Protein AF-A0A0F9YDS4-F1 (afdb_monomer_lite)

Foldseek 3Di:
DVVVVVVVVVVVVVCLPQLQDLVLLLVLLVVLLVLLVVVLVVLVVLVVVDPDDDPLSVLVNLLSVLSNLLSVLSNVVSCCVPVVPPDQVLVSLLSVLLSQLSVLSNLLSLLCNLVVLLDLDPDDDPVSVVSCVVSVVLSVVSNVCSVPPSPDRDPVPDDPVVVVSVLVRLCCSLPPRQVVSVVVSVVSLPDPLAFPLSSVLSVLCCPQARVLLSVLSCLQSDVPVPPPPSCNPGSSSVSVSSVSNSCSVVVSCLPSVQSCPPVSDLWRADNDPVLLVVLVVVVVVLVVQLVVDQDPVSVLQSQLVCCCVSPVFHSVQKGKWFDADDDDPDDPPPPPPDDPLVVLVVCVDVVQALPDPLNLVCLVVQKDAQSSLSVCCSHDPDPNSVVVNVSCVVNQFRMKGFQWQDDDDPPDDDPPDDPSVNSRPTDGRIMMTGHHPRQDDPVDPDGDDQHPSNVVSVSVVSPVVSVSSCVSNVDDPLVVLLVVVVVVLVVQLVVLLVVLVVLLVCLQVVVVVVVVVPVDQLKWKWKCDPNAIDTPDPSVCQFDVDRLRPCVPDPQNVVVSVQLQCCLVVVDKGWDWDAGLVRATKIWIWHADPPDSMIMIIIGHDDLVRQLVVQVVLEPDPVLSSLSSSLRRPPLSVLLCLLFVFRHSVSVVLSSLLSSLLSGLAAAEEAADQVSLVSSVVSSCVSVVADEEAEDEDDAQDPDCVVLCQAQNAPPVPDPDDPDHDHPQVVPAPHYEYEYEACLSYDAVSLVQVLSCSSNQWGAHVVGPDTDHGRYHYYYYHHDDVVVCVVVVSYDPSSVVRNVVRYRYDDWPVPDDLVRLLSRLVSLLVVLCSPDDLVDDDDDDPVRSVVLVVVRDGDSVVSSVVSNVVSVVRVDDDDDDDDDDDDDDDDDDDDDDDDDDDDDDDDDDDDDDDDPPDPLLVVCQVCQVVLLVDLVSLLVVCVVPVDLVVSCVSSVHDSVSSVVSCVVSVSPD

Sequence (973 aa):
MKNLYEIIPMIYYFLEKIIGSKEFILLVSIISILIKSFIFFILISRVLKSNKIIKPLILLFLVIIGSIISDFTWIVTILQKLFLINIEYKYLRFLTRFSWSFYVIYYQALALFIETLSNKINSIELRQKIFVTISSFFAIFFIGLGLYQFNCYDPSMRPQIEISMLTFSPIYMTLILMPISLFYTIKKIRKKNIPRILQRQLKVFTQFIVTPILFADLIQTYPFTFIASNLTNTYAAVGISSILITYGIFHCMRKIMDIRFLNFERHVQAQNKMQKLYFVDDFKTVLDKFSQTTTTSELENITQDFFKDAFSIPKNRTRLHIKLLNTSKENTENVYSRNSYELLIDNFINNYNSETNVGIFLRKNKIIITDELEFSNFYDETDEYHRFLQLMNKISADIFIPIFENESFNKNIDPEDIDLKKLSSMNISGYIIVDRYARINNKNKNAPFYSDIERDQMLVYSNYLGNLIKLLQTRSLNQIINNEKKLKEDLSSKQEELNQYRESLEYFLRNNENNKNNANKKIGIIFYKNKKFEFENQAAQEFIPVELNIHNGHPITKKLKKIATKAIEYKSQQTCFINDRTGENIIATAIPNSEKNNAIIITYYPGASDILNKKTGLLKDRTKNNFLLYLETTKSGKLVNNFIPLENENVLNFKIDFLITALNKKNILIDSCPQDAIQIAEIITKTNSCKSIYTISLKKPCKNLDVPIKLFGINHILETNPENTKPLLEILDKTGILFIKNVHFLDIETQEYLYEFIRYGFFKEFRSMKKTFSDVKIIFSSNINLQEAVNKNEFSKELFSELKKACIKVPSIKTFNNNELENLITGYTEQAIKTEELQYILELTELEKRKIINSSPESFYELKNNIQKILIKKSKPKNTIQETIIQKNHAQIPNKNFETKTELKLATNFSTTYDLKDKELIEAIKLGKNALKDIKIMSMLWTKFKNQNKIASLLGVNRSSINRRCKEYNLFE

Radius of gyration: 49.35 Å; chains: 1; bounding box: 112×80×138 Å

Secondary structure (DSSP, 8-state):
-HHHHHHHHHHHHHHHHHHTSHHHHHHHHHHHHHHHHHHHHHHHHHHHT-S---HHHHHHHHHHHHHHHHHHHHHHHHHHHHH-----HHHHHHHHHHHHHHHHHHHHHHHHHHHHHH-SSSSPPHHHHHHHHHHHHHHHHHHHHHHHTTT---STT--HHHHHHHHHHHHIIIIIIHHHHHHHHHHHHTSTTS-HHHHHHHHHHIIIIIHHHHHHHHHHH---TTS-HHHHTSHHHHHHHHHHHHHHHHHHHHHHHTTTGGGSSSSPPPS-TTHHHHHHHHHHHHHHHHHH--SHHHHHHHHHHHHHHHH---GGGEEEEEPPS---S--TTGGGGS-HHHHHHHHHHHHS-TTSHHHHHHHHHSSEEHHHHHHHHHHS--HHHHHHHHHHHHHTEEEEEEEE----------TT---TTGGGS--EEEEEEEETTTT--TT-SSPPPPPHHHHHHHHHHHHHHHHHHHHHHHS-HHHHHHHHHHHHHHHHHHHHHHHHHHHHHHHHHHHHHHTTSSSS---EEEEEETTEEEE-SHHHHHH--S-TTT-TTSHHHHHHHHHHHHHHHHTS-EEEEEE-TTS-EEEEEEEE-SSSS-EEEEEEPPPHHHHHHHHGGG-S-GGGHHHHHHHHHSHHHHHHHHHS----HHHHHHHHHHHHHHHS-S-EEEES-HHHHHHHHHHHHHHTT-SEEEEEE--S---STHHHHHHH-B-GGG-S-TTS---HHHHTTTTEEEEEE-GGGS-HHHHHHHHHHHHHSEEE-BT---EEE---EEEEEESS-HHHHHHTTSS-HHHHHHHGGGEEEPPPGGGS-HHHHHHHHHHHHHHHHHHSS-TTS----HHHHHHHHHT--SSHHHHHHHHHHHHHHHTS----------------------------------S----TT-HHHHHHHHHGGGGGT-HHHHHHHHHHH--HHHHHHHHT--HHHHHHHHHHTTTT-

Structure (mmCIF, N/CA/C/O backbone):
data_AF-A0A0F9YDS4-F1
#
_entry.id   AF-A0A0F9YDS4-F1
#
loop_
_atom_site.group_PDB
_atom_site.id
_atom_site.type_symbol
_atom_site.label_atom_id
_atom_site.label_alt_id
_atom_site.label_comp_id
_atom_site.label_asym_id
_atom_site.label_entity_id
_atom_site.label_seq_id
_atom_site.pdbx_PDB_ins_code
_atom_site.Cartn_x
_atom_site.Cartn_y
_atom_site.Cartn_z
_atom_site.occupancy
_atom_site.B_iso_or_equiv
_atom_site.auth_seq_id
_atom_site.auth_comp_id
_atom_site.auth_asym_id
_atom_site.auth_atom_id
_atom_site.pdbx_PDB_model_num
ATOM 1 N N . MET A 1 1 ? -13.275 29.644 -57.652 1.00 47.94 1 MET A N 1
ATOM 2 C CA . MET A 1 1 ? -12.521 28.730 -58.543 1.00 47.94 1 MET A CA 1
ATOM 3 C C . MET A 1 1 ? -11.512 29.480 -59.423 1.00 47.94 1 MET A C 1
ATOM 5 O O . MET A 1 1 ? -10.342 29.161 -59.300 1.00 47.94 1 MET A O 1
ATOM 9 N N . LYS A 1 2 ? -11.890 30.507 -60.215 1.00 47.56 2 LYS A N 1
ATOM 10 C CA . LYS A 1 2 ? -10.939 31.303 -61.038 1.00 47.56 2 LYS A CA 1
ATOM 11 C C . LYS A 1 2 ? -9.818 32.003 -60.238 1.00 47.56 2 LYS A C 1
ATOM 13 O O . LYS A 1 2 ? -8.661 31.847 -60.594 1.00 47.56 2 LYS A O 1
ATOM 18 N N . ASN A 1 3 ? -10.123 32.622 -59.092 1.00 54.38 3 ASN A N 1
ATOM 19 C CA . ASN A 1 3 ? -9.091 33.280 -58.266 1.00 54.38 3 ASN A CA 1
ATOM 20 C C . ASN A 1 3 ? -8.097 32.300 -57.609 1.00 54.38 3 ASN A C 1
ATOM 22 O O . ASN A 1 3 ? -6.959 32.672 -57.359 1.00 54.38 3 ASN A O 1
ATOM 26 N N . LEU A 1 4 ? -8.479 31.038 -57.353 1.00 51.91 4 LEU A N 1
ATOM 27 C CA . LEU A 1 4 ? -7.531 30.038 -56.832 1.00 51.91 4 LEU A CA 1
ATOM 28 C C . LEU A 1 4 ? -6.490 29.643 -57.893 1.00 51.91 4 LEU A C 1
ATOM 30 O O . LEU A 1 4 ? -5.345 29.370 -57.547 1.00 51.91 4 LEU A O 1
ATOM 34 N N . TYR A 1 5 ? -6.877 29.650 -59.171 1.00 59.34 5 TYR A N 1
ATOM 35 C CA . TYR A 1 5 ? -6.001 29.309 -60.294 1.00 59.34 5 TYR A CA 1
ATOM 36 C C . TYR A 1 5 ? -4.944 30.382 -60.589 1.00 59.34 5 TYR A C 1
ATOM 38 O O . TYR A 1 5 ? -3.910 30.049 -61.151 1.00 59.34 5 TYR A O 1
ATOM 46 N N . GLU A 1 6 ? -5.167 31.637 -60.187 1.00 61.31 6 GLU A N 1
ATOM 47 C CA . GLU A 1 6 ? -4.186 32.733 -60.303 1.00 61.31 6 GLU A CA 1
ATOM 48 C C . GLU A 1 6 ? -3.301 32.865 -59.053 1.00 61.31 6 GLU A C 1
ATOM 50 O O . GLU A 1 6 ? -2.118 33.192 -59.149 1.00 61.31 6 GLU A O 1
ATOM 55 N N . ILE A 1 7 ? -3.839 32.530 -57.875 1.00 66.81 7 ILE A N 1
ATOM 56 C CA . ILE A 1 7 ? -3.097 32.566 -56.608 1.00 66.81 7 ILE A CA 1
ATOM 57 C C . ILE A 1 7 ? -2.069 31.428 -56.525 1.00 66.81 7 ILE A C 1
ATOM 59 O O . ILE A 1 7 ? -0.963 31.645 -56.037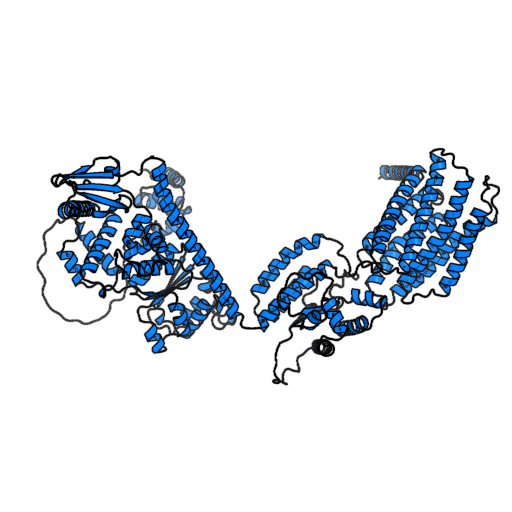 1.00 66.81 7 ILE A O 1
ATOM 63 N N . ILE A 1 8 ? -2.389 30.224 -57.015 1.00 68.25 8 ILE A N 1
ATOM 64 C CA . ILE A 1 8 ? -1.472 29.070 -56.959 1.00 68.25 8 ILE A CA 1
ATOM 65 C C . ILE A 1 8 ? -0.155 29.330 -57.726 1.00 68.25 8 ILE A C 1
ATOM 67 O O . ILE A 1 8 ? 0.901 29.122 -57.129 1.00 68.25 8 ILE A O 1
ATOM 71 N N . PRO A 1 9 ? -0.158 29.832 -58.978 1.00 72.62 9 PRO A N 1
ATOM 72 C CA . PRO A 1 9 ? 1.062 30.210 -59.694 1.00 72.62 9 PRO A CA 1
ATOM 73 C C . PRO A 1 9 ? 1.834 31.341 -59.013 1.00 72.62 9 PRO A C 1
ATOM 75 O O . PRO A 1 9 ? 3.060 31.323 -59.009 1.00 72.62 9 PRO A O 1
ATOM 78 N N . MET A 1 10 ? 1.137 32.308 -58.408 1.00 69.75 10 MET A N 1
ATOM 79 C CA . MET A 1 10 ? 1.772 33.430 -57.713 1.00 69.75 10 MET A CA 1
ATOM 80 C C . MET A 1 10 ? 2.472 32.978 -56.425 1.00 69.75 10 MET A C 1
ATOM 82 O O . MET A 1 10 ? 3.613 33.363 -56.172 1.00 69.75 10 MET A O 1
ATOM 86 N N . ILE A 1 11 ? 1.827 32.105 -55.643 1.00 69.19 11 ILE A N 1
ATOM 87 C CA . ILE A 1 11 ? 2.427 31.450 -54.473 1.00 69.19 11 ILE A CA 1
ATOM 88 C C . ILE A 1 11 ? 3.585 30.549 -54.908 1.00 69.19 11 ILE A C 1
ATOM 90 O O . ILE A 1 11 ? 4.632 30.567 -54.268 1.00 69.19 11 ILE A O 1
ATOM 94 N N . TYR A 1 12 ? 3.430 29.795 -55.998 1.00 71.69 12 TYR A N 1
ATOM 95 C CA . TYR A 1 12 ? 4.486 28.948 -56.551 1.00 71.69 12 TYR A CA 1
ATOM 96 C C . TYR A 1 12 ? 5.712 29.773 -56.960 1.00 71.69 12 TYR A C 1
ATOM 98 O O . TYR A 1 12 ? 6.814 29.464 -56.526 1.00 71.69 12 TYR A O 1
ATOM 106 N N . TYR A 1 13 ? 5.523 30.868 -57.698 1.00 72.31 13 TYR A N 1
ATOM 107 C CA . TYR A 1 13 ? 6.602 31.768 -58.108 1.00 72.31 13 TYR A CA 1
ATOM 108 C C . TYR A 1 13 ? 7.276 32.451 -56.909 1.00 72.31 13 TYR A C 1
ATOM 110 O O . TYR A 1 13 ? 8.499 32.579 -56.854 1.00 72.31 13 TYR A O 1
ATOM 118 N N . PHE A 1 14 ? 6.490 32.861 -55.911 1.00 69.44 14 PHE A N 1
ATOM 119 C CA . PHE A 1 14 ? 7.011 33.432 -54.671 1.00 69.44 14 PHE A CA 1
ATOM 120 C C . PHE A 1 14 ? 7.840 32.413 -53.873 1.00 69.44 14 PHE A C 1
ATOM 122 O O . PHE A 1 14 ? 8.942 32.732 -53.424 1.00 69.44 14 PHE A O 1
ATOM 129 N N . LEU A 1 15 ? 7.356 31.173 -53.749 1.00 64.88 15 LEU A N 1
ATOM 130 C CA . LEU A 1 15 ? 8.085 30.069 -53.122 1.00 64.88 15 LEU A CA 1
ATOM 131 C C . LEU A 1 15 ? 9.344 29.698 -53.913 1.00 64.88 15 LEU A C 1
ATOM 133 O O . LEU A 1 15 ? 10.395 29.529 -53.308 1.00 64.88 15 LEU A O 1
ATOM 137 N N . GLU A 1 16 ? 9.281 29.630 -55.243 1.00 68.94 16 GLU A N 1
ATOM 138 C CA . GLU A 1 16 ? 10.433 29.360 -56.113 1.00 68.94 16 GLU A CA 1
ATOM 139 C C . GLU A 1 16 ? 11.519 30.429 -55.933 1.00 68.94 16 GLU A C 1
ATOM 141 O O . GLU A 1 16 ? 12.695 30.101 -55.781 1.00 68.94 16 GLU A O 1
ATOM 146 N N . LYS A 1 17 ? 11.132 31.708 -55.844 1.00 71.19 17 LYS A N 1
ATOM 147 C CA . LYS A 1 17 ? 12.063 32.823 -55.631 1.00 71.19 17 LYS A CA 1
ATOM 148 C C . LYS A 1 17 ? 12.712 32.802 -54.245 1.00 71.19 17 LYS A C 1
ATOM 150 O O . LYS A 1 17 ? 13.899 33.097 -54.129 1.00 71.19 17 LYS A O 1
ATOM 155 N N . ILE A 1 18 ? 11.961 32.447 -53.200 1.00 71.31 18 ILE A N 1
ATOM 156 C CA . ILE A 1 18 ? 12.495 32.336 -51.833 1.00 71.31 18 ILE A CA 1
ATOM 157 C C . ILE A 1 18 ? 13.404 31.114 -51.704 1.00 71.31 18 ILE A C 1
ATOM 159 O O . ILE A 1 18 ? 14.534 31.238 -51.237 1.00 71.31 18 ILE A O 1
ATOM 163 N N . ILE A 1 19 ? 12.941 29.942 -52.137 1.00 69.62 19 ILE A N 1
ATOM 164 C CA . ILE A 1 19 ? 13.667 28.672 -52.002 1.00 69.62 19 ILE A CA 1
ATOM 165 C C . ILE A 1 19 ? 14.895 28.652 -52.933 1.00 69.62 19 ILE A C 1
ATOM 167 O O . ILE A 1 19 ? 15.926 28.077 -52.595 1.00 69.62 19 ILE A O 1
ATOM 171 N N . GLY A 1 20 ? 14.829 29.322 -54.086 1.00 68.94 20 GLY A N 1
ATOM 172 C CA . GLY A 1 20 ? 15.949 29.486 -55.017 1.00 68.94 20 GLY A CA 1
ATOM 173 C C . GLY A 1 20 ? 16.974 30.557 -54.623 1.00 68.94 20 GLY A C 1
ATOM 174 O O . GLY A 1 20 ? 17.981 30.706 -55.319 1.00 68.94 20 GLY A O 1
ATOM 175 N N . SER A 1 21 ? 16.743 31.302 -53.537 1.00 80.25 21 SER A N 1
ATOM 176 C CA . SER A 1 21 ? 17.644 32.364 -53.076 1.00 80.25 21 SER A CA 1
ATOM 177 C C . SER A 1 21 ? 18.927 31.805 -52.439 1.00 80.25 21 SER A C 1
ATOM 179 O O . SER A 1 21 ? 18.957 30.700 -51.889 1.00 80.25 21 SER A O 1
ATOM 181 N N . LYS A 1 22 ? 20.025 32.567 -52.507 1.00 80.25 22 LYS A N 1
ATOM 182 C CA . LYS A 1 22 ? 21.313 32.167 -51.903 1.00 80.25 22 LYS A CA 1
ATOM 183 C C . LYS A 1 22 ? 21.243 32.253 -50.375 1.00 80.25 22 LYS A C 1
ATOM 185 O O . LYS A 1 22 ? 21.842 31.443 -49.671 1.00 80.25 22 LYS A O 1
ATOM 190 N N . GLU A 1 23 ? 20.483 33.225 -49.886 1.00 82.56 23 GLU A N 1
ATOM 191 C CA . GLU A 1 23 ? 20.188 33.494 -48.485 1.00 82.56 23 GLU A CA 1
ATOM 192 C C . GLU A 1 23 ? 19.474 32.299 -47.839 1.00 82.56 23 GLU A C 1
ATOM 194 O O . GLU A 1 23 ? 19.804 31.916 -46.716 1.00 82.56 23 GLU A O 1
ATOM 199 N N . PHE A 1 24 ? 18.558 31.653 -48.572 1.00 82.81 24 PHE A N 1
ATOM 200 C CA . PHE A 1 24 ? 17.851 30.462 -48.106 1.00 82.81 24 PHE A CA 1
ATOM 201 C C . PHE A 1 24 ? 18.790 29.279 -47.845 1.00 82.81 24 PHE A C 1
ATOM 203 O O . PHE A 1 24 ? 18.746 28.720 -46.749 1.00 82.81 24 PHE A O 1
ATOM 210 N N . ILE A 1 25 ? 19.679 28.912 -48.783 1.00 81.31 25 ILE A N 1
ATOM 211 C CA . ILE A 1 25 ? 20.644 27.833 -48.496 1.00 81.31 25 ILE A CA 1
ATOM 212 C C . ILE A 1 25 ? 21.542 28.215 -47.335 1.00 81.31 25 ILE A C 1
ATOM 214 O O . ILE A 1 25 ? 21.827 27.361 -46.499 1.00 81.31 25 ILE A O 1
ATOM 218 N N . LEU A 1 26 ? 22.027 29.456 -47.280 1.00 83.69 26 LEU A N 1
ATOM 219 C CA . LEU A 1 26 ? 22.917 29.868 -46.200 1.00 83.69 26 LEU A CA 1
ATOM 220 C C . LEU A 1 26 ? 22.249 29.643 -44.837 1.00 83.69 26 LEU A C 1
ATOM 222 O O . LEU A 1 26 ? 22.839 29.022 -43.957 1.00 83.69 26 LEU A O 1
ATOM 226 N N . LEU A 1 27 ? 20.987 30.047 -44.694 1.00 84.88 27 LEU A N 1
ATOM 227 C CA . LEU A 1 27 ? 20.214 29.816 -43.477 1.00 84.88 27 LEU A CA 1
ATOM 228 C C . LEU A 1 27 ? 20.024 28.317 -43.192 1.00 84.88 27 LEU A C 1
ATOM 230 O O . LEU A 1 27 ? 20.277 27.861 -42.076 1.00 84.88 27 LEU A O 1
ATOM 234 N N . VAL A 1 28 ? 19.627 27.535 -44.197 1.00 86.00 28 VAL A N 1
ATOM 235 C CA . VAL A 1 28 ? 19.392 26.091 -44.053 1.00 86.00 28 VAL A CA 1
ATOM 236 C C . VAL A 1 28 ? 20.670 25.335 -43.682 1.00 86.00 28 VAL A C 1
ATOM 238 O O . VAL A 1 28 ? 20.647 24.491 -42.789 1.00 86.00 28 VAL A O 1
ATOM 241 N N . SER A 1 29 ? 21.790 25.639 -44.334 1.00 83.88 29 SER A N 1
ATOM 242 C CA . SER A 1 29 ? 23.085 24.992 -44.097 1.00 83.88 29 SER A CA 1
ATOM 243 C C . SER A 1 29 ? 23.654 25.334 -42.718 1.00 83.88 29 SER A C 1
ATOM 245 O O . SER A 1 29 ? 24.154 24.438 -42.040 1.00 83.88 29 SER A O 1
ATOM 247 N N . ILE A 1 30 ? 23.492 26.574 -42.234 1.00 88.12 30 ILE A N 1
ATOM 248 C CA . ILE A 1 30 ? 23.845 26.950 -40.853 1.00 88.12 30 ILE A CA 1
ATOM 249 C C . ILE A 1 30 ? 23.013 26.150 -39.844 1.00 88.12 30 ILE A C 1
ATOM 251 O O . ILE A 1 30 ? 23.570 25.543 -38.928 1.00 88.12 30 ILE A O 1
ATOM 255 N N . ILE A 1 31 ? 21.687 26.100 -40.023 1.00 88.69 31 ILE A N 1
ATOM 256 C CA . ILE A 1 31 ? 20.794 25.327 -39.143 1.00 88.69 31 ILE A CA 1
ATOM 257 C C . ILE A 1 31 ? 21.160 23.835 -39.175 1.00 88.69 31 ILE A C 1
ATOM 259 O O . ILE A 1 31 ? 21.231 23.188 -38.128 1.00 88.69 31 ILE A O 1
ATOM 263 N N . SER A 1 32 ? 21.440 23.301 -40.364 1.00 87.75 32 SER A N 1
ATOM 264 C CA . SER A 1 32 ? 21.866 21.919 -40.582 1.00 87.75 32 SER A CA 1
ATOM 265 C C . SER A 1 32 ? 23.147 21.588 -39.810 1.00 87.75 32 SER A C 1
ATOM 267 O O . SER A 1 32 ? 23.161 20.617 -39.048 1.00 87.75 32 SER A O 1
ATOM 269 N N . ILE A 1 33 ? 24.195 22.417 -39.907 1.00 89.38 33 ILE A N 1
ATOM 270 C CA . ILE A 1 33 ? 25.443 22.208 -39.152 1.00 89.38 33 ILE A CA 1
ATOM 271 C C . ILE A 1 33 ? 25.210 22.286 -37.649 1.00 89.38 33 ILE A C 1
ATOM 273 O O . ILE A 1 33 ? 25.752 21.450 -36.924 1.00 89.38 33 ILE A O 1
ATOM 277 N N . LEU A 1 34 ? 24.419 23.250 -37.165 1.00 90.25 34 LEU A N 1
ATOM 278 C CA . LEU A 1 34 ? 24.139 23.392 -35.733 1.00 90.25 34 LEU A CA 1
ATOM 279 C C . LEU A 1 34 ? 23.461 22.135 -35.175 1.00 90.25 34 LEU A C 1
ATOM 281 O O . LEU A 1 34 ? 23.905 21.590 -34.163 1.00 90.25 34 LEU A O 1
ATOM 285 N N . ILE A 1 35 ? 22.437 21.626 -35.868 1.00 88.50 35 ILE A N 1
ATOM 286 C CA . ILE A 1 35 ? 21.731 20.404 -35.468 1.00 88.50 35 ILE A CA 1
ATOM 287 C C . ILE A 1 35 ? 22.664 19.188 -35.555 1.00 88.50 35 ILE A C 1
ATOM 289 O O . ILE A 1 35 ? 22.753 18.421 -34.596 1.00 88.50 35 ILE A O 1
ATOM 293 N N . LYS A 1 36 ? 23.397 19.004 -36.661 1.00 88.06 36 LYS A N 1
ATOM 294 C CA . LYS A 1 36 ? 24.316 17.862 -36.838 1.00 88.06 36 LYS A CA 1
ATOM 295 C C . LYS A 1 36 ? 25.447 17.868 -35.806 1.00 88.06 36 LYS A C 1
ATOM 297 O O . LYS A 1 36 ? 25.752 16.818 -35.245 1.00 88.06 36 LYS A O 1
ATOM 302 N N . SER A 1 37 ? 26.013 19.035 -35.497 1.00 88.44 37 SER A N 1
ATOM 303 C CA . SER A 1 37 ? 27.063 19.196 -34.479 1.00 88.44 37 SER A CA 1
ATOM 304 C C . SER A 1 37 ? 26.536 18.922 -33.070 1.00 88.44 37 SER A C 1
ATOM 306 O O . SER A 1 37 ? 27.205 18.256 -32.282 1.00 88.44 37 SER A O 1
ATOM 308 N N . PHE A 1 38 ? 25.308 19.351 -32.761 1.00 89.06 38 PHE A N 1
ATOM 309 C CA . PHE A 1 38 ? 24.648 19.022 -31.497 1.00 89.06 38 PHE A CA 1
ATOM 310 C C . PHE A 1 38 ? 24.436 17.508 -31.337 1.00 89.06 38 PHE A C 1
ATOM 312 O O . PHE A 1 38 ? 24.751 16.935 -30.292 1.00 89.06 38 PHE A O 1
ATOM 319 N N . ILE A 1 39 ? 23.970 16.833 -32.392 1.00 83.69 39 ILE A N 1
ATOM 320 C CA . ILE A 1 39 ? 23.794 15.372 -32.410 1.00 83.69 39 ILE A CA 1
ATOM 321 C C . ILE A 1 39 ? 25.142 14.653 -32.257 1.00 83.69 39 ILE A C 1
ATOM 323 O O . ILE A 1 39 ? 25.253 13.707 -31.474 1.00 83.69 39 ILE A O 1
ATOM 327 N N . PHE A 1 40 ? 26.175 15.120 -32.961 1.00 85.38 40 PHE A N 1
ATOM 328 C CA . PHE A 1 40 ? 27.536 14.594 -32.856 1.00 85.38 40 PHE A CA 1
ATOM 329 C C . PHE A 1 40 ? 28.067 14.686 -31.418 1.00 85.38 40 PHE A C 1
ATOM 331 O O . PHE A 1 40 ? 28.570 13.697 -30.882 1.00 85.38 40 PHE A O 1
ATOM 338 N N . PHE A 1 41 ? 27.869 15.830 -30.755 1.00 86.44 41 PHE A N 1
ATOM 339 C CA . PHE A 1 41 ? 28.265 16.038 -29.362 1.00 86.44 41 PHE A CA 1
ATOM 340 C C . PHE A 1 41 ? 27.514 15.115 -28.387 1.00 86.44 41 PHE A C 1
ATOM 342 O O . PHE A 1 41 ? 28.135 14.513 -27.509 1.00 86.44 41 PHE A O 1
ATOM 349 N N . ILE A 1 42 ? 26.196 14.932 -28.562 1.00 83.06 42 ILE A N 1
ATOM 350 C CA . ILE A 1 42 ? 25.406 13.989 -27.746 1.00 83.06 42 ILE A CA 1
ATOM 351 C C . ILE A 1 42 ? 25.945 12.563 -27.881 1.00 83.06 42 ILE A C 1
ATOM 353 O O . ILE A 1 42 ? 26.093 11.864 -26.875 1.00 83.06 42 ILE A O 1
ATOM 357 N N . LEU A 1 43 ? 26.233 12.121 -29.107 1.00 79.00 43 LEU A N 1
ATOM 358 C CA . LEU A 1 43 ? 26.754 10.779 -29.358 1.00 79.00 43 LEU A CA 1
ATOM 359 C C . LEU A 1 43 ? 28.134 10.590 -28.720 1.00 79.00 43 LEU A C 1
ATOM 361 O O . LEU A 1 43 ? 28.339 9.592 -28.036 1.00 79.00 43 LEU A O 1
ATOM 365 N N . ILE A 1 44 ? 29.041 11.561 -28.853 1.00 81.25 44 ILE A N 1
ATOM 366 C CA . ILE A 1 44 ? 30.360 11.522 -28.199 1.00 81.25 44 ILE A CA 1
ATOM 367 C C . ILE A 1 44 ? 30.223 11.447 -26.676 1.00 81.25 44 ILE A C 1
ATOM 369 O O . ILE A 1 44 ? 30.853 10.600 -26.044 1.00 81.25 44 ILE A O 1
ATOM 373 N N . SER A 1 45 ? 29.366 12.281 -26.081 1.00 79.31 45 SER A N 1
ATOM 374 C CA . SER A 1 45 ? 29.138 12.280 -24.632 1.00 79.31 45 SER A CA 1
ATOM 375 C C . SER A 1 45 ? 28.628 10.924 -24.125 1.00 79.31 45 SER A C 1
ATOM 377 O O . SER A 1 45 ? 29.015 10.480 -23.044 1.00 79.31 45 SER A O 1
ATOM 379 N N . ARG A 1 46 ? 27.791 10.227 -24.907 1.00 74.31 46 ARG A N 1
ATOM 380 C CA . ARG A 1 46 ? 27.310 8.875 -24.574 1.00 74.31 46 ARG A CA 1
ATOM 381 C C . ARG A 1 46 ? 28.386 7.805 -24.755 1.00 74.31 46 ARG A C 1
ATOM 383 O O . ARG A 1 46 ? 28.459 6.895 -23.937 1.00 74.31 46 ARG A O 1
ATOM 390 N N . VAL A 1 47 ? 29.240 7.934 -25.768 1.00 73.06 47 VAL A N 1
ATOM 391 C CA . VAL A 1 47 ? 30.361 7.010 -26.009 1.00 73.06 47 VAL A CA 1
ATOM 392 C C . VAL A 1 47 ? 31.388 7.078 -24.889 1.00 73.06 47 VAL A C 1
ATOM 394 O O . VAL A 1 47 ? 31.821 6.034 -24.417 1.00 73.06 47 VAL A O 1
ATOM 397 N N . LEU A 1 48 ? 31.713 8.278 -24.400 1.00 71.19 48 LEU A N 1
ATOM 398 C CA . LEU A 1 48 ? 32.612 8.461 -23.253 1.00 71.19 48 LEU A CA 1
ATOM 399 C C . LEU A 1 48 ? 32.094 7.780 -21.974 1.00 71.19 48 LEU A C 1
ATOM 401 O O . LEU A 1 48 ? 32.884 7.449 -21.097 1.00 71.19 48 LEU A O 1
ATOM 405 N N . LYS A 1 49 ? 30.779 7.545 -21.869 1.00 67.75 49 LYS A N 1
ATOM 406 C CA . LYS A 1 49 ? 30.158 6.811 -20.754 1.00 67.75 49 LYS A CA 1
ATOM 407 C C . LYS A 1 49 ? 30.124 5.294 -20.964 1.00 67.75 49 LYS A C 1
ATOM 409 O O . LYS A 1 49 ? 29.830 4.565 -20.021 1.00 67.75 49 LYS A O 1
ATOM 414 N N . SER A 1 50 ? 30.377 4.804 -22.177 1.00 62.88 50 SER A N 1
ATOM 415 C CA . SER A 1 50 ? 30.324 3.380 -22.519 1.00 62.88 50 SER A CA 1
ATOM 416 C C . SER A 1 50 ? 31.727 2.807 -22.736 1.00 62.88 50 SER A C 1
ATOM 418 O O . SER A 1 50 ? 32.442 3.243 -23.630 1.00 62.88 50 SER A O 1
ATOM 420 N N . ASN A 1 51 ? 32.105 1.761 -21.998 1.00 55.88 51 ASN A N 1
ATOM 421 C CA . ASN A 1 51 ? 33.451 1.166 -22.080 1.00 55.88 51 ASN A CA 1
ATOM 422 C C . ASN A 1 51 ? 33.715 0.307 -23.341 1.00 55.88 51 ASN A C 1
ATOM 424 O O . ASN A 1 51 ? 34.785 -0.286 -23.456 1.00 55.88 51 ASN A O 1
ATOM 428 N N . LYS A 1 52 ? 32.771 0.199 -24.291 1.00 60.94 52 LYS A N 1
ATOM 429 C CA . LYS A 1 52 ? 32.932 -0.591 -25.529 1.00 60.94 52 LYS A CA 1
ATOM 430 C C . LYS A 1 52 ? 32.790 0.301 -26.770 1.00 60.94 52 LYS A C 1
ATOM 432 O O . LYS A 1 52 ? 31.704 0.799 -27.053 1.00 60.94 52 LYS A O 1
ATOM 437 N N . ILE A 1 53 ? 33.860 0.436 -27.558 1.00 58.66 53 ILE A N 1
ATOM 438 C CA . ILE A 1 53 ? 33.812 1.050 -28.897 1.00 58.66 53 ILE A CA 1
ATOM 439 C C . ILE A 1 53 ? 33.381 -0.021 -29.906 1.00 58.66 53 ILE A C 1
ATOM 441 O O . ILE A 1 53 ? 34.114 -0.971 -30.171 1.00 58.66 53 ILE A O 1
ATOM 445 N N . ILE A 1 54 ? 32.185 0.123 -30.479 1.00 70.06 54 ILE A N 1
ATOM 446 C CA . ILE A 1 54 ? 31.624 -0.836 -31.444 1.00 70.06 54 ILE A CA 1
ATOM 447 C C . ILE A 1 54 ? 31.851 -0.309 -32.871 1.00 70.06 54 ILE A C 1
ATOM 449 O O . ILE A 1 54 ? 31.598 0.860 -33.141 1.00 70.06 54 ILE A O 1
ATOM 453 N N . LYS A 1 55 ? 32.288 -1.150 -33.823 1.00 73.69 55 LYS A N 1
ATOM 454 C CA . LYS A 1 55 ? 32.574 -0.750 -35.225 1.00 73.69 55 LYS A CA 1
ATOM 455 C C . LYS A 1 55 ? 31.488 0.112 -35.912 1.00 73.69 55 LYS A C 1
ATOM 457 O O . LYS A 1 55 ? 31.862 1.073 -36.584 1.00 73.69 55 LYS A O 1
ATOM 462 N N . PRO A 1 56 ? 30.171 -0.147 -35.753 1.00 77.81 56 PRO A N 1
ATOM 463 C CA . PRO A 1 56 ? 29.126 0.685 -36.353 1.00 77.81 56 PRO A CA 1
ATOM 464 C C . PRO A 1 56 ? 29.127 2.132 -35.842 1.00 77.81 56 PRO A C 1
ATOM 466 O O . PRO A 1 56 ? 28.712 3.031 -36.563 1.00 77.81 56 PRO A O 1
ATOM 469 N N . LEU A 1 57 ? 29.632 2.378 -34.630 1.00 78.12 57 LEU A N 1
ATOM 470 C CA . LEU A 1 57 ? 29.784 3.722 -34.074 1.00 78.12 57 LEU A CA 1
ATOM 471 C C . LEU A 1 57 ? 30.787 4.557 -34.881 1.00 78.12 57 LEU A C 1
ATOM 473 O O . LEU A 1 57 ? 30.520 5.710 -35.206 1.00 78.12 57 LEU A O 1
ATOM 477 N N . ILE A 1 58 ? 31.930 3.960 -35.230 1.00 81.69 58 ILE A N 1
ATOM 478 C CA . ILE A 1 58 ? 32.981 4.622 -36.015 1.00 81.69 58 ILE A CA 1
ATOM 479 C C . ILE A 1 58 ? 32.439 4.983 -37.402 1.00 81.69 58 ILE A C 1
ATOM 481 O O . ILE A 1 58 ? 32.648 6.094 -37.885 1.00 81.69 58 ILE A O 1
ATOM 485 N N . LEU A 1 59 ? 31.686 4.067 -38.018 1.00 84.56 59 LEU A N 1
ATOM 486 C CA . LEU A 1 59 ? 31.029 4.312 -39.303 1.00 84.56 59 LEU A CA 1
ATOM 487 C C . LEU A 1 59 ? 29.995 5.442 -39.203 1.00 84.56 59 LEU A C 1
ATOM 489 O O . LEU A 1 59 ? 29.967 6.314 -40.066 1.00 84.56 59 LEU A O 1
ATOM 493 N N . LEU A 1 60 ? 29.201 5.485 -38.128 1.00 83.94 60 LEU A N 1
ATOM 494 C CA . LEU A 1 60 ? 28.248 6.569 -37.884 1.00 83.94 60 LEU A CA 1
ATOM 495 C C . LEU A 1 60 ? 28.951 7.930 -37.724 1.00 83.94 60 LEU A C 1
ATOM 497 O O . LEU A 1 60 ? 28.472 8.929 -38.258 1.00 83.94 60 LEU A O 1
ATOM 501 N N . PHE A 1 61 ? 30.097 7.984 -37.038 1.00 85.94 61 PHE A N 1
ATOM 502 C CA . PHE A 1 61 ? 30.876 9.219 -36.926 1.00 85.94 61 PHE A CA 1
ATOM 503 C C . PHE A 1 61 ? 31.407 9.696 -38.276 1.00 85.94 61 PHE A C 1
ATOM 505 O O . PHE A 1 61 ? 31.287 10.882 -38.573 1.00 85.94 61 PHE A O 1
ATOM 512 N N . LEU A 1 62 ? 31.912 8.791 -39.122 1.00 87.44 62 LEU A N 1
ATOM 513 C CA . LEU A 1 62 ? 32.334 9.134 -40.485 1.00 87.44 62 LEU A CA 1
ATOM 514 C C . LEU A 1 62 ? 31.178 9.707 -41.319 1.00 87.44 62 LEU A C 1
ATOM 516 O O . LEU A 1 62 ? 31.374 10.681 -42.046 1.00 87.44 62 LEU A O 1
ATOM 520 N N . VAL A 1 63 ? 29.966 9.163 -41.166 1.00 86.50 63 VAL A N 1
ATOM 521 C CA . VAL A 1 63 ? 28.754 9.679 -41.824 1.00 86.50 63 VAL A CA 1
ATOM 522 C C . VAL A 1 63 ? 28.427 11.104 -41.353 1.00 86.50 63 VAL A C 1
ATOM 524 O O . VAL A 1 63 ? 28.167 11.984 -42.173 1.00 86.50 63 VAL A O 1
ATOM 527 N N . ILE A 1 64 ? 28.462 11.374 -40.045 1.00 85.06 64 ILE A N 1
ATOM 528 C CA . ILE A 1 64 ? 28.134 12.709 -39.517 1.00 85.06 64 ILE A CA 1
ATOM 529 C C . ILE A 1 64 ? 29.212 13.737 -39.900 1.00 85.06 64 ILE A C 1
ATOM 531 O O . ILE A 1 64 ? 28.871 14.826 -40.361 1.00 85.06 64 ILE A O 1
ATOM 535 N N . ILE A 1 65 ? 30.497 13.382 -39.787 1.00 88.56 65 ILE A N 1
ATOM 536 C CA . ILE A 1 65 ? 31.630 14.254 -40.144 1.00 88.56 65 ILE A CA 1
ATOM 537 C C . ILE A 1 65 ? 31.595 14.616 -41.632 1.00 88.56 65 ILE A C 1
ATOM 539 O O . ILE A 1 65 ? 31.699 15.794 -41.975 1.00 88.56 65 ILE A O 1
ATOM 543 N N . GLY A 1 66 ? 31.392 13.631 -42.516 1.00 86.25 66 GLY A N 1
ATOM 544 C CA . GLY A 1 66 ? 31.301 13.883 -43.957 1.00 86.25 66 GLY A CA 1
ATOM 545 C C . GLY A 1 66 ? 30.157 14.836 -44.315 1.00 86.25 66 GLY A C 1
ATOM 546 O O . GLY A 1 66 ? 30.328 15.733 -45.139 1.00 86.25 66 GLY A O 1
ATOM 547 N N . SER A 1 67 ? 29.018 14.715 -43.626 1.00 84.69 67 SER A N 1
ATOM 548 C CA . SER A 1 67 ? 27.878 15.614 -43.821 1.00 84.69 67 SER A CA 1
ATOM 549 C C . SER A 1 67 ? 28.147 17.045 -43.327 1.00 84.69 67 SER A C 1
ATOM 551 O O . SER A 1 67 ? 27.759 17.997 -43.999 1.00 84.69 67 SER A O 1
ATOM 553 N N . ILE A 1 68 ? 28.847 17.215 -42.197 1.00 87.88 68 ILE A N 1
ATOM 554 C CA . ILE A 1 68 ? 29.224 18.539 -41.664 1.00 87.88 68 ILE A CA 1
ATOM 555 C C . ILE A 1 68 ? 30.216 19.249 -42.596 1.00 87.88 68 ILE A C 1
ATOM 557 O O . ILE A 1 68 ? 30.066 20.441 -42.855 1.00 87.88 68 ILE A O 1
ATOM 561 N N . ILE A 1 69 ? 31.206 18.528 -43.135 1.00 88.44 69 ILE A N 1
ATOM 562 C CA . ILE A 1 69 ? 32.195 19.094 -44.071 1.00 88.44 69 ILE A CA 1
ATOM 563 C C . ILE A 1 69 ? 31.520 19.558 -45.369 1.00 88.44 69 ILE A C 1
ATOM 565 O O . ILE A 1 69 ? 31.869 20.615 -45.907 1.00 88.44 69 ILE A O 1
ATOM 569 N N . SER A 1 70 ? 30.523 18.809 -45.849 1.00 82.81 70 SER A N 1
ATOM 570 C CA . SER A 1 70 ? 29.726 19.197 -47.016 1.00 82.81 70 SER A CA 1
ATOM 571 C C . SER A 1 70 ? 28.978 20.512 -46.785 1.00 82.81 70 SER A C 1
ATOM 573 O O . SER A 1 70 ? 29.148 21.459 -47.557 1.00 82.81 70 SER A O 1
ATOM 575 N N . ASP A 1 71 ? 28.239 20.619 -45.678 1.00 83.81 71 ASP A N 1
ATOM 576 C CA . ASP A 1 71 ? 27.505 21.842 -45.339 1.00 83.81 71 ASP A CA 1
ATOM 577 C C . ASP A 1 71 ? 28.454 23.030 -45.101 1.00 83.81 71 ASP A C 1
ATOM 579 O O . ASP A 1 71 ? 28.176 24.146 -45.538 1.00 83.81 71 ASP A O 1
ATOM 583 N N . PHE A 1 72 ? 29.605 22.802 -44.453 1.00 87.75 72 PHE A N 1
ATOM 584 C CA . PHE A 1 72 ? 30.603 23.846 -44.192 1.00 87.75 72 PHE A CA 1
ATOM 585 C C . PHE A 1 72 ? 31.147 24.434 -45.496 1.00 87.75 72 PHE A C 1
ATOM 587 O O . PHE A 1 72 ? 31.273 25.648 -45.643 1.00 87.75 72 PHE A O 1
ATOM 594 N N . THR A 1 73 ? 31.397 23.572 -46.480 1.00 86.19 73 THR A N 1
ATOM 595 C CA . THR A 1 73 ? 31.827 23.990 -47.817 1.00 86.19 73 THR A CA 1
ATOM 596 C C . THR A 1 73 ? 30.767 24.874 -48.480 1.00 86.19 73 THR A C 1
ATOM 598 O O . THR A 1 73 ? 31.097 25.928 -49.028 1.00 86.19 73 THR A O 1
ATOM 601 N N . TRP A 1 74 ? 29.486 24.500 -48.389 1.00 83.56 74 TRP A N 1
ATOM 602 C CA . TRP A 1 74 ? 28.384 25.317 -48.902 1.00 83.56 74 TRP A CA 1
ATOM 603 C C . TRP A 1 74 ? 28.308 26.689 -48.227 1.00 83.56 74 TRP A C 1
ATOM 605 O O . TRP A 1 74 ? 28.218 27.696 -48.929 1.00 83.56 74 TRP A O 1
ATOM 615 N N . ILE A 1 75 ? 28.446 26.761 -46.901 1.00 85.25 75 ILE A N 1
ATOM 616 C CA . ILE A 1 75 ? 28.449 28.033 -46.164 1.00 85.25 75 ILE A CA 1
ATOM 617 C C . ILE A 1 75 ? 29.577 28.946 -46.649 1.00 85.25 75 ILE A C 1
ATOM 619 O O . ILE A 1 75 ? 29.315 30.091 -47.011 1.00 85.25 75 ILE A O 1
ATOM 623 N N . VAL A 1 76 ? 30.815 28.445 -46.721 1.00 83.44 76 VAL A N 1
ATOM 624 C CA . VAL A 1 76 ? 31.971 29.256 -47.144 1.00 83.44 76 VAL A CA 1
ATOM 625 C C . VAL A 1 76 ? 31.808 29.735 -48.594 1.00 83.44 76 VAL A C 1
ATOM 627 O O . VAL A 1 76 ? 32.032 30.911 -48.882 1.00 83.44 76 VAL A O 1
ATOM 630 N N . THR A 1 77 ? 31.339 28.869 -49.504 1.00 79.31 77 THR A N 1
ATOM 631 C CA . THR A 1 77 ? 31.113 29.242 -50.918 1.00 79.31 77 THR A CA 1
ATOM 632 C C . THR A 1 77 ? 30.005 30.278 -51.109 1.00 79.31 77 THR A C 1
ATOM 634 O O . THR A 1 77 ? 30.085 31.092 -52.032 1.00 79.31 77 THR A O 1
ATOM 637 N N . ILE A 1 78 ? 28.968 30.269 -50.268 1.00 79.25 78 ILE A N 1
ATOM 638 C CA . ILE A 1 78 ? 27.854 31.218 -50.357 1.00 79.25 78 ILE A CA 1
ATOM 639 C C . ILE A 1 78 ? 28.197 32.535 -49.652 1.00 79.25 78 ILE A C 1
ATOM 641 O O . ILE A 1 78 ? 27.889 33.597 -50.191 1.00 79.25 78 ILE A O 1
ATOM 645 N N . LEU A 1 79 ? 28.896 32.490 -48.513 1.00 81.56 79 LEU A N 1
ATOM 646 C CA . LEU A 1 79 ? 29.369 33.677 -47.794 1.00 81.56 79 LEU A CA 1
ATOM 647 C C . LEU A 1 79 ? 30.268 34.557 -48.668 1.00 81.56 79 LEU A C 1
ATOM 649 O O . LEU A 1 79 ? 30.071 35.771 -48.709 1.00 81.56 79 LEU A O 1
ATOM 653 N N . GLN A 1 80 ? 31.185 33.954 -49.431 1.00 77.62 80 GLN A N 1
ATOM 654 C CA . GLN A 1 80 ? 32.011 34.689 -50.393 1.00 77.62 80 GLN A CA 1
ATOM 655 C C . GLN A 1 80 ? 31.163 35.386 -51.472 1.00 77.62 80 GLN A C 1
ATOM 657 O O . GLN A 1 80 ? 31.468 36.504 -51.878 1.00 77.62 80 GLN A O 1
ATOM 662 N N . LYS A 1 81 ? 30.071 34.749 -51.919 1.00 75.56 81 LYS A N 1
ATOM 663 C CA . LYS A 1 81 ? 29.168 35.291 -52.949 1.00 75.56 81 LYS A CA 1
ATOM 664 C C . LYS A 1 81 ? 28.206 36.370 -52.437 1.00 75.56 81 LYS A C 1
ATOM 666 O O . LYS A 1 81 ? 27.716 37.133 -53.264 1.00 75.56 81 LYS A O 1
ATOM 671 N N . LEU A 1 82 ? 27.873 36.383 -51.142 1.00 77.69 82 LEU A N 1
ATOM 672 C CA . LEU A 1 82 ? 26.882 37.293 -50.543 1.00 77.69 82 LEU A CA 1
ATOM 673 C C . LEU A 1 82 ? 27.510 38.490 -49.819 1.00 77.69 82 LEU A C 1
ATOM 675 O O . LEU A 1 82 ? 27.015 39.601 -49.963 1.00 77.69 82 LEU A O 1
ATOM 679 N N . PHE A 1 83 ? 28.588 38.278 -49.058 1.00 68.62 83 PHE A N 1
ATOM 680 C CA . PHE A 1 83 ? 29.167 39.291 -48.162 1.00 68.62 83 PHE A CA 1
ATOM 681 C C . PHE A 1 83 ? 30.521 39.847 -48.632 1.00 68.62 83 PHE A C 1
ATOM 683 O O . PHE A 1 83 ? 31.172 40.551 -47.866 1.00 68.62 83 PHE A O 1
ATOM 690 N N . LEU A 1 84 ? 30.965 39.539 -49.862 1.00 57.84 84 LEU A N 1
ATOM 691 C CA . LEU A 1 84 ? 32.237 40.029 -50.435 1.00 57.84 84 LEU A CA 1
ATOM 692 C C . LEU A 1 84 ? 33.470 39.764 -49.540 1.00 57.84 84 LEU A C 1
ATOM 694 O O . LEU A 1 84 ? 34.468 40.480 -49.607 1.00 57.84 84 LEU A O 1
ATOM 698 N N . ILE A 1 85 ? 33.427 38.720 -48.703 1.00 62.81 85 ILE A N 1
ATOM 699 C CA . ILE A 1 85 ? 34.568 38.323 -47.870 1.00 62.81 85 ILE A CA 1
ATOM 700 C C . ILE A 1 85 ? 35.692 37.874 -48.810 1.00 62.81 85 ILE A C 1
ATOM 702 O O . ILE A 1 85 ? 35.513 36.947 -49.604 1.00 62.81 85 ILE A O 1
ATOM 706 N N . ASN A 1 86 ? 36.846 38.537 -48.720 1.00 63.81 86 ASN A N 1
ATOM 707 C CA . ASN A 1 86 ? 37.958 38.408 -49.663 1.00 63.81 86 ASN A CA 1
ATOM 708 C C . ASN A 1 86 ? 38.799 37.139 -49.396 1.00 63.81 86 ASN A C 1
ATOM 710 O O . ASN A 1 86 ? 39.984 37.204 -49.082 1.00 63.81 86 ASN A O 1
ATOM 714 N N . ILE A 1 87 ? 38.170 35.962 -49.461 1.00 71.25 87 ILE A N 1
ATOM 715 C CA . ILE A 1 87 ? 38.872 34.672 -49.404 1.00 71.25 87 ILE A CA 1
ATOM 716 C C . ILE A 1 87 ? 39.472 34.408 -50.786 1.00 71.25 87 ILE A C 1
ATOM 718 O O . ILE A 1 87 ? 38.747 34.393 -51.783 1.00 71.25 87 ILE A O 1
ATOM 722 N N . GLU A 1 88 ? 40.781 34.158 -50.863 1.00 76.44 88 GLU A N 1
ATOM 723 C CA . GLU A 1 88 ? 41.400 33.776 -52.133 1.00 76.44 88 GLU A CA 1
ATOM 724 C C . GLU A 1 88 ? 40.744 32.500 -52.687 1.00 76.44 88 GLU A C 1
ATOM 726 O O . GLU A 1 88 ? 40.580 31.500 -51.979 1.00 76.44 88 GLU A O 1
ATOM 731 N N . TYR A 1 89 ? 40.416 32.503 -53.983 1.00 76.12 89 TYR A N 1
ATOM 732 C CA . TYR A 1 89 ? 39.744 31.387 -54.669 1.00 76.12 89 TYR A CA 1
ATOM 733 C C . TYR A 1 89 ? 40.451 30.034 -54.503 1.00 76.12 89 TYR A C 1
ATOM 735 O O . TYR A 1 89 ? 39.809 28.983 -54.511 1.00 76.12 89 TYR A O 1
ATOM 743 N N . LYS A 1 90 ? 41.765 30.063 -54.288 1.00 77.31 90 LYS A N 1
ATOM 744 C CA . LYS A 1 90 ? 42.617 28.920 -53.966 1.00 77.31 90 LYS A CA 1
ATOM 745 C C . LYS A 1 90 ? 42.133 28.127 -52.743 1.00 77.31 90 LYS A C 1
ATOM 747 O O . LYS A 1 90 ? 41.975 26.908 -52.829 1.00 77.31 90 LYS A O 1
ATOM 752 N N . TYR A 1 91 ? 41.822 28.800 -51.634 1.00 81.94 91 TYR A N 1
ATOM 753 C CA . TYR A 1 91 ? 41.349 28.135 -50.414 1.00 81.94 91 TYR A CA 1
ATOM 754 C C . TYR A 1 91 ? 39.940 27.565 -50.586 1.00 81.94 91 TYR A C 1
ATOM 756 O O . TYR A 1 91 ? 39.666 26.446 -50.149 1.00 81.94 91 TYR A O 1
ATOM 764 N N . LEU A 1 92 ? 39.061 28.285 -51.291 1.00 78.62 92 LEU A N 1
ATOM 765 C CA . LEU A 1 92 ? 37.712 27.806 -51.596 1.00 78.62 92 LEU A CA 1
ATOM 766 C C . LEU A 1 92 ? 37.743 26.534 -52.453 1.00 78.62 92 LEU A C 1
ATOM 768 O O . LEU A 1 92 ? 36.985 25.583 -52.243 1.00 78.62 92 LEU A O 1
ATOM 772 N N . ARG A 1 93 ? 38.640 26.507 -53.436 1.00 78.31 93 ARG A N 1
ATOM 773 C CA . ARG A 1 93 ? 38.764 25.385 -54.360 1.00 78.31 93 ARG A CA 1
ATOM 774 C C . ARG A 1 93 ? 39.370 24.153 -53.707 1.00 78.31 93 ARG A C 1
ATOM 776 O O . ARG A 1 93 ? 38.921 23.037 -53.952 1.00 78.31 93 ARG A O 1
ATOM 783 N N . PHE A 1 94 ? 40.344 24.360 -52.831 1.00 83.88 94 PHE A N 1
ATOM 784 C CA . PHE A 1 94 ? 40.850 23.300 -51.974 1.00 83.88 94 PHE A CA 1
ATOM 785 C C . PHE A 1 94 ? 39.737 22.714 -51.095 1.00 83.88 94 PHE A C 1
ATOM 787 O O . PHE A 1 94 ? 39.536 21.501 -51.095 1.00 83.88 94 PHE A O 1
ATOM 794 N N . LEU A 1 95 ? 38.955 23.569 -50.425 1.00 83.38 95 LEU A N 1
ATOM 795 C CA . LEU A 1 95 ? 37.859 23.143 -49.552 1.00 83.38 95 LEU A CA 1
ATOM 796 C C . LEU A 1 95 ? 36.778 22.356 -50.312 1.00 83.38 95 LEU A C 1
ATOM 798 O O . LEU A 1 95 ? 36.313 21.325 -49.833 1.00 83.38 95 LEU A O 1
ATOM 802 N N . THR A 1 96 ? 36.416 22.792 -51.521 1.00 81.25 96 THR A N 1
ATOM 803 C CA . THR A 1 96 ? 35.435 22.089 -52.371 1.00 81.25 96 THR A CA 1
ATOM 804 C C . THR A 1 96 ? 35.930 20.723 -52.852 1.00 81.25 96 THR A C 1
ATOM 806 O O . THR A 1 96 ? 35.185 19.750 -52.753 1.00 81.25 96 THR A O 1
ATOM 809 N N . ARG A 1 97 ? 37.194 20.600 -53.281 1.00 84.25 97 ARG A N 1
ATOM 810 C CA . ARG A 1 97 ? 37.795 19.300 -53.647 1.00 84.25 97 ARG A CA 1
ATOM 811 C C . ARG A 1 97 ? 37.905 18.357 -52.448 1.00 84.25 97 ARG A C 1
ATOM 813 O O . ARG A 1 97 ? 37.621 17.166 -52.565 1.00 84.25 97 ARG A O 1
ATOM 820 N N . PHE A 1 98 ? 38.254 18.894 -51.281 1.00 86.31 98 PHE A N 1
ATOM 821 C CA . PHE A 1 98 ? 38.281 18.144 -50.028 1.00 86.31 98 PHE A CA 1
ATOM 822 C C . PHE A 1 98 ? 36.882 17.629 -49.654 1.00 86.31 98 PHE A C 1
ATOM 824 O O . PHE A 1 98 ? 36.717 16.459 -49.316 1.00 86.31 98 PHE A O 1
ATOM 831 N N . SER A 1 99 ? 35.855 18.464 -49.821 1.00 86.81 99 SER A N 1
ATOM 832 C CA . SER A 1 99 ? 34.449 18.103 -49.616 1.00 86.81 99 SER A CA 1
ATOM 833 C C . SER A 1 99 ? 33.990 16.936 -50.495 1.00 86.81 99 SER A C 1
ATOM 835 O O . SER A 1 99 ? 33.335 16.018 -50.004 1.00 86.81 99 SER A O 1
ATOM 837 N N . TRP A 1 100 ? 34.390 16.899 -51.772 1.00 87.62 100 TRP A N 1
ATOM 838 C CA . TRP A 1 100 ? 34.065 15.780 -52.670 1.00 87.62 100 TRP A CA 1
ATOM 839 C C . TRP A 1 100 ? 34.681 14.453 -52.216 1.00 87.62 100 TRP A C 1
ATOM 841 O O . TRP A 1 100 ? 34.043 13.408 -52.337 1.00 87.62 100 TRP A O 1
ATOM 851 N N . SER A 1 101 ? 35.879 14.482 -51.627 1.00 89.12 101 SER A N 1
ATOM 852 C CA . SER A 1 101 ? 36.466 13.288 -51.007 1.00 89.12 101 SER A CA 1
ATOM 853 C C . SER A 1 101 ? 35.642 12.813 -49.802 1.00 89.12 101 SER A C 1
ATOM 855 O O . SER A 1 101 ? 35.310 11.632 -49.691 1.00 89.12 101 SER A O 1
ATOM 857 N N . PHE A 1 102 ? 35.207 13.736 -48.940 1.00 89.06 102 PHE A N 1
ATOM 858 C CA . PHE A 1 102 ? 34.350 13.402 -47.798 1.00 89.06 102 PHE A CA 1
ATOM 859 C C . PHE A 1 102 ? 32.946 12.940 -48.195 1.00 89.06 102 PHE A C 1
ATOM 861 O O . PHE A 1 102 ? 32.375 12.112 -47.490 1.00 89.06 102 PHE A O 1
ATOM 868 N N . TYR A 1 103 ? 32.417 13.391 -49.333 1.00 87.31 103 TYR A N 1
ATOM 869 C CA . TYR A 1 103 ? 31.173 12.875 -49.910 1.00 87.31 103 TYR A CA 1
ATOM 870 C C . TYR A 1 103 ? 31.295 11.388 -50.291 1.00 87.31 103 TYR A C 1
ATOM 872 O O . TYR A 1 103 ? 30.412 10.585 -49.987 1.00 87.31 103 TYR A O 1
ATOM 880 N N . VAL A 1 104 ? 32.430 10.990 -50.874 1.00 89.94 104 VAL A N 1
ATOM 881 C CA . VAL A 1 104 ? 32.733 9.580 -51.176 1.00 89.94 104 VAL A CA 1
ATOM 882 C C . VAL A 1 104 ? 32.854 8.751 -49.892 1.00 89.94 104 VAL A C 1
ATOM 884 O O . VAL A 1 104 ? 32.253 7.679 -49.779 1.00 89.94 104 VAL A O 1
ATOM 887 N N . ILE A 1 105 ? 33.589 9.262 -48.898 1.00 90.31 105 ILE A N 1
ATOM 888 C CA . ILE A 1 105 ? 33.749 8.607 -47.590 1.00 90.31 105 ILE A CA 1
ATOM 889 C C . ILE A 1 105 ? 32.392 8.452 -46.892 1.00 90.31 105 ILE A C 1
ATOM 891 O O . ILE A 1 105 ? 32.105 7.392 -46.338 1.00 90.31 105 ILE A O 1
ATOM 895 N N . TYR A 1 106 ? 31.543 9.478 -46.957 1.00 88.31 106 TYR A N 1
ATOM 896 C CA . TYR A 1 106 ? 30.196 9.496 -46.395 1.00 88.31 106 TYR A CA 1
ATOM 897 C C . TYR A 1 106 ? 29.326 8.355 -46.940 1.00 88.31 106 TYR A C 1
ATOM 899 O O . TYR A 1 106 ? 28.780 7.574 -46.158 1.00 88.31 106 TYR A O 1
ATOM 907 N N . TYR A 1 107 ? 29.246 8.205 -48.265 1.00 88.50 107 TYR A N 1
ATOM 908 C CA . TYR A 1 107 ? 28.433 7.167 -48.904 1.00 88.50 107 TYR A CA 1
ATOM 909 C C . TYR A 1 107 ? 28.955 5.752 -48.633 1.00 88.50 107 TYR A C 1
ATOM 911 O O . TYR A 1 107 ? 28.178 4.843 -48.327 1.00 88.50 107 TYR A O 1
ATOM 919 N N . GLN A 1 108 ? 30.277 5.565 -48.659 1.00 90.81 108 GLN A N 1
ATOM 920 C CA . GLN A 1 108 ? 30.893 4.281 -48.322 1.00 90.81 108 GLN A CA 1
ATOM 921 C C . GLN A 1 108 ? 30.689 3.905 -46.848 1.00 90.81 108 GLN A C 1
ATOM 923 O O . GLN A 1 108 ? 30.384 2.748 -46.542 1.00 90.81 108 GLN A O 1
ATOM 928 N N . ALA A 1 109 ? 30.825 4.866 -45.932 1.00 89.56 109 ALA A N 1
ATOM 929 C CA . ALA A 1 109 ? 30.585 4.652 -44.509 1.00 89.56 109 ALA A CA 1
ATOM 930 C C . ALA A 1 109 ? 29.112 4.321 -44.230 1.00 89.56 109 ALA A C 1
ATOM 932 O O . ALA A 1 109 ? 28.833 3.418 -43.442 1.00 89.56 109 ALA A O 1
ATOM 933 N N . LEU A 1 110 ? 28.174 4.983 -44.918 1.00 87.25 110 LEU A N 1
ATOM 934 C CA . LEU A 1 110 ? 26.740 4.721 -44.801 1.00 87.25 110 LEU A CA 1
ATOM 935 C C . LEU A 1 110 ? 26.370 3.308 -45.289 1.00 87.25 110 LEU A C 1
ATOM 937 O O . LEU A 1 110 ? 25.650 2.592 -44.591 1.00 87.25 110 LEU A O 1
ATOM 941 N N . ALA A 1 111 ? 26.903 2.871 -46.436 1.00 88.38 111 ALA A N 1
ATOM 942 C CA . ALA A 1 111 ? 26.681 1.522 -46.963 1.00 88.38 111 ALA A CA 1
ATOM 943 C C . ALA A 1 111 ? 27.196 0.435 -46.000 1.00 88.38 111 ALA A C 1
ATOM 945 O O . ALA A 1 111 ? 26.484 -0.525 -45.684 1.00 88.38 111 ALA A O 1
ATOM 946 N N . LEU A 1 112 ? 28.413 0.613 -45.471 1.00 87.19 112 LEU A N 1
ATOM 947 C CA . LEU A 1 112 ? 28.996 -0.296 -44.481 1.00 87.19 112 LEU A CA 1
ATOM 948 C C . LEU A 1 112 ? 28.219 -0.278 -43.161 1.00 87.19 112 LEU A C 1
ATOM 950 O O . LEU A 1 112 ? 28.055 -1.324 -42.537 1.00 87.19 112 LEU A O 1
ATOM 954 N N . PHE A 1 113 ? 27.718 0.877 -42.726 1.00 85.75 113 PHE A N 1
ATOM 955 C CA . PHE A 1 113 ? 26.965 1.000 -41.479 1.00 85.75 113 PHE A CA 1
ATOM 956 C C . PHE A 1 113 ? 25.691 0.143 -41.496 1.00 85.75 113 PHE A C 1
ATOM 958 O O . PHE A 1 113 ? 25.457 -0.647 -40.582 1.00 85.75 113 PHE A O 1
ATOM 965 N N . ILE A 1 114 ? 24.892 0.229 -42.562 1.00 82.62 114 ILE A N 1
ATOM 966 C CA . ILE A 1 114 ? 23.627 -0.519 -42.655 1.00 82.62 114 ILE A CA 1
ATOM 967 C C . ILE A 1 114 ? 23.900 -2.030 -42.763 1.00 82.62 114 ILE A C 1
ATOM 969 O O . ILE A 1 114 ? 23.202 -2.838 -42.146 1.00 82.62 114 ILE A O 1
ATOM 973 N N . GLU A 1 115 ? 24.936 -2.434 -43.505 1.00 83.12 115 GLU A N 1
ATOM 974 C CA . GLU A 1 115 ? 25.296 -3.849 -43.631 1.00 83.12 115 GLU A CA 1
ATOM 975 C C . GLU A 1 115 ? 25.882 -4.433 -42.340 1.00 83.12 115 GLU A C 1
ATOM 977 O O . GLU A 1 115 ? 25.505 -5.544 -41.959 1.00 83.12 115 GLU A O 1
ATOM 982 N N . THR A 1 116 ? 26.746 -3.694 -41.639 1.00 80.56 116 THR A N 1
ATOM 983 C CA . THR A 1 116 ? 27.349 -4.135 -40.368 1.00 80.56 116 THR A CA 1
ATOM 984 C C . THR A 1 116 ? 26.322 -4.266 -39.252 1.00 80.56 116 THR A C 1
ATOM 986 O O . THR A 1 116 ? 26.425 -5.198 -38.464 1.00 80.56 116 THR A O 1
ATOM 989 N N . LEU A 1 117 ? 25.283 -3.425 -39.225 1.00 77.62 117 LEU A N 1
ATOM 990 C CA . LEU A 1 117 ? 24.153 -3.626 -38.315 1.00 77.62 117 LEU A CA 1
ATOM 991 C C . LEU A 1 117 ? 23.440 -4.959 -38.573 1.00 77.62 117 LEU A C 1
ATOM 993 O O . LEU A 1 117 ? 22.999 -5.597 -37.629 1.00 77.62 117 LEU A O 1
ATOM 997 N N . SER A 1 118 ? 23.332 -5.399 -39.830 1.00 74.94 118 SER A N 1
ATOM 998 C CA . SER A 1 118 ? 22.642 -6.647 -40.193 1.00 74.94 118 SER A CA 1
ATOM 999 C C . SER A 1 118 ? 23.489 -7.920 -40.055 1.00 74.94 118 SER A C 1
ATOM 1001 O O . SER A 1 118 ? 22.947 -9.024 -40.155 1.00 74.94 118 SER A O 1
ATOM 1003 N N . ASN A 1 119 ? 24.807 -7.787 -39.871 1.00 73.50 119 ASN A N 1
ATOM 1004 C CA . ASN A 1 119 ? 25.754 -8.895 -39.924 1.00 73.50 119 ASN A CA 1
ATOM 1005 C C . ASN A 1 119 ? 26.237 -9.315 -38.537 1.00 73.50 119 ASN A C 1
ATOM 1007 O O . ASN A 1 119 ? 26.700 -8.505 -37.745 1.00 73.50 119 ASN A O 1
ATOM 1011 N N . LYS A 1 120 ? 26.193 -10.629 -38.302 1.00 62.84 120 LYS A N 1
ATOM 1012 C CA . LYS A 1 120 ? 26.662 -11.283 -37.074 1.00 62.84 120 LYS A CA 1
ATOM 1013 C C . LYS A 1 120 ? 28.194 -11.301 -36.952 1.00 62.84 120 LYS A C 1
ATOM 1015 O O . LYS A 1 120 ? 28.734 -11.389 -35.859 1.00 62.84 120 LYS A O 1
ATOM 1020 N N . ILE A 1 121 ? 28.901 -11.246 -38.084 1.00 57.09 121 ILE A N 1
ATOM 1021 C CA . ILE A 1 121 ? 30.356 -11.419 -38.156 1.00 57.09 121 ILE A CA 1
ATOM 1022 C C . ILE A 1 121 ? 31.007 -10.076 -38.482 1.00 57.09 121 ILE A C 1
ATOM 1024 O O . ILE A 1 121 ? 30.632 -9.397 -39.434 1.00 57.09 121 ILE A O 1
ATOM 1028 N N . ASN A 1 122 ? 32.039 -9.734 -37.714 1.00 60.69 122 ASN A N 1
ATOM 1029 C CA . ASN A 1 122 ? 32.833 -8.508 -37.817 1.00 60.69 122 ASN A CA 1
ATOM 1030 C C . ASN A 1 122 ? 33.673 -8.370 -39.110 1.00 60.69 122 ASN A C 1
ATOM 1032 O O . ASN A 1 122 ? 34.504 -7.454 -39.184 1.00 60.69 122 ASN A O 1
ATOM 1036 N N . SER A 1 123 ? 33.515 -9.269 -40.089 1.00 65.00 123 SER A N 1
ATOM 1037 C CA . SER A 1 123 ? 34.286 -9.309 -41.332 1.00 65.00 123 SER A CA 1
ATOM 1038 C C . SER A 1 123 ? 33.534 -8.649 -42.491 1.00 65.00 123 SER A C 1
ATOM 1040 O O . SER A 1 123 ? 32.324 -8.784 -42.657 1.00 65.00 123 SER A O 1
ATOM 1042 N N . ILE A 1 124 ? 34.279 -7.901 -43.304 1.00 73.50 124 ILE A N 1
ATOM 1043 C CA . ILE A 1 124 ? 33.761 -7.217 -44.490 1.00 73.50 124 ILE A CA 1
ATOM 1044 C C . ILE A 1 124 ? 33.659 -8.240 -45.632 1.00 73.50 124 ILE A C 1
ATOM 1046 O O . ILE A 1 124 ? 34.656 -8.883 -45.975 1.00 73.50 124 ILE A O 1
ATOM 1050 N N . GLU A 1 125 ? 32.466 -8.388 -46.218 1.00 80.56 125 GLU A N 1
ATOM 1051 C CA . GLU A 1 125 ? 32.215 -9.268 -47.373 1.00 80.56 125 GLU A CA 1
ATOM 1052 C C . GLU A 1 125 ? 33.082 -8.847 -48.586 1.00 80.56 125 GLU A C 1
ATOM 1054 O O . GLU A 1 125 ? 33.353 -7.661 -48.778 1.00 80.56 125 GLU A O 1
ATOM 1059 N N . LEU A 1 126 ? 33.489 -9.795 -49.447 1.00 83.31 126 LEU A N 1
ATOM 1060 C CA . LEU A 1 126 ? 34.336 -9.530 -50.632 1.00 83.31 126 LEU A CA 1
ATOM 1061 C C . LEU A 1 126 ? 33.785 -8.389 -51.512 1.00 83.31 126 LEU A C 1
ATOM 1063 O O . LEU A 1 126 ? 34.536 -7.515 -51.933 1.00 83.31 126 LEU A O 1
ATOM 1067 N N . ARG A 1 127 ? 32.461 -8.352 -51.717 1.00 87.44 127 ARG A N 1
ATOM 1068 C CA . ARG A 1 127 ? 31.751 -7.277 -52.435 1.00 87.44 127 ARG A CA 1
ATOM 1069 C C . ARG A 1 127 ? 32.066 -5.897 -51.858 1.00 87.44 127 ARG A C 1
ATOM 1071 O O . ARG A 1 127 ? 32.389 -4.975 -52.596 1.00 87.44 127 ARG A O 1
ATOM 1078 N N . GLN A 1 128 ? 31.988 -5.765 -50.537 1.00 85.56 128 GLN A N 1
ATOM 1079 C CA . GLN A 1 128 ? 32.261 -4.502 -49.862 1.00 85.56 128 GLN A CA 1
ATOM 1080 C C . GLN A 1 128 ? 33.744 -4.135 -49.920 1.00 85.56 128 GLN A C 1
ATOM 1082 O O . GLN A 1 128 ? 34.060 -2.956 -50.008 1.00 85.56 128 GLN A O 1
ATOM 1087 N N . LYS A 1 129 ? 34.663 -5.111 -49.958 1.00 87.56 129 LYS A N 1
ATOM 1088 C CA . LYS A 1 129 ? 36.085 -4.824 -50.217 1.00 87.56 129 LYS A CA 1
ATOM 1089 C C . LYS A 1 129 ? 36.282 -4.193 -51.598 1.00 87.56 129 LYS A C 1
ATOM 1091 O O . LYS A 1 129 ? 36.966 -3.182 -51.691 1.00 87.56 129 LYS A O 1
ATOM 1096 N N . ILE A 1 130 ? 35.631 -4.732 -52.633 1.00 90.25 130 ILE A N 1
ATOM 1097 C CA . ILE A 1 130 ? 35.666 -4.165 -53.993 1.00 90.25 130 ILE A CA 1
ATOM 1098 C C . ILE A 1 130 ? 35.111 -2.734 -53.985 1.00 90.25 130 ILE A C 1
ATOM 1100 O O . ILE A 1 130 ? 35.760 -1.812 -54.478 1.00 90.25 130 ILE A O 1
ATOM 1104 N N . PHE A 1 131 ? 33.959 -2.512 -53.351 1.00 91.12 131 PHE A N 1
ATOM 1105 C CA . PHE A 1 131 ? 33.386 -1.171 -53.252 1.00 91.12 131 PHE A CA 1
ATOM 1106 C C . PHE A 1 131 ? 34.287 -0.180 -52.514 1.00 91.12 131 PHE A C 1
ATOM 1108 O O . PHE A 1 131 ? 34.500 0.920 -53.015 1.00 91.12 131 PHE A O 1
ATOM 1115 N N . VAL A 1 132 ? 34.888 -0.579 -51.389 1.00 90.25 132 VAL A N 1
ATOM 1116 C CA . VAL A 1 132 ? 35.857 0.252 -50.660 1.00 90.25 132 VAL A CA 1
ATOM 1117 C C . VAL A 1 132 ? 37.067 0.583 -51.533 1.00 90.25 132 VAL A C 1
ATOM 1119 O O . VAL A 1 132 ? 37.520 1.721 -51.495 1.00 90.25 132 VAL A O 1
ATOM 1122 N N . THR A 1 133 ? 37.579 -0.353 -52.343 1.00 91.62 133 THR A N 1
ATOM 1123 C CA . THR A 1 133 ? 38.718 -0.064 -53.237 1.00 91.62 133 THR A CA 1
ATOM 1124 C C . THR A 1 133 ? 38.379 0.980 -54.300 1.00 91.62 133 THR A C 1
ATOM 1126 O O . THR A 1 133 ? 39.152 1.916 -54.493 1.00 91.62 133 THR A O 1
ATOM 1129 N N . ILE A 1 134 ? 37.200 0.883 -54.923 1.00 91.94 134 ILE A N 1
ATOM 1130 C CA . ILE A 1 134 ? 36.736 1.847 -55.932 1.00 91.94 134 ILE A CA 1
ATOM 1131 C C . ILE A 1 134 ? 36.477 3.216 -55.286 1.00 91.94 134 ILE A C 1
ATOM 1133 O O . ILE A 1 134 ? 36.936 4.242 -55.782 1.00 91.94 134 ILE A O 1
ATOM 1137 N N . SER A 1 135 ? 35.797 3.243 -54.138 1.00 91.38 135 SER A N 1
ATOM 1138 C CA . SER A 1 135 ? 35.536 4.472 -53.381 1.00 91.38 135 SER A CA 1
ATOM 1139 C C . SER A 1 135 ? 36.838 5.134 -52.906 1.00 91.38 135 SER A C 1
ATOM 1141 O O . SER A 1 135 ? 36.992 6.348 -53.008 1.00 91.38 135 SER A O 1
ATOM 1143 N N . SER A 1 136 ? 37.812 4.348 -52.441 1.00 92.00 136 SER A N 1
ATOM 1144 C CA . SER A 1 136 ? 39.128 4.849 -52.026 1.00 92.00 136 SER A CA 1
ATOM 1145 C C . SER A 1 136 ? 39.879 5.495 -53.191 1.00 92.00 136 SER A C 1
ATOM 1147 O O . SER A 1 136 ? 40.448 6.571 -53.025 1.00 92.00 136 SER A O 1
ATOM 1149 N N . PHE A 1 137 ? 39.812 4.906 -54.390 1.00 93.00 137 PHE A N 1
ATOM 1150 C CA . PHE A 1 137 ? 40.400 5.496 -55.592 1.00 93.00 137 PHE A CA 1
ATOM 1151 C C . PHE A 1 137 ? 39.836 6.897 -55.881 1.00 93.00 137 PHE A C 1
ATOM 1153 O O . PHE A 1 137 ? 40.609 7.839 -56.050 1.00 93.00 137 PHE A O 1
ATOM 1160 N N . PHE A 1 138 ? 38.508 7.072 -55.844 1.00 90.56 138 PHE A N 1
ATOM 1161 C CA . PHE A 1 138 ? 37.889 8.394 -56.001 1.00 90.56 138 PHE A CA 1
ATOM 1162 C C . PHE A 1 138 ? 38.304 9.374 -54.891 1.00 90.56 138 PHE A C 1
ATOM 1164 O O . PHE A 1 138 ? 38.650 10.520 -55.176 1.00 90.56 138 PHE A O 1
ATOM 1171 N N . ALA A 1 139 ? 38.306 8.938 -53.627 1.00 88.50 139 ALA A N 1
ATOM 1172 C CA . ALA A 1 139 ? 38.669 9.789 -52.493 1.00 88.50 139 ALA A CA 1
ATOM 1173 C C . ALA A 1 139 ? 40.132 10.264 -52.556 1.00 88.50 139 ALA A C 1
ATOM 1175 O O . ALA A 1 139 ? 40.401 11.451 -52.348 1.00 88.50 139 ALA A O 1
ATOM 1176 N N . ILE A 1 140 ? 41.063 9.356 -52.877 1.00 91.31 140 ILE A N 1
ATOM 1177 C CA . ILE A 1 140 ? 42.492 9.650 -53.055 1.00 91.31 140 ILE A CA 1
ATOM 1178 C C . ILE A 1 140 ? 42.693 10.571 -54.258 1.00 91.31 140 ILE A C 1
ATOM 1180 O O . ILE A 1 140 ? 43.469 11.518 -54.163 1.00 91.31 140 ILE A O 1
ATOM 1184 N N . PHE A 1 141 ? 41.968 10.352 -55.357 1.00 89.75 141 PHE A N 1
ATOM 1185 C CA . PHE A 1 141 ? 42.028 11.215 -56.534 1.00 89.75 141 PHE A CA 1
ATOM 1186 C C . PHE A 1 141 ? 41.642 12.668 -56.202 1.00 89.75 141 PHE A C 1
ATOM 1188 O O . PHE A 1 141 ? 42.387 13.591 -56.534 1.00 89.75 141 PHE A O 1
ATOM 1195 N N . PHE A 1 142 ? 40.532 12.893 -55.487 1.00 86.81 142 PHE A N 1
ATOM 1196 C CA . PHE A 1 142 ? 40.110 14.246 -55.099 1.00 86.81 142 PHE A CA 1
ATOM 1197 C C . PHE A 1 142 ? 41.062 14.914 -54.094 1.00 86.81 142 PHE A C 1
ATOM 1199 O O . PHE A 1 142 ? 41.339 16.108 -54.223 1.00 86.81 142 PHE A O 1
ATOM 1206 N N . ILE A 1 143 ? 41.610 14.158 -53.132 1.00 86.88 143 ILE A N 1
ATOM 1207 C CA . ILE A 1 143 ? 42.633 14.665 -52.197 1.00 86.88 143 ILE A CA 1
ATOM 1208 C C . ILE A 1 143 ? 43.919 15.024 -52.954 1.00 86.88 143 ILE A C 1
ATOM 1210 O O . ILE A 1 143 ? 44.467 16.109 -52.761 1.00 86.88 143 ILE A O 1
ATOM 1214 N N . GLY A 1 144 ? 44.369 14.147 -53.854 1.00 85.06 144 GLY A N 1
ATOM 1215 C CA . GLY A 1 144 ? 45.549 14.353 -54.691 1.00 85.06 144 GLY A CA 1
ATOM 1216 C C . GLY A 1 144 ? 45.422 15.590 -55.579 1.00 85.06 144 GLY A C 1
ATOM 1217 O O . GLY A 1 144 ? 46.343 16.401 -55.626 1.00 85.06 144 GLY A O 1
ATOM 1218 N N . LEU A 1 145 ? 44.258 15.807 -56.204 1.00 81.88 145 LEU A N 1
ATOM 1219 C CA . LEU A 1 145 ? 43.969 17.038 -56.950 1.00 81.88 145 LEU A CA 1
ATOM 1220 C C . LEU A 1 145 ? 43.959 18.288 -56.060 1.00 81.88 145 LEU A C 1
ATOM 1222 O O . LEU A 1 145 ? 44.395 19.355 -56.496 1.00 81.88 145 LEU A O 1
ATOM 1226 N N . GLY A 1 146 ? 43.457 18.176 -54.828 1.00 79.56 146 GLY A N 1
ATOM 1227 C CA . GLY A 1 146 ? 43.481 19.263 -53.849 1.00 79.56 146 GLY A CA 1
ATOM 1228 C C . GLY A 1 146 ? 44.904 19.720 -53.516 1.00 79.56 146 GLY A C 1
ATOM 1229 O O . GLY A 1 146 ? 45.159 20.921 -53.476 1.00 79.56 146 GLY A O 1
ATOM 1230 N N . LEU A 1 147 ? 45.831 18.773 -53.336 1.00 81.62 147 LEU A N 1
ATOM 1231 C CA . LEU A 1 147 ? 47.230 19.046 -52.986 1.00 81.62 147 LEU A CA 1
ATOM 1232 C C . LEU A 1 147 ? 48.087 19.454 -54.196 1.00 81.62 147 LEU A C 1
ATOM 1234 O O . LEU A 1 147 ? 48.844 20.417 -54.111 1.00 81.62 147 LEU A O 1
ATOM 1238 N N . TYR A 1 148 ? 47.958 18.755 -55.328 1.00 79.62 148 TYR A N 1
ATOM 1239 C CA . TYR A 1 148 ? 48.792 18.976 -56.517 1.00 79.62 148 TYR A CA 1
ATOM 1240 C C . TYR A 1 148 ? 48.458 20.288 -57.245 1.00 79.62 148 TYR A C 1
ATOM 1242 O O . TYR A 1 148 ? 49.350 20.997 -57.700 1.00 79.62 148 TYR A O 1
ATOM 1250 N N . GLN A 1 149 ? 47.175 20.655 -57.321 1.00 75.25 149 GLN A N 1
ATOM 1251 C CA . GLN A 1 149 ? 46.710 21.878 -57.986 1.00 75.25 149 GLN A CA 1
ATOM 1252 C C . GLN A 1 149 ? 46.157 22.898 -56.987 1.00 75.25 149 GLN A C 1
ATOM 1254 O O . GLN A 1 149 ? 45.092 23.482 -57.204 1.00 75.25 149 GLN A O 1
ATOM 1259 N N . PHE A 1 150 ? 46.878 23.118 -55.885 1.00 72.31 150 PHE A N 1
ATOM 1260 C CA . PHE A 1 150 ? 46.480 24.092 -54.869 1.00 72.31 150 PHE A CA 1
ATOM 1261 C C . PHE A 1 150 ? 46.480 25.531 -55.428 1.00 72.31 150 PHE A C 1
ATOM 1263 O O . PHE A 1 150 ? 45.566 26.295 -55.154 1.00 72.31 150 PHE A O 1
ATOM 1270 N N . ASN A 1 151 ? 47.427 25.895 -56.300 1.00 67.44 151 ASN A N 1
ATOM 1271 C CA . ASN A 1 151 ? 47.570 27.253 -56.863 1.00 67.44 151 ASN A CA 1
ATOM 1272 C C . ASN A 1 151 ? 46.692 27.538 -58.106 1.00 67.44 151 ASN A C 1
ATOM 1274 O O . ASN A 1 151 ? 47.069 28.335 -58.960 1.00 67.44 151 ASN A O 1
ATOM 1278 N N . CYS A 1 152 ? 45.541 26.878 -58.263 1.00 66.00 152 CYS A N 1
ATOM 1279 C CA . CYS A 1 152 ? 44.692 27.047 -59.449 1.00 66.00 152 CYS A CA 1
ATOM 1280 C C . CYS A 1 152 ? 43.673 28.191 -59.274 1.00 66.00 152 CYS A C 1
ATOM 1282 O O . CYS A 1 152 ? 42.595 27.988 -58.705 1.00 66.00 152 CYS A O 1
ATOM 1284 N N . TYR A 1 153 ? 44.010 29.377 -59.792 1.00 62.59 153 TYR A N 1
ATOM 1285 C CA . TYR A 1 153 ? 43.187 30.591 -59.695 1.00 62.59 153 TYR A CA 1
ATOM 1286 C C . TYR A 1 153 ? 42.014 30.622 -60.695 1.00 62.59 153 TYR A C 1
ATOM 1288 O O . TYR A 1 153 ? 40.942 31.105 -60.337 1.00 62.59 153 TYR A O 1
ATOM 1296 N N . ASP A 1 154 ? 42.169 30.037 -61.895 1.00 62.03 154 ASP A N 1
ATOM 1297 C CA . ASP A 1 154 ? 41.186 30.158 -62.985 1.00 62.03 154 ASP A CA 1
ATOM 1298 C C . ASP A 1 154 ? 40.279 28.921 -63.198 1.00 62.03 154 ASP A C 1
ATOM 1300 O O . ASP A 1 154 ? 40.731 27.771 -63.093 1.00 62.03 154 ASP A O 1
ATOM 1304 N N . PRO A 1 155 ? 38.982 29.094 -63.535 1.00 60.84 155 PRO A N 1
ATOM 1305 C CA . PRO A 1 155 ? 38.066 27.991 -63.846 1.00 60.84 155 PRO A CA 1
ATOM 1306 C C . PRO A 1 155 ? 38.406 27.230 -65.135 1.00 60.84 155 PRO A C 1
ATOM 1308 O O . PRO A 1 155 ? 38.049 26.057 -65.229 1.00 60.84 155 PRO A O 1
ATOM 1311 N N . SER A 1 156 ? 39.072 27.876 -66.095 1.00 61.44 156 SER A N 1
ATOM 1312 C CA . SER A 1 156 ? 39.421 27.337 -67.421 1.00 61.44 156 SER A CA 1
ATOM 1313 C C . SER A 1 156 ? 40.611 26.374 -67.400 1.00 61.44 156 SER A C 1
ATOM 1315 O O . SER A 1 156 ? 40.698 25.499 -68.254 1.00 61.44 156 SER A O 1
ATOM 1317 N N . MET A 1 157 ? 41.484 26.456 -66.390 1.00 64.06 157 MET A N 1
ATOM 1318 C CA . MET A 1 157 ? 42.642 25.562 -66.223 1.00 64.06 157 MET A CA 1
ATOM 1319 C C . MET A 1 157 ? 42.297 24.221 -65.546 1.00 64.06 157 MET A C 1
ATOM 1321 O O . MET A 1 157 ? 43.160 23.567 -64.958 1.00 64.06 157 MET A O 1
ATOM 1325 N N . ARG A 1 158 ? 41.024 23.800 -65.584 1.00 67.88 158 ARG A N 1
ATOM 1326 C CA . ARG A 1 158 ? 40.603 22.509 -65.018 1.00 67.88 158 ARG A CA 1
ATOM 1327 C C . ARG A 1 158 ? 41.126 21.361 -65.880 1.00 67.88 158 ARG A C 1
ATOM 1329 O O . ARG A 1 158 ? 40.855 21.351 -67.081 1.00 67.88 158 ARG A O 1
ATOM 1336 N N . PRO A 1 159 ? 41.782 20.346 -65.297 1.00 74.94 159 PRO A N 1
ATOM 1337 C CA . PRO A 1 159 ? 42.054 19.123 -66.031 1.00 74.94 159 PRO A CA 1
ATOM 1338 C C . PRO A 1 159 ? 40.724 18.466 -66.429 1.00 74.94 159 PRO A C 1
ATOM 1340 O O . PRO A 1 159 ? 39.833 18.294 -65.599 1.00 74.94 159 PRO A O 1
ATOM 1343 N N . GLN A 1 160 ? 40.587 18.053 -67.691 1.00 76.12 160 GLN A N 1
ATOM 1344 C CA . GLN A 1 160 ? 39.369 17.394 -68.200 1.00 76.12 160 GLN A CA 1
ATOM 1345 C C . GLN A 1 160 ? 39.008 16.120 -67.406 1.00 76.12 160 GLN A C 1
ATOM 1347 O O . GLN A 1 160 ? 37.836 15.760 -67.265 1.00 76.12 160 GLN A O 1
ATOM 1352 N N . ILE A 1 161 ? 40.017 15.476 -66.814 1.00 79.50 161 ILE A N 1
ATOM 1353 C CA . ILE A 1 161 ? 39.869 14.306 -65.943 1.00 79.50 161 ILE A CA 1
ATOM 1354 C C . ILE A 1 161 ? 39.099 14.660 -64.656 1.00 79.50 161 ILE A C 1
ATOM 1356 O O . ILE A 1 161 ? 38.309 13.846 -64.190 1.00 79.50 161 ILE A O 1
ATOM 1360 N N . GLU A 1 162 ? 39.244 15.874 -64.106 1.00 80.56 162 GLU A N 1
ATOM 1361 C CA . GLU A 1 162 ? 38.489 16.319 -62.918 1.00 80.56 162 GLU A CA 1
ATOM 1362 C C . GLU A 1 162 ? 36.985 16.379 -63.207 1.00 80.56 162 GLU A C 1
ATOM 1364 O O . GLU A 1 162 ? 36.190 15.899 -62.402 1.00 80.56 162 GLU A O 1
ATOM 1369 N N . ILE A 1 163 ? 36.590 16.901 -64.373 1.00 77.38 163 ILE A N 1
ATOM 1370 C CA . ILE A 1 163 ? 35.178 16.986 -64.788 1.00 77.38 163 ILE A CA 1
ATOM 1371 C C . ILE A 1 163 ? 34.599 15.581 -64.990 1.00 77.38 163 ILE A C 1
ATOM 1373 O O . ILE A 1 163 ? 33.497 15.281 -64.529 1.00 77.38 163 ILE A O 1
ATOM 1377 N N . SER A 1 164 ? 35.370 14.694 -65.620 1.00 79.12 164 SER A N 1
ATOM 1378 C CA . SER A 1 164 ? 34.972 13.297 -65.815 1.00 79.12 164 SER A CA 1
ATOM 1379 C C . SER A 1 164 ? 34.783 12.582 -64.470 1.00 79.12 164 SER A C 1
ATOM 1381 O O . SER A 1 164 ? 33.738 11.992 -64.220 1.00 79.12 164 SER A O 1
ATOM 1383 N N . MET A 1 165 ? 35.732 12.705 -63.540 1.00 82.06 165 MET A N 1
ATOM 1384 C CA . MET A 1 165 ? 35.624 12.081 -62.214 1.00 82.06 165 MET A CA 1
ATOM 1385 C C . MET A 1 165 ? 34.489 12.671 -61.365 1.00 82.06 165 MET A C 1
ATOM 1387 O O . MET A 1 165 ? 33.846 11.941 -60.610 1.00 82.06 165 MET A O 1
ATOM 1391 N N . LEU A 1 166 ? 34.197 13.966 -61.515 1.00 79.00 166 LEU A N 1
ATOM 1392 C CA . LEU A 1 166 ? 33.081 14.637 -60.845 1.00 79.00 166 LEU A CA 1
ATOM 1393 C C . LEU A 1 166 ? 31.711 14.156 -61.343 1.00 79.00 166 LEU A C 1
ATOM 1395 O O . LEU A 1 166 ? 30.768 14.121 -60.559 1.00 79.00 166 LEU A O 1
ATOM 1399 N N . THR A 1 167 ? 31.595 13.754 -62.610 1.00 78.56 167 THR A N 1
ATOM 1400 C CA . THR A 1 167 ? 30.350 13.172 -63.140 1.00 78.56 167 THR A CA 1
ATOM 1401 C C . THR A 1 167 ? 30.204 11.699 -62.761 1.00 78.56 167 THR A C 1
ATOM 1403 O O . THR A 1 167 ? 29.138 11.293 -62.309 1.00 78.56 167 THR A O 1
ATOM 1406 N N . PHE A 1 168 ? 31.269 10.896 -62.853 1.00 85.00 168 PHE A N 1
ATOM 1407 C CA . PHE A 1 168 ? 31.191 9.460 -62.557 1.00 85.00 168 PHE A CA 1
ATOM 1408 C C . PHE A 1 168 ? 31.058 9.126 -61.065 1.00 85.00 168 PHE A C 1
ATOM 1410 O O . PHE A 1 168 ? 30.382 8.154 -60.723 1.00 85.00 168 PHE A O 1
ATOM 1417 N N . SER A 1 169 ? 31.670 9.907 -60.169 1.00 84.94 169 SER A N 1
ATOM 1418 C CA . SER A 1 169 ? 31.677 9.606 -58.729 1.00 84.94 169 SER A CA 1
ATOM 1419 C C . SER A 1 169 ? 30.263 9.582 -58.105 1.00 84.94 169 SER A C 1
ATOM 1421 O O . SER A 1 169 ? 29.890 8.549 -57.540 1.00 84.94 169 SER A O 1
ATOM 1423 N N . PRO A 1 170 ? 29.411 10.622 -58.251 1.00 82.00 170 PRO A N 1
ATOM 1424 C CA . PRO A 1 170 ? 28.045 10.600 -57.717 1.00 82.00 170 PRO A CA 1
ATOM 1425 C C . PRO A 1 170 ? 27.165 9.511 -58.343 1.00 82.00 170 PRO A C 1
ATOM 1427 O O . PRO A 1 170 ? 26.357 8.898 -57.644 1.00 82.00 170 PRO A O 1
ATOM 1430 N N . ILE A 1 171 ? 27.353 9.218 -59.636 1.00 84.06 171 ILE A N 1
ATOM 1431 C CA . ILE A 1 171 ? 26.631 8.152 -60.352 1.00 84.06 171 ILE A CA 1
ATOM 1432 C C . ILE A 1 171 ? 26.945 6.788 -59.731 1.00 84.06 171 ILE A C 1
ATOM 1434 O O . ILE A 1 171 ? 26.040 6.014 -59.418 1.00 84.06 171 ILE A O 1
ATOM 1438 N N . TYR A 1 172 ? 28.226 6.505 -59.496 1.00 89.94 172 TYR A N 1
ATOM 1439 C CA . TYR A 1 172 ? 28.649 5.270 -58.844 1.00 89.94 172 TYR A CA 1
ATOM 1440 C C . TYR A 1 172 ? 28.067 5.142 -57.423 1.00 89.94 172 TYR A C 1
ATOM 1442 O O . TYR A 1 172 ? 27.545 4.082 -57.063 1.00 89.94 172 TYR A O 1
ATOM 1450 N N . MET A 1 173 ? 28.085 6.217 -56.626 1.00 88.00 173 MET A N 1
ATOM 1451 C CA . MET A 1 173 ? 27.564 6.182 -55.251 1.00 88.00 173 MET A CA 1
ATOM 1452 C C . MET A 1 173 ? 26.048 5.958 -55.191 1.00 88.00 173 MET A C 1
ATOM 1454 O O . MET A 1 173 ? 25.571 5.132 -54.405 1.00 88.00 173 MET A O 1
ATOM 1458 N N . THR A 1 174 ? 25.292 6.666 -56.033 1.00 84.25 174 THR A N 1
ATOM 1459 C CA . THR A 1 174 ? 23.821 6.675 -55.997 1.00 84.25 174 THR A CA 1
ATOM 1460 C C . THR A 1 174 ? 23.183 5.490 -56.720 1.00 84.25 174 THR A C 1
ATOM 1462 O O . THR A 1 174 ? 22.191 4.965 -56.218 1.00 84.25 174 THR A O 1
ATOM 1465 N N . LEU A 1 175 ? 23.736 5.025 -57.851 1.00 85.69 175 LEU A N 1
ATOM 1466 C CA . LEU A 1 175 ? 23.139 3.943 -58.653 1.00 85.69 175 LEU A CA 1
ATOM 1467 C C . LEU A 1 175 ? 23.746 2.557 -58.408 1.00 85.69 175 LEU A C 1
ATOM 1469 O O . LEU A 1 175 ? 23.055 1.558 -58.607 1.00 85.69 175 LEU A O 1
ATOM 1473 N N . ILE A 1 176 ? 25.005 2.468 -57.968 1.00 88.62 176 ILE A N 1
ATOM 1474 C CA . ILE A 1 176 ? 25.690 1.178 -57.790 1.00 88.62 176 ILE A CA 1
ATOM 1475 C C . ILE A 1 176 ? 25.831 0.852 -56.303 1.00 88.62 176 ILE A C 1
ATOM 1477 O O . ILE A 1 176 ? 25.226 -0.106 -55.818 1.00 88.62 176 ILE A O 1
ATOM 1481 N N . LEU A 1 177 ? 26.593 1.652 -55.554 1.00 89.38 177 LEU A N 1
ATOM 1482 C CA . LEU A 1 177 ? 26.975 1.326 -54.176 1.00 89.38 177 LEU A CA 1
ATOM 1483 C C . LEU A 1 177 ? 25.767 1.192 -53.231 1.00 89.38 177 LEU A C 1
ATOM 1485 O O . LEU A 1 177 ? 25.597 0.183 -52.533 1.00 89.38 177 LEU A O 1
ATOM 1489 N N . MET A 1 178 ? 24.921 2.221 -53.189 1.00 88.69 178 MET A N 1
ATOM 1490 C CA . MET A 1 178 ? 23.825 2.291 -52.224 1.00 88.69 178 MET A CA 1
ATOM 1491 C C . MET A 1 178 ? 22.638 1.373 -52.546 1.00 88.69 178 MET A C 1
ATOM 1493 O O . MET A 1 178 ? 22.170 0.691 -51.632 1.00 88.69 178 MET A O 1
ATOM 1497 N N . PRO A 1 179 ? 22.150 1.261 -53.796 1.00 88.25 179 PRO A N 1
ATOM 1498 C CA . PRO A 1 179 ? 21.047 0.355 -54.112 1.00 88.25 179 PRO A CA 1
ATOM 1499 C C . PRO A 1 179 ? 21.399 -1.115 -53.866 1.00 88.25 179 PRO A C 1
ATOM 1501 O O . PRO A 1 179 ? 20.573 -1.866 -53.344 1.00 88.25 179 PRO A O 1
ATOM 1504 N N . ILE A 1 180 ? 22.638 -1.525 -54.166 1.00 89.19 180 ILE A N 1
ATOM 1505 C CA . ILE A 1 180 ? 23.093 -2.901 -53.930 1.00 89.19 180 ILE A CA 1
ATOM 1506 C C . ILE A 1 180 ? 23.138 -3.202 -52.425 1.00 89.19 180 ILE A C 1
ATOM 1508 O O . ILE A 1 180 ? 22.597 -4.221 -51.988 1.00 89.19 180 ILE A O 1
ATOM 1512 N N . SER A 1 181 ? 23.718 -2.316 -51.608 1.00 86.50 181 SER A N 1
ATOM 1513 C CA . SER A 1 181 ? 23.758 -2.501 -50.146 1.00 86.50 181 SER A CA 1
ATOM 1514 C C . SER A 1 181 ? 22.359 -2.463 -49.505 1.00 86.50 181 SER A C 1
ATOM 1516 O O . SER A 1 181 ? 22.035 -3.290 -48.642 1.00 86.50 181 SER A O 1
ATOM 1518 N N . LEU A 1 182 ? 21.463 -1.595 -49.985 1.00 86.25 182 LEU A N 1
ATOM 1519 C CA . LEU A 1 182 ? 20.052 -1.580 -49.585 1.00 86.25 182 LEU A CA 1
ATOM 1520 C C . LEU A 1 182 ? 19.322 -2.881 -49.932 1.00 86.25 182 LEU A C 1
ATOM 1522 O O . LEU A 1 182 ? 18.585 -3.421 -49.106 1.00 86.25 182 LEU A O 1
ATOM 1526 N N . PHE A 1 183 ? 19.535 -3.426 -51.128 1.00 87.62 183 PHE A N 1
ATOM 1527 C CA . PHE A 1 183 ? 18.896 -4.673 -51.539 1.00 87.62 183 PHE A CA 1
ATOM 1528 C C . PHE A 1 183 ? 19.264 -5.836 -50.605 1.00 87.62 183 PHE A C 1
ATOM 1530 O O . PHE A 1 183 ? 18.389 -6.578 -50.143 1.00 87.62 183 PHE A O 1
ATOM 1537 N N . TYR A 1 184 ? 20.548 -5.972 -50.260 1.00 84.25 184 TYR A N 1
ATOM 1538 C CA . TYR A 1 184 ? 21.006 -7.020 -49.346 1.00 84.25 184 TYR A CA 1
ATOM 1539 C C . TYR A 1 184 ? 20.473 -6.843 -47.924 1.00 84.25 184 TYR A C 1
ATOM 1541 O O . TYR A 1 184 ? 20.073 -7.828 -47.294 1.00 84.25 184 TYR A O 1
ATOM 1549 N N . THR A 1 185 ? 20.423 -5.612 -47.421 1.00 82.62 185 THR A N 1
ATOM 1550 C CA . THR A 1 185 ? 19.908 -5.325 -46.075 1.00 82.62 185 THR A CA 1
ATOM 1551 C C . THR A 1 185 ? 18.403 -5.587 -45.994 1.00 82.62 185 THR A C 1
ATOM 1553 O O . THR A 1 185 ? 17.965 -6.295 -45.088 1.00 82.62 185 THR A O 1
ATOM 1556 N N . ILE A 1 186 ? 17.613 -5.179 -46.994 1.00 83.31 186 ILE A N 1
ATOM 1557 C CA . ILE A 1 186 ? 16.175 -5.499 -47.087 1.00 83.31 186 ILE A CA 1
ATOM 1558 C C . ILE A 1 186 ? 15.946 -7.016 -47.180 1.00 83.31 186 ILE A C 1
ATOM 1560 O O . ILE A 1 186 ? 15.066 -7.555 -46.500 1.00 83.31 186 ILE A O 1
ATOM 1564 N N . LYS A 1 187 ? 16.754 -7.736 -47.971 1.00 84.31 187 LYS A N 1
ATOM 1565 C CA . LYS A 1 187 ? 16.692 -9.206 -48.065 1.00 84.31 187 LYS A CA 1
ATOM 1566 C C . LYS A 1 187 ? 16.985 -9.875 -46.718 1.00 84.31 187 LYS A C 1
ATOM 1568 O O . LYS A 1 187 ? 16.346 -10.875 -46.392 1.00 84.31 187 LYS A O 1
ATOM 1573 N N . LYS A 1 188 ? 17.919 -9.332 -45.932 1.00 79.44 188 LYS A N 1
ATOM 1574 C CA . LYS A 1 188 ? 18.258 -9.823 -44.587 1.00 79.44 188 LYS A CA 1
ATOM 1575 C C . LYS A 1 188 ? 17.164 -9.507 -43.561 1.00 79.44 188 LYS A C 1
ATOM 1577 O O . LYS A 1 188 ? 16.788 -10.413 -42.830 1.00 79.44 188 LYS A O 1
ATOM 1582 N N . ILE A 1 189 ? 16.573 -8.307 -43.575 1.00 78.62 189 ILE A N 1
ATOM 1583 C CA . ILE A 1 189 ? 15.442 -7.927 -42.696 1.00 78.62 189 ILE A CA 1
ATOM 1584 C C . ILE A 1 189 ? 14.243 -8.871 -42.873 1.00 78.62 189 ILE A C 1
ATOM 1586 O O . ILE A 1 189 ? 13.529 -9.153 -41.916 1.00 78.62 189 ILE A O 1
ATOM 1590 N N . ARG A 1 190 ? 14.019 -9.388 -44.089 1.00 76.19 190 ARG A N 1
ATOM 1591 C CA . ARG A 1 190 ? 12.942 -10.354 -44.367 1.00 76.19 190 ARG A CA 1
ATOM 1592 C C . ARG A 1 190 ? 13.226 -11.772 -43.848 1.00 76.19 190 ARG A C 1
ATOM 1594 O O . ARG A 1 190 ? 12.294 -12.571 -43.774 1.00 76.19 190 ARG A O 1
ATOM 1601 N N . LYS A 1 191 ? 14.470 -12.113 -43.488 1.00 75.38 191 LYS A N 1
ATOM 1602 C CA . LYS A 1 191 ? 14.802 -13.410 -42.874 1.00 75.38 191 LYS A CA 1
ATOM 1603 C C . LYS A 1 191 ? 14.508 -13.370 -41.368 1.00 75.38 191 LYS A C 1
ATOM 1605 O O . LYS A 1 191 ? 14.838 -12.401 -40.696 1.00 75.38 191 LYS A O 1
ATOM 1610 N N . LYS A 1 192 ? 13.964 -14.462 -40.813 1.00 61.91 192 LYS A N 1
ATOM 1611 C CA . LYS A 1 192 ? 13.595 -14.583 -39.383 1.00 61.91 192 LYS A CA 1
ATOM 1612 C C . LYS A 1 192 ? 14.773 -14.566 -38.391 1.00 61.91 192 LYS A C 1
ATOM 1614 O O . LYS A 1 192 ? 14.537 -14.571 -37.193 1.00 61.91 192 LYS A O 1
ATOM 1619 N N . ASN A 1 193 ? 16.019 -14.537 -38.859 1.00 70.12 193 ASN A N 1
ATOM 1620 C CA . ASN A 1 193 ? 17.200 -14.716 -38.003 1.00 70.12 193 ASN A CA 1
ATOM 1621 C C . ASN A 1 193 ? 17.658 -13.429 -37.292 1.00 70.12 193 ASN A C 1
ATOM 1623 O O . ASN A 1 193 ? 18.667 -13.458 -36.594 1.00 70.12 193 ASN A O 1
ATOM 1627 N N . ILE A 1 194 ? 16.971 -12.301 -37.502 1.00 77.81 194 ILE A N 1
ATOM 1628 C CA . ILE A 1 194 ? 17.347 -11.001 -36.936 1.00 77.81 194 ILE A CA 1
ATOM 1629 C C . ILE A 1 194 ? 16.391 -10.636 -35.790 1.00 77.81 194 ILE A C 1
ATOM 1631 O O . ILE A 1 194 ? 15.179 -10.683 -36.021 1.00 77.81 194 ILE A O 1
ATOM 1635 N N . PRO A 1 195 ? 16.891 -10.200 -34.616 1.00 83.25 195 PRO A N 1
ATOM 1636 C CA . PRO A 1 195 ? 16.053 -9.738 -33.506 1.00 83.25 195 PRO A CA 1
ATOM 1637 C C . PRO A 1 195 ? 15.101 -8.604 -33.908 1.00 83.25 195 PRO A C 1
ATOM 1639 O O . PRO A 1 195 ? 15.459 -7.718 -34.692 1.00 83.25 195 PRO A O 1
ATOM 1642 N N . ARG A 1 196 ? 13.894 -8.570 -33.332 1.00 81.38 196 ARG A N 1
ATOM 1643 C CA . ARG A 1 196 ? 12.856 -7.574 -33.683 1.00 81.38 196 ARG A CA 1
ATOM 1644 C C . ARG A 1 196 ? 13.295 -6.130 -33.438 1.00 81.38 196 ARG A C 1
ATOM 1646 O O . ARG A 1 196 ? 12.963 -5.252 -34.238 1.00 81.38 196 ARG A O 1
ATOM 1653 N N . ILE A 1 197 ? 14.060 -5.889 -32.371 1.00 82.56 197 ILE A N 1
ATOM 1654 C CA . ILE A 1 197 ? 14.648 -4.577 -32.049 1.00 82.56 197 ILE A CA 1
ATOM 1655 C C . ILE A 1 197 ? 15.483 -4.080 -33.236 1.00 82.56 197 ILE A C 1
ATOM 1657 O O . ILE A 1 197 ? 15.229 -2.998 -33.768 1.00 82.56 197 ILE A O 1
ATOM 1661 N N . LEU A 1 198 ? 16.397 -4.917 -33.732 1.00 81.25 198 LEU A N 1
ATOM 1662 C CA . LEU A 1 198 ? 17.278 -4.588 -34.851 1.00 81.25 198 LEU A CA 1
ATOM 1663 C C . LEU A 1 198 ? 16.510 -4.421 -36.170 1.00 81.25 198 LEU A C 1
ATOM 1665 O O . LEU A 1 198 ? 16.783 -3.494 -36.931 1.00 81.25 198 LEU A O 1
ATOM 1669 N N . GLN A 1 199 ? 15.502 -5.264 -36.429 1.00 83.00 199 GLN A N 1
ATOM 1670 C CA . GLN A 1 199 ? 14.634 -5.112 -37.604 1.00 83.00 199 GLN A CA 1
ATOM 1671 C C . GLN A 1 199 ? 13.955 -3.736 -37.626 1.00 83.00 199 GLN A C 1
ATOM 1673 O O . GLN A 1 199 ? 13.882 -3.095 -38.677 1.00 83.00 199 GLN A O 1
ATOM 1678 N N . ARG A 1 200 ? 13.472 -3.257 -36.470 1.00 81.31 200 ARG A N 1
ATOM 1679 C CA . ARG A 1 200 ? 12.838 -1.938 -36.362 1.00 81.31 200 ARG A CA 1
ATOM 1680 C C . ARG A 1 200 ? 13.851 -0.810 -36.534 1.00 81.31 200 ARG A C 1
ATOM 1682 O O . ARG A 1 200 ? 13.544 0.131 -37.261 1.00 81.31 200 ARG A O 1
ATOM 1689 N N . GLN A 1 201 ? 15.041 -0.918 -35.940 1.00 82.44 201 GLN A N 1
ATOM 1690 C CA . GLN A 1 201 ? 16.124 0.055 -36.139 1.00 82.44 201 GLN A CA 1
ATOM 1691 C C . GLN A 1 201 ? 16.480 0.180 -37.629 1.00 82.44 201 GLN A C 1
ATOM 1693 O O . GLN A 1 201 ? 16.425 1.275 -38.186 1.00 82.44 201 GLN A O 1
ATOM 1698 N N . LEU A 1 202 ? 16.742 -0.944 -38.305 1.00 81.12 202 LEU A N 1
ATOM 1699 C CA . LEU A 1 202 ? 17.078 -0.977 -39.732 1.00 81.12 202 LEU A CA 1
ATOM 1700 C C . LEU A 1 202 ? 15.947 -0.438 -40.617 1.00 81.12 202 LEU A C 1
ATOM 1702 O O . LEU A 1 202 ? 16.204 0.304 -41.565 1.00 81.12 202 LEU A O 1
ATOM 1706 N N . LYS A 1 203 ? 14.685 -0.757 -40.306 1.00 82.62 203 LYS A N 1
ATOM 1707 C CA . LYS A 1 203 ? 13.529 -0.224 -41.041 1.00 82.62 203 LYS A CA 1
ATOM 1708 C C . LYS A 1 203 ? 13.412 1.297 -40.907 1.00 82.62 203 LYS A C 1
ATOM 1710 O O . LYS A 1 203 ? 13.126 1.968 -41.892 1.00 82.62 203 LYS A O 1
ATOM 1715 N N . VAL A 1 204 ? 13.644 1.848 -39.713 1.00 81.94 204 VAL A N 1
ATOM 1716 C CA . VAL A 1 204 ? 13.613 3.304 -39.495 1.00 81.94 204 VAL A CA 1
ATOM 1717 C C . VAL A 1 204 ? 14.780 3.983 -40.219 1.00 81.94 204 VAL A C 1
ATOM 1719 O O . VAL A 1 204 ? 14.544 4.956 -40.932 1.00 81.94 204 VAL A O 1
ATOM 1722 N N . PHE A 1 205 ? 16.003 3.442 -40.125 1.00 79.12 205 PHE A N 1
ATOM 1723 C CA . PHE A 1 205 ? 17.167 3.966 -40.854 1.00 79.12 205 PHE A CA 1
ATOM 1724 C C . PHE A 1 205 ? 16.943 3.982 -42.369 1.00 79.12 205 PHE A C 1
ATOM 1726 O O . PHE A 1 205 ? 17.136 5.011 -43.014 1.00 79.12 205 PHE A O 1
ATOM 1733 N N . THR A 1 206 ? 16.505 2.858 -42.939 1.00 80.69 206 THR A N 1
ATOM 1734 C CA . THR A 1 206 ? 16.275 2.745 -44.386 1.00 80.69 206 THR A CA 1
ATOM 1735 C C . THR A 1 206 ? 15.175 3.694 -44.863 1.00 80.69 206 THR A C 1
ATOM 1737 O O . THR A 1 206 ? 15.400 4.434 -45.815 1.00 80.69 206 THR A O 1
ATOM 1740 N N . GLN A 1 207 ? 14.035 3.750 -44.165 1.00 82.81 207 GLN A N 1
ATOM 1741 C CA . GLN A 1 207 ? 12.883 4.561 -44.571 1.00 82.81 207 GLN A CA 1
ATOM 1742 C C . GLN A 1 207 ? 13.098 6.077 -44.421 1.00 82.81 207 GLN A C 1
ATOM 1744 O O . GLN A 1 207 ? 12.624 6.829 -45.267 1.00 82.81 207 GLN A O 1
ATOM 1749 N N . PHE A 1 208 ? 13.757 6.539 -43.351 1.00 79.88 208 PHE A N 1
ATOM 1750 C CA . PHE A 1 208 ? 13.810 7.972 -43.009 1.00 79.88 208 PHE A CA 1
ATOM 1751 C C . PHE A 1 208 ? 15.156 8.652 -43.271 1.00 79.88 208 PHE A C 1
ATOM 1753 O O . PHE A 1 208 ? 15.190 9.875 -43.353 1.00 79.88 208 PHE A O 1
ATOM 1760 N N . ILE A 1 209 ? 16.251 7.899 -43.391 1.00 77.12 209 ILE A N 1
ATOM 1761 C CA . ILE A 1 209 ? 17.569 8.454 -43.730 1.00 77.12 209 ILE A CA 1
ATOM 1762 C C . ILE A 1 209 ? 17.911 8.068 -45.164 1.00 77.12 209 ILE A C 1
ATOM 1764 O O . ILE A 1 209 ? 18.017 8.932 -46.027 1.00 77.12 209 ILE A O 1
ATOM 1768 N N . VAL A 1 210 ? 18.020 6.770 -45.446 1.00 81.06 210 VAL A N 1
ATOM 1769 C CA . VAL A 1 210 ? 18.662 6.313 -46.684 1.00 81.06 210 VAL A CA 1
ATOM 1770 C C . VAL A 1 210 ? 17.821 6.610 -47.925 1.00 81.06 210 VAL A C 1
ATOM 1772 O O . VAL A 1 210 ? 18.348 7.135 -48.901 1.00 81.06 210 VAL A O 1
ATOM 1775 N N . THR A 1 211 ? 16.519 6.309 -47.903 1.00 81.12 211 THR A N 1
ATOM 1776 C CA . THR A 1 211 ? 15.646 6.562 -49.061 1.00 81.12 211 THR A CA 1
ATOM 1777 C C . THR A 1 211 ? 15.516 8.057 -49.391 1.00 81.12 211 THR A C 1
ATOM 1779 O O . THR A 1 211 ? 15.689 8.391 -50.563 1.00 81.12 211 THR A O 1
ATOM 1782 N N . PRO A 1 212 ? 15.285 8.972 -48.424 1.00 81.31 212 PRO A N 1
ATOM 1783 C CA . PRO A 1 212 ? 15.263 10.407 -48.709 1.00 81.31 212 PRO A CA 1
ATOM 1784 C C . PRO A 1 212 ? 16.595 10.955 -49.229 1.00 81.31 212 PRO A C 1
ATOM 1786 O O . PRO A 1 212 ? 16.570 11.742 -50.168 1.00 81.31 212 PRO A O 1
ATOM 1789 N N . ILE A 1 213 ? 17.736 10.514 -48.675 1.00 77.06 213 ILE A N 1
ATOM 1790 C CA . ILE A 1 213 ? 19.073 10.910 -49.157 1.00 77.06 213 ILE A CA 1
ATOM 1791 C C . ILE A 1 213 ? 19.248 10.522 -50.624 1.00 77.06 213 ILE A C 1
ATOM 1793 O O . ILE A 1 213 ? 19.573 11.367 -51.451 1.00 77.06 213 ILE A O 1
ATOM 1797 N N . LEU A 1 214 ? 18.988 9.255 -50.959 1.00 79.19 214 LEU A N 1
ATOM 1798 C CA . LEU A 1 214 ? 19.155 8.775 -52.329 1.00 79.19 214 LEU A CA 1
ATOM 1799 C C . LEU A 1 214 ? 18.236 9.501 -53.299 1.00 79.19 214 LEU A C 1
ATOM 1801 O O . LEU A 1 214 ? 18.657 9.844 -54.395 1.00 79.19 214 LEU A O 1
ATOM 1805 N N . PHE A 1 215 ? 16.991 9.748 -52.900 1.00 77.94 215 PHE A N 1
ATOM 1806 C CA . PHE A 1 215 ? 16.042 10.464 -53.738 1.00 77.94 215 PHE A CA 1
ATOM 1807 C C . PHE A 1 215 ? 16.468 11.919 -53.974 1.00 77.94 215 PHE A C 1
ATOM 1809 O O . PHE A 1 215 ? 16.418 12.390 -55.107 1.00 77.94 215 PHE A O 1
ATOM 1816 N N . ALA A 1 216 ? 16.929 12.612 -52.931 1.00 74.31 216 ALA A N 1
ATOM 1817 C CA . ALA A 1 216 ? 17.373 13.996 -53.034 1.00 74.31 216 ALA A CA 1
ATOM 1818 C C . ALA A 1 216 ? 18.635 14.135 -53.903 1.00 74.31 216 ALA A C 1
ATOM 1820 O O . ALA A 1 216 ? 18.673 14.980 -54.798 1.00 74.31 216 ALA A O 1
ATOM 1821 N N . ASP A 1 217 ? 19.622 13.258 -53.711 1.00 76.00 217 ASP A N 1
ATOM 1822 C CA . ASP A 1 217 ? 20.860 13.280 -54.494 1.00 76.00 217 ASP A CA 1
ATOM 1823 C C . ASP A 1 217 ? 20.637 12.806 -55.940 1.00 76.00 217 ASP A C 1
ATOM 1825 O O . ASP A 1 217 ? 21.275 13.321 -56.857 1.00 76.00 217 ASP A O 1
ATOM 1829 N N . LEU A 1 218 ? 19.690 11.891 -56.192 1.00 75.44 218 LEU A N 1
ATOM 1830 C CA . LEU A 1 218 ? 19.286 11.518 -57.555 1.00 75.44 218 LEU A CA 1
ATOM 1831 C C . LEU A 1 218 ? 18.629 12.687 -58.297 1.00 75.44 218 LEU A C 1
ATOM 1833 O O . LEU A 1 218 ? 18.936 12.896 -59.465 1.00 75.44 218 LEU A O 1
ATOM 1837 N N . ILE A 1 219 ? 17.773 13.470 -57.633 1.00 70.75 219 ILE A N 1
ATOM 1838 C CA . ILE A 1 219 ? 17.163 14.675 -58.227 1.00 70.75 219 ILE A CA 1
ATOM 1839 C C . ILE A 1 219 ? 18.221 15.737 -58.552 1.00 70.75 219 ILE A C 1
ATOM 1841 O O . ILE A 1 219 ? 18.094 16.446 -59.547 1.00 70.75 219 ILE A O 1
ATOM 1845 N N . GLN A 1 220 ? 19.259 15.855 -57.720 1.00 69.19 220 GLN A N 1
ATOM 1846 C CA . GLN A 1 220 ? 20.341 16.816 -57.928 1.00 69.19 220 GLN A CA 1
ATOM 1847 C C . GLN A 1 220 ? 21.311 16.387 -59.040 1.00 69.19 220 GLN A C 1
ATOM 1849 O O . GLN A 1 220 ? 21.842 17.226 -59.762 1.00 69.19 220 GLN A O 1
ATOM 1854 N N . THR A 1 221 ? 21.588 15.088 -59.155 1.00 67.25 221 THR A N 1
ATOM 1855 C CA . THR A 1 221 ? 22.568 14.550 -60.116 1.00 67.25 221 THR A CA 1
ATOM 1856 C C . THR A 1 221 ? 21.966 14.290 -61.493 1.00 67.25 221 THR A C 1
ATOM 1858 O O . THR A 1 221 ? 22.672 14.419 -62.494 1.00 67.25 221 THR A O 1
ATOM 1861 N N . TYR A 1 222 ? 20.668 13.980 -61.561 1.00 66.81 222 TYR A N 1
ATOM 1862 C CA . TYR A 1 222 ? 19.942 13.760 -62.805 1.00 66.81 222 TYR A CA 1
ATOM 1863 C C . TYR A 1 222 ? 18.854 14.818 -62.990 1.00 66.81 222 TYR A C 1
ATOM 1865 O O . TYR A 1 222 ? 17.836 14.785 -62.294 1.00 66.81 222 TYR A O 1
ATOM 1873 N N . PRO A 1 223 ? 18.987 15.718 -63.979 1.00 54.12 223 PRO A N 1
ATOM 1874 C CA . PRO A 1 223 ? 17.864 16.527 -64.409 1.00 54.12 223 PRO A CA 1
ATOM 1875 C C . PRO A 1 223 ? 16.896 15.609 -65.160 1.00 54.12 223 PRO A C 1
ATOM 1877 O O . PRO A 1 223 ? 16.999 15.424 -66.372 1.00 54.12 223 PRO A O 1
ATOM 1880 N N . PHE A 1 224 ? 15.976 14.966 -64.439 1.00 55.22 224 PHE A N 1
ATOM 1881 C CA . PHE A 1 224 ? 14.860 14.276 -65.074 1.00 55.22 224 PHE A CA 1
ATOM 1882 C C . PHE A 1 224 ? 14.118 15.310 -65.922 1.00 55.22 224 PHE A C 1
ATOM 1884 O O . PHE A 1 224 ? 13.589 16.277 -65.384 1.00 55.22 224 PHE A O 1
ATOM 1891 N N . THR A 1 225 ? 14.066 15.111 -67.238 1.00 46.41 225 THR A N 1
ATOM 1892 C CA . THR A 1 225 ? 13.471 16.052 -68.209 1.00 46.41 225 THR A CA 1
ATOM 1893 C C . THR A 1 225 ? 11.990 16.366 -67.950 1.00 46.41 225 THR A C 1
ATOM 1895 O O . THR A 1 225 ? 11.448 17.301 -68.529 1.00 46.41 225 THR A O 1
ATOM 1898 N N . PHE A 1 226 ? 11.342 15.603 -67.064 1.00 50.22 226 PHE A N 1
ATOM 1899 C CA . PHE A 1 226 ? 9.960 15.767 -66.609 1.00 50.22 226 PHE A CA 1
ATOM 1900 C C . PHE A 1 226 ? 9.788 16.723 -65.411 1.00 50.22 226 PHE A C 1
ATOM 1902 O O . PHE A 1 226 ? 8.668 17.127 -65.108 1.00 50.22 226 PHE A O 1
ATOM 1909 N N . ILE A 1 227 ? 10.872 17.068 -64.708 1.00 47.78 227 ILE A N 1
ATOM 1910 C CA . ILE A 1 227 ? 10.888 18.037 -63.605 1.00 47.78 227 ILE A CA 1
ATOM 1911 C C . ILE A 1 227 ? 11.442 19.343 -64.176 1.00 47.78 227 ILE A C 1
ATOM 1913 O O . ILE A 1 227 ? 12.445 19.320 -64.885 1.00 47.78 227 ILE A O 1
ATOM 1917 N N . ALA A 1 228 ? 10.783 20.475 -63.897 1.00 46.75 228 ALA A N 1
ATOM 1918 C CA . ALA A 1 228 ? 11.194 21.782 -64.410 1.00 46.75 228 ALA A CA 1
ATOM 1919 C C . ALA A 1 228 ? 12.711 21.985 -64.235 1.00 46.75 228 ALA A C 1
ATOM 1921 O O . ALA A 1 228 ? 13.233 21.878 -63.124 1.00 46.75 228 ALA A O 1
ATOM 1922 N N . SER A 1 229 ? 13.415 22.301 -65.326 1.00 47.88 229 SER A N 1
ATOM 1923 C CA . SER A 1 229 ? 14.875 22.498 -65.360 1.00 47.88 229 SER A CA 1
ATOM 1924 C C . SER A 1 229 ? 15.377 23.559 -64.368 1.00 47.88 229 SER A C 1
ATOM 1926 O O . SER A 1 229 ? 16.550 23.562 -63.998 1.00 47.88 229 SER A O 1
ATOM 1928 N N . ASN A 1 230 ? 14.474 24.431 -63.906 1.00 49.41 230 ASN A N 1
ATOM 1929 C CA . ASN A 1 230 ? 14.692 25.454 -62.882 1.00 49.41 230 ASN A CA 1
ATOM 1930 C C . ASN A 1 230 ? 14.681 24.925 -61.440 1.00 49.41 230 ASN A C 1
ATOM 1932 O O . ASN A 1 230 ? 14.917 25.706 -60.522 1.00 49.41 230 ASN A O 1
ATOM 1936 N N . LEU A 1 231 ? 14.405 23.641 -61.203 1.00 47.44 231 LEU A N 1
ATOM 1937 C CA . LEU A 1 231 ? 14.463 23.012 -59.876 1.00 47.44 231 LEU A CA 1
ATOM 1938 C C . LEU A 1 231 ? 15.690 22.108 -59.714 1.00 47.44 231 LEU A C 1
ATOM 1940 O O . LEU A 1 231 ? 16.220 22.002 -58.613 1.00 47.44 231 LEU A O 1
ATOM 1944 N N . THR A 1 232 ? 16.162 21.476 -60.788 1.00 47.97 232 THR A N 1
ATOM 1945 C CA . THR A 1 232 ? 17.159 20.393 -60.725 1.00 47.97 232 THR A CA 1
ATOM 1946 C C . THR A 1 232 ? 18.605 20.880 -60.600 1.00 47.97 232 THR A C 1
ATOM 1948 O O . THR A 1 232 ? 19.444 20.148 -60.092 1.00 47.97 232 THR A O 1
ATOM 1951 N N . ASN A 1 233 ? 18.908 22.121 -61.002 1.00 52.75 233 ASN A N 1
ATOM 1952 C CA . ASN A 1 233 ? 20.261 22.709 -60.944 1.00 52.75 233 ASN A CA 1
ATOM 1953 C C . ASN A 1 233 ? 20.378 23.889 -59.966 1.00 52.75 233 ASN A C 1
ATOM 1955 O O . ASN A 1 233 ? 21.310 24.695 -60.025 1.00 52.75 233 ASN A O 1
ATOM 1959 N N . THR A 1 234 ? 19.408 24.013 -59.072 1.00 61.94 234 THR A N 1
ATOM 1960 C CA . THR A 1 234 ? 19.131 25.268 -58.380 1.00 61.94 234 THR A CA 1
ATOM 1961 C C . THR A 1 234 ? 19.442 25.124 -56.911 1.00 61.94 234 THR A C 1
ATOM 1963 O O . THR A 1 234 ? 19.287 24.059 -56.312 1.00 61.94 234 THR A O 1
ATOM 1966 N N . TYR A 1 235 ? 19.829 26.243 -56.310 1.00 70.75 235 TYR A N 1
ATOM 1967 C CA . TYR A 1 235 ? 20.057 26.354 -54.881 1.00 70.75 235 TYR A CA 1
ATOM 1968 C C . TYR A 1 235 ? 18.892 25.761 -54.038 1.00 70.75 235 TYR A C 1
ATOM 1970 O O . TYR A 1 235 ? 19.095 25.157 -52.983 1.00 70.75 235 TYR A O 1
ATOM 1978 N N . ALA A 1 236 ? 17.678 25.801 -54.586 1.00 70.38 236 ALA A N 1
ATOM 1979 C CA . ALA A 1 236 ? 16.491 25.161 -54.041 1.00 70.38 236 ALA A CA 1
ATOM 1980 C C . ALA A 1 236 ? 16.631 23.654 -53.750 1.00 70.38 236 ALA A C 1
ATOM 1982 O O . ALA A 1 236 ? 16.305 23.220 -52.645 1.00 70.38 236 ALA A O 1
ATOM 1983 N N . ALA A 1 237 ? 17.124 22.850 -54.698 1.00 69.94 237 ALA A N 1
ATOM 1984 C CA . ALA A 1 237 ? 17.228 21.398 -54.521 1.00 69.94 237 ALA A CA 1
ATOM 1985 C C . ALA A 1 237 ? 18.229 21.024 -53.419 1.00 69.94 237 ALA A C 1
ATOM 1987 O O . ALA A 1 237 ? 17.956 20.145 -52.603 1.00 69.94 237 ALA A O 1
ATOM 1988 N N . VAL A 1 238 ? 19.347 21.750 -53.338 1.00 72.56 238 VAL A N 1
ATOM 1989 C CA . VAL A 1 238 ? 20.365 21.572 -52.290 1.00 72.56 238 VAL A CA 1
ATOM 1990 C C . VAL A 1 238 ? 19.810 21.955 -50.913 1.00 72.56 238 VAL A C 1
ATOM 1992 O O . VAL A 1 238 ? 20.018 21.242 -49.927 1.00 72.56 238 VAL A O 1
ATOM 1995 N N . GLY A 1 239 ? 19.049 23.051 -50.836 1.00 73.44 239 GLY A N 1
ATOM 1996 C CA . GLY A 1 239 ? 18.362 23.467 -49.611 1.00 73.44 239 GLY A CA 1
ATOM 1997 C C . GLY A 1 239 ? 17.316 22.447 -49.146 1.00 73.44 239 GLY A C 1
ATOM 1998 O O . GLY A 1 239 ? 17.297 22.054 -47.984 1.00 73.44 239 GLY A O 1
ATOM 1999 N N . ILE A 1 240 ? 16.480 21.939 -50.052 1.00 73.62 240 ILE A N 1
ATOM 2000 C CA . ILE A 1 240 ? 15.469 20.923 -49.716 1.00 73.62 240 ILE A CA 1
ATOM 2001 C C . ILE A 1 240 ? 16.132 19.600 -49.301 1.00 73.62 240 ILE A C 1
ATOM 2003 O O . ILE A 1 240 ? 15.716 18.998 -48.309 1.00 73.62 240 ILE A O 1
ATOM 2007 N N . SER A 1 241 ? 17.187 19.173 -50.006 1.00 75.81 241 SER A N 1
ATOM 2008 C CA . SER A 1 241 ? 17.973 17.980 -49.658 1.00 75.81 241 SER A CA 1
ATOM 2009 C C . SER A 1 241 ? 18.535 18.085 -48.237 1.00 75.81 241 SER A C 1
ATOM 2011 O O . SER A 1 241 ? 18.272 17.230 -47.391 1.00 75.81 241 SER A O 1
ATOM 2013 N N . SER A 1 242 ? 19.217 19.187 -47.914 1.00 77.56 242 SER A N 1
ATOM 2014 C CA . SER A 1 242 ? 19.798 19.401 -46.582 1.00 77.56 242 SER A CA 1
ATOM 2015 C C . SER A 1 242 ? 18.749 19.461 -45.461 1.00 77.56 242 SER A C 1
ATOM 2017 O O . SER A 1 242 ? 18.993 18.908 -44.383 1.00 77.56 242 SER A O 1
ATOM 2019 N N . ILE A 1 243 ? 17.555 20.021 -45.704 1.00 80.62 243 ILE A N 1
ATOM 2020 C CA . ILE A 1 243 ? 16.428 19.974 -44.751 1.00 80.62 243 ILE A CA 1
ATOM 2021 C C . ILE A 1 243 ? 15.967 18.533 -44.518 1.00 80.62 243 ILE A C 1
ATOM 2023 O O . ILE A 1 243 ? 15.845 18.110 -43.366 1.00 80.62 243 ILE A O 1
ATOM 2027 N N . LEU A 1 244 ? 15.725 17.768 -45.588 1.00 76.00 244 LEU A N 1
ATOM 2028 C CA . LEU A 1 244 ? 15.259 16.382 -45.494 1.00 76.00 244 LEU A CA 1
ATOM 2029 C C . LEU A 1 244 ? 16.272 15.494 -44.769 1.00 76.00 244 LEU A C 1
ATOM 2031 O O . LEU A 1 244 ? 15.886 14.696 -43.915 1.00 76.00 244 LEU A O 1
ATOM 2035 N N . ILE A 1 245 ? 17.564 15.673 -45.052 1.00 74.19 245 ILE A N 1
ATOM 2036 C CA . ILE A 1 245 ? 18.657 14.948 -44.397 1.00 74.19 245 ILE A CA 1
ATOM 2037 C C . ILE A 1 245 ? 18.719 15.301 -42.912 1.00 74.19 245 ILE A C 1
ATOM 2039 O O . ILE A 1 245 ? 18.770 14.410 -42.065 1.00 74.19 245 ILE A O 1
ATOM 2043 N N . THR A 1 246 ? 18.677 16.589 -42.575 1.00 80.94 246 THR A N 1
ATOM 2044 C CA . THR A 1 246 ? 18.743 17.052 -41.181 1.00 80.94 246 THR A CA 1
ATOM 2045 C C . THR A 1 246 ? 17.541 16.566 -40.378 1.00 80.94 246 THR A C 1
ATOM 2047 O O . THR A 1 246 ? 17.700 16.049 -39.271 1.00 80.94 246 THR A O 1
ATOM 2050 N N . TYR A 1 247 ? 16.342 16.648 -40.959 1.00 82.38 247 TYR A N 1
ATOM 2051 C CA . TYR A 1 247 ? 15.127 16.102 -40.364 1.00 82.38 247 TYR A CA 1
ATOM 2052 C C . TYR A 1 247 ? 15.207 14.580 -40.199 1.00 82.38 247 TYR A C 1
ATOM 2054 O O . TYR A 1 247 ? 14.888 14.065 -39.128 1.00 82.38 247 TYR A O 1
ATOM 2062 N N . GLY A 1 248 ? 15.673 13.860 -41.224 1.00 76.50 248 GLY A N 1
ATOM 2063 C CA . GLY A 1 248 ? 15.850 12.410 -41.196 1.00 76.50 248 GLY A CA 1
ATOM 2064 C C . GLY A 1 248 ? 16.805 11.965 -40.088 1.00 76.50 248 GLY A C 1
ATOM 2065 O O . GLY A 1 248 ? 16.465 11.078 -39.304 1.00 76.50 248 GLY A O 1
ATOM 2066 N N . ILE A 1 249 ? 17.959 12.629 -39.956 1.00 76.31 249 ILE A N 1
ATOM 2067 C CA . ILE A 1 249 ? 18.943 12.369 -38.894 1.00 76.31 249 ILE A CA 1
ATOM 2068 C C . ILE A 1 249 ? 18.343 12.668 -37.513 1.00 76.31 249 ILE A C 1
ATOM 2070 O O . ILE A 1 249 ? 18.427 11.825 -36.618 1.00 76.31 249 ILE A O 1
ATOM 2074 N N . PHE A 1 250 ? 17.688 13.820 -37.334 1.00 80.94 250 PHE A N 1
ATOM 2075 C CA . PHE A 1 250 ? 17.067 14.198 -36.061 1.00 80.94 250 PHE A CA 1
ATOM 2076 C C . PHE A 1 250 ? 15.944 13.234 -35.644 1.00 80.94 250 PHE A C 1
ATOM 2078 O O . PHE A 1 250 ? 15.895 12.776 -34.499 1.00 80.94 250 PHE A O 1
ATOM 2085 N N . HIS A 1 251 ? 15.053 12.881 -36.572 1.00 78.00 251 HIS A N 1
ATOM 2086 C CA . HIS A 1 251 ? 13.938 11.970 -36.323 1.00 78.00 251 HIS A CA 1
ATOM 2087 C C . HIS A 1 251 ? 14.421 10.546 -36.018 1.00 78.00 251 HIS A C 1
ATOM 2089 O O . HIS A 1 251 ? 13.904 9.907 -35.098 1.00 78.00 251 HIS A O 1
ATOM 2095 N N . CYS A 1 252 ? 15.433 10.057 -36.741 1.00 73.00 252 CYS A N 1
ATOM 2096 C CA . CYS A 1 252 ? 16.057 8.772 -36.446 1.00 73.00 252 CYS A CA 1
ATOM 2097 C C . CYS A 1 252 ? 16.748 8.784 -35.090 1.00 73.00 252 CYS A C 1
ATOM 2099 O O . CYS A 1 252 ? 16.503 7.868 -34.315 1.00 73.00 252 CYS A O 1
ATOM 2101 N N . MET A 1 253 ? 17.519 9.822 -34.749 1.00 74.12 253 MET A N 1
ATOM 2102 C CA . MET A 1 253 ? 18.098 9.940 -33.411 1.00 74.12 253 MET A CA 1
ATOM 2103 C C . MET A 1 253 ? 16.995 9.854 -32.349 1.00 74.12 253 MET A C 1
ATOM 2105 O O . MET A 1 253 ? 17.055 9.003 -31.472 1.00 74.12 253 MET A O 1
ATOM 2109 N N . ARG A 1 254 ? 15.928 10.648 -32.457 1.00 76.44 254 ARG A N 1
ATOM 2110 C CA . ARG A 1 254 ? 14.859 10.625 -31.452 1.00 76.44 254 ARG A CA 1
ATOM 2111 C C . ARG A 1 254 ? 14.174 9.256 -31.332 1.00 76.44 254 ARG A C 1
ATOM 2113 O O . ARG A 1 254 ? 13.965 8.798 -30.223 1.00 76.44 254 ARG A O 1
ATOM 2120 N N . LYS A 1 255 ? 13.831 8.587 -32.441 1.00 73.06 255 LYS A N 1
ATOM 2121 C CA . LYS A 1 255 ? 13.104 7.300 -32.390 1.00 73.06 255 LYS A CA 1
ATOM 2122 C C . LYS A 1 255 ? 13.971 6.080 -32.104 1.00 73.06 255 LYS A C 1
ATOM 2124 O O . LYS A 1 255 ? 13.450 5.085 -31.613 1.00 73.06 255 LYS A O 1
ATOM 2129 N N . ILE A 1 256 ? 15.236 6.099 -32.511 1.00 71.19 256 ILE A N 1
ATOM 2130 C CA . ILE A 1 256 ? 16.124 4.936 -32.431 1.00 71.19 256 ILE A CA 1
ATOM 2131 C C . ILE A 1 256 ? 16.848 4.905 -31.092 1.00 71.19 256 ILE A C 1
ATOM 2133 O O . ILE A 1 256 ? 17.058 3.814 -30.565 1.00 71.19 256 ILE A O 1
ATOM 2137 N N . MET A 1 257 ? 17.164 6.071 -30.516 1.00 66.19 257 MET A N 1
ATOM 2138 C CA . MET A 1 257 ? 17.747 6.133 -29.175 1.00 66.19 257 MET A CA 1
ATOM 2139 C C . MET A 1 257 ? 16.827 5.476 -28.141 1.00 66.19 257 MET A C 1
ATOM 2141 O O . MET A 1 257 ? 17.324 4.699 -27.336 1.00 66.19 257 MET A O 1
ATOM 2145 N N . ASP A 1 258 ? 15.505 5.644 -28.271 1.00 66.38 258 ASP A N 1
ATOM 2146 C CA . ASP A 1 258 ? 14.522 4.969 -27.411 1.00 66.38 258 ASP A CA 1
ATOM 2147 C C . ASP A 1 258 ? 14.563 3.425 -27.527 1.00 66.38 258 ASP A C 1
ATOM 2149 O O . ASP A 1 258 ? 14.120 2.712 -26.633 1.00 66.38 258 ASP A O 1
ATOM 2153 N N . ILE A 1 259 ? 15.079 2.868 -28.631 1.00 70.75 259 ILE A N 1
ATOM 2154 C CA . ILE A 1 259 ? 14.993 1.436 -28.982 1.00 70.75 259 ILE A CA 1
ATOM 2155 C C . ILE A 1 259 ? 16.355 0.743 -28.790 1.00 70.75 259 ILE A C 1
ATOM 2157 O O . ILE A 1 259 ? 16.760 -0.075 -29.611 1.00 70.75 259 ILE A O 1
ATOM 2161 N N . ARG A 1 260 ? 17.087 1.054 -27.710 1.00 74.25 260 ARG A N 1
ATOM 2162 C CA . ARG A 1 260 ? 18.374 0.411 -27.362 1.00 74.25 260 ARG A CA 1
ATOM 2163 C C . ARG A 1 260 ? 19.397 0.463 -28.515 1.00 74.25 260 ARG A C 1
ATOM 2165 O O . ARG A 1 260 ? 19.892 -0.557 -29.004 1.00 74.25 260 ARG A O 1
ATOM 2172 N N . PHE A 1 261 ? 19.701 1.668 -28.997 1.00 73.00 261 PHE A N 1
ATOM 2173 C CA . PHE A 1 261 ? 20.658 1.869 -30.091 1.00 73.00 261 PHE A CA 1
ATOM 2174 C C . PHE A 1 261 ? 22.090 1.507 -29.671 1.00 73.00 261 PHE A C 1
ATOM 2176 O O . PHE A 1 261 ? 22.574 2.006 -28.658 1.00 73.00 261 PHE A O 1
ATOM 2183 N N . LEU A 1 262 ? 22.766 0.648 -30.447 1.00 65.31 262 LEU A N 1
ATOM 2184 C CA . LEU A 1 262 ? 24.177 0.262 -30.254 1.00 65.31 262 LEU A CA 1
ATOM 2185 C C . LEU A 1 262 ? 24.554 -0.145 -28.811 1.00 65.31 262 LEU A C 1
ATOM 2187 O O . LEU A 1 262 ? 25.696 0.040 -28.406 1.00 65.31 262 LEU A O 1
ATOM 2191 N N . ASN A 1 263 ? 23.618 -0.699 -28.026 1.00 68.62 263 ASN A N 1
ATOM 2192 C CA . ASN A 1 263 ? 23.833 -1.044 -26.610 1.00 68.62 263 ASN A CA 1
ATOM 2193 C C . ASN A 1 263 ? 24.268 0.133 -25.703 1.00 68.62 263 ASN A C 1
ATOM 2195 O O . ASN A 1 263 ? 24.823 -0.104 -24.632 1.00 68.62 263 ASN A O 1
ATOM 2199 N N . PHE A 1 264 ? 23.989 1.391 -26.074 1.00 66.75 264 PHE A N 1
ATOM 2200 C CA . PHE A 1 264 ? 24.229 2.539 -25.180 1.00 66.75 264 PHE A CA 1
ATOM 2201 C C . PHE A 1 264 ? 23.431 2.457 -23.880 1.00 66.75 264 PHE A C 1
ATOM 2203 O O . PHE A 1 264 ? 23.856 2.951 -22.839 1.00 66.75 264 PHE A O 1
ATOM 2210 N N . GLU A 1 265 ? 22.261 1.840 -23.960 1.00 67.56 265 GLU A N 1
ATOM 2211 C CA . GLU A 1 265 ? 21.364 1.607 -22.843 1.00 67.56 265 GLU A CA 1
ATOM 2212 C C . GLU A 1 265 ? 21.150 0.101 -22.702 1.00 67.56 265 GLU A C 1
ATOM 2214 O O . GLU A 1 265 ? 21.273 -0.657 -23.667 1.00 67.56 265 GLU A O 1
ATOM 2219 N N . ARG A 1 266 ? 20.878 -0.356 -21.477 1.00 69.19 266 ARG A N 1
ATOM 2220 C CA . ARG A 1 266 ? 20.695 -1.791 -21.201 1.00 69.19 266 ARG A CA 1
ATOM 2221 C C . ARG A 1 266 ? 19.312 -2.295 -21.628 1.00 69.19 266 ARG A C 1
ATOM 2223 O O . ARG A 1 266 ? 19.183 -3.471 -21.952 1.00 69.19 266 ARG A O 1
ATOM 2230 N N . HIS A 1 267 ? 18.319 -1.406 -21.673 1.00 78.12 267 HIS A N 1
ATOM 2231 C CA . HIS A 1 267 ? 16.909 -1.718 -21.922 1.00 78.12 267 HIS A CA 1
ATOM 2232 C C . HIS A 1 267 ? 16.290 -0.724 -22.906 1.00 78.12 267 HIS A C 1
ATOM 2234 O O . HIS A 1 267 ? 16.877 0.321 -23.188 1.00 78.12 267 HIS A O 1
ATOM 2240 N N . VAL A 1 268 ? 15.118 -1.063 -23.439 1.00 78.25 268 VAL A N 1
ATOM 2241 C CA . VAL A 1 268 ? 14.323 -0.154 -24.281 1.00 78.25 268 VAL A CA 1
ATOM 2242 C C . VAL A 1 268 ? 13.735 0.971 -23.419 1.00 78.25 268 VAL A C 1
ATOM 2244 O O . VAL A 1 268 ? 13.136 0.703 -22.383 1.00 78.25 268 VAL A O 1
ATOM 2247 N N . GLN A 1 269 ? 13.870 2.228 -23.840 1.00 76.06 269 GLN A N 1
ATOM 2248 C CA . GLN A 1 269 ? 13.360 3.383 -23.097 1.00 76.06 269 GLN A CA 1
ATOM 2249 C C . GLN A 1 269 ? 11.902 3.705 -23.423 1.00 76.06 269 GLN A C 1
ATOM 2251 O O . GLN A 1 269 ? 11.436 3.587 -24.561 1.00 76.06 269 GLN A O 1
ATOM 2256 N N . ALA A 1 270 ? 11.177 4.172 -22.408 1.00 66.06 270 ALA A N 1
ATOM 2257 C CA . ALA A 1 270 ? 9.830 4.692 -22.584 1.00 66.06 270 ALA A CA 1
ATOM 2258 C C . ALA A 1 270 ? 9.820 6.017 -23.368 1.00 66.06 270 ALA A C 1
ATOM 2260 O O . ALA A 1 270 ? 10.473 6.993 -22.999 1.00 66.06 270 ALA A O 1
ATOM 2261 N N . GLN A 1 271 ? 8.975 6.089 -24.401 1.00 61.16 271 GLN A N 1
ATOM 2262 C CA . GLN A 1 271 ? 8.829 7.288 -25.238 1.00 61.16 271 GLN A CA 1
ATOM 2263 C C . GLN A 1 271 ? 8.176 8.467 -24.489 1.00 61.16 271 GLN A C 1
ATOM 2265 O O . GLN A 1 271 ? 8.376 9.620 -24.866 1.00 61.16 271 GLN A O 1
ATOM 2270 N N . ASN A 1 272 ? 7.411 8.190 -23.421 1.00 59.78 272 ASN A N 1
ATOM 2271 C CA . ASN A 1 272 ? 6.673 9.183 -22.637 1.00 59.78 272 ASN A CA 1
ATOM 2272 C C . ASN A 1 272 ? 6.902 8.996 -21.127 1.00 59.78 272 ASN A C 1
ATOM 2274 O O . ASN A 1 272 ? 6.349 8.088 -20.511 1.00 59.78 272 ASN A O 1
ATOM 2278 N N . LYS A 1 273 ? 7.623 9.929 -20.489 1.00 53.94 273 LYS A N 1
ATOM 2279 C CA . LYS A 1 273 ? 7.861 9.926 -19.029 1.00 53.94 273 LYS A CA 1
ATOM 2280 C C . LYS A 1 273 ? 6.596 10.145 -18.175 1.00 53.94 273 LYS A C 1
ATOM 2282 O O . LYS A 1 273 ? 6.617 9.843 -16.985 1.00 53.94 273 LYS A O 1
ATOM 2287 N N . MET A 1 274 ? 5.487 10.628 -18.756 1.00 50.50 274 MET A N 1
ATOM 2288 C CA . MET A 1 274 ? 4.218 10.854 -18.034 1.00 50.50 274 MET A CA 1
ATOM 2289 C C . MET A 1 274 ? 3.529 9.569 -17.542 1.00 50.50 274 MET A C 1
ATOM 2291 O O . MET A 1 274 ? 2.690 9.650 -16.651 1.00 50.50 274 MET A O 1
ATOM 2295 N N . GLN A 1 275 ? 3.888 8.386 -18.051 1.00 56.38 275 GLN A N 1
ATOM 2296 C CA . GLN A 1 275 ? 3.300 7.111 -17.606 1.00 56.38 275 GLN A CA 1
ATOM 2297 C C . GLN A 1 275 ? 3.603 6.774 -16.134 1.00 56.38 275 GLN A C 1
ATOM 2299 O O . GLN A 1 275 ? 2.870 6.010 -15.514 1.00 56.38 275 GLN A O 1
ATOM 2304 N N . LYS A 1 276 ? 4.640 7.379 -15.535 1.00 54.16 276 LYS A N 1
ATOM 2305 C CA . LYS A 1 276 ? 5.012 7.138 -14.132 1.00 54.16 276 LYS A CA 1
ATOM 2306 C C . LYS A 1 276 ? 4.002 7.707 -13.123 1.00 54.16 276 LYS A C 1
ATOM 2308 O O . LYS A 1 276 ? 3.907 7.181 -12.021 1.00 54.16 276 LYS A O 1
ATOM 2313 N N . LEU A 1 277 ? 3.263 8.759 -13.493 1.00 52.25 277 LEU A N 1
ATOM 2314 C CA . LEU A 1 277 ? 2.304 9.432 -12.604 1.00 52.25 277 LEU A CA 1
ATOM 2315 C C . LEU A 1 277 ? 1.029 8.604 -12.384 1.00 52.25 277 LEU A C 1
ATOM 2317 O O . LEU A 1 277 ? 0.574 8.509 -11.253 1.00 52.25 277 LEU A O 1
ATOM 2321 N N . TYR A 1 278 ? 0.512 7.944 -13.425 1.00 61.59 278 TYR A N 1
ATOM 2322 C CA . TYR A 1 278 ? -0.718 7.140 -13.337 1.00 61.59 278 TYR A CA 1
ATOM 2323 C C . TYR A 1 278 ? -0.528 5.813 -12.589 1.00 61.59 278 TYR A C 1
ATOM 2325 O O . TYR A 1 278 ? -1.442 5.326 -11.932 1.00 61.59 278 TYR A O 1
ATOM 2333 N N . PHE A 1 279 ? 0.689 5.264 -12.609 1.00 72.56 279 PHE A N 1
ATOM 2334 C CA . PHE A 1 279 ? 0.978 3.978 -11.978 1.00 72.56 279 PHE A CA 1
ATOM 2335 C C . PHE A 1 279 ? 0.702 3.950 -10.471 1.00 72.56 279 PHE A C 1
ATOM 2337 O O . PHE A 1 279 ? 0.264 2.927 -9.961 1.00 72.56 279 PHE A O 1
ATOM 2344 N N . VAL A 1 280 ? 0.975 5.035 -9.740 1.00 71.69 280 VAL A N 1
ATOM 2345 C CA . VAL A 1 280 ? 0.840 5.040 -8.271 1.00 71.69 280 VAL A CA 1
ATOM 2346 C C . VAL A 1 280 ? -0.623 4.904 -7.851 1.00 71.69 280 VAL A C 1
ATOM 2348 O O . VAL A 1 280 ? -0.925 4.137 -6.935 1.00 71.69 280 VAL A O 1
ATOM 2351 N N . ASP A 1 281 ? -1.518 5.611 -8.538 1.00 71.38 281 ASP A N 1
ATOM 2352 C CA . ASP A 1 281 ? -2.952 5.575 -8.254 1.00 71.38 281 ASP A CA 1
ATOM 2353 C C . ASP A 1 281 ? -3.547 4.215 -8.634 1.00 71.38 281 ASP A C 1
ATOM 2355 O O . ASP A 1 281 ? -4.226 3.589 -7.815 1.00 71.38 281 ASP A O 1
ATOM 2359 N N . ASP A 1 282 ? -3.200 3.699 -9.817 1.00 72.25 282 ASP A N 1
ATOM 2360 C CA . ASP A 1 282 ? -3.632 2.374 -10.269 1.00 72.25 282 ASP A CA 1
ATOM 2361 C C . ASP A 1 282 ? -3.114 1.274 -9.327 1.00 72.25 282 ASP A C 1
ATOM 2363 O O . ASP A 1 282 ? -3.863 0.388 -8.908 1.00 72.25 282 ASP A O 1
ATOM 2367 N N . PHE A 1 283 ? -1.849 1.357 -8.903 1.00 80.31 283 PHE A N 1
ATOM 2368 C CA . PHE A 1 283 ? -1.239 0.381 -8.002 1.00 80.31 283 PHE A CA 1
ATOM 2369 C C . PHE A 1 283 ? -1.851 0.411 -6.597 1.00 80.31 283 PHE A C 1
ATOM 2371 O O . PHE A 1 283 ? -1.967 -0.635 -5.960 1.00 80.31 283 PHE A O 1
ATOM 2378 N N . LYS A 1 284 ? -2.311 1.571 -6.114 1.00 80.56 284 LYS A N 1
ATOM 2379 C CA . LYS A 1 284 ? -3.026 1.665 -4.834 1.00 80.56 284 LYS A CA 1
ATOM 2380 C C . LYS A 1 284 ? -4.299 0.816 -4.839 1.00 80.56 284 LYS A C 1
ATOM 2382 O O . LYS A 1 284 ? -4.544 0.088 -3.881 1.00 80.56 284 LYS A O 1
ATOM 2387 N N . THR A 1 285 ? -5.050 0.825 -5.942 1.00 81.69 285 THR A N 1
ATOM 2388 C CA . THR A 1 285 ? -6.247 -0.025 -6.074 1.00 81.69 285 THR A CA 1
ATOM 2389 C C . THR A 1 285 ? -5.905 -1.517 -6.060 1.00 81.69 285 THR A C 1
ATOM 2391 O O . THR A 1 285 ? -6.647 -2.329 -5.508 1.00 81.69 285 THR A O 1
ATOM 2394 N N . VAL A 1 286 ? -4.754 -1.892 -6.625 1.00 81.75 286 VAL A N 1
ATOM 2395 C CA . VAL A 1 286 ? -4.247 -3.270 -6.610 1.00 81.75 286 VAL A CA 1
ATOM 2396 C C . VAL A 1 286 ? -3.822 -3.685 -5.201 1.00 81.75 286 VAL A C 1
ATOM 2398 O O . VAL A 1 286 ? -4.132 -4.797 -4.782 1.00 81.75 286 VAL A O 1
ATOM 2401 N N . LEU A 1 287 ? -3.170 -2.796 -4.445 1.00 79.25 287 LEU A N 1
ATOM 2402 C CA . LEU A 1 287 ? -2.804 -3.039 -3.045 1.00 79.25 287 LEU A CA 1
ATOM 2403 C C . LEU A 1 287 ? -4.037 -3.260 -2.160 1.00 79.25 287 LEU A C 1
ATOM 2405 O O . LEU A 1 287 ? -4.041 -4.179 -1.339 1.00 79.25 287 LEU A O 1
ATOM 2409 N N . ASP A 1 288 ? -5.095 -2.475 -2.366 1.00 76.50 288 ASP A N 1
ATOM 2410 C CA . ASP A 1 288 ? -6.362 -2.662 -1.656 1.00 76.50 288 ASP A CA 1
ATOM 2411 C C . ASP A 1 288 ? -6.963 -4.043 -1.969 1.00 76.50 288 ASP A C 1
ATOM 2413 O O . ASP A 1 288 ? -7.351 -4.767 -1.049 1.00 76.50 288 ASP A O 1
ATOM 2417 N N . LYS A 1 289 ? -6.958 -4.472 -3.241 1.00 80.00 289 LYS A N 1
ATOM 2418 C CA . LYS A 1 289 ? -7.400 -5.824 -3.633 1.00 80.00 289 LYS A CA 1
ATOM 2419 C C . LYS A 1 289 ? -6.536 -6.919 -3.000 1.00 80.00 289 LYS A C 1
ATOM 2421 O O . LYS A 1 289 ? -7.073 -7.901 -2.498 1.00 80.00 289 LYS A O 1
ATOM 2426 N N . PHE A 1 290 ? -5.216 -6.745 -2.963 1.00 76.12 290 PHE A N 1
ATOM 2427 C CA . PHE A 1 290 ? -4.304 -7.693 -2.321 1.00 76.12 290 PHE A CA 1
ATOM 2428 C C . PHE A 1 290 ? -4.563 -7.864 -0.824 1.00 76.12 290 PHE A C 1
ATOM 2430 O O . PHE A 1 290 ? -4.499 -8.989 -0.332 1.00 76.12 290 PHE A O 1
ATOM 2437 N N . SER A 1 291 ? -4.919 -6.793 -0.109 1.00 68.56 291 SER A N 1
ATOM 2438 C CA . SER A 1 291 ? -5.256 -6.882 1.320 1.00 68.56 291 SER A CA 1
ATOM 2439 C C . SER A 1 291 ? -6.467 -7.782 1.605 1.00 68.56 291 SER A C 1
ATOM 2441 O O . SER A 1 291 ? -6.574 -8.357 2.684 1.00 68.56 291 SER A O 1
ATOM 2443 N N . GLN A 1 292 ? -7.361 -7.931 0.626 1.00 71.06 292 GLN A N 1
ATOM 2444 C CA . GLN A 1 292 ? -8.595 -8.706 0.747 1.00 71.06 292 GLN A CA 1
ATOM 2445 C C . GLN A 1 292 ? -8.439 -10.148 0.246 1.00 71.06 292 GLN A C 1
ATOM 2447 O O . GLN A 1 292 ? -9.295 -10.986 0.525 1.00 71.06 292 GLN A O 1
ATOM 2452 N N . THR A 1 293 ? -7.364 -10.446 -0.491 1.00 70.19 293 THR A N 1
ATOM 2453 C CA . THR A 1 293 ? -7.180 -11.760 -1.117 1.00 70.19 293 THR A CA 1
ATOM 2454 C C . THR A 1 293 ? -6.851 -12.841 -0.110 1.00 70.19 293 THR A C 1
ATOM 2456 O O . THR A 1 293 ? -5.978 -12.687 0.744 1.00 70.19 293 THR A O 1
ATOM 2459 N N . THR A 1 294 ? -7.540 -13.972 -0.242 1.00 62.31 294 THR A N 1
ATOM 2460 C CA . THR A 1 294 ? -7.326 -15.126 0.640 1.00 62.31 294 THR A CA 1
ATOM 2461 C C . THR A 1 294 ? -6.951 -16.392 -0.119 1.00 62.31 294 THR A C 1
ATOM 2463 O O . THR A 1 294 ? -6.460 -17.339 0.495 1.00 62.31 294 THR A O 1
ATOM 2466 N N . THR A 1 295 ? -7.128 -16.406 -1.444 1.00 72.62 295 THR A N 1
ATOM 2467 C CA . THR A 1 295 ? -6.877 -17.578 -2.292 1.00 72.62 295 THR A CA 1
ATOM 2468 C C . THR A 1 295 ? -5.830 -17.310 -3.375 1.00 72.62 295 THR A C 1
ATOM 2470 O O . THR A 1 295 ? -5.649 -16.188 -3.848 1.00 72.62 295 THR A O 1
ATOM 2473 N N . THR A 1 296 ? -5.142 -18.369 -3.807 1.00 72.88 296 THR A N 1
ATOM 2474 C CA . THR A 1 296 ? -4.156 -18.312 -4.899 1.00 72.88 296 THR A CA 1
ATOM 2475 C C . THR A 1 296 ? -4.801 -18.022 -6.257 1.00 72.88 296 THR A C 1
ATOM 2477 O O . THR A 1 296 ? -4.197 -17.339 -7.078 1.00 72.88 296 THR A O 1
ATOM 2480 N N . SER A 1 297 ? -6.037 -18.477 -6.485 1.00 76.62 297 SER A N 1
ATOM 2481 C CA . SER A 1 297 ? -6.788 -18.203 -7.720 1.00 76.62 297 SER A CA 1
ATOM 2482 C C . SER A 1 297 ? -7.222 -16.735 -7.829 1.00 76.62 297 SER A C 1
ATOM 2484 O O . SER A 1 297 ? -7.207 -16.163 -8.917 1.00 76.62 297 SER A O 1
ATOM 2486 N N . GLU A 1 298 ? -7.569 -16.084 -6.712 1.00 81.50 298 GLU A N 1
ATOM 2487 C CA . GLU A 1 298 ? -7.824 -14.635 -6.693 1.00 81.50 298 GLU A CA 1
ATOM 2488 C C . GLU A 1 298 ? -6.560 -13.837 -7.015 1.00 81.50 298 GLU A C 1
ATOM 2490 O O . GLU A 1 298 ? -6.631 -12.860 -7.762 1.00 81.50 298 GLU A O 1
ATOM 2495 N N . LEU A 1 299 ? -5.400 -14.266 -6.502 1.00 83.50 299 LEU A N 1
ATOM 2496 C CA . LEU A 1 299 ? -4.123 -13.648 -6.854 1.00 83.50 299 LEU A CA 1
ATOM 2497 C C . LEU A 1 299 ? -3.845 -13.752 -8.352 1.00 83.50 299 LEU A C 1
ATOM 2499 O O . LEU A 1 299 ? -3.463 -12.752 -8.954 1.00 83.50 299 LEU A O 1
ATOM 2503 N N . GLU A 1 300 ? -4.079 -14.913 -8.967 1.00 84.88 300 GLU A N 1
ATOM 2504 C CA . GLU A 1 300 ? -3.935 -15.068 -10.416 1.00 84.88 300 GLU A CA 1
ATOM 2505 C C . GLU A 1 300 ? -4.848 -14.091 -11.174 1.00 84.88 300 GLU A C 1
ATOM 2507 O O . GLU A 1 300 ? -4.367 -13.338 -12.021 1.00 84.88 300 GLU A O 1
ATOM 2512 N N . ASN A 1 301 ? -6.127 -13.987 -10.809 1.00 86.69 301 ASN A N 1
ATOM 2513 C CA . ASN A 1 301 ? -7.044 -13.031 -11.439 1.00 86.69 301 ASN A CA 1
ATOM 2514 C C . ASN A 1 301 ? -6.575 -11.573 -11.289 1.00 86.69 301 ASN A C 1
ATOM 2516 O O . ASN A 1 301 ? -6.640 -10.802 -12.247 1.00 86.69 301 ASN A O 1
ATOM 2520 N N . ILE A 1 302 ? -6.047 -11.193 -10.121 1.00 86.12 302 ILE A N 1
ATOM 2521 C CA . ILE A 1 302 ? -5.507 -9.844 -9.898 1.00 86.12 302 ILE A CA 1
ATOM 2522 C C . ILE A 1 302 ? -4.234 -9.614 -10.714 1.00 86.12 302 ILE A C 1
ATOM 2524 O O . ILE A 1 302 ? -4.053 -8.517 -11.244 1.00 86.12 302 ILE A O 1
ATOM 2528 N N . THR A 1 303 ? -3.367 -10.624 -10.865 1.00 87.00 303 THR A N 1
ATOM 2529 C CA . THR A 1 303 ? -2.222 -10.522 -11.785 1.00 87.00 303 THR A CA 1
ATOM 2530 C C . THR A 1 303 ? -2.687 -10.312 -13.219 1.00 87.00 303 THR A C 1
ATOM 2532 O O . THR A 1 303 ? -2.167 -9.436 -13.908 1.00 87.00 303 THR A O 1
ATOM 2535 N N . GLN A 1 304 ? -3.707 -11.039 -13.669 1.00 88.94 304 GLN A N 1
ATOM 2536 C CA . GLN A 1 304 ? -4.236 -10.900 -15.021 1.00 88.94 304 GLN A CA 1
ATOM 2537 C C . GLN A 1 304 ? -4.872 -9.526 -15.256 1.00 88.94 304 GLN A C 1
ATOM 2539 O O . GLN A 1 304 ? -4.634 -8.918 -16.300 1.00 88.94 304 GLN A O 1
ATOM 2544 N N . ASP A 1 305 ? -5.631 -9.013 -14.283 1.00 87.38 305 ASP A N 1
ATOM 2545 C CA . ASP A 1 305 ? -6.214 -7.667 -14.315 1.00 87.38 305 ASP A CA 1
ATOM 2546 C C . ASP A 1 305 ? -5.136 -6.586 -14.375 1.00 87.38 305 ASP A C 1
ATOM 2548 O O . ASP A 1 305 ? -5.167 -5.730 -15.256 1.00 87.38 305 ASP A O 1
ATOM 2552 N N . PHE A 1 306 ? -4.135 -6.664 -13.497 1.00 88.00 306 PHE A N 1
ATOM 2553 C CA . PHE A 1 306 ? -3.049 -5.692 -13.466 1.00 88.00 306 PHE A CA 1
ATOM 2554 C C . PHE A 1 306 ? -2.280 -5.655 -14.792 1.00 88.00 306 PHE A C 1
ATOM 2556 O O . PHE A 1 306 ? -2.048 -4.580 -15.339 1.00 88.00 306 PHE A O 1
ATOM 2563 N N . PHE A 1 307 ? -1.932 -6.814 -15.364 1.00 86.75 307 PHE A N 1
ATOM 2564 C CA . PHE A 1 307 ? -1.224 -6.851 -16.648 1.00 86.75 307 PHE A CA 1
ATOM 2565 C C . PHE A 1 307 ? -2.095 -6.385 -17.826 1.00 86.75 307 PHE A C 1
ATOM 2567 O O . PHE A 1 307 ? -1.574 -5.850 -18.812 1.00 86.75 307 PHE A O 1
ATOM 2574 N N . LYS A 1 308 ? -3.418 -6.538 -17.729 1.00 86.12 308 LYS A N 1
ATOM 2575 C CA . LYS A 1 308 ? -4.355 -5.988 -18.707 1.00 86.12 308 LYS A CA 1
ATOM 2576 C C . LYS A 1 308 ? -4.410 -4.470 -18.641 1.00 86.12 308 LYS A C 1
ATOM 2578 O O . LYS A 1 308 ? -4.249 -3.829 -19.679 1.00 86.12 308 LYS A O 1
ATOM 2583 N N . ASP A 1 309 ? -4.601 -3.918 -17.452 1.00 82.88 309 ASP A N 1
ATOM 2584 C CA . ASP A 1 309 ? -4.830 -2.488 -17.271 1.00 82.88 309 ASP A CA 1
ATOM 2585 C C . ASP A 1 309 ? -3.521 -1.696 -17.429 1.00 82.88 309 ASP A C 1
ATOM 2587 O O . ASP A 1 309 ? -3.477 -0.729 -18.189 1.00 82.88 309 ASP A O 1
ATOM 2591 N N . ALA A 1 310 ? -2.420 -2.162 -16.827 1.00 81.06 310 ALA A N 1
ATOM 2592 C CA . ALA A 1 310 ? -1.129 -1.473 -16.882 1.00 81.06 310 ALA A CA 1
ATOM 2593 C C . ALA A 1 310 ? -0.389 -1.664 -18.218 1.00 81.06 310 ALA A C 1
ATOM 2595 O O . ALA A 1 310 ? 0.268 -0.744 -18.702 1.00 81.06 310 ALA A O 1
ATOM 2596 N N . PHE A 1 311 ? -0.481 -2.850 -18.838 1.00 81.25 311 PHE A N 1
ATOM 2597 C CA . PHE A 1 311 ? 0.374 -3.219 -19.980 1.00 81.25 311 PHE A CA 1
ATOM 2598 C C . PHE A 1 311 ? -0.384 -3.567 -21.264 1.00 81.25 311 PHE A C 1
ATOM 2600 O O . PHE A 1 311 ? 0.263 -3.939 -22.252 1.00 81.25 311 PHE A O 1
ATOM 2607 N N . SER A 1 312 ? -1.718 -3.439 -21.274 1.00 81.19 312 SER A N 1
ATOM 2608 C CA . SER A 1 312 ? -2.589 -3.794 -22.406 1.00 81.19 312 SER A CA 1
ATOM 2609 C C . SER A 1 312 ? -2.434 -5.252 -22.866 1.00 81.19 312 SER A C 1
ATOM 2611 O O . SER A 1 312 ? -2.538 -5.550 -24.058 1.00 81.19 312 SER A O 1
ATOM 2613 N N . ILE A 1 313 ? -2.157 -6.170 -21.932 1.00 84.06 313 ILE A N 1
ATOM 2614 C CA . ILE A 1 313 ? -2.027 -7.605 -22.213 1.00 84.06 313 ILE A CA 1
ATOM 2615 C C . ILE A 1 313 ? -3.375 -8.307 -21.967 1.00 84.06 313 ILE A C 1
ATOM 2617 O O . ILE A 1 313 ? -3.972 -8.134 -20.910 1.00 84.06 313 ILE A O 1
ATOM 2621 N N . PRO A 1 314 ? -3.897 -9.120 -22.902 1.00 84.31 314 PRO A N 1
ATOM 2622 C CA . PRO A 1 314 ? -5.125 -9.876 -22.656 1.00 84.31 314 PRO A CA 1
ATOM 2623 C C . PRO A 1 314 ? -4.996 -10.814 -21.443 1.00 84.31 314 PRO A C 1
ATOM 2625 O O . PRO A 1 314 ? -3.991 -11.510 -21.330 1.00 84.31 314 PRO A O 1
ATOM 2628 N N . LYS A 1 315 ? -6.038 -10.901 -20.599 1.00 84.06 315 LYS A N 1
ATOM 2629 C CA . LYS A 1 315 ? -6.046 -11.728 -19.370 1.00 84.06 315 LYS A CA 1
ATOM 2630 C C . LYS A 1 315 ? -5.591 -13.173 -19.600 1.00 84.06 315 LYS A C 1
ATOM 2632 O O . LYS A 1 315 ? -4.800 -13.706 -18.843 1.00 84.06 315 LYS A O 1
ATOM 2637 N N . ASN A 1 316 ? -6.027 -13.782 -20.702 1.00 83.88 316 ASN A N 1
ATOM 2638 C CA . ASN A 1 316 ? -5.738 -15.187 -21.012 1.00 83.88 316 ASN A CA 1
ATOM 2639 C C . ASN A 1 316 ? -4.270 -15.444 -21.406 1.00 83.88 316 ASN A C 1
ATOM 2641 O O . ASN A 1 316 ? -3.899 -16.591 -21.642 1.00 83.88 316 ASN A O 1
ATOM 2645 N N . ARG A 1 317 ? -3.463 -14.386 -21.548 1.00 84.31 317 ARG A N 1
ATOM 2646 C CA . ARG A 1 317 ? -2.054 -14.443 -21.961 1.00 84.31 317 ARG A CA 1
ATOM 2647 C C . ARG A 1 317 ? -1.079 -14.155 -20.822 1.00 84.31 317 ARG A C 1
ATOM 2649 O O . ARG A 1 317 ? 0.118 -14.028 -21.071 1.00 84.31 317 ARG A O 1
ATOM 2656 N N . THR A 1 318 ? -1.578 -14.024 -19.597 1.00 86.25 318 THR A N 1
ATOM 2657 C CA . THR A 1 318 ? -0.783 -13.868 -18.378 1.00 86.25 318 THR A CA 1
ATOM 2658 C C . THR A 1 318 ? -1.124 -14.991 -17.410 1.00 86.25 318 THR A C 1
ATOM 2660 O O . THR A 1 318 ? -2.291 -15.284 -17.159 1.00 86.25 318 THR A O 1
ATOM 2663 N N . ARG A 1 319 ? -0.094 -15.660 -16.889 1.00 84.69 319 ARG A N 1
ATOM 2664 C CA . ARG A 1 319 ? -0.250 -16.806 -15.986 1.00 84.69 319 ARG A CA 1
ATOM 2665 C C . ARG A 1 319 ? 0.646 -16.636 -14.773 1.00 84.69 319 ARG A C 1
ATOM 2667 O O . ARG A 1 319 ? 1.825 -16.312 -14.930 1.00 84.69 319 ARG A O 1
ATOM 2674 N N . LEU A 1 320 ? 0.090 -16.869 -13.588 1.00 84.81 320 LEU A N 1
ATOM 2675 C CA . LEU A 1 320 ? 0.815 -16.887 -12.321 1.00 84.81 320 LEU A CA 1
ATOM 2676 C C . LEU A 1 320 ? 0.926 -18.332 -11.834 1.00 84.81 320 LEU A C 1
ATOM 2678 O O . LEU A 1 320 ? -0.087 -18.992 -11.640 1.00 84.81 320 LEU A O 1
ATOM 2682 N N . HIS A 1 321 ? 2.144 -18.791 -11.561 1.00 82.44 321 HIS A N 1
ATOM 2683 C CA . HIS A 1 321 ? 2.382 -20.079 -10.918 1.00 82.44 321 HIS A CA 1
ATOM 2684 C C . HIS A 1 321 ? 3.066 -19.880 -9.563 1.00 82.44 321 HIS A C 1
ATOM 2686 O O . HIS A 1 321 ? 4.062 -19.161 -9.457 1.00 82.44 321 HIS A O 1
ATOM 2692 N N . ILE A 1 322 ? 2.544 -20.525 -8.520 1.00 77.44 322 ILE A N 1
ATOM 2693 C CA . ILE A 1 322 ? 3.053 -20.442 -7.145 1.00 77.44 322 ILE A CA 1
ATOM 2694 C C . ILE A 1 322 ? 3.585 -21.820 -6.740 1.00 77.44 322 ILE A C 1
ATOM 2696 O O . ILE A 1 322 ? 2.856 -22.809 -6.787 1.00 77.44 322 ILE A O 1
ATOM 2700 N N . LYS A 1 323 ? 4.846 -21.894 -6.303 1.00 71.44 323 LYS A N 1
ATOM 2701 C CA . LYS A 1 323 ? 5.474 -23.138 -5.840 1.00 71.44 323 LYS A CA 1
ATOM 2702 C C . LYS A 1 323 ? 4.993 -23.445 -4.420 1.00 71.44 323 LYS A C 1
ATOM 2704 O O . LYS A 1 323 ? 5.275 -22.672 -3.510 1.00 71.44 323 LYS A O 1
ATOM 2709 N N . LEU A 1 324 ? 4.286 -24.557 -4.200 1.00 61.66 324 LEU A N 1
ATOM 2710 C CA . LEU A 1 324 ? 3.938 -24.992 -2.839 1.00 61.66 324 LEU A CA 1
ATOM 2711 C C . LEU A 1 324 ? 5.197 -25.478 -2.098 1.00 61.66 324 LEU A C 1
ATOM 2713 O O . LEU A 1 324 ? 5.867 -26.405 -2.558 1.00 61.66 324 LEU A O 1
ATOM 2717 N N . LEU A 1 325 ? 5.505 -24.881 -0.940 1.00 51.22 325 LEU A N 1
ATOM 2718 C CA . LEU A 1 325 ? 6.500 -25.421 -0.010 1.00 51.22 325 LEU A CA 1
ATOM 2719 C C . LEU A 1 325 ? 5.894 -26.616 0.746 1.00 51.22 325 LEU A C 1
ATOM 2721 O O . LEU A 1 325 ? 4.892 -26.469 1.436 1.00 51.22 325 LEU A O 1
ATOM 2725 N N . ASN A 1 326 ? 6.554 -27.772 0.635 1.00 35.22 326 ASN A N 1
ATOM 2726 C CA . ASN A 1 326 ? 6.269 -29.051 1.299 1.00 35.22 326 ASN A CA 1
ATOM 2727 C C . ASN A 1 326 ? 5.034 -29.821 0.798 1.00 35.22 326 ASN A C 1
ATOM 2729 O O . ASN A 1 326 ? 3.951 -29.749 1.366 1.00 35.22 326 ASN A O 1
ATOM 2733 N N . THR A 1 327 ? 5.251 -30.710 -0.171 1.00 29.62 327 THR A N 1
ATOM 2734 C CA . THR A 1 327 ? 4.682 -32.062 -0.072 1.00 29.62 327 THR A CA 1
ATOM 2735 C C . THR A 1 327 ? 5.831 -32.992 0.290 1.00 29.62 327 THR A C 1
ATOM 2737 O O . THR A 1 327 ? 6.672 -33.345 -0.535 1.00 29.62 327 THR A O 1
ATOM 2740 N N . SER A 1 328 ? 5.917 -33.331 1.576 1.00 31.17 328 SER A N 1
ATOM 2741 C CA . SER A 1 328 ? 6.501 -34.602 1.989 1.00 31.17 328 SER A CA 1
ATOM 2742 C C . SER A 1 328 ? 5.901 -35.697 1.113 1.00 31.17 328 SER A C 1
ATOM 2744 O O . SER A 1 328 ? 4.705 -35.656 0.845 1.00 31.17 328 SER A O 1
ATOM 2746 N N . LYS A 1 329 ? 6.755 -36.613 0.650 1.00 38.00 329 LYS A N 1
ATOM 2747 C CA . LYS A 1 329 ? 6.427 -37.850 -0.067 1.00 38.00 329 LYS A CA 1
ATOM 2748 C C . LYS A 1 329 ? 5.062 -38.413 0.355 1.00 38.00 329 LYS A C 1
ATOM 2750 O O . LYS A 1 329 ? 5.016 -39.159 1.315 1.00 38.00 329 LYS A O 1
ATOM 2755 N N . GLU A 1 330 ? 3.990 -38.042 -0.333 1.00 32.88 330 GLU A N 1
ATOM 2756 C CA . GLU A 1 330 ? 2.674 -38.678 -0.275 1.00 32.88 330 GLU A CA 1
ATOM 2757 C C . GLU A 1 330 ? 1.756 -37.987 -1.294 1.00 32.88 330 GLU A C 1
ATOM 2759 O O . GLU A 1 330 ? 1.770 -36.765 -1.446 1.00 32.88 330 GLU A O 1
ATOM 2764 N N . ASN A 1 331 ? 0.989 -38.814 -2.007 1.00 28.88 331 ASN A N 1
ATOM 2765 C CA . ASN A 1 331 ? 0.088 -38.531 -3.131 1.00 28.88 331 ASN A CA 1
ATOM 2766 C C . ASN A 1 331 ? 0.752 -38.495 -4.518 1.00 28.88 331 ASN A C 1
ATOM 2768 O O . ASN A 1 331 ? 0.762 -37.492 -5.231 1.00 28.88 331 ASN A O 1
ATOM 2772 N N . THR A 1 332 ? 1.208 -39.674 -4.944 1.00 33.12 332 THR A N 1
ATOM 2773 C CA . THR A 1 332 ? 1.513 -40.043 -6.338 1.00 33.12 332 THR A CA 1
ATOM 2774 C C . THR A 1 332 ? 0.300 -40.012 -7.283 1.00 33.12 332 THR A C 1
ATOM 2776 O O . THR A 1 332 ? 0.463 -40.262 -8.472 1.00 33.12 332 THR A O 1
ATOM 2779 N N . GLU A 1 333 ? -0.903 -39.666 -6.818 1.00 33.06 333 GLU A N 1
ATOM 2780 C CA . GLU A 1 333 ? -2.124 -39.722 -7.639 1.00 33.06 333 GLU A CA 1
ATOM 2781 C C . GLU A 1 333 ? -2.494 -38.398 -8.340 1.00 33.06 333 GLU A C 1
ATOM 2783 O O . GLU A 1 333 ? -3.198 -38.424 -9.344 1.00 33.06 333 GLU A O 1
ATOM 2788 N N . ASN A 1 334 ? -1.925 -37.248 -7.947 1.00 31.05 334 ASN A N 1
ATOM 2789 C CA . ASN A 1 334 ? -2.180 -35.950 -8.612 1.00 31.05 334 ASN A CA 1
ATOM 2790 C C . ASN A 1 334 ? -1.109 -35.547 -9.648 1.00 31.05 334 ASN A C 1
ATOM 2792 O O . ASN A 1 334 ? -0.956 -34.373 -9.987 1.00 31.05 334 ASN A O 1
ATOM 2796 N N . VAL A 1 335 ? -0.345 -36.512 -10.168 1.00 35.12 335 VAL A N 1
ATOM 2797 C CA . VAL A 1 335 ? 0.699 -36.270 -11.185 1.00 35.12 335 VAL A CA 1
ATOM 2798 C C . VAL A 1 335 ? 0.101 -36.050 -12.587 1.00 35.12 335 VAL A C 1
ATOM 2800 O O . VAL A 1 335 ? 0.744 -35.448 -13.444 1.00 35.12 335 VAL A O 1
ATOM 2803 N N . TYR A 1 336 ? -1.153 -36.445 -12.819 1.00 37.38 336 TYR A N 1
ATOM 2804 C CA . TYR A 1 336 ? -1.770 -36.431 -14.151 1.00 37.38 336 TYR A CA 1
ATOM 2805 C C . TYR A 1 336 ? -2.311 -35.070 -14.629 1.00 37.38 336 TYR A C 1
ATOM 2807 O O . TYR A 1 336 ? -2.769 -34.980 -15.766 1.00 37.38 336 TYR A O 1
ATOM 2815 N N . SER A 1 337 ? -2.229 -33.998 -13.829 1.00 39.31 337 SER A N 1
ATOM 2816 C CA . SER A 1 337 ? -2.762 -32.674 -14.203 1.00 39.31 337 SER A CA 1
ATOM 2817 C C . SER A 1 337 ? -1.773 -31.509 -14.053 1.00 39.31 337 SER A C 1
ATOM 2819 O O . SER A 1 337 ? -2.202 -30.376 -13.838 1.00 39.31 337 SER A O 1
ATOM 2821 N N . ARG A 1 338 ? -0.456 -31.743 -14.137 1.00 45.50 338 ARG A N 1
ATOM 2822 C CA . ARG A 1 338 ? 0.513 -30.642 -14.311 1.00 45.50 338 ARG A CA 1
ATOM 2823 C C . ARG A 1 338 ? 0.717 -30.369 -15.794 1.00 45.50 338 ARG A C 1
ATOM 2825 O O . ARG A 1 338 ? 1.010 -31.289 -16.557 1.00 45.50 338 ARG A O 1
ATOM 2832 N N . ASN A 1 339 ? 0.578 -29.110 -16.207 1.00 58.97 339 ASN A N 1
ATOM 2833 C CA . ASN A 1 339 ? 0.830 -28.726 -17.593 1.00 58.97 339 ASN A CA 1
ATOM 2834 C C . ASN A 1 339 ? 2.298 -29.018 -17.948 1.00 58.97 339 ASN A C 1
ATOM 2836 O O . ASN A 1 339 ? 3.208 -28.767 -17.157 1.00 58.97 339 ASN A O 1
ATOM 2840 N N . SER A 1 340 ? 2.551 -29.497 -19.168 1.00 58.94 340 SER A N 1
ATOM 2841 C CA . SER A 1 340 ? 3.891 -29.862 -19.660 1.00 58.94 340 SER A CA 1
ATOM 2842 C C . SER A 1 340 ? 4.939 -28.745 -19.511 1.00 58.94 340 SER A C 1
ATOM 2844 O O . SER A 1 340 ? 6.121 -29.023 -19.321 1.00 58.94 340 SER A O 1
ATOM 2846 N N . TYR A 1 341 ? 4.511 -27.482 -19.544 1.00 64.75 341 TYR A N 1
ATOM 2847 C CA . TYR A 1 341 ? 5.367 -26.304 -19.386 1.00 64.75 341 TYR A CA 1
ATOM 2848 C C . TYR A 1 341 ? 5.844 -26.071 -17.945 1.00 64.75 341 TYR A C 1
ATOM 2850 O O . TYR A 1 341 ? 6.992 -25.679 -17.750 1.00 64.75 341 TYR A O 1
ATOM 2858 N N . GLU A 1 342 ? 5.006 -26.348 -16.942 1.00 67.75 342 GLU A N 1
ATOM 2859 C CA . GLU A 1 342 ? 5.340 -26.155 -15.520 1.00 67.75 342 GLU A CA 1
ATOM 2860 C C . GLU A 1 342 ? 6.448 -27.123 -15.097 1.00 67.75 342 GLU A C 1
ATOM 2862 O O . GLU A 1 342 ? 7.423 -26.721 -14.467 1.00 67.75 342 GLU A O 1
ATOM 2867 N N . LEU A 1 343 ? 6.370 -28.376 -15.564 1.00 65.25 343 LEU A N 1
ATOM 2868 C CA . LEU A 1 343 ? 7.413 -29.385 -15.361 1.00 65.25 343 LEU A CA 1
ATOM 2869 C C . LEU A 1 343 ? 8.736 -28.999 -16.036 1.00 65.25 343 LEU A C 1
ATOM 2871 O O . LEU A 1 343 ? 9.802 -29.235 -15.475 1.00 65.25 343 LEU A O 1
ATOM 2875 N N . LEU A 1 344 ? 8.696 -28.391 -17.227 1.00 68.06 344 LEU A N 1
ATOM 2876 C CA . LEU A 1 344 ? 9.903 -27.924 -17.920 1.00 68.06 344 LEU A CA 1
ATOM 2877 C C . LEU A 1 344 ? 10.585 -26.771 -17.176 1.00 68.06 344 LEU A C 1
ATOM 2879 O O . LEU A 1 344 ? 11.815 -26.733 -17.120 1.00 68.06 344 LEU A O 1
ATOM 2883 N N . ILE A 1 345 ? 9.803 -25.853 -16.608 1.00 70.75 345 ILE A N 1
ATOM 2884 C CA . ILE A 1 345 ? 10.311 -24.710 -15.843 1.00 70.75 345 ILE A CA 1
ATOM 2885 C C . ILE A 1 345 ? 10.850 -25.167 -14.497 1.00 70.75 345 ILE A C 1
ATOM 2887 O O . ILE A 1 345 ? 11.972 -24.813 -14.149 1.00 70.75 345 ILE A O 1
ATOM 2891 N N . ASP A 1 346 ? 10.098 -25.989 -13.769 1.00 70.06 346 ASP A N 1
ATOM 2892 C CA . ASP A 1 346 ? 10.523 -26.500 -12.470 1.00 70.06 346 ASP A CA 1
ATOM 2893 C C . ASP A 1 346 ? 11.772 -27.378 -12.613 1.00 70.06 346 ASP A C 1
ATOM 2895 O O . ASP A 1 346 ? 12.703 -27.238 -11.823 1.00 70.06 346 ASP A O 1
ATOM 2899 N N . ASN A 1 347 ? 11.867 -28.200 -13.665 1.00 69.38 347 ASN A N 1
ATOM 2900 C CA . ASN A 1 347 ? 13.089 -28.945 -13.974 1.00 69.38 347 ASN A CA 1
ATOM 2901 C C . ASN A 1 347 ? 14.247 -28.019 -14.352 1.00 69.38 347 ASN A C 1
ATOM 2903 O O . ASN A 1 347 ? 15.368 -28.259 -13.924 1.00 69.38 347 ASN A O 1
ATOM 2907 N N . PHE A 1 348 ? 14.015 -26.951 -15.121 1.00 71.75 348 PHE A N 1
ATOM 2908 C CA . PHE A 1 348 ? 15.068 -25.984 -15.438 1.00 71.75 348 PHE A CA 1
ATOM 2909 C C . PHE A 1 348 ? 15.564 -25.267 -14.172 1.00 71.75 348 PHE A C 1
ATOM 2911 O O . PHE A 1 348 ? 16.765 -25.208 -13.931 1.00 71.75 348 PHE A O 1
ATOM 2918 N N . ILE A 1 349 ? 14.656 -24.780 -13.326 1.00 70.19 349 ILE A N 1
ATOM 2919 C CA . ILE A 1 349 ? 14.988 -24.079 -12.079 1.00 70.19 349 ILE A CA 1
ATOM 2920 C C . ILE A 1 349 ? 15.690 -25.016 -11.084 1.00 70.19 349 ILE A C 1
ATOM 2922 O O . ILE A 1 349 ? 16.661 -24.603 -10.459 1.00 70.19 349 ILE A O 1
ATOM 2926 N N . ASN A 1 350 ? 15.240 -26.268 -10.953 1.00 68.31 350 ASN A N 1
ATOM 2927 C CA . ASN A 1 350 ? 15.850 -27.245 -10.045 1.00 68.31 350 ASN A CA 1
ATOM 2928 C C . ASN A 1 350 ? 17.192 -27.791 -10.580 1.00 68.31 350 ASN A C 1
ATOM 2930 O O . ASN A 1 350 ? 18.091 -28.070 -9.794 1.00 68.31 350 ASN A O 1
ATOM 2934 N N . ASN A 1 351 ? 17.360 -27.935 -11.902 1.00 64.88 351 ASN A N 1
ATOM 2935 C CA . ASN A 1 351 ? 18.624 -28.391 -12.501 1.00 64.88 351 ASN A CA 1
ATOM 2936 C C . ASN A 1 351 ? 19.717 -27.319 -12.428 1.00 64.88 351 ASN A C 1
ATOM 2938 O O . ASN A 1 351 ? 20.901 -27.640 -12.329 1.00 64.88 351 ASN A O 1
ATOM 2942 N N . TYR A 1 352 ? 19.332 -26.044 -12.477 1.00 59.31 352 TYR A N 1
ATOM 2943 C CA . TYR A 1 352 ? 20.239 -24.909 -12.355 1.00 59.31 352 TYR A CA 1
ATOM 2944 C C . TYR A 1 352 ? 20.105 -24.290 -10.958 1.00 59.31 352 TYR A C 1
ATOM 2946 O O . TYR A 1 352 ? 19.633 -23.164 -10.798 1.00 59.31 352 TYR A O 1
ATOM 2954 N N . ASN A 1 353 ? 20.540 -25.056 -9.948 1.00 55.34 353 ASN A N 1
ATOM 2955 C CA . ASN A 1 353 ? 20.669 -24.610 -8.558 1.00 55.34 353 ASN A CA 1
ATOM 2956 C C . ASN A 1 353 ? 21.467 -23.292 -8.440 1.00 55.34 353 ASN A C 1
ATOM 2958 O O . ASN A 1 353 ? 22.210 -22.892 -9.346 1.00 55.34 353 ASN A O 1
ATOM 2962 N N . SER A 1 354 ? 21.321 -22.650 -7.277 1.00 54.28 354 SER A N 1
ATOM 2963 C CA . SER A 1 354 ? 21.803 -21.315 -6.872 1.00 54.28 354 SER A CA 1
ATOM 2964 C C . SER A 1 354 ? 23.264 -20.956 -7.189 1.00 54.28 354 SER A C 1
ATOM 2966 O O . SER A 1 354 ? 23.593 -19.774 -7.151 1.00 54.28 354 SER A O 1
ATOM 2968 N N . GLU A 1 355 ? 24.123 -21.921 -7.516 1.00 51.19 355 GLU A N 1
ATOM 2969 C CA . GLU A 1 355 ? 25.569 -21.736 -7.724 1.00 51.19 355 GLU A CA 1
ATOM 2970 C C . GLU A 1 355 ? 26.005 -21.731 -9.200 1.00 51.19 355 GLU A C 1
ATOM 2972 O O . GLU A 1 355 ? 27.154 -21.431 -9.509 1.00 51.19 355 GLU A O 1
ATOM 2977 N N . THR A 1 356 ? 25.109 -22.042 -10.142 1.00 61.41 356 THR A N 1
ATOM 2978 C CA . THR A 1 356 ? 25.457 -22.020 -11.574 1.00 61.41 356 THR A CA 1
ATOM 2979 C C . THR A 1 356 ? 25.438 -20.593 -12.140 1.00 61.41 356 THR A C 1
ATOM 2981 O O . THR A 1 356 ? 24.578 -19.789 -11.776 1.00 61.41 356 THR A O 1
ATOM 2984 N N . ASN A 1 357 ? 26.316 -20.284 -13.106 1.00 63.62 357 ASN A N 1
ATOM 2985 C CA . ASN A 1 357 ? 26.344 -18.983 -13.807 1.00 63.62 357 ASN A CA 1
ATOM 2986 C C . ASN A 1 357 ? 24.960 -18.569 -14.362 1.00 63.62 357 ASN A C 1
ATOM 2988 O O . ASN A 1 357 ? 24.586 -17.399 -14.327 1.00 63.62 357 ASN A O 1
ATOM 2992 N N . VAL A 1 358 ? 24.143 -19.547 -14.777 1.00 67.38 358 VAL A N 1
ATOM 2993 C CA . VAL A 1 358 ? 22.755 -19.362 -15.245 1.00 67.38 358 VAL A CA 1
ATOM 2994 C C . VAL A 1 358 ? 21.818 -18.908 -14.113 1.00 67.38 358 VAL A C 1
ATOM 2996 O O . VAL A 1 358 ? 20.991 -18.015 -14.313 1.00 67.38 358 VAL A O 1
ATOM 2999 N N . GLY A 1 359 ? 21.957 -19.476 -12.912 1.00 64.62 359 GLY A N 1
ATOM 3000 C CA . GLY A 1 359 ? 21.207 -19.060 -11.723 1.00 64.62 359 GLY A CA 1
ATOM 3001 C C . GLY A 1 359 ? 21.591 -17.653 -11.251 1.00 64.62 359 GLY A C 1
ATOM 3002 O O . GLY A 1 359 ? 20.714 -16.845 -10.936 1.00 64.62 359 GLY A O 1
ATOM 3003 N N . ILE A 1 360 ? 22.887 -17.320 -11.287 1.00 65.19 360 ILE A N 1
ATOM 3004 C CA . ILE A 1 360 ? 23.398 -15.971 -10.988 1.00 65.19 360 ILE A CA 1
ATOM 3005 C C . ILE A 1 360 ? 22.850 -14.957 -12.003 1.00 65.19 360 ILE A C 1
ATOM 3007 O O . ILE A 1 360 ? 22.373 -13.886 -11.617 1.00 65.19 360 ILE A O 1
ATOM 3011 N N . PHE A 1 361 ? 22.836 -15.307 -13.292 1.00 72.06 361 PHE A N 1
ATOM 3012 C CA . PHE A 1 361 ? 22.263 -14.475 -14.350 1.00 72.06 361 PHE A CA 1
ATOM 3013 C C . PHE A 1 361 ? 20.770 -14.179 -14.123 1.00 72.06 361 PHE A C 1
ATOM 3015 O O . PHE A 1 361 ? 20.344 -13.029 -14.265 1.00 72.06 361 PHE A O 1
ATOM 3022 N N . LEU A 1 362 ? 19.975 -15.178 -13.717 1.00 75.12 362 LEU A N 1
ATOM 3023 C CA . LEU A 1 362 ? 18.548 -15.000 -13.419 1.00 75.12 362 LEU A CA 1
ATOM 3024 C C . LEU A 1 362 ? 18.323 -14.002 -12.275 1.00 75.12 362 LEU A C 1
ATOM 3026 O O . LEU A 1 362 ? 17.490 -13.100 -12.382 1.00 75.12 362 LEU A O 1
ATOM 3030 N N . ARG A 1 363 ? 19.091 -14.141 -11.190 1.00 70.69 363 ARG A N 1
ATOM 3031 C CA . ARG A 1 363 ? 18.985 -13.279 -10.001 1.00 70.69 363 ARG A CA 1
ATOM 3032 C C . ARG A 1 363 ? 19.473 -11.858 -10.276 1.00 70.69 363 ARG A C 1
ATOM 3034 O O . ARG A 1 363 ? 18.891 -10.905 -9.762 1.00 70.69 363 ARG A O 1
ATOM 3041 N N . LYS A 1 364 ? 20.482 -11.703 -11.140 1.00 73.19 364 LYS A N 1
ATOM 3042 C CA . LYS A 1 364 ? 20.973 -10.396 -11.595 1.00 73.19 364 LYS A CA 1
ATOM 3043 C C . LYS A 1 364 ? 19.946 -9.661 -12.457 1.00 73.19 364 LYS A C 1
ATOM 3045 O O . LYS A 1 364 ? 19.740 -8.465 -12.264 1.00 73.19 364 LYS A O 1
ATOM 3050 N N . ASN A 1 365 ? 19.299 -10.355 -13.394 1.00 72.06 365 ASN A N 1
ATOM 3051 C CA . ASN A 1 365 ? 18.422 -9.700 -14.364 1.00 72.06 365 ASN A CA 1
ATOM 3052 C C . ASN A 1 365 ? 16.969 -9.533 -13.892 1.00 72.06 365 ASN A C 1
ATOM 3054 O O . ASN A 1 365 ? 16.311 -8.633 -14.413 1.00 72.06 365 ASN A O 1
ATOM 3058 N N . LYS A 1 366 ? 16.514 -10.287 -12.870 1.00 77.50 366 LYS A N 1
ATOM 3059 C CA . LYS A 1 366 ? 15.196 -10.255 -12.175 1.00 77.50 366 LYS A CA 1
ATOM 3060 C C . LYS A 1 366 ? 13.937 -10.392 -13.045 1.00 77.50 366 LYS A C 1
ATOM 3062 O O . LYS A 1 366 ? 12.939 -10.906 -12.565 1.00 77.50 366 LYS A O 1
ATOM 3067 N N . ILE A 1 367 ? 13.972 -9.951 -14.297 1.00 84.94 367 ILE A N 1
ATOM 3068 C CA . ILE A 1 367 ? 12.943 -10.047 -15.327 1.00 84.94 367 ILE A CA 1
ATOM 3069 C C . ILE A 1 367 ? 13.666 -10.389 -16.628 1.00 84.94 367 ILE A C 1
ATOM 3071 O O . ILE A 1 367 ? 14.677 -9.769 -16.965 1.00 84.94 367 ILE A O 1
ATOM 3075 N N . ILE A 1 368 ? 13.141 -11.364 -17.365 1.00 85.94 368 ILE A N 1
ATOM 3076 C CA . ILE A 1 368 ? 13.680 -11.784 -18.656 1.00 85.94 368 ILE A CA 1
ATOM 3077 C C . ILE A 1 368 ? 12.677 -11.424 -19.749 1.00 85.94 368 ILE A C 1
ATOM 3079 O O . ILE A 1 368 ? 11.551 -11.917 -19.746 1.00 85.94 368 ILE A O 1
ATOM 3083 N N . ILE A 1 369 ? 13.104 -10.585 -20.695 1.00 86.69 369 ILE A N 1
ATOM 3084 C CA . ILE A 1 369 ? 12.325 -10.182 -21.873 1.00 86.69 369 ILE A CA 1
ATOM 3085 C C . ILE A 1 369 ? 12.985 -10.791 -23.109 1.00 86.69 369 ILE A C 1
ATOM 3087 O O . ILE A 1 369 ? 14.169 -10.565 -23.359 1.00 86.69 369 ILE A O 1
ATOM 3091 N N . THR A 1 370 ? 12.224 -11.545 -23.899 1.00 85.38 370 THR A N 1
ATOM 3092 C CA . THR A 1 370 ? 12.748 -12.250 -25.083 1.00 85.38 370 THR A CA 1
ATOM 3093 C C . THR A 1 370 ? 13.369 -11.332 -26.121 1.00 85.38 370 THR A C 1
ATOM 3095 O O . THR A 1 370 ? 14.495 -11.587 -26.530 1.00 85.38 370 THR A O 1
ATOM 3098 N N . ASP A 1 371 ? 12.687 -10.253 -26.512 1.00 82.62 371 ASP A N 1
ATOM 3099 C CA . ASP A 1 371 ? 13.181 -9.318 -27.532 1.00 82.62 371 ASP A CA 1
ATOM 3100 C C . ASP A 1 371 ? 14.533 -8.686 -27.131 1.00 82.62 371 ASP A C 1
ATOM 3102 O O . ASP A 1 371 ? 15.417 -8.508 -27.973 1.00 82.62 371 ASP A O 1
ATOM 3106 N N . GLU A 1 372 ? 14.729 -8.382 -25.841 1.00 82.50 372 GLU A N 1
ATOM 3107 C CA . GLU A 1 372 ? 15.997 -7.852 -25.321 1.00 82.50 372 GLU A CA 1
ATOM 3108 C C . GLU A 1 372 ? 17.089 -8.920 -25.254 1.00 82.50 372 GLU A C 1
ATOM 3110 O O . GLU A 1 372 ? 18.264 -8.626 -25.485 1.00 82.50 372 GLU A O 1
ATOM 3115 N N . LEU A 1 373 ? 16.702 -10.156 -24.940 1.00 84.31 373 LEU A N 1
ATOM 3116 C CA . LEU A 1 373 ? 17.611 -11.283 -24.820 1.00 84.31 373 LEU A CA 1
ATOM 3117 C C . LEU A 1 373 ? 18.085 -11.759 -26.203 1.00 84.31 373 LEU A C 1
ATOM 3119 O O . LEU A 1 373 ? 19.278 -11.984 -26.388 1.00 84.31 373 LEU A O 1
ATOM 3123 N N . GLU A 1 374 ? 17.194 -11.802 -27.201 1.00 82.81 374 GLU A N 1
ATOM 3124 C CA . GLU A 1 374 ? 17.530 -12.032 -28.613 1.00 82.81 374 GLU A CA 1
ATOM 3125 C C . GLU A 1 374 ? 18.505 -10.964 -29.130 1.00 82.81 374 GLU A C 1
ATOM 3127 O O . GLU A 1 374 ? 19.462 -11.286 -29.835 1.00 82.81 374 GLU A O 1
ATOM 3132 N N . PHE A 1 375 ? 18.295 -9.695 -28.759 1.00 82.06 375 PHE A N 1
ATOM 3133 C CA . PHE A 1 375 ? 19.181 -8.596 -29.141 1.00 82.06 375 PHE A CA 1
ATOM 3134 C C . PHE A 1 375 ? 20.560 -8.691 -28.478 1.00 82.06 375 PHE A C 1
ATOM 3136 O O . PHE A 1 375 ? 21.568 -8.552 -29.166 1.00 82.06 375 PHE A O 1
ATOM 3143 N N . SER A 1 376 ? 20.627 -8.965 -27.171 1.00 81.19 376 SER A N 1
ATOM 3144 C CA . SER A 1 376 ? 21.904 -9.161 -26.470 1.00 81.19 376 SER A CA 1
ATOM 3145 C C . SER A 1 376 ? 22.679 -10.354 -27.033 1.00 81.19 376 SER A C 1
ATOM 3147 O O . SER A 1 376 ? 23.853 -10.205 -27.357 1.00 81.19 376 SER A O 1
ATOM 3149 N N . ASN A 1 377 ? 22.009 -11.495 -27.237 1.00 81.06 377 ASN A N 1
ATOM 3150 C CA . ASN A 1 377 ? 22.620 -12.710 -27.781 1.00 81.06 377 ASN A CA 1
ATOM 3151 C C . ASN A 1 377 ? 23.146 -12.532 -29.213 1.00 81.06 377 ASN A C 1
ATOM 3153 O O . ASN A 1 377 ? 24.024 -13.267 -29.649 1.00 81.06 377 ASN A O 1
ATOM 3157 N N . PHE A 1 378 ? 22.590 -11.588 -29.978 1.00 77.19 378 PHE A N 1
ATOM 3158 C CA . PHE A 1 378 ? 23.060 -11.305 -31.333 1.00 77.19 378 PHE A CA 1
ATOM 3159 C C . PHE A 1 378 ? 24.450 -10.648 -31.354 1.00 77.19 378 PHE A C 1
ATOM 3161 O O . PHE A 1 378 ? 25.193 -10.860 -32.311 1.00 77.19 378 PHE A O 1
ATOM 3168 N N . TYR A 1 379 ? 24.797 -9.869 -30.322 1.00 72.44 379 TYR A N 1
ATOM 3169 C CA . TYR A 1 379 ? 26.071 -9.144 -30.233 1.00 72.44 379 TYR A CA 1
ATOM 3170 C C . TYR A 1 379 ? 27.084 -9.792 -29.284 1.00 72.44 379 TYR A C 1
ATOM 3172 O O . TYR A 1 379 ? 28.267 -9.833 -29.609 1.00 72.44 379 TYR A O 1
ATOM 3180 N N . ASP A 1 380 ? 26.628 -10.277 -28.129 1.00 73.12 380 ASP A N 1
ATOM 3181 C CA . ASP A 1 380 ? 27.440 -10.935 -27.108 1.00 73.12 380 ASP A CA 1
ATOM 3182 C C . ASP A 1 380 ? 26.927 -12.387 -26.973 1.00 73.12 380 ASP A C 1
ATOM 3184 O O . ASP A 1 380 ? 25.960 -12.651 -26.257 1.00 73.12 380 ASP A O 1
ATOM 3188 N N . GLU A 1 381 ? 27.530 -13.334 -27.701 1.00 69.88 381 GLU A N 1
ATOM 3189 C CA . GLU A 1 381 ? 27.184 -14.760 -27.589 1.00 69.88 381 GLU A CA 1
ATOM 3190 C C . GLU A 1 381 ? 27.714 -15.318 -26.265 1.00 69.88 381 GLU A C 1
ATOM 3192 O O . GLU A 1 381 ? 28.914 -15.547 -26.111 1.00 69.88 381 GLU A O 1
ATOM 3197 N N . THR A 1 382 ? 26.824 -15.534 -25.296 1.00 77.75 382 THR A N 1
ATOM 3198 C CA . THR A 1 382 ? 27.153 -16.230 -24.046 1.00 77.75 382 THR A CA 1
ATOM 3199 C C . THR A 1 382 ? 26.280 -17.469 -23.886 1.00 77.75 382 THR A C 1
ATOM 3201 O O . THR A 1 382 ? 25.113 -17.492 -24.293 1.00 77.75 382 THR A O 1
ATOM 3204 N N . ASP A 1 383 ? 26.826 -18.507 -23.250 1.00 78.25 383 ASP A N 1
ATOM 3205 C CA . ASP A 1 383 ? 26.095 -19.751 -22.974 1.00 78.25 383 ASP A CA 1
ATOM 3206 C C . ASP A 1 383 ? 24.811 -19.510 -22.160 1.00 78.25 383 ASP A C 1
ATOM 3208 O O . ASP A 1 383 ? 23.815 -20.220 -22.316 1.00 78.25 383 ASP A O 1
ATOM 3212 N N . GLU A 1 384 ? 24.812 -18.480 -21.310 1.00 78.19 384 GLU A N 1
ATOM 3213 C CA . GLU A 1 384 ? 23.668 -18.054 -20.500 1.00 78.19 384 GLU A CA 1
ATOM 3214 C C . GLU A 1 384 ? 22.507 -17.582 -21.379 1.00 78.19 384 GLU A C 1
ATOM 3216 O O . GLU A 1 384 ? 21.385 -18.084 -21.249 1.00 78.19 384 GLU A O 1
ATOM 3221 N N . TYR A 1 385 ? 22.775 -16.663 -22.314 1.00 80.62 385 TYR A N 1
ATOM 3222 C CA . TYR A 1 385 ? 21.756 -16.152 -23.225 1.00 80.62 385 TYR A CA 1
ATOM 3223 C C . TYR A 1 385 ? 21.179 -17.272 -24.095 1.00 80.62 385 TYR A C 1
ATOM 3225 O O . TYR A 1 385 ? 19.960 -17.373 -24.238 1.00 80.62 385 TYR A O 1
ATOM 3233 N N . HIS A 1 386 ? 22.020 -18.175 -24.603 1.00 82.62 386 HIS A N 1
ATOM 3234 C CA . HIS A 1 386 ? 21.558 -19.309 -25.400 1.00 82.62 386 HIS A CA 1
ATOM 3235 C C . HIS A 1 386 ? 20.614 -20.240 -24.630 1.00 82.62 386 HIS A C 1
ATOM 3237 O O . HIS A 1 386 ? 19.562 -20.618 -25.156 1.00 82.62 386 HIS A O 1
ATOM 3243 N N . ARG A 1 387 ? 20.941 -20.585 -23.380 1.00 81.25 387 ARG A N 1
ATOM 3244 C CA . ARG A 1 387 ? 20.098 -21.462 -22.548 1.00 81.25 387 ARG A CA 1
ATOM 3245 C C . ARG A 1 387 ? 18.763 -20.809 -22.196 1.00 81.25 387 ARG A C 1
ATOM 3247 O O . ARG A 1 387 ? 17.724 -21.461 -22.311 1.00 81.25 387 ARG A O 1
ATOM 3254 N N . PHE A 1 388 ? 18.759 -19.521 -21.845 1.00 81.69 388 PHE A N 1
ATOM 3255 C CA . PHE A 1 388 ? 17.512 -18.798 -21.588 1.00 81.69 388 PHE A CA 1
ATOM 3256 C C . PHE A 1 388 ? 16.675 -18.603 -22.856 1.00 81.69 388 PHE A C 1
ATOM 3258 O O . PHE A 1 388 ? 15.463 -18.784 -22.792 1.00 81.69 388 PHE A O 1
ATOM 3265 N N . LEU A 1 389 ? 17.273 -18.338 -24.026 1.00 84.12 389 LEU A N 1
ATOM 3266 C CA . LEU A 1 389 ? 16.523 -18.317 -25.293 1.00 84.12 389 LEU A CA 1
ATOM 3267 C C . LEU A 1 389 ? 15.869 -19.662 -25.587 1.00 84.12 389 LEU A C 1
ATOM 3269 O O . LEU A 1 389 ? 14.717 -19.698 -26.017 1.00 84.12 389 LEU A O 1
ATOM 3273 N N . GLN A 1 390 ? 16.580 -20.772 -25.380 1.00 84.38 390 GLN A N 1
ATOM 3274 C CA . GLN A 1 390 ? 16.011 -22.105 -25.579 1.00 84.38 390 GLN A CA 1
ATOM 3275 C C . GLN A 1 390 ? 14.824 -22.350 -24.645 1.00 84.38 390 GLN A C 1
ATOM 3277 O O . GLN A 1 390 ? 13.797 -22.857 -25.096 1.00 84.38 390 GLN A O 1
ATOM 3282 N N . LEU A 1 391 ? 14.936 -21.951 -23.376 1.00 83.56 391 LEU A N 1
ATOM 3283 C CA . LEU A 1 391 ? 13.846 -22.039 -22.407 1.00 83.56 391 LEU A CA 1
ATOM 3284 C C . LEU A 1 391 ? 12.639 -21.188 -22.834 1.00 83.56 391 LEU A C 1
ATOM 3286 O O . LEU A 1 391 ? 11.533 -21.709 -22.961 1.00 83.56 391 LEU A O 1
ATOM 3290 N N . MET A 1 392 ? 12.856 -19.902 -23.121 1.00 83.19 392 MET A N 1
ATOM 3291 C CA . MET A 1 392 ? 11.792 -18.970 -23.512 1.00 83.19 392 MET A CA 1
ATOM 3292 C C . MET A 1 392 ? 11.088 -19.407 -24.802 1.00 83.19 392 MET A C 1
ATOM 3294 O O . MET A 1 392 ? 9.867 -19.300 -24.912 1.00 83.19 392 MET A O 1
ATOM 3298 N N . ASN A 1 393 ? 11.834 -19.965 -25.762 1.00 84.00 393 ASN A N 1
ATOM 3299 C CA . ASN A 1 393 ? 11.265 -20.527 -26.985 1.00 84.00 393 ASN A CA 1
ATOM 3300 C C . ASN A 1 393 ? 10.436 -21.792 -26.719 1.00 84.00 393 ASN A C 1
ATOM 3302 O O . ASN A 1 393 ? 9.383 -21.944 -27.333 1.00 84.00 393 ASN A O 1
ATOM 3306 N N . LYS A 1 394 ? 10.872 -22.674 -25.807 1.00 83.75 394 LYS A N 1
ATOM 3307 C CA . LYS A 1 394 ? 10.120 -23.884 -25.422 1.00 83.75 394 LYS A CA 1
ATOM 3308 C C . LYS A 1 394 ? 8.815 -23.556 -24.693 1.00 83.75 394 LYS A C 1
ATOM 3310 O O . LYS A 1 394 ? 7.815 -24.221 -24.931 1.00 83.75 394 LYS A O 1
ATOM 3315 N N . ILE A 1 395 ? 8.825 -22.538 -23.834 1.00 81.69 395 ILE A N 1
ATOM 3316 C CA . ILE A 1 395 ? 7.640 -22.085 -23.083 1.00 81.69 395 ILE A CA 1
ATOM 3317 C C . ILE A 1 395 ? 6.747 -21.179 -23.939 1.00 81.69 395 ILE A C 1
ATOM 3319 O O . ILE A 1 395 ? 5.596 -20.937 -23.595 1.00 81.69 395 ILE A O 1
ATOM 3323 N N . SER A 1 396 ? 7.249 -20.691 -25.078 1.00 82.25 396 SER A N 1
ATOM 3324 C CA . SER A 1 396 ? 6.587 -19.670 -25.891 1.00 82.25 396 SER A CA 1
ATOM 3325 C C . SER A 1 396 ? 6.186 -18.446 -25.060 1.00 82.25 396 SER A C 1
ATOM 3327 O O . SER A 1 396 ? 5.042 -18.010 -25.102 1.00 82.25 396 SER A O 1
ATOM 3329 N N . ALA A 1 397 ? 7.141 -17.886 -24.317 1.00 84.62 397 ALA A N 1
ATOM 3330 C CA . ALA A 1 397 ? 6.937 -16.705 -23.479 1.00 84.62 397 ALA A CA 1
ATOM 3331 C C . ALA A 1 397 ? 7.563 -15.450 -24.108 1.00 84.62 397 ALA A C 1
ATOM 3333 O O . ALA A 1 397 ? 8.644 -15.537 -24.681 1.00 84.62 397 ALA A O 1
ATOM 3334 N N . ASP A 1 398 ? 6.922 -14.286 -23.967 1.00 83.75 398 ASP A N 1
ATOM 3335 C CA . ASP A 1 398 ? 7.523 -12.969 -24.229 1.00 83.75 398 ASP A CA 1
ATOM 3336 C C . ASP A 1 398 ? 8.302 -12.470 -23.005 1.00 83.75 398 ASP A C 1
ATOM 3338 O O . ASP A 1 398 ? 9.406 -11.935 -23.155 1.00 83.75 398 ASP A O 1
ATOM 3342 N N . ILE A 1 399 ? 7.732 -12.663 -21.807 1.00 87.12 399 ILE A N 1
ATOM 3343 C CA . ILE A 1 399 ? 8.300 -12.238 -20.523 1.00 87.12 399 ILE A CA 1
ATOM 3344 C C . ILE A 1 399 ? 8.251 -13.394 -19.528 1.00 87.12 399 ILE A C 1
ATOM 3346 O O . ILE A 1 399 ? 7.233 -14.075 -19.398 1.00 87.12 399 ILE A O 1
ATOM 3350 N N . PHE A 1 400 ? 9.347 -13.560 -18.793 1.00 87.50 400 PHE A N 1
ATOM 3351 C CA . PHE A 1 400 ? 9.434 -14.421 -17.623 1.00 87.50 400 PHE A CA 1
ATOM 3352 C C . PHE A 1 400 ? 9.851 -13.603 -16.395 1.00 87.50 400 PHE A C 1
ATOM 3354 O O . PHE A 1 400 ? 10.892 -12.938 -16.408 1.00 87.50 400 PHE A O 1
ATOM 3361 N N . ILE A 1 401 ? 9.035 -13.647 -15.338 1.00 88.44 401 ILE A N 1
ATOM 3362 C CA . ILE A 1 401 ? 9.261 -12.915 -14.084 1.00 88.44 401 ILE A CA 1
ATOM 3363 C C . ILE A 1 401 ? 9.364 -13.927 -12.936 1.00 88.44 401 ILE A C 1
ATOM 3365 O O . ILE A 1 401 ? 8.331 -14.409 -12.464 1.00 88.44 401 ILE A O 1
ATOM 3369 N N . PRO A 1 402 ? 10.575 -14.269 -12.468 1.00 83.75 402 PRO A N 1
ATOM 3370 C CA . PRO A 1 402 ? 10.741 -15.027 -11.235 1.00 83.75 402 PRO A CA 1
ATOM 3371 C C . PRO A 1 402 ? 10.315 -14.189 -10.020 1.00 83.75 402 PRO A C 1
ATOM 3373 O O . PRO A 1 402 ? 10.699 -13.028 -9.877 1.00 83.75 402 PRO A O 1
ATOM 3376 N N . ILE A 1 403 ? 9.545 -14.793 -9.119 1.00 82.56 403 ILE A N 1
ATOM 3377 C CA . ILE A 1 403 ? 9.170 -14.206 -7.834 1.00 82.56 403 ILE A CA 1
ATOM 3378 C C . ILE A 1 403 ? 10.099 -14.791 -6.776 1.00 82.56 403 ILE A C 1
ATOM 3380 O O . ILE A 1 403 ? 10.063 -15.989 -6.487 1.00 82.56 403 ILE A O 1
ATOM 3384 N N . PHE A 1 404 ? 10.953 -13.940 -6.217 1.00 75.06 404 PHE A N 1
ATOM 3385 C CA . PHE A 1 404 ? 11.887 -14.331 -5.170 1.00 75.06 404 PHE A CA 1
ATOM 3386 C C . PHE A 1 404 ? 11.246 -14.190 -3.793 1.00 75.06 404 PHE A C 1
ATOM 3388 O O . PHE A 1 404 ? 10.484 -13.257 -3.527 1.00 75.06 404 PHE A O 1
ATOM 3395 N N . GLU A 1 405 ? 11.591 -15.108 -2.899 1.00 65.19 405 GLU A N 1
ATOM 3396 C CA . GLU A 1 405 ? 11.306 -14.963 -1.485 1.00 65.19 405 GLU A CA 1
ATOM 3397 C C . GLU A 1 405 ? 12.264 -13.920 -0.900 1.00 65.19 405 GLU A C 1
ATOM 3399 O O . GLU A 1 405 ? 13.476 -14.130 -0.834 1.00 65.19 405 GLU A O 1
ATOM 3404 N N . ASN A 1 406 ? 11.732 -12.765 -0.500 1.00 59.94 406 ASN A N 1
ATOM 3405 C CA . ASN A 1 406 ? 12.536 -11.772 0.196 1.00 59.94 406 ASN A CA 1
ATOM 3406 C C . ASN A 1 406 ? 12.759 -12.236 1.644 1.00 59.94 406 ASN A C 1
ATOM 3408 O O . ASN A 1 406 ? 11.813 -12.381 2.428 1.00 59.94 406 ASN A O 1
ATOM 3412 N N . GLU A 1 407 ? 14.021 -12.431 2.022 1.00 44.19 407 GLU A N 1
ATOM 3413 C CA . GLU A 1 407 ? 14.430 -12.220 3.407 1.00 44.19 407 GLU A CA 1
ATOM 3414 C C . GLU A 1 407 ? 14.367 -10.713 3.679 1.00 44.19 407 GLU A C 1
ATOM 3416 O O . GLU A 1 407 ? 14.711 -9.888 2.832 1.00 44.19 407 GLU A O 1
ATOM 3421 N N . SER A 1 408 ? 13.808 -10.356 4.828 1.00 36.84 408 SER A N 1
ATOM 3422 C CA . SER A 1 408 ? 13.494 -8.996 5.258 1.00 36.84 408 SER A CA 1
ATOM 3423 C C . SER A 1 408 ? 14.535 -7.938 4.872 1.00 36.84 408 SER A C 1
ATOM 3425 O O . SER A 1 408 ? 15.730 -8.109 5.098 1.00 36.84 408 SER A O 1
ATOM 3427 N N . PHE A 1 409 ? 14.016 -6.806 4.385 1.00 33.16 409 PHE A N 1
ATOM 3428 C CA . PHE A 1 409 ? 14.623 -5.474 4.372 1.00 33.16 409 PHE A CA 1
ATOM 3429 C C . PHE A 1 409 ? 15.747 -5.290 5.413 1.00 33.16 409 PHE A C 1
ATOM 3431 O O . PHE A 1 409 ? 15.479 -4.971 6.567 1.00 33.16 409 PHE A O 1
ATOM 3438 N N . ASN A 1 410 ? 17.001 -5.360 4.971 1.00 26.75 410 ASN A N 1
ATOM 3439 C CA . ASN A 1 410 ? 18.044 -4.481 5.488 1.00 26.75 410 ASN A CA 1
ATOM 3440 C C . ASN A 1 410 ? 18.306 -3.439 4.400 1.00 26.75 410 ASN A C 1
ATOM 3442 O O . ASN A 1 410 ? 18.938 -3.711 3.381 1.00 26.75 410 ASN A O 1
ATOM 3446 N N . LYS A 1 411 ? 17.716 -2.255 4.590 1.00 36.66 411 LYS A N 1
ATOM 3447 C CA . LYS A 1 411 ? 18.065 -1.046 3.840 1.00 36.66 411 LYS A CA 1
ATOM 3448 C C . LYS A 1 411 ? 19.516 -0.680 4.167 1.00 36.66 411 LYS A C 1
ATOM 3450 O O . LYS A 1 411 ? 19.919 -0.812 5.318 1.00 36.66 411 LYS A O 1
ATOM 3455 N N . ASN A 1 412 ? 20.206 -0.158 3.154 1.00 31.16 412 ASN A N 1
ATOM 3456 C CA . ASN A 1 412 ? 21.597 0.318 3.115 1.00 31.16 412 ASN A CA 1
ATOM 3457 C C . ASN A 1 412 ? 22.595 -0.717 2.601 1.00 31.16 412 ASN A C 1
ATOM 3459 O O . ASN A 1 412 ? 23.400 -1.219 3.375 1.00 31.16 412 ASN A O 1
ATOM 3463 N N . ILE A 1 413 ? 22.570 -0.989 1.293 1.00 31.95 413 ILE A N 1
ATOM 3464 C CA . ILE A 1 413 ? 23.781 -1.397 0.571 1.00 31.95 413 ILE A CA 1
ATOM 3465 C C . ILE A 1 413 ? 23.732 -0.756 -0.816 1.00 31.95 413 ILE A C 1
ATOM 3467 O O . ILE A 1 413 ? 22.709 -0.838 -1.505 1.00 31.95 413 ILE A O 1
ATOM 3471 N N . ASP A 1 414 ? 24.820 -0.085 -1.174 1.00 29.30 414 ASP A N 1
ATOM 3472 C CA . ASP A 1 414 ? 25.031 0.541 -2.471 1.00 29.30 414 ASP A CA 1
ATOM 3473 C C . ASP A 1 414 ? 25.044 -0.495 -3.616 1.00 29.30 414 ASP A C 1
ATOM 3475 O O . ASP A 1 414 ? 25.310 -1.677 -3.389 1.00 29.30 414 ASP A O 1
ATOM 3479 N N . PRO A 1 415 ? 24.754 -0.094 -4.868 1.00 36.31 415 PRO A N 1
ATOM 3480 C CA . PRO A 1 415 ? 24.486 -1.025 -5.969 1.00 36.31 415 PRO A CA 1
ATOM 3481 C C . PRO A 1 415 ? 25.694 -1.827 -6.482 1.00 36.31 415 PRO A C 1
ATOM 3483 O O . PRO A 1 415 ? 25.513 -2.644 -7.387 1.00 36.31 415 PRO A O 1
ATOM 3486 N N . GLU A 1 416 ? 26.904 -1.587 -5.968 1.00 39.53 416 GLU A N 1
ATOM 3487 C CA . GLU A 1 416 ? 28.149 -2.125 -6.537 1.00 39.53 416 GLU A CA 1
ATOM 3488 C C . GLU A 1 416 ? 28.781 -3.281 -5.742 1.00 39.53 416 GLU A C 1
ATOM 3490 O O . GLU A 1 416 ? 29.499 -4.070 -6.349 1.00 39.53 416 GLU A O 1
ATOM 3495 N N . ASP A 1 417 ? 28.404 -3.504 -4.477 1.00 35.44 417 ASP A N 1
ATOM 3496 C CA . ASP A 1 417 ? 28.894 -4.628 -3.655 1.00 35.44 417 ASP A CA 1
ATOM 3497 C C . ASP A 1 417 ? 27.764 -5.603 -3.301 1.00 35.44 417 ASP A C 1
ATOM 3499 O O . ASP A 1 417 ? 27.314 -5.731 -2.158 1.00 35.44 417 ASP A O 1
ATOM 3503 N N . ILE A 1 418 ? 27.261 -6.314 -4.311 1.00 45.50 418 ILE A N 1
ATOM 3504 C CA . ILE A 1 418 ? 26.338 -7.421 -4.065 1.00 45.50 418 ILE A CA 1
ATOM 3505 C C . ILE A 1 418 ? 27.151 -8.700 -3.858 1.00 45.50 418 ILE A C 1
ATOM 3507 O O . ILE A 1 418 ? 27.511 -9.384 -4.817 1.00 45.50 418 ILE A O 1
ATOM 3511 N N . ASP A 1 419 ? 27.411 -9.025 -2.590 1.00 43.47 419 ASP A N 1
ATOM 3512 C CA . ASP A 1 419 ? 28.027 -10.282 -2.159 1.00 43.47 419 ASP A CA 1
ATOM 3513 C C . ASP A 1 419 ? 27.391 -11.491 -2.867 1.00 43.47 419 ASP A C 1
ATOM 3515 O O . ASP A 1 419 ? 26.201 -11.787 -2.695 1.00 43.47 419 ASP A O 1
ATOM 3519 N N . LEU A 1 420 ? 28.210 -12.258 -3.594 1.00 45.94 420 LEU A N 1
ATOM 3520 C CA . LEU A 1 420 ? 27.842 -13.528 -4.242 1.00 45.94 420 LEU A CA 1
ATOM 3521 C C . LEU A 1 420 ? 27.146 -14.509 -3.272 1.00 45.94 420 LEU A C 1
ATOM 3523 O O . LEU A 1 420 ? 26.284 -15.282 -3.685 1.00 45.94 420 LEU A O 1
ATOM 3527 N N . LYS A 1 421 ? 27.444 -14.421 -1.966 1.00 42.38 421 LYS A N 1
ATOM 3528 C CA . LYS A 1 421 ? 26.772 -15.187 -0.901 1.00 42.38 421 LYS A CA 1
ATOM 3529 C C . LYS A 1 421 ? 25.324 -14.746 -0.647 1.00 42.38 421 LYS A C 1
ATOM 3531 O O . LYS A 1 421 ? 24.466 -15.614 -0.513 1.00 42.38 421 LYS A O 1
ATOM 3536 N N . LYS A 1 422 ? 25.003 -13.444 -0.650 1.00 44.25 422 LYS A N 1
ATOM 3537 C CA . LYS A 1 422 ? 23.610 -12.952 -0.526 1.00 44.25 422 LYS A CA 1
ATOM 3538 C C . LYS A 1 422 ? 22.784 -13.277 -1.762 1.00 44.25 422 LYS A C 1
ATOM 3540 O O . LYS A 1 422 ? 21.601 -13.581 -1.653 1.00 44.25 422 LYS A O 1
ATOM 3545 N N . LEU A 1 423 ? 23.417 -13.272 -2.937 1.00 46.53 423 LEU A N 1
ATOM 3546 C CA . LEU A 1 423 ? 22.749 -13.697 -4.159 1.00 46.53 423 LEU A CA 1
ATOM 3547 C C . LEU A 1 423 ? 22.443 -15.192 -4.174 1.00 46.53 423 LEU A C 1
ATOM 3549 O O . LEU A 1 423 ? 21.648 -15.575 -5.014 1.00 46.53 423 LEU A O 1
ATOM 3553 N N . SER A 1 424 ? 23.026 -16.020 -3.298 1.00 41.78 424 SER A N 1
ATOM 3554 C CA . SER A 1 424 ? 22.858 -17.483 -3.283 1.00 41.78 424 SER A CA 1
ATOM 3555 C C . SER A 1 424 ? 21.665 -17.984 -2.442 1.00 41.78 424 SER A C 1
ATOM 3557 O O . SER A 1 424 ? 21.136 -19.052 -2.751 1.00 41.78 424 SER A O 1
ATOM 3559 N N . SER A 1 425 ? 21.111 -17.182 -1.519 1.00 41.53 425 SER A N 1
ATOM 3560 C CA . SER A 1 425 ? 20.011 -17.590 -0.613 1.00 41.53 425 SER A CA 1
ATOM 3561 C C . SER A 1 425 ? 18.577 -17.315 -1.104 1.00 41.53 425 SER A C 1
ATOM 3563 O O . SER A 1 425 ? 17.621 -17.781 -0.490 1.00 41.53 425 SER A O 1
ATOM 3565 N N . MET A 1 426 ? 18.381 -16.593 -2.215 1.00 54.06 426 MET A N 1
ATOM 3566 C CA . MET A 1 426 ? 17.038 -16.267 -2.727 1.00 54.06 426 MET A CA 1
ATOM 3567 C C . MET A 1 426 ? 16.349 -17.462 -3.403 1.00 54.06 426 MET A C 1
ATOM 3569 O O . MET A 1 426 ? 16.605 -17.770 -4.569 1.00 54.06 426 MET A O 1
ATOM 3573 N N . ASN A 1 427 ? 15.425 -18.107 -2.695 1.00 62.62 427 ASN A N 1
ATOM 3574 C CA . ASN A 1 427 ? 14.566 -19.144 -3.261 1.00 62.62 427 ASN A CA 1
ATOM 3575 C C . ASN A 1 427 ? 13.428 -18.536 -4.097 1.00 62.62 427 ASN A C 1
ATOM 3577 O O . ASN A 1 427 ? 12.908 -17.466 -3.788 1.00 62.62 427 ASN A O 1
ATOM 3581 N N . ILE A 1 428 ? 13.049 -19.215 -5.182 1.00 71.44 428 ILE A N 1
ATOM 3582 C CA . ILE A 1 428 ? 11.941 -18.799 -6.053 1.00 71.44 428 ILE A CA 1
ATOM 3583 C C . ILE A 1 428 ? 10.639 -19.367 -5.478 1.00 71.44 428 ILE A C 1
ATOM 3585 O O . ILE A 1 428 ? 10.470 -20.588 -5.428 1.00 71.44 428 ILE A O 1
ATOM 3589 N N . SER A 1 429 ? 9.731 -18.488 -5.051 1.00 70.44 429 SER A N 1
ATOM 3590 C CA . SER A 1 429 ? 8.419 -18.843 -4.489 1.00 70.44 429 SER A CA 1
ATOM 3591 C C . SER A 1 429 ? 7.332 -18.989 -5.560 1.00 70.44 429 SER A C 1
ATOM 3593 O O . SER A 1 429 ? 6.316 -19.645 -5.335 1.00 70.44 429 SER A O 1
ATOM 3595 N N . GLY A 1 430 ? 7.550 -18.429 -6.751 1.00 79.75 430 GLY A N 1
ATOM 3596 C CA . GLY A 1 430 ? 6.650 -18.530 -7.899 1.00 79.75 430 GLY A CA 1
ATOM 3597 C C . GLY A 1 430 ? 7.218 -17.845 -9.140 1.00 79.75 430 GLY A C 1
ATOM 3598 O O . GLY A 1 430 ? 8.330 -17.319 -9.115 1.00 79.75 430 GLY A O 1
ATOM 3599 N N . TYR A 1 431 ? 6.468 -17.838 -10.236 1.00 85.38 431 TYR A N 1
ATOM 3600 C CA . TYR A 1 431 ? 6.836 -17.120 -11.455 1.00 85.38 431 TYR A CA 1
ATOM 3601 C C . TYR A 1 431 ? 5.603 -16.653 -12.236 1.00 85.38 431 TYR A C 1
ATOM 3603 O O . TYR A 1 431 ? 4.542 -17.275 -12.180 1.00 85.38 431 TYR A O 1
ATOM 3611 N N . ILE A 1 432 ? 5.753 -15.555 -12.980 1.00 87.25 432 ILE A N 1
ATOM 3612 C CA . ILE A 1 432 ? 4.751 -15.050 -13.927 1.00 87.25 432 ILE A CA 1
ATOM 3613 C C . ILE A 1 432 ? 5.268 -15.259 -15.349 1.00 87.25 432 ILE A C 1
ATOM 3615 O O . ILE A 1 432 ? 6.423 -14.942 -15.653 1.00 87.25 432 ILE A O 1
ATOM 3619 N N . ILE A 1 433 ? 4.394 -15.759 -16.221 1.00 88.06 433 ILE A N 1
ATOM 3620 C CA . ILE A 1 433 ? 4.654 -15.934 -17.650 1.00 88.06 433 ILE A CA 1
ATOM 3621 C C . ILE A 1 433 ? 3.692 -15.056 -18.437 1.00 88.06 433 ILE A C 1
ATOM 3623 O O . ILE A 1 433 ? 2.484 -15.056 -18.190 1.00 88.06 433 ILE A O 1
ATOM 3627 N N . VAL A 1 434 ? 4.239 -14.338 -19.413 1.00 87.44 434 VAL A N 1
ATOM 3628 C CA . VAL A 1 434 ? 3.465 -13.660 -20.454 1.00 87.44 434 VAL A CA 1
ATOM 3629 C C . VAL A 1 434 ? 3.689 -14.399 -21.765 1.00 87.44 434 VAL A C 1
ATOM 3631 O O . VAL A 1 434 ? 4.840 -14.569 -22.168 1.00 87.44 434 VAL A O 1
ATOM 3634 N N . ASP A 1 435 ? 2.616 -14.822 -22.430 1.00 85.19 435 ASP A N 1
ATOM 3635 C CA . ASP A 1 435 ? 2.686 -15.587 -23.682 1.00 85.19 435 ASP A CA 1
ATOM 3636 C C . ASP A 1 435 ? 3.402 -14.811 -24.800 1.00 85.19 435 ASP A C 1
ATOM 3638 O O . ASP A 1 435 ? 3.380 -13.577 -24.856 1.00 85.19 435 ASP A O 1
ATOM 3642 N N . ARG A 1 436 ? 4.011 -15.537 -25.743 1.00 81.50 436 ARG A N 1
ATOM 3643 C CA . ARG A 1 436 ? 4.726 -14.932 -26.867 1.00 81.50 436 ARG A CA 1
ATOM 3644 C C . ARG A 1 436 ? 3.783 -14.109 -27.739 1.00 81.50 436 ARG A C 1
ATOM 3646 O O . ARG A 1 436 ? 2.689 -14.547 -28.098 1.00 81.50 436 ARG A O 1
ATOM 3653 N N . TYR A 1 437 ? 4.240 -12.933 -28.144 1.00 78.19 437 TYR A N 1
ATOM 3654 C CA . TYR A 1 437 ? 3.487 -11.943 -28.898 1.00 78.19 437 TYR A CA 1
ATOM 3655 C C . TYR A 1 437 ? 2.185 -11.496 -28.226 1.00 78.19 437 TYR A C 1
ATOM 3657 O O . TYR A 1 437 ? 1.207 -11.179 -28.914 1.00 78.19 437 TYR A O 1
ATOM 3665 N N . ALA A 1 438 ? 2.169 -11.412 -26.892 1.00 76.69 438 ALA A N 1
ATOM 3666 C CA . ALA A 1 438 ? 0.967 -11.092 -26.126 1.00 76.69 438 ALA A CA 1
ATOM 3667 C C . ALA A 1 438 ? 0.303 -9.775 -26.558 1.00 76.69 438 ALA A C 1
ATOM 3669 O O . ALA A 1 438 ? -0.923 -9.720 -26.653 1.00 76.69 438 ALA A O 1
ATOM 3670 N N . ARG A 1 439 ? 1.109 -8.761 -26.903 1.00 75.19 439 ARG A N 1
ATOM 3671 C CA . ARG A 1 439 ? 0.669 -7.432 -27.372 1.00 75.19 439 ARG A CA 1
ATOM 3672 C C . ARG A 1 439 ? 0.305 -7.362 -28.864 1.00 75.19 439 ARG A C 1
ATOM 3674 O O . ARG A 1 439 ? -0.213 -6.339 -29.316 1.00 75.19 439 ARG A O 1
ATOM 3681 N N . ILE A 1 440 ? 0.595 -8.395 -29.664 1.00 67.06 440 ILE A N 1
ATOM 3682 C CA . ILE A 1 440 ? 0.266 -8.395 -31.098 1.00 67.06 440 ILE A CA 1
ATOM 3683 C C . ILE A 1 440 ? -1.217 -8.735 -31.267 1.00 67.06 440 ILE A C 1
ATOM 3685 O O . ILE A 1 440 ? -1.616 -9.896 -31.194 1.00 67.06 440 ILE A O 1
ATOM 3689 N N . ASN A 1 441 ? -2.022 -7.711 -31.549 1.00 57.75 441 ASN A N 1
ATOM 3690 C CA . ASN A 1 441 ? -3.399 -7.870 -32.014 1.00 57.75 441 ASN A CA 1
ATOM 3691 C C . ASN A 1 441 ? -3.444 -7.924 -33.547 1.00 57.75 441 ASN A C 1
ATOM 3693 O O . ASN A 1 441 ? -2.674 -7.231 -34.214 1.00 57.75 441 ASN A O 1
ATOM 3697 N N . ASN A 1 442 ? -4.414 -8.654 -34.113 1.00 49.12 442 ASN A N 1
ATOM 3698 C CA . ASN A 1 442 ? -4.610 -8.821 -35.566 1.00 49.12 442 ASN A CA 1
ATOM 3699 C C . ASN A 1 442 ? -4.669 -7.500 -36.371 1.00 49.12 442 ASN A C 1
ATOM 3701 O O . ASN A 1 442 ? -4.447 -7.513 -37.578 1.00 49.12 442 ASN A O 1
ATOM 3705 N N . LYS A 1 443 ? -4.925 -6.355 -35.718 1.00 46.19 443 LYS A N 1
ATOM 3706 C CA . LYS A 1 443 ? -4.948 -5.016 -36.335 1.00 46.19 443 LYS A CA 1
ATOM 3707 C C . LYS A 1 443 ? -3.579 -4.311 -36.390 1.00 46.19 443 LYS A C 1
ATOM 3709 O O . LYS A 1 443 ? -3.371 -3.498 -37.281 1.00 46.19 443 LYS A O 1
ATOM 3714 N N . ASN A 1 444 ? -2.630 -4.638 -35.505 1.00 48.03 444 ASN A N 1
ATOM 3715 C CA . ASN A 1 444 ? -1.336 -3.950 -35.390 1.00 48.03 444 ASN A CA 1
ATOM 3716 C C . ASN A 1 444 ? -0.167 -4.938 -35.502 1.00 48.03 444 ASN A C 1
ATOM 3718 O O . ASN A 1 444 ? 0.304 -5.485 -34.508 1.00 48.03 444 ASN A O 1
ATOM 3722 N N . LYS A 1 445 ? 0.373 -5.107 -36.717 1.00 52.47 445 LYS A N 1
ATOM 3723 C CA . LYS A 1 445 ? 1.572 -5.937 -36.967 1.00 52.47 445 LYS A CA 1
ATOM 3724 C C . LYS A 1 445 ? 2.842 -5.425 -36.255 1.00 52.47 445 LYS A C 1
ATOM 3726 O O . LYS A 1 445 ? 3.807 -6.173 -36.126 1.00 52.47 445 LYS A O 1
ATOM 3731 N N . ASN A 1 446 ? 2.840 -4.183 -35.760 1.00 60.44 446 ASN A N 1
ATOM 3732 C CA . ASN A 1 446 ? 3.955 -3.562 -35.040 1.00 60.44 446 ASN A CA 1
ATOM 3733 C C . ASN A 1 446 ? 3.608 -3.398 -33.548 1.00 60.44 446 ASN A C 1
ATOM 3735 O O . ASN A 1 446 ? 3.236 -2.304 -33.126 1.00 60.44 446 ASN A O 1
ATOM 3739 N N . ALA A 1 447 ? 3.699 -4.467 -32.752 1.00 65.00 447 ALA A N 1
ATOM 3740 C CA . ALA A 1 447 ? 3.528 -4.339 -31.302 1.00 65.00 447 ALA A CA 1
ATOM 3741 C C . ALA A 1 447 ? 4.629 -3.457 -30.676 1.00 65.00 447 ALA A C 1
ATOM 3743 O O . ALA A 1 447 ? 5.779 -3.499 -31.133 1.00 65.00 447 ALA A O 1
ATOM 3744 N N . PRO A 1 448 ? 4.293 -2.654 -29.651 1.00 73.56 448 PRO A N 1
ATOM 3745 C CA . PRO A 1 448 ? 5.279 -1.905 -28.884 1.00 73.56 448 PRO A CA 1
ATOM 3746 C C . PRO A 1 448 ? 6.162 -2.854 -28.062 1.00 73.56 448 PRO A C 1
ATOM 3748 O O . PRO A 1 448 ? 5.696 -3.889 -27.584 1.00 73.56 448 PRO A O 1
ATOM 3751 N N . PHE A 1 449 ? 7.436 -2.487 -27.911 1.00 82.00 449 PHE A N 1
ATOM 3752 C CA . PHE A 1 449 ? 8.370 -3.173 -27.018 1.00 82.00 449 PHE A CA 1
ATOM 3753 C C . PHE A 1 449 ? 8.062 -2.831 -25.560 1.00 82.00 449 PHE A C 1
ATOM 3755 O O . PHE A 1 449 ? 7.426 -1.812 -25.288 1.00 82.00 449 PHE A O 1
ATOM 3762 N N . TYR A 1 450 ? 8.521 -3.679 -24.645 1.00 83.75 450 TYR A N 1
ATOM 3763 C CA . TYR A 1 450 ? 8.439 -3.415 -23.213 1.00 83.75 450 TYR A CA 1
ATOM 3764 C C . TYR A 1 450 ? 9.505 -2.405 -22.801 1.00 83.75 450 TYR A C 1
ATOM 3766 O O . TYR A 1 450 ? 10.665 -2.573 -23.172 1.00 83.75 450 TYR A O 1
ATOM 3774 N N . SER A 1 451 ? 9.107 -1.350 -22.090 1.00 82.44 451 SER A N 1
ATOM 3775 C CA . SER A 1 451 ? 10.028 -0.288 -21.668 1.00 82.44 451 SER A CA 1
ATOM 3776 C C . SER A 1 451 ? 10.677 -0.562 -20.309 1.00 82.44 451 SER A C 1
ATOM 3778 O O . SER A 1 451 ? 10.212 -1.393 -19.527 1.00 82.44 451 SER A O 1
ATOM 3780 N N . ASP A 1 452 ? 11.733 0.187 -20.003 1.00 82.06 452 ASP A N 1
ATOM 3781 C CA . ASP A 1 452 ? 12.373 0.260 -18.692 1.00 82.06 452 ASP A CA 1
ATOM 3782 C C . ASP A 1 452 ? 11.385 0.621 -17.571 1.00 82.06 452 ASP A C 1
ATOM 3784 O O . ASP A 1 452 ? 11.369 -0.042 -16.536 1.00 82.06 452 ASP A O 1
ATOM 3788 N N . ILE A 1 453 ? 10.498 1.594 -17.804 1.00 80.88 453 ILE A N 1
ATOM 3789 C CA . ILE A 1 453 ? 9.451 1.976 -16.845 1.00 80.88 453 ILE A CA 1
ATOM 3790 C C . ILE A 1 453 ? 8.493 0.807 -16.588 1.00 80.88 453 ILE A C 1
ATOM 3792 O O . ILE A 1 453 ? 8.177 0.517 -15.436 1.00 80.88 453 ILE A O 1
ATOM 3796 N N . GLU A 1 454 ? 8.032 0.124 -17.640 1.00 83.62 454 GLU A N 1
ATOM 3797 C CA . GLU A 1 454 ? 7.128 -1.027 -17.500 1.00 83.62 454 GLU A CA 1
ATOM 3798 C C . GLU A 1 454 ? 7.807 -2.181 -16.755 1.00 83.62 454 GLU A C 1
ATOM 3800 O O . GLU A 1 454 ? 7.201 -2.818 -15.893 1.00 83.62 454 GLU A O 1
ATOM 3805 N N . ARG A 1 455 ? 9.091 -2.419 -17.034 1.00 83.75 455 ARG A N 1
ATOM 3806 C CA . ARG A 1 455 ? 9.900 -3.406 -16.320 1.00 83.75 455 ARG A CA 1
ATOM 3807 C C . ARG A 1 455 ? 10.025 -3.066 -14.833 1.00 83.75 455 ARG A C 1
ATOM 3809 O O . ARG A 1 455 ? 9.850 -3.954 -14.000 1.00 83.75 455 ARG A O 1
ATOM 3816 N N . ASP A 1 456 ? 10.291 -1.810 -14.488 1.00 82.06 456 ASP A N 1
ATOM 3817 C CA . ASP A 1 456 ? 10.368 -1.371 -13.091 1.00 82.06 456 ASP A CA 1
ATOM 3818 C C . ASP A 1 456 ? 9.024 -1.565 -12.371 1.00 82.06 456 ASP A C 1
ATOM 3820 O O . ASP A 1 456 ? 8.989 -2.043 -11.237 1.00 82.06 456 ASP A O 1
ATOM 3824 N N . GLN A 1 457 ? 7.906 -1.272 -13.041 1.00 82.69 457 GLN A N 1
ATOM 3825 C CA . GLN A 1 457 ? 6.559 -1.514 -12.511 1.00 82.69 457 GLN A CA 1
ATOM 3826 C C . GLN A 1 457 ? 6.298 -3.005 -12.260 1.00 82.69 457 GLN A C 1
ATOM 3828 O O . GLN A 1 457 ? 5.801 -3.371 -11.193 1.00 82.69 457 GLN A O 1
ATOM 3833 N N . MET A 1 458 ? 6.674 -3.874 -13.206 1.00 85.44 458 MET A N 1
ATOM 3834 C CA . MET A 1 458 ? 6.587 -5.331 -13.047 1.00 85.44 458 MET A CA 1
ATOM 3835 C C . MET A 1 458 ? 7.440 -5.831 -11.875 1.00 85.44 458 MET A C 1
ATOM 3837 O O . MET A 1 458 ? 7.006 -6.719 -11.145 1.00 85.44 458 MET A O 1
ATOM 3841 N N . LEU A 1 459 ? 8.620 -5.242 -11.660 1.00 84.38 459 LEU A N 1
ATOM 3842 C CA . LEU A 1 459 ? 9.526 -5.600 -10.566 1.00 84.38 459 LEU A CA 1
ATOM 3843 C C . LEU A 1 459 ? 8.978 -5.172 -9.200 1.00 84.38 459 LEU A C 1
ATOM 3845 O O . LEU A 1 459 ? 9.063 -5.920 -8.224 1.00 84.38 459 LEU A O 1
ATOM 3849 N N . VAL A 1 460 ? 8.404 -3.969 -9.114 1.00 83.75 460 VAL A N 1
ATOM 3850 C CA . VAL A 1 460 ? 7.698 -3.513 -7.909 1.00 83.75 460 VAL A CA 1
ATOM 3851 C C . VAL A 1 460 ? 6.564 -4.485 -7.599 1.00 83.75 460 VAL A C 1
ATOM 3853 O O . VAL A 1 460 ? 6.502 -5.021 -6.493 1.00 83.75 460 VAL A O 1
ATOM 3856 N N . TYR A 1 461 ? 5.729 -4.782 -8.595 1.00 86.12 461 TYR A N 1
ATOM 3857 C CA . TYR A 1 461 ? 4.615 -5.712 -8.466 1.00 86.12 461 TYR A CA 1
ATOM 3858 C C . TYR A 1 461 ? 5.063 -7.106 -7.988 1.00 86.12 461 TYR A C 1
ATOM 3860 O O . TYR A 1 461 ? 4.514 -7.625 -7.014 1.00 86.12 461 TYR A O 1
ATOM 3868 N N . SER A 1 462 ? 6.099 -7.692 -8.601 1.00 83.25 462 SER A N 1
ATOM 3869 C CA . SER A 1 462 ? 6.596 -9.027 -8.241 1.00 83.25 462 SER A CA 1
ATOM 3870 C C . SER A 1 462 ? 7.140 -9.095 -6.814 1.00 83.25 462 SER A C 1
ATOM 3872 O O . SER A 1 462 ? 6.953 -10.105 -6.141 1.00 83.25 462 SER A O 1
ATOM 3874 N N . ASN A 1 463 ? 7.775 -8.027 -6.318 1.00 82.56 463 ASN A N 1
ATOM 3875 C CA . ASN A 1 463 ? 8.279 -7.982 -4.943 1.00 82.56 463 ASN A CA 1
ATOM 3876 C C . ASN A 1 463 ? 7.144 -7.984 -3.908 1.00 82.56 463 ASN A C 1
ATOM 3878 O O . ASN A 1 463 ? 7.231 -8.693 -2.904 1.00 82.56 463 ASN A O 1
ATOM 3882 N N . TYR A 1 464 ? 6.075 -7.215 -4.144 1.00 80.81 464 TYR A N 1
ATOM 3883 C CA . TYR A 1 464 ? 4.896 -7.226 -3.272 1.00 80.81 464 TYR A CA 1
ATOM 3884 C C . TYR A 1 464 ? 4.181 -8.576 -3.319 1.00 80.81 464 TYR A C 1
ATOM 3886 O O . TYR A 1 464 ? 3.826 -9.123 -2.273 1.00 80.81 464 TYR A O 1
ATOM 3894 N N . LEU A 1 465 ? 4.034 -9.142 -4.517 1.00 83.00 465 LEU A N 1
ATOM 3895 C CA . LEU A 1 465 ? 3.435 -10.456 -4.700 1.00 83.00 465 LEU A CA 1
ATOM 3896 C C . LEU A 1 465 ? 4.239 -11.555 -3.991 1.00 83.00 465 LEU A C 1
ATOM 3898 O O . LEU A 1 465 ? 3.644 -12.417 -3.355 1.00 83.00 465 LEU A O 1
ATOM 3902 N N . GLY A 1 466 ? 5.574 -11.497 -4.016 1.00 75.31 466 GLY A N 1
ATOM 3903 C CA . GLY A 1 466 ? 6.433 -12.434 -3.283 1.00 75.31 466 GLY A CA 1
ATOM 3904 C C . GLY A 1 466 ? 6.190 -12.418 -1.774 1.00 75.31 466 GLY A C 1
ATOM 3905 O O . GLY A 1 466 ? 6.084 -13.480 -1.159 1.00 75.31 466 GLY A O 1
ATOM 3906 N N . ASN A 1 467 ? 6.007 -11.233 -1.183 1.00 74.81 467 ASN A N 1
ATOM 3907 C CA . ASN A 1 467 ? 5.646 -11.108 0.231 1.00 74.81 467 ASN A CA 1
ATOM 3908 C C . ASN A 1 467 ? 4.253 -11.690 0.516 1.00 74.81 467 ASN A C 1
ATOM 3910 O O . ASN A 1 467 ? 4.077 -12.376 1.517 1.00 74.81 467 ASN A O 1
ATOM 3914 N N . LEU A 1 468 ? 3.271 -11.451 -0.358 1.00 73.44 468 LEU A N 1
ATOM 3915 C CA . LEU A 1 468 ? 1.916 -11.995 -0.208 1.00 73.44 468 LEU A CA 1
ATOM 3916 C C . LEU A 1 468 ? 1.889 -13.516 -0.336 1.00 73.44 468 LEU A C 1
ATOM 3918 O O . LEU A 1 468 ? 1.274 -14.182 0.489 1.00 73.44 468 LEU A O 1
ATOM 3922 N N . ILE A 1 469 ? 2.601 -14.074 -1.315 1.00 75.00 469 ILE A N 1
ATOM 3923 C CA . ILE A 1 469 ? 2.756 -15.523 -1.477 1.00 75.00 469 ILE A CA 1
ATOM 3924 C C . ILE A 1 469 ? 3.377 -16.114 -0.212 1.00 75.00 469 ILE A C 1
ATOM 3926 O O . ILE A 1 469 ? 2.846 -17.081 0.327 1.00 75.00 469 ILE A O 1
ATOM 3930 N N . LYS A 1 470 ? 4.431 -15.488 0.326 1.00 70.81 470 LYS A N 1
ATOM 3931 C CA . LYS A 1 470 ? 5.029 -15.900 1.600 1.00 70.81 470 LYS A CA 1
ATOM 3932 C C . LYS A 1 470 ? 4.020 -15.827 2.747 1.00 70.81 470 LYS A C 1
ATOM 3934 O O . LYS A 1 470 ? 3.933 -16.769 3.527 1.00 70.81 470 LYS A O 1
ATOM 3939 N N . LEU A 1 471 ? 3.228 -14.760 2.858 1.00 65.44 471 LEU A N 1
ATOM 3940 C CA . LEU A 1 471 ? 2.191 -14.627 3.893 1.00 65.44 471 LEU A CA 1
ATOM 3941 C C . LEU A 1 471 ? 1.104 -15.705 3.773 1.00 65.44 471 LEU A C 1
ATOM 3943 O O . LEU A 1 471 ? 0.695 -16.275 4.784 1.00 65.44 471 LEU A O 1
ATOM 3947 N N . LEU A 1 472 ? 0.681 -16.031 2.551 1.00 68.12 472 LEU A N 1
ATOM 3948 C CA . LEU A 1 472 ? -0.268 -17.114 2.291 1.00 68.12 472 LEU A CA 1
ATOM 3949 C C . LEU A 1 472 ? 0.331 -18.492 2.609 1.00 68.12 472 LEU A C 1
ATOM 3951 O O . LEU A 1 472 ? -0.384 -19.366 3.095 1.00 68.12 472 LEU A O 1
ATOM 3955 N N . GLN A 1 473 ? 1.634 -18.681 2.380 1.00 66.81 473 GLN A N 1
ATOM 3956 C CA . GLN A 1 473 ? 2.344 -19.942 2.612 1.00 66.81 473 GLN A CA 1
ATOM 3957 C C . GLN A 1 473 ? 2.786 -20.155 4.073 1.00 66.81 473 GLN A C 1
ATOM 3959 O O . GLN A 1 473 ? 2.860 -21.299 4.515 1.00 66.81 473 GLN A O 1
ATOM 3964 N N . THR A 1 474 ? 3.098 -19.097 4.837 1.00 58.31 474 THR A N 1
ATOM 3965 C CA . THR A 1 474 ? 3.857 -19.229 6.103 1.00 58.31 474 THR A CA 1
ATOM 3966 C C . THR A 1 474 ? 3.040 -19.483 7.371 1.00 58.31 474 THR A C 1
ATOM 3968 O O . THR A 1 474 ? 3.617 -20.102 8.260 1.00 58.31 474 THR A O 1
ATOM 3971 N N . ARG A 1 475 ? 1.761 -19.071 7.495 1.00 54.53 475 ARG A N 1
ATOM 3972 C CA . ARG A 1 475 ? 0.749 -19.580 8.474 1.00 54.53 475 ARG A CA 1
ATOM 3973 C C . ARG A 1 475 ? -0.444 -18.621 8.662 1.00 54.53 475 ARG A C 1
ATOM 3975 O O . ARG A 1 475 ? -0.280 -17.438 8.925 1.00 54.53 475 ARG A O 1
ATOM 3982 N N . SER A 1 476 ? -1.650 -19.206 8.635 1.00 58.69 476 SER A N 1
ATOM 3983 C CA . SER A 1 476 ? -2.965 -18.727 9.112 1.00 58.69 476 SER A CA 1
ATOM 3984 C C . SER A 1 476 ? -3.304 -17.235 8.940 1.00 58.69 476 SER A C 1
ATOM 3986 O O . SER A 1 476 ? -3.235 -16.473 9.902 1.00 58.69 476 SER A O 1
ATOM 3988 N N . LEU A 1 477 ? -3.835 -16.854 7.770 1.00 58.91 477 LEU A N 1
ATOM 3989 C CA . LEU A 1 477 ? -4.576 -15.596 7.522 1.00 58.91 477 LEU A CA 1
ATOM 3990 C C . LEU A 1 477 ? -5.404 -15.113 8.732 1.00 58.91 477 LEU A C 1
ATOM 3992 O O . LEU A 1 477 ? -5.387 -13.940 9.094 1.00 58.91 477 LEU A O 1
ATOM 3996 N N . ASN A 1 478 ? -6.074 -16.042 9.414 1.00 65.44 478 ASN A N 1
ATOM 3997 C CA . ASN A 1 478 ? -6.888 -15.779 10.598 1.00 65.44 478 ASN A CA 1
ATOM 3998 C C . ASN A 1 478 ? -6.110 -15.123 11.765 1.00 65.44 478 ASN A C 1
ATOM 4000 O O . ASN A 1 478 ? -6.666 -14.285 12.470 1.00 65.44 478 ASN A O 1
ATOM 4004 N N . GLN A 1 479 ? -4.835 -15.463 11.990 1.00 65.94 479 GLN A N 1
ATOM 4005 C CA . GLN A 1 479 ? -4.024 -14.843 13.051 1.00 65.94 479 GLN A CA 1
ATOM 4006 C C . GLN A 1 479 ? -3.675 -13.386 12.734 1.00 65.94 479 GLN A C 1
ATOM 4008 O O . GLN A 1 479 ? -3.699 -12.549 13.635 1.00 65.94 479 GLN A O 1
ATOM 4013 N N . ILE A 1 480 ? -3.403 -13.072 11.465 1.00 69.19 480 ILE A N 1
ATOM 4014 C CA . ILE A 1 480 ? -3.127 -11.701 11.019 1.00 69.19 480 ILE A CA 1
ATOM 4015 C C . ILE A 1 480 ? -4.392 -10.857 11.130 1.00 69.19 480 ILE A C 1
ATOM 4017 O O . ILE A 1 480 ? -4.343 -9.793 11.736 1.00 69.19 480 ILE A O 1
ATOM 4021 N N . ILE A 1 481 ? -5.528 -11.368 10.646 1.00 73.62 481 ILE A N 1
ATOM 4022 C CA . ILE A 1 481 ? -6.830 -10.696 10.766 1.00 73.62 481 ILE A CA 1
ATOM 4023 C C . ILE A 1 481 ? -7.146 -10.396 12.240 1.00 73.62 481 ILE A C 1
ATOM 4025 O O . ILE A 1 481 ? -7.529 -9.280 12.583 1.00 73.62 481 ILE A O 1
ATOM 4029 N N . ASN A 1 482 ? -6.921 -11.362 13.136 1.00 78.12 482 ASN A N 1
ATOM 4030 C CA . ASN A 1 482 ? -7.098 -11.167 14.576 1.00 78.12 482 ASN A CA 1
ATOM 4031 C C . ASN A 1 482 ? -6.158 -10.084 15.144 1.00 78.12 482 ASN A C 1
ATOM 4033 O O . ASN A 1 482 ? -6.585 -9.250 15.940 1.00 78.12 482 ASN A O 1
ATOM 4037 N N . ASN A 1 483 ? -4.887 -10.063 14.731 1.00 75.56 483 ASN A N 1
ATOM 4038 C CA . ASN A 1 483 ? -3.930 -9.047 15.176 1.00 75.56 483 ASN A CA 1
ATOM 4039 C C . ASN A 1 483 ? -4.289 -7.651 14.651 1.00 75.56 483 ASN A C 1
ATOM 4041 O O . ASN A 1 483 ? -4.243 -6.685 15.409 1.00 75.56 483 ASN A O 1
ATOM 4045 N N . GLU A 1 484 ? -4.682 -7.541 13.384 1.00 79.50 484 GLU A N 1
ATOM 4046 C CA . GLU A 1 484 ? -5.114 -6.283 12.778 1.00 79.50 484 GLU A CA 1
ATOM 4047 C C . GLU A 1 484 ? -6.370 -5.744 13.470 1.00 79.50 484 GLU A C 1
ATOM 4049 O O . GLU A 1 484 ? -6.423 -4.567 13.830 1.00 79.50 484 GLU A O 1
ATOM 4054 N N . LYS A 1 485 ? -7.356 -6.612 13.731 1.00 82.94 485 LYS A N 1
ATOM 4055 C CA . LYS A 1 485 ? -8.559 -6.252 14.488 1.00 82.94 485 LYS A CA 1
ATOM 4056 C C . LYS A 1 485 ? -8.205 -5.752 15.887 1.00 82.94 485 LYS A C 1
ATOM 4058 O O . LYS A 1 485 ? -8.650 -4.674 16.274 1.00 82.94 485 LYS A O 1
ATOM 4063 N N . LYS A 1 486 ? -7.352 -6.480 16.615 1.00 80.56 486 LYS A N 1
ATOM 4064 C CA . LYS A 1 486 ? -6.896 -6.081 17.954 1.00 80.56 486 LYS A CA 1
ATOM 4065 C C . LYS A 1 486 ? -6.219 -4.707 17.940 1.00 80.56 486 LYS A C 1
ATOM 4067 O O . LYS A 1 486 ? -6.523 -3.874 18.786 1.00 80.56 486 LYS A O 1
ATOM 4072 N N . LEU A 1 487 ? -5.360 -4.438 16.954 1.00 79.00 487 LEU A N 1
ATOM 4073 C CA . LEU A 1 487 ? -4.718 -3.130 16.794 1.00 79.00 487 LEU A CA 1
ATOM 4074 C C . LEU A 1 487 ? -5.731 -2.016 16.497 1.00 79.00 487 LEU A C 1
ATOM 4076 O O . LEU A 1 487 ? -5.615 -0.932 17.066 1.00 79.00 487 LEU A O 1
ATOM 4080 N N . LYS A 1 488 ? -6.736 -2.266 15.645 1.00 81.88 488 LYS A N 1
ATOM 4081 C CA . LYS A 1 488 ? -7.816 -1.301 15.364 1.00 81.88 488 LYS A CA 1
ATOM 4082 C C . LYS A 1 488 ? -8.642 -0.987 16.614 1.00 81.88 488 LYS A C 1
ATOM 4084 O O . LYS A 1 488 ? -8.938 0.180 16.869 1.00 81.88 488 LYS A O 1
ATOM 4089 N N . GLU A 1 489 ? -8.986 -2.002 17.403 1.00 81.25 489 GLU A N 1
ATOM 4090 C CA . GLU A 1 489 ? -9.704 -1.835 18.673 1.00 81.25 489 GLU A CA 1
ATOM 4091 C C . GLU A 1 489 ? -8.883 -1.032 19.692 1.00 81.25 489 GLU A C 1
ATOM 4093 O O . GLU A 1 489 ? -9.396 -0.079 20.285 1.00 81.25 489 GLU A O 1
ATOM 4098 N N . ASP A 1 490 ? -7.602 -1.372 19.861 1.00 80.56 490 ASP A N 1
ATOM 4099 C CA . ASP A 1 490 ? -6.698 -0.687 20.787 1.00 80.56 490 ASP A CA 1
ATOM 4100 C C . ASP A 1 490 ? -6.488 0.782 20.362 1.00 80.56 490 ASP A C 1
ATOM 4102 O O . ASP A 1 490 ? -6.565 1.687 21.195 1.00 80.56 490 ASP A O 1
ATOM 4106 N N . LEU A 1 491 ? -6.334 1.053 19.061 1.00 80.88 491 LEU A N 1
ATOM 4107 C CA . LEU A 1 491 ? -6.242 2.416 18.526 1.00 80.88 491 LEU A CA 1
ATOM 4108 C C . LEU A 1 491 ? -7.525 3.212 18.806 1.00 80.88 491 LEU A C 1
ATOM 4110 O O . LEU A 1 491 ? -7.452 4.347 19.281 1.00 80.88 491 LEU A O 1
ATOM 4114 N N . SER A 1 492 ? -8.700 2.622 18.570 1.00 79.62 492 SER A N 1
ATOM 4115 C CA . SER A 1 492 ? -9.974 3.303 18.820 1.00 79.62 492 SER A CA 1
ATOM 4116 C C . SER A 1 492 ? -10.193 3.606 20.302 1.00 79.62 492 SER A C 1
ATOM 4118 O O . SER A 1 492 ? -10.609 4.714 20.632 1.00 79.62 492 SER A O 1
ATOM 4120 N N . SER A 1 493 ? -9.881 2.666 21.201 1.00 79.00 493 SER A N 1
ATOM 4121 C CA . SER A 1 493 ? -9.986 2.907 22.650 1.00 79.00 493 SER A CA 1
ATOM 4122 C C . SER A 1 493 ? -9.073 4.052 23.104 1.00 79.00 493 SER A C 1
ATOM 4124 O O . SER A 1 493 ? -9.492 4.912 23.877 1.00 79.00 493 SER A O 1
ATOM 4126 N N . LYS A 1 494 ? -7.856 4.141 22.547 1.00 82.94 494 LYS A N 1
ATOM 4127 C CA . LYS A 1 494 ? -6.932 5.253 22.805 1.00 82.94 494 LYS A CA 1
ATOM 4128 C C . LYS A 1 494 ? -7.459 6.591 22.293 1.00 82.94 494 LYS A C 1
ATOM 4130 O O . LYS A 1 494 ? -7.292 7.607 22.965 1.00 82.94 494 LYS A O 1
ATOM 4135 N N . GLN A 1 495 ? -8.109 6.613 21.131 1.00 83.44 495 GLN A N 1
ATOM 4136 C CA . GLN A 1 495 ? -8.754 7.825 20.616 1.00 83.44 495 GLN A CA 1
ATOM 4137 C C . GLN A 1 495 ? -9.906 8.289 21.515 1.00 83.44 495 GLN A C 1
ATOM 4139 O O . GLN A 1 495 ? -10.029 9.484 21.782 1.00 83.44 495 GLN A O 1
ATOM 4144 N N . GLU A 1 496 ? -10.726 7.365 22.014 1.00 79.94 496 GLU A N 1
ATOM 4145 C CA . GLU A 1 496 ? -11.819 7.690 22.935 1.00 79.94 496 GLU A CA 1
ATOM 4146 C C . GLU A 1 496 ? -11.302 8.194 24.289 1.00 79.94 496 GLU A C 1
ATOM 4148 O O . GLU A 1 496 ? -11.815 9.189 24.801 1.00 79.94 496 GLU A O 1
ATOM 4153 N N . GLU A 1 497 ? -10.233 7.597 24.824 1.00 82.19 497 GLU A N 1
ATOM 4154 C CA . GLU A 1 497 ? -9.549 8.075 26.034 1.00 82.19 497 GLU A CA 1
ATOM 4155 C C . GLU A 1 497 ? -9.041 9.520 25.861 1.00 82.19 497 GLU A C 1
ATOM 4157 O O . GLU A 1 497 ? -9.285 10.376 26.715 1.00 82.19 497 GLU A O 1
ATOM 4162 N N . LEU A 1 498 ? -8.412 9.832 24.720 1.00 83.25 498 LEU A N 1
ATOM 4163 C CA . LEU A 1 498 ? -7.970 11.194 24.398 1.00 83.25 498 LEU A CA 1
ATOM 4164 C C . LEU A 1 498 ? -9.140 12.183 24.292 1.00 83.25 498 LEU A C 1
ATOM 4166 O O . LEU A 1 498 ? -9.005 13.333 24.712 1.00 83.25 498 LEU A O 1
ATOM 4170 N N . ASN A 1 499 ? -10.287 11.755 23.761 1.00 84.44 499 ASN A N 1
ATOM 4171 C CA . ASN A 1 499 ? -11.481 12.596 23.687 1.00 84.44 499 ASN A CA 1
ATOM 4172 C C . ASN A 1 499 ? -12.072 12.877 25.076 1.00 84.44 499 ASN A C 1
ATOM 4174 O O . ASN A 1 499 ? -12.399 14.025 25.364 1.00 84.44 499 ASN A O 1
ATOM 4178 N N . GLN A 1 500 ? -12.148 11.873 25.956 1.00 82.94 500 GLN A N 1
ATOM 4179 C CA . GLN A 1 500 ? -12.587 12.058 27.348 1.00 82.94 500 GLN A CA 1
ATOM 4180 C C . GLN A 1 500 ? -11.639 12.989 28.114 1.00 82.94 500 GLN A C 1
ATOM 4182 O O . GLN A 1 500 ? -12.084 13.862 28.859 1.00 82.94 500 GLN A O 1
ATOM 4187 N N . TYR A 1 501 ? -10.330 12.858 27.884 1.00 83.44 501 TYR A N 1
ATOM 4188 C CA . TYR A 1 501 ? -9.341 13.769 28.449 1.00 83.44 501 TYR A CA 1
ATOM 4189 C C . TYR A 1 501 ? -9.559 15.213 27.983 1.00 83.44 501 TYR A C 1
ATOM 4191 O O . TYR A 1 501 ? -9.574 16.122 28.811 1.00 83.44 501 TYR A O 1
ATOM 4199 N N . ARG A 1 502 ? -9.792 15.427 26.681 1.00 83.56 502 ARG A N 1
ATOM 4200 C CA . ARG A 1 502 ? -10.121 16.751 26.129 1.00 83.56 502 ARG A CA 1
ATOM 4201 C C . ARG A 1 502 ? -11.404 17.321 26.729 1.00 83.56 502 ARG A C 1
ATOM 4203 O O . ARG A 1 502 ? -11.371 18.448 27.202 1.00 83.56 502 ARG A O 1
ATOM 4210 N N . GLU A 1 503 ? -12.485 16.545 26.789 1.00 83.12 503 GLU A N 1
ATOM 4211 C CA . GLU A 1 503 ? -13.761 16.979 27.383 1.00 83.12 503 GLU A CA 1
ATOM 4212 C C . GLU A 1 503 ? -13.594 17.341 28.868 1.00 83.12 503 GLU A C 1
ATOM 4214 O O . GLU A 1 503 ? -14.104 18.359 29.334 1.00 83.12 503 GLU A O 1
ATOM 4219 N N . SER A 1 504 ? -12.821 16.547 29.614 1.00 84.06 504 SER A N 1
ATOM 4220 C CA . SER A 1 504 ? -12.515 16.846 31.011 1.00 84.06 504 SER A CA 1
ATOM 4221 C C . SER A 1 504 ? -11.684 18.122 31.161 1.00 84.06 504 SER A C 1
ATOM 4223 O O . SER A 1 504 ? -11.935 18.894 32.085 1.00 84.06 504 SER A O 1
ATOM 4225 N N . LEU A 1 505 ? -10.695 18.355 30.291 1.00 79.81 505 LEU A N 1
ATOM 4226 C CA . LEU A 1 505 ? -9.918 19.596 30.291 1.00 79.81 505 LEU A CA 1
ATOM 4227 C C . LEU A 1 505 ? -10.796 20.797 29.944 1.00 79.81 505 LEU A C 1
ATOM 4229 O O . LEU A 1 505 ? -10.731 21.804 30.641 1.00 79.81 505 LEU A O 1
ATOM 4233 N N . GLU A 1 506 ? -11.642 20.684 28.921 1.00 80.44 506 GLU A N 1
ATOM 4234 C CA . GLU A 1 506 ? -12.596 21.724 28.534 1.00 80.44 506 GLU A CA 1
ATOM 4235 C C . GLU A 1 506 ? -13.558 22.066 29.670 1.00 80.44 506 GLU A C 1
ATOM 4237 O O . GLU A 1 506 ? -13.821 23.242 29.894 1.00 80.44 506 GLU A O 1
ATOM 4242 N N . TYR A 1 507 ? -14.041 21.081 30.434 1.00 79.25 507 TYR A N 1
ATOM 4243 C CA . TYR A 1 507 ? -14.876 21.333 31.611 1.00 79.25 507 TYR A CA 1
ATOM 4244 C C . TYR A 1 507 ? -14.156 22.223 32.637 1.00 79.25 507 TYR A C 1
ATOM 4246 O O . TYR A 1 507 ? -14.693 23.246 33.064 1.00 79.25 507 TYR A O 1
ATOM 4254 N N . PHE A 1 508 ? -12.908 21.893 32.988 1.00 75.38 508 PHE A N 1
ATOM 4255 C CA . PHE A 1 508 ? -12.130 22.703 33.930 1.00 75.38 508 PHE A CA 1
ATOM 4256 C C . PHE A 1 508 ? -11.719 24.062 33.349 1.00 75.38 508 PHE A C 1
ATOM 4258 O O . PHE A 1 508 ? -11.727 25.061 34.068 1.00 75.38 508 PHE A O 1
ATOM 4265 N N . LEU A 1 509 ? -11.388 24.130 32.057 1.00 70.75 509 LEU A N 1
ATOM 4266 C CA . LEU A 1 509 ? -11.042 25.377 31.377 1.00 70.75 509 LEU A CA 1
ATOM 4267 C C . LEU A 1 509 ? -12.250 26.300 31.247 1.00 70.75 509 LEU A C 1
ATOM 4269 O O . LEU A 1 509 ? -12.118 27.471 31.566 1.00 70.75 509 LEU A O 1
ATOM 4273 N N . ARG A 1 510 ? -13.434 25.794 30.889 1.00 68.56 510 ARG A N 1
ATOM 4274 C CA . ARG A 1 510 ? -14.678 26.573 30.826 1.00 68.56 510 ARG A CA 1
ATOM 4275 C C . ARG A 1 510 ? -15.078 27.099 32.199 1.00 68.56 510 ARG A C 1
ATOM 4277 O O . ARG A 1 510 ? -15.469 28.259 32.311 1.00 68.56 510 ARG A O 1
ATOM 4284 N N . ASN A 1 511 ? -14.919 26.291 33.247 1.00 64.44 511 ASN A N 1
ATOM 4285 C CA . ASN A 1 511 ? -15.121 26.755 34.618 1.00 64.44 511 ASN A CA 1
ATOM 4286 C C . ASN A 1 511 ? -14.107 27.852 34.984 1.00 64.44 511 ASN A C 1
ATOM 4288 O O . ASN A 1 511 ? -14.471 28.829 35.632 1.00 64.44 511 ASN A O 1
ATOM 4292 N N . ASN A 1 512 ? -12.863 27.759 34.509 1.00 59.19 512 ASN A N 1
ATOM 4293 C CA . ASN A 1 512 ? -11.854 28.804 34.694 1.00 59.19 512 ASN A CA 1
ATOM 4294 C C . ASN A 1 512 ? -12.074 30.047 33.806 1.00 59.19 512 ASN A C 1
ATOM 4296 O O . ASN A 1 512 ? -11.731 31.144 34.229 1.00 59.19 512 ASN A O 1
ATOM 4300 N N . GLU A 1 513 ? -12.642 29.920 32.606 1.00 53.12 513 GLU A N 1
ATOM 4301 C CA . GLU A 1 513 ? -12.892 31.023 31.665 1.00 53.12 513 GLU A CA 1
ATOM 4302 C C . GLU A 1 513 ? -14.163 31.806 31.997 1.00 53.12 513 GLU A C 1
ATOM 4304 O O . GLU A 1 513 ? -14.131 33.037 31.991 1.00 53.12 513 GLU A O 1
ATOM 4309 N N . ASN A 1 514 ? -15.235 31.129 32.429 1.00 51.81 514 ASN A N 1
ATOM 4310 C CA . ASN A 1 514 ? -16.366 31.782 33.101 1.00 51.81 514 ASN A CA 1
ATOM 4311 C C . ASN A 1 514 ? -15.889 32.592 34.329 1.00 51.81 514 ASN A C 1
ATOM 4313 O O . ASN A 1 514 ? -16.484 33.615 34.667 1.00 51.81 514 ASN A O 1
ATOM 4317 N N . ASN A 1 515 ? -14.775 32.173 34.945 1.00 48.19 515 ASN A N 1
ATOM 4318 C CA . ASN A 1 515 ? -14.079 32.883 36.019 1.00 48.19 515 ASN A CA 1
ATOM 4319 C C . ASN A 1 515 ? -13.000 33.881 35.537 1.00 48.19 515 ASN A C 1
ATOM 4321 O O . ASN A 1 515 ? -12.505 34.639 36.356 1.00 48.19 515 ASN A O 1
ATOM 4325 N N . LYS A 1 516 ? -12.609 33.937 34.253 1.00 44.66 516 LYS A N 1
ATOM 4326 C CA . LYS A 1 516 ? -11.643 34.941 33.743 1.00 44.66 516 LYS A CA 1
ATOM 4327 C C . LYS A 1 516 ? -12.305 36.278 33.419 1.00 44.66 516 LYS A C 1
ATOM 4329 O O . LYS A 1 516 ? -11.670 37.312 33.591 1.00 44.66 516 LYS A O 1
ATOM 4334 N N . ASN A 1 517 ? -13.578 36.273 33.021 1.00 47.06 517 ASN A N 1
ATOM 4335 C CA . ASN A 1 517 ? -14.334 37.510 32.786 1.00 47.06 517 ASN A CA 1
ATOM 4336 C C . ASN A 1 517 ? -14.707 38.249 34.090 1.00 47.06 517 ASN A C 1
ATOM 4338 O O . ASN A 1 517 ? -15.154 39.388 34.033 1.00 47.06 517 ASN A O 1
ATOM 4342 N N . ASN A 1 518 ? -14.483 37.635 35.259 1.00 44.06 518 ASN A N 1
ATOM 4343 C CA . ASN A 1 518 ? -14.596 38.249 36.583 1.00 44.06 518 ASN A CA 1
ATOM 4344 C C . ASN A 1 518 ? -13.319 37.927 37.365 1.00 44.06 518 ASN A C 1
ATOM 4346 O O . ASN A 1 518 ? -13.192 36.817 37.856 1.00 44.06 518 ASN A O 1
ATOM 4350 N N . ALA A 1 519 ? -12.385 38.869 37.492 1.00 38.81 519 ALA A N 1
ATOM 4351 C CA . ALA A 1 519 ? -11.004 38.671 37.961 1.00 38.81 519 ALA A CA 1
ATOM 4352 C C . ALA A 1 519 ? -10.781 38.067 39.374 1.00 38.81 519 ALA A C 1
ATOM 4354 O O . ALA A 1 519 ? -9.651 38.056 39.847 1.00 38.81 519 ALA A O 1
ATOM 4355 N N . ASN A 1 520 ? -11.793 37.511 40.040 1.00 47.12 520 ASN A N 1
ATOM 4356 C CA . ASN A 1 520 ? -11.659 36.782 41.295 1.00 47.12 520 ASN A CA 1
ATOM 4357 C C . ASN A 1 520 ? -12.367 35.429 41.172 1.00 47.12 520 ASN A C 1
ATOM 4359 O O . ASN A 1 520 ? -13.515 35.377 40.731 1.00 47.12 520 ASN A O 1
ATOM 4363 N N . LYS A 1 521 ? -11.731 34.340 41.640 1.00 58.31 521 LYS A N 1
ATOM 4364 C CA . LYS A 1 521 ? -12.461 33.119 42.024 1.00 58.31 521 LYS A CA 1
ATOM 4365 C C . LYS A 1 521 ? -13.616 33.582 42.916 1.00 58.31 521 LYS A C 1
ATOM 4367 O O . LYS A 1 521 ? -13.359 34.026 44.033 1.00 58.31 521 LYS A O 1
ATOM 4372 N N . LYS A 1 522 ? -14.856 33.578 42.417 1.00 65.38 522 LYS A N 1
ATOM 4373 C CA . LYS A 1 522 ? -16.021 33.962 43.219 1.00 65.38 522 LYS A CA 1
ATOM 4374 C C . LYS A 1 522 ? -16.074 32.971 44.383 1.00 65.38 522 LYS A C 1
ATOM 4376 O O . LYS A 1 522 ? -16.308 31.787 44.177 1.00 65.38 522 LYS A O 1
ATOM 4381 N N . ILE A 1 523 ? -15.742 33.427 45.582 1.00 75.88 523 ILE A N 1
ATOM 4382 C CA . ILE A 1 523 ? -15.829 32.644 46.812 1.00 75.88 523 ILE A CA 1
ATOM 4383 C C . ILE A 1 523 ? -17.028 33.204 47.552 1.00 75.88 523 ILE A C 1
ATOM 4385 O O . ILE A 1 523 ? -17.030 34.387 47.866 1.00 75.88 523 ILE A O 1
ATOM 4389 N N . GLY A 1 524 ? -18.050 32.396 47.801 1.00 80.69 524 GLY A N 1
ATOM 4390 C CA . GLY A 1 524 ? -19.204 32.799 48.590 1.00 80.69 524 GLY A CA 1
ATOM 4391 C C . GLY A 1 524 ? -18.925 32.624 50.080 1.00 80.69 524 GLY A C 1
ATOM 4392 O O . GLY A 1 524 ? -18.500 31.544 50.484 1.00 80.69 524 GLY A O 1
ATOM 4393 N N . ILE A 1 525 ? -19.175 33.642 50.901 1.00 84.62 525 ILE A N 1
ATOM 4394 C CA . ILE A 1 525 ? -19.006 33.557 52.357 1.00 84.62 525 ILE A CA 1
ATOM 4395 C C . ILE A 1 525 ? -20.368 33.688 53.044 1.00 84.62 525 ILE A C 1
ATOM 4397 O O . ILE A 1 525 ? -21.177 34.560 52.719 1.00 84.62 525 ILE A O 1
ATOM 4401 N N . ILE A 1 526 ? -20.636 32.779 53.982 1.00 86.56 526 ILE A N 1
ATOM 4402 C CA . ILE A 1 526 ? -21.885 32.703 54.743 1.00 86.56 526 ILE A CA 1
ATOM 4403 C C . ILE A 1 526 ? -21.541 32.582 56.223 1.00 86.56 526 ILE A C 1
ATOM 4405 O O . ILE A 1 526 ? -20.807 31.682 56.630 1.00 86.56 526 ILE A O 1
ATOM 4409 N N . PHE A 1 527 ? -22.118 33.441 57.051 1.00 84.56 527 PHE A N 1
ATOM 4410 C CA . PHE A 1 527 ? -22.009 33.339 58.498 1.00 84.56 527 PHE A CA 1
ATOM 4411 C C . PHE A 1 527 ? -23.161 32.517 59.066 1.00 84.56 527 PHE A C 1
ATOM 4413 O O . PHE A 1 527 ? -24.327 32.740 58.747 1.00 84.56 527 PHE A O 1
ATOM 4420 N N . TYR A 1 528 ? -22.839 31.585 59.958 1.00 84.88 528 TYR A N 1
ATOM 4421 C CA . TYR A 1 528 ? -23.817 30.886 60.780 1.00 84.88 528 TYR A CA 1
ATOM 4422 C C . TYR A 1 528 ? -23.721 31.400 62.217 1.00 84.88 528 TYR A C 1
ATOM 4424 O O . TYR A 1 528 ? -22.767 31.082 62.934 1.00 84.88 528 TYR A O 1
ATOM 4432 N N . LYS A 1 529 ? -24.702 32.215 62.624 1.00 81.12 529 LYS A N 1
ATOM 4433 C CA . LYS A 1 529 ? -24.788 32.847 63.952 1.00 81.12 529 LYS A CA 1
ATOM 4434 C C . LYS A 1 529 ? -26.184 32.637 64.521 1.00 81.12 529 LYS A C 1
ATOM 4436 O O . LYS A 1 529 ? -27.170 32.733 63.797 1.00 81.12 529 LYS A O 1
ATOM 4441 N N . ASN A 1 530 ? -26.298 32.337 65.814 1.00 74.19 530 ASN A N 1
ATOM 4442 C CA . ASN A 1 530 ? -27.594 32.204 66.502 1.00 74.19 530 ASN A CA 1
ATOM 4443 C C . ASN A 1 530 ? -28.605 31.278 65.784 1.00 74.19 530 ASN A C 1
ATOM 4445 O O . ASN A 1 530 ? -29.804 31.550 65.759 1.00 74.19 530 ASN A O 1
ATOM 4449 N N . LYS A 1 531 ? -28.124 30.176 65.190 1.00 74.06 531 LYS A N 1
ATOM 4450 C CA . LYS A 1 531 ? -28.917 29.213 64.396 1.00 74.06 531 LYS A CA 1
ATOM 4451 C C . LYS A 1 531 ? -29.537 29.772 63.100 1.00 74.06 531 LYS A C 1
ATOM 4453 O O . LYS A 1 531 ? -30.418 29.119 62.540 1.00 74.06 531 LYS A O 1
ATOM 4458 N N . LYS A 1 532 ? -29.078 30.927 62.613 1.00 78.75 532 LYS A N 1
ATOM 4459 C CA . LYS A 1 532 ? -29.491 31.546 61.345 1.00 78.75 532 LYS A CA 1
ATOM 4460 C C . LYS A 1 532 ? -28.298 31.698 60.397 1.00 78.75 532 LYS A C 1
ATOM 4462 O O . LYS A 1 532 ? -27.155 31.799 60.845 1.00 78.75 532 LYS A O 1
ATOM 4467 N N . PHE A 1 533 ? -28.579 31.697 59.096 1.00 83.38 533 PHE A N 1
ATOM 4468 C CA . PHE A 1 533 ? -27.601 31.950 58.037 1.00 83.38 533 PHE A CA 1
ATOM 4469 C C . PHE A 1 533 ? -27.665 33.412 57.579 1.00 83.38 533 PHE A C 1
ATOM 4471 O O . PHE A 1 533 ? -28.750 33.915 57.285 1.00 83.38 533 PHE A O 1
ATOM 4478 N N . GLU A 1 534 ? -26.512 34.067 57.482 1.00 82.94 534 GLU A N 1
ATOM 4479 C CA . GLU A 1 534 ? -26.337 35.423 56.949 1.00 82.94 534 GLU A CA 1
ATOM 4480 C C . GLU A 1 534 ? -25.358 35.366 55.767 1.00 82.94 534 GLU A C 1
ATOM 4482 O O . GLU A 1 534 ? -24.232 34.893 55.916 1.00 82.94 534 GLU A O 1
ATOM 4487 N N . PHE A 1 535 ? -25.781 35.817 54.585 1.00 82.69 535 PHE A N 1
ATOM 4488 C CA . PHE A 1 535 ? -24.930 35.869 53.391 1.00 82.69 535 PHE A CA 1
ATOM 4489 C C . PHE A 1 535 ? -24.060 37.131 53.428 1.00 82.69 535 PHE A C 1
ATOM 4491 O O . PHE A 1 535 ? -24.604 38.229 53.516 1.00 82.69 535 PHE A O 1
ATOM 4498 N N . GLU A 1 536 ? -22.733 36.993 53.352 1.00 81.69 536 GLU A N 1
ATOM 4499 C CA . GLU A 1 536 ? -21.816 38.145 53.362 1.00 81.69 536 GLU A CA 1
ATOM 4500 C C . GLU A 1 536 ? -21.695 38.790 51.978 1.00 81.69 536 GLU A C 1
ATOM 4502 O O . GLU A 1 536 ? -21.584 40.008 51.862 1.00 81.69 536 GLU A O 1
ATOM 4507 N N . ASN A 1 537 ? -21.715 37.983 50.915 1.00 82.44 537 ASN A N 1
ATOM 4508 C CA . ASN A 1 537 ? -21.461 38.463 49.564 1.00 82.44 537 ASN A CA 1
ATOM 4509 C C . ASN A 1 537 ? -22.436 37.910 48.519 1.00 82.44 537 ASN A C 1
ATOM 4511 O O . ASN A 1 537 ? -23.051 36.855 48.677 1.00 82.44 537 ASN A O 1
ATOM 4515 N N . GLN A 1 538 ? -22.540 38.636 47.403 1.00 76.25 538 GLN A N 1
ATOM 4516 C CA . GLN A 1 538 ? -23.434 38.292 46.296 1.00 76.25 538 GLN A CA 1
ATOM 4517 C C . GLN A 1 538 ? -23.077 36.938 45.658 1.00 76.25 538 GLN A C 1
ATOM 4519 O O . GLN A 1 538 ? -23.968 36.200 45.251 1.00 76.25 538 GLN A O 1
ATOM 4524 N N . ALA A 1 539 ? -21.795 36.553 45.656 1.00 73.62 539 ALA A N 1
ATOM 4525 C CA . ALA A 1 539 ? -21.355 35.238 45.186 1.00 73.62 539 ALA A CA 1
ATOM 4526 C C . ALA A 1 539 ? -22.002 34.081 45.972 1.00 73.62 539 ALA A C 1
ATOM 4528 O O . ALA A 1 539 ? -22.403 33.087 45.376 1.00 73.62 539 ALA A O 1
ATOM 4529 N N . ALA A 1 540 ? -22.172 34.215 47.292 1.00 75.44 540 ALA A N 1
ATOM 4530 C CA . ALA A 1 540 ? -22.843 33.195 48.097 1.00 75.44 540 ALA A CA 1
ATOM 4531 C C . ALA A 1 540 ? -24.348 33.086 47.793 1.00 75.44 540 ALA A C 1
ATOM 4533 O O . ALA A 1 540 ? -24.908 31.993 47.878 1.00 75.44 540 ALA A O 1
ATOM 4534 N N . GLN A 1 541 ? -24.992 34.195 47.413 1.00 74.69 541 GLN A N 1
ATOM 4535 C CA . GLN A 1 541 ? -26.391 34.202 46.968 1.00 74.69 541 GLN A CA 1
ATOM 4536 C C . GLN A 1 541 ? -26.554 33.607 45.561 1.00 74.69 541 GLN A C 1
ATOM 4538 O O . GLN A 1 541 ? -27.548 32.940 45.290 1.00 74.69 541 GLN A O 1
ATOM 4543 N N . GLU A 1 542 ? -25.576 33.806 44.671 1.00 70.88 542 GLU A N 1
ATOM 4544 C CA . GLU A 1 542 ? -25.548 33.162 43.350 1.00 70.88 542 GLU A CA 1
ATOM 4545 C C . GLU A 1 542 ? -25.371 31.640 43.466 1.00 70.88 542 GLU A C 1
ATOM 4547 O O . GLU A 1 542 ? -26.066 30.895 42.782 1.00 70.88 542 GLU A O 1
ATOM 4552 N N . PHE A 1 543 ? -24.482 31.181 44.354 1.00 73.25 543 PHE A N 1
ATOM 4553 C CA . PHE A 1 543 ? -24.158 29.761 44.556 1.00 73.25 543 PHE A CA 1
ATOM 4554 C C . PHE A 1 543 ? -25.250 28.949 45.252 1.00 73.25 543 PHE A C 1
ATOM 4556 O O . PHE A 1 543 ? -25.298 27.727 45.109 1.00 73.25 543 PHE A O 1
ATOM 4563 N N . ILE A 1 544 ? -26.099 29.594 46.053 1.00 73.94 544 ILE A N 1
ATOM 4564 C CA . ILE A 1 544 ? -27.142 28.911 46.816 1.00 73.94 544 ILE A CA 1
ATOM 4565 C C . ILE A 1 544 ? -28.511 29.412 46.354 1.00 73.94 544 ILE A C 1
ATOM 4567 O O . ILE A 1 544 ? -28.963 30.462 46.802 1.00 73.94 544 ILE A O 1
ATOM 4571 N N . PRO A 1 545 ? -29.233 28.640 45.517 1.00 64.38 545 PRO A N 1
ATOM 4572 C CA . PRO A 1 545 ? -30.561 29.021 45.033 1.00 64.38 545 PRO A CA 1
ATOM 4573 C C . PRO A 1 545 ? -31.629 29.248 46.098 1.00 64.38 545 PRO A C 1
ATOM 4575 O O . PRO A 1 545 ? -32.667 29.823 45.779 1.00 64.38 545 PRO A O 1
ATOM 4578 N N . VAL A 1 546 ? -31.434 28.684 47.291 1.00 67.50 546 VAL A N 1
ATOM 4579 C CA . VAL A 1 546 ? -32.481 28.469 48.290 1.00 67.50 546 VAL A CA 1
ATOM 4580 C C . VAL A 1 546 ? -32.285 29.407 49.467 1.00 67.50 546 VAL A C 1
ATOM 4582 O O . VAL A 1 546 ? -31.202 29.477 50.046 1.00 67.50 546 VAL A O 1
ATOM 4585 N N . GLU A 1 547 ? -33.368 30.046 49.898 1.00 72.62 547 GLU A N 1
ATOM 4586 C CA . GLU A 1 547 ? -33.381 30.798 51.147 1.00 72.62 547 GLU A CA 1
ATOM 4587 C C . GLU A 1 547 ? -33.263 29.848 52.347 1.00 72.62 547 GLU A C 1
ATOM 4589 O O . GLU A 1 547 ? -34.230 29.224 52.800 1.00 72.62 547 GLU A O 1
ATOM 4594 N N . LEU A 1 548 ? -32.035 29.736 52.861 1.00 72.81 548 LEU A N 1
ATOM 4595 C CA . LEU A 1 548 ? -31.644 28.785 53.906 1.00 72.81 548 LEU A CA 1
ATOM 4596 C C . LEU A 1 548 ? -32.466 28.923 55.198 1.00 72.81 548 LEU A C 1
ATOM 4598 O O . LEU A 1 548 ? -32.656 27.939 55.904 1.00 72.81 548 LEU A O 1
ATOM 4602 N N . ASN A 1 549 ? -32.966 30.122 55.509 1.00 74.62 549 ASN A N 1
ATOM 4603 C CA . ASN A 1 549 ? -33.701 30.383 56.750 1.00 74.62 549 ASN A CA 1
ATOM 4604 C C . ASN A 1 549 ? -35.206 30.059 56.658 1.00 74.62 549 ASN A C 1
ATOM 4606 O O . ASN A 1 549 ? -35.824 29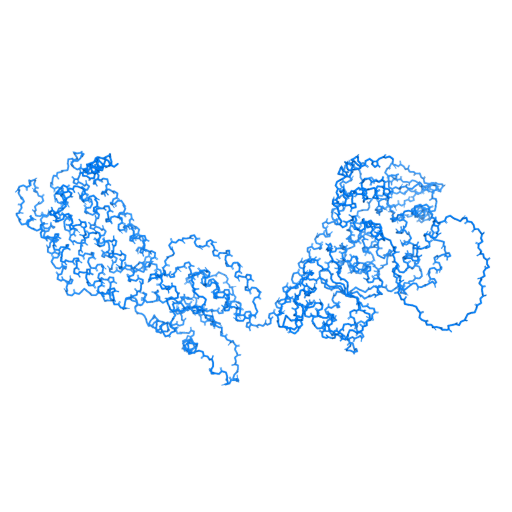.808 57.692 1.00 74.62 549 ASN A O 1
ATOM 4610 N N . ILE A 1 550 ? -35.793 30.046 55.454 1.00 68.75 550 ILE A N 1
ATOM 4611 C CA . ILE A 1 550 ? -37.221 29.741 55.242 1.00 68.75 550 ILE A CA 1
ATOM 4612 C C . ILE A 1 550 ? -37.410 28.236 55.028 1.00 68.75 550 ILE A C 1
ATOM 4614 O O . ILE A 1 550 ? -38.267 27.601 55.644 1.00 68.75 550 ILE A O 1
ATOM 4618 N N . HIS A 1 551 ? -36.556 27.627 54.205 1.00 65.94 551 HIS A N 1
ATOM 4619 C CA . HIS A 1 551 ? -36.666 26.220 53.828 1.00 65.94 551 HIS A CA 1
ATOM 4620 C C . HIS A 1 551 ? -35.755 25.320 54.677 1.00 65.94 551 HIS A C 1
ATOM 4622 O O . HIS A 1 551 ? -34.803 24.706 54.188 1.00 65.94 551 HIS A O 1
ATOM 4628 N N . ASN A 1 552 ? -36.090 25.186 55.966 1.00 61.03 552 ASN A N 1
ATOM 4629 C CA . ASN A 1 552 ? -35.349 24.350 56.926 1.00 61.03 552 ASN A CA 1
ATOM 4630 C C . ASN A 1 552 ? -35.295 22.853 56.555 1.00 61.03 552 ASN A C 1
ATOM 4632 O O . ASN A 1 552 ? -34.389 22.145 56.996 1.00 61.03 552 ASN A O 1
ATOM 4636 N N . GLY A 1 553 ? -36.252 22.366 55.757 1.00 60.25 553 GLY A N 1
ATOM 4637 C CA . GLY A 1 553 ? -36.326 20.973 55.297 1.00 60.25 553 GLY A CA 1
ATOM 4638 C C . GLY A 1 553 ? -35.547 20.666 54.013 1.00 60.25 553 GLY A C 1
ATOM 4639 O O . GLY A 1 553 ? -35.516 19.512 53.597 1.00 60.25 553 GLY A O 1
ATOM 4640 N N . HIS A 1 554 ? -34.932 21.662 53.364 1.00 67.38 554 HIS A N 1
ATOM 4641 C CA . HIS A 1 554 ? -34.206 21.446 52.111 1.00 67.38 554 HIS A CA 1
ATOM 4642 C C . HIS A 1 554 ? -32.884 20.679 52.358 1.00 67.38 554 HIS A C 1
ATOM 4644 O O . HIS A 1 554 ? -32.178 20.977 53.331 1.00 67.38 554 HIS A O 1
ATOM 4650 N N . PRO A 1 555 ? -32.487 19.723 51.488 1.00 66.75 555 PRO A N 1
ATOM 4651 C CA . PRO A 1 555 ? -31.277 18.912 51.682 1.00 66.75 555 PRO A CA 1
ATOM 4652 C C . PRO A 1 555 ? -30.000 19.755 51.805 1.00 66.75 555 PRO A C 1
ATOM 4654 O O . PRO A 1 555 ? -29.124 19.434 52.610 1.00 66.75 555 PRO A O 1
ATOM 4657 N N . ILE A 1 556 ? -29.912 20.866 51.065 1.00 73.75 556 ILE A N 1
ATOM 4658 C CA . ILE A 1 556 ? -28.780 21.808 51.131 1.00 73.75 556 ILE A CA 1
ATOM 4659 C C . ILE A 1 556 ? -28.698 22.476 52.511 1.00 73.75 556 ILE A C 1
ATOM 4661 O O . ILE A 1 556 ? -27.644 22.448 53.145 1.00 73.75 556 ILE A O 1
ATOM 4665 N N . THR A 1 557 ? -29.819 22.997 53.019 1.00 74.62 557 THR A N 1
ATOM 4666 C CA . THR A 1 557 ? -29.902 23.657 54.331 1.00 74.62 557 THR A CA 1
ATOM 4667 C C . THR A 1 557 ? -29.512 22.709 55.462 1.00 74.62 557 THR A C 1
ATOM 4669 O O . THR A 1 557 ? -28.752 23.079 56.357 1.00 74.62 557 THR A O 1
ATOM 4672 N N . LYS A 1 558 ? -29.968 21.452 55.407 1.00 72.94 558 LYS A N 1
ATOM 4673 C CA . LYS A 1 558 ? -29.628 20.420 56.398 1.00 72.94 558 LYS A CA 1
ATOM 4674 C C . LYS A 1 558 ? -28.142 20.057 56.359 1.00 72.94 558 LYS A C 1
ATOM 4676 O O . LYS A 1 558 ? -27.533 19.937 57.422 1.00 72.94 558 LYS A O 1
ATOM 4681 N N . LYS A 1 559 ? -27.552 19.911 55.162 1.00 77.44 559 LYS A N 1
ATOM 4682 C CA . LYS A 1 559 ? -26.110 19.653 54.992 1.00 77.44 559 LYS A CA 1
ATOM 4683 C C . LYS A 1 559 ? -25.288 20.805 55.579 1.00 77.44 559 LYS A C 1
ATOM 4685 O O . LYS A 1 559 ? -24.473 20.556 56.462 1.00 77.44 559 LYS A O 1
ATOM 4690 N N . LEU A 1 560 ? -25.583 22.052 55.204 1.00 81.75 560 LEU A N 1
ATOM 4691 C CA . LEU A 1 560 ? -24.901 23.243 55.732 1.00 81.75 560 LEU A CA 1
ATOM 4692 C C . LEU A 1 560 ? -25.034 23.376 57.249 1.00 81.75 560 LEU A C 1
ATOM 4694 O O . LEU A 1 560 ? -24.040 23.588 57.941 1.00 81.75 560 LEU A O 1
ATOM 4698 N N . LYS A 1 561 ? -26.243 23.179 57.783 1.00 82.25 561 LYS A N 1
ATOM 4699 C CA . LYS A 1 561 ? -26.498 23.240 59.225 1.00 82.25 561 LYS A CA 1
ATOM 4700 C C . LYS A 1 561 ? -25.713 22.171 59.978 1.00 82.25 561 LYS A C 1
ATOM 4702 O O . LYS A 1 561 ? -25.078 22.492 60.973 1.00 82.25 561 LYS A O 1
ATOM 4707 N N . LYS A 1 562 ? -25.706 20.927 59.483 1.00 81.81 562 LYS A N 1
ATOM 4708 C CA . LYS A 1 562 ? -24.968 19.803 60.086 1.00 81.81 562 LYS A CA 1
ATOM 4709 C C . LYS A 1 562 ? -23.465 20.072 60.146 1.00 81.81 562 LYS A C 1
ATOM 4711 O O . LYS A 1 562 ? -22.808 19.668 61.097 1.00 81.81 562 LYS A O 1
ATOM 4716 N N . ILE A 1 563 ? -22.915 20.727 59.132 1.00 83.62 563 ILE A N 1
ATOM 4717 C CA . ILE A 1 563 ? -21.479 21.011 59.042 1.00 83.62 563 ILE A CA 1
ATOM 4718 C C . ILE A 1 563 ? -21.120 22.186 59.930 1.00 83.62 563 ILE A C 1
ATOM 4720 O O . ILE A 1 563 ? -20.146 22.094 60.664 1.00 83.62 563 ILE A O 1
ATOM 4724 N N . ALA A 1 564 ? -21.936 23.240 59.937 1.00 82.19 564 ALA A N 1
ATOM 4725 C CA . ALA A 1 564 ? -21.751 24.358 60.847 1.00 82.19 564 ALA A CA 1
ATOM 4726 C C . ALA A 1 564 ? -21.816 23.899 62.312 1.00 82.19 564 ALA A C 1
ATOM 4728 O O . ALA A 1 564 ? -20.944 24.254 63.099 1.00 82.19 564 ALA A O 1
ATOM 4729 N N . THR A 1 565 ? -22.785 23.046 62.675 1.00 82.50 565 THR A N 1
ATOM 4730 C CA . THR A 1 565 ? -22.879 22.499 64.038 1.00 82.50 565 THR A CA 1
ATOM 4731 C C . THR A 1 565 ? -21.687 21.616 64.383 1.00 82.50 565 THR A C 1
ATOM 4733 O O . THR A 1 565 ? -21.120 21.775 65.456 1.00 82.50 565 THR A O 1
ATOM 4736 N N . LYS A 1 566 ? -21.259 20.736 63.467 1.00 82.69 566 LYS A N 1
ATOM 4737 C CA . LYS A 1 566 ? -20.090 19.873 63.683 1.00 82.69 566 LYS A CA 1
ATOM 4738 C C . LYS A 1 566 ? -18.787 20.661 63.783 1.00 82.69 566 LYS A C 1
ATOM 4740 O O . LYS A 1 566 ? -17.950 20.330 64.607 1.00 82.69 566 LYS A O 1
ATOM 4745 N N . ALA A 1 567 ? -18.604 21.689 62.961 1.00 81.44 567 ALA A N 1
ATOM 4746 C CA . ALA A 1 567 ? -17.409 22.522 63.000 1.00 81.44 567 ALA A CA 1
ATOM 4747 C C . ALA A 1 567 ? -17.293 23.253 64.344 1.00 81.44 567 ALA A C 1
ATOM 4749 O O . ALA A 1 567 ? -16.213 23.286 64.927 1.00 81.44 567 ALA A O 1
ATOM 4750 N N . ILE A 1 568 ? -18.415 23.770 64.864 1.00 82.06 568 ILE A N 1
ATOM 4751 C CA . ILE A 1 568 ? -18.482 24.406 66.188 1.00 82.06 568 ILE A CA 1
ATOM 4752 C C . ILE A 1 568 ? -18.215 23.383 67.306 1.00 82.06 568 ILE A C 1
ATOM 4754 O O . ILE A 1 568 ? -17.433 23.665 68.207 1.00 82.06 568 ILE A O 1
ATOM 4758 N N . GLU A 1 569 ? -18.827 22.196 67.237 1.00 82.69 569 GLU A N 1
ATOM 4759 C CA . GLU A 1 569 ? -18.700 21.140 68.255 1.00 82.69 569 GLU A CA 1
ATOM 4760 C C . GLU A 1 569 ? -17.283 20.548 68.322 1.00 82.69 569 GLU A C 1
ATOM 4762 O O . GLU A 1 569 ? -16.702 20.441 69.398 1.00 82.69 569 GLU A O 1
ATOM 4767 N N . TYR A 1 570 ? -16.697 20.215 67.168 1.00 81.75 570 TYR A N 1
ATOM 4768 C CA . TYR A 1 570 ? -15.389 19.562 67.074 1.00 81.75 570 TYR A CA 1
ATOM 4769 C C . TYR A 1 570 ? -14.212 20.535 66.923 1.00 81.75 570 TYR A C 1
ATOM 4771 O O . TYR A 1 570 ? -13.084 20.075 66.747 1.00 81.75 570 TYR A O 1
ATOM 4779 N N . LYS A 1 571 ? -14.451 21.857 66.921 1.00 78.75 571 LYS A N 1
ATOM 4780 C CA . LYS A 1 571 ? -13.440 22.913 66.690 1.00 78.75 571 LYS A CA 1
ATOM 4781 C C . LYS A 1 571 ? -12.491 22.621 65.514 1.00 78.75 571 LYS A C 1
ATOM 4783 O O . LYS A 1 571 ? -11.307 22.941 65.551 1.00 78.75 571 LYS A O 1
ATOM 4788 N N . SER A 1 572 ? -13.010 22.001 64.460 1.00 81.75 572 SER A N 1
ATOM 4789 C CA . SER A 1 572 ? -12.249 21.598 63.277 1.00 81.75 572 SER A CA 1
ATOM 4790 C C . SER A 1 572 ? -12.967 22.039 62.012 1.00 81.75 572 SER A C 1
ATOM 4792 O O . SER A 1 572 ? -14.192 22.173 61.994 1.00 81.75 572 SER A O 1
ATOM 4794 N N . GLN A 1 573 ? -12.203 22.268 60.943 1.00 82.94 573 GLN A N 1
ATOM 4795 C CA . GLN A 1 573 ? -12.793 22.540 59.638 1.00 82.94 573 GLN A CA 1
ATOM 4796 C C . GLN A 1 573 ? -13.579 21.321 59.147 1.00 82.94 573 GLN A C 1
ATOM 4798 O O . GLN A 1 573 ? -13.121 20.183 59.258 1.00 82.94 573 GLN A O 1
ATOM 4803 N N . GLN A 1 574 ? -14.765 21.558 58.598 1.00 81.56 574 GLN A N 1
ATOM 4804 C CA . GLN A 1 574 ? -15.632 20.509 58.067 1.00 81.56 574 GLN A CA 1
ATOM 4805 C C . GLN A 1 574 ? -16.045 20.874 56.645 1.00 81.56 574 GLN A C 1
ATOM 4807 O O . GLN A 1 574 ? -16.499 21.990 56.402 1.00 81.56 574 GLN A O 1
ATOM 4812 N N . THR A 1 575 ? -15.901 19.944 55.704 1.00 80.81 575 THR A N 1
ATOM 4813 C CA . THR A 1 575 ? -16.170 20.175 54.278 1.00 80.81 575 THR A CA 1
ATOM 4814 C C . THR A 1 575 ? -17.313 19.298 53.778 1.00 80.81 575 THR A C 1
ATOM 4816 O O . THR A 1 575 ? -17.508 18.167 54.228 1.00 80.81 575 THR A O 1
ATOM 4819 N N . CYS A 1 576 ? -18.094 19.802 52.826 1.00 78.94 576 CYS A N 1
ATOM 4820 C CA . CYS A 1 576 ? -19.037 18.987 52.064 1.00 78.94 576 CYS A CA 1
ATOM 4821 C C . CYS A 1 576 ? -19.229 19.498 50.646 1.00 78.94 576 CYS A C 1
ATOM 4823 O O . CYS A 1 576 ? -18.831 20.610 50.317 1.00 78.94 576 CYS A O 1
ATOM 4825 N N . PHE A 1 577 ? -19.934 18.695 49.855 1.00 75.12 577 PHE A N 1
ATOM 4826 C CA . PHE A 1 577 ? -20.386 19.059 48.525 1.00 75.12 577 PHE A CA 1
ATOM 4827 C C . PHE A 1 577 ? -21.893 19.344 48.534 1.00 75.12 577 PHE A C 1
ATOM 4829 O O . PHE A 1 577 ? -22.686 18.601 49.123 1.00 75.12 577 PHE A O 1
ATOM 4836 N N . ILE A 1 578 ? -22.264 20.433 47.876 1.00 76.38 578 ILE A N 1
ATOM 4837 C CA . ILE A 1 578 ? -23.619 20.943 47.656 1.00 76.38 578 ILE A CA 1
ATOM 4838 C C . ILE A 1 578 ? -23.806 21.111 46.150 1.00 76.38 578 ILE A C 1
ATOM 4840 O O . ILE A 1 578 ? -22.824 21.168 45.426 1.00 76.38 578 ILE A O 1
ATOM 4844 N N . ASN A 1 579 ? -25.044 21.176 45.667 1.00 71.88 579 ASN A N 1
ATOM 4845 C CA . ASN A 1 579 ? -25.312 21.337 44.242 1.00 71.88 579 ASN A CA 1
ATOM 4846 C C . ASN A 1 579 ? -25.933 22.709 43.956 1.00 71.88 579 ASN A C 1
ATOM 4848 O O . ASN A 1 579 ? -26.802 23.141 44.716 1.00 71.88 579 ASN A O 1
ATOM 4852 N N . ASP A 1 580 ? -25.535 23.336 42.849 1.00 67.62 580 ASP A N 1
ATOM 4853 C CA . ASP A 1 580 ? -26.131 24.578 42.334 1.00 67.62 580 ASP A CA 1
ATOM 4854 C C . ASP A 1 580 ? -27.468 24.333 41.585 1.00 67.62 580 ASP A C 1
ATOM 4856 O O . ASP A 1 580 ? -27.886 23.187 41.386 1.00 67.62 580 ASP A O 1
ATOM 4860 N N . ARG A 1 581 ? -28.127 25.404 41.106 1.00 59.62 581 ARG A N 1
ATOM 4861 C CA . ARG A 1 581 ? -29.324 25.425 40.234 1.00 59.62 581 ARG A CA 1
ATOM 4862 C C . ARG A 1 581 ? -29.194 24.533 39.003 1.00 59.62 581 ARG A C 1
ATOM 4864 O O . ARG A 1 581 ? -30.166 23.914 38.583 1.00 59.62 581 ARG A O 1
ATOM 4871 N N . THR A 1 582 ? -27.997 24.472 38.429 1.00 57.84 582 THR A N 1
ATOM 4872 C CA . THR A 1 582 ? -27.656 23.663 37.247 1.00 57.84 582 THR A CA 1
ATOM 4873 C C . THR A 1 582 ? -27.296 22.217 37.600 1.00 57.84 582 THR A C 1
ATOM 4875 O O . THR A 1 582 ? -27.130 21.381 36.713 1.00 57.84 582 THR A O 1
ATOM 4878 N N . GLY A 1 583 ? -27.193 21.901 38.896 1.00 60.84 583 GLY A N 1
ATOM 4879 C CA . GLY A 1 583 ? -26.817 20.588 39.405 1.00 60.84 583 GLY A CA 1
ATOM 4880 C C . GLY A 1 583 ? -25.309 20.343 39.509 1.00 60.84 583 GLY A C 1
ATOM 4881 O O . GLY A 1 583 ? -24.935 19.199 39.771 1.00 60.84 583 GLY A O 1
ATOM 4882 N N . GLU A 1 584 ? -24.470 21.366 39.318 1.00 67.38 584 GLU A N 1
ATOM 4883 C CA . GLU A 1 584 ? -23.013 21.288 39.494 1.00 67.38 584 GLU A CA 1
ATOM 4884 C C . GLU A 1 584 ? -22.597 21.308 40.967 1.00 67.38 584 GLU A C 1
ATOM 4886 O O . GLU A 1 584 ? -23.258 21.921 41.803 1.00 67.38 584 GLU A O 1
ATOM 4891 N N . ASN A 1 585 ? -21.499 20.621 41.283 1.00 71.75 585 ASN A N 1
ATOM 4892 C CA . ASN A 1 585 ? -20.992 20.490 42.644 1.00 71.75 585 ASN A CA 1
ATOM 4893 C C . ASN A 1 585 ? -20.298 21.787 43.103 1.00 71.75 585 ASN A C 1
ATOM 4895 O O . ASN A 1 585 ? -19.456 22.320 42.391 1.00 71.75 585 ASN A O 1
ATOM 4899 N N . ILE A 1 586 ? -20.586 22.231 44.323 1.00 76.81 586 ILE A N 1
ATOM 4900 C CA . ILE A 1 586 ? -19.973 23.345 45.054 1.00 76.81 586 ILE A CA 1
ATOM 4901 C C . ILE A 1 586 ? -19.431 22.784 46.367 1.00 76.81 586 ILE A C 1
ATOM 4903 O O . ILE A 1 586 ? -20.127 22.044 47.064 1.00 76.81 586 ILE A O 1
ATOM 4907 N N . ILE A 1 587 ? -18.202 23.137 46.730 1.00 81.00 587 ILE A N 1
ATOM 4908 C CA . ILE A 1 587 ? -17.638 22.798 48.037 1.00 81.00 587 ILE A CA 1
ATOM 4909 C C . ILE A 1 587 ? -18.066 23.856 49.040 1.00 81.00 587 ILE A C 1
ATOM 4911 O O . ILE A 1 587 ? -17.900 25.042 48.778 1.00 81.00 587 ILE A O 1
ATOM 4915 N N . ALA A 1 588 ? -18.579 23.421 50.189 1.00 83.25 588 ALA A N 1
ATOM 4916 C CA . ALA A 1 588 ? -18.830 24.256 51.354 1.00 83.25 588 ALA A CA 1
ATOM 4917 C C . ALA A 1 588 ? -17.952 23.803 52.524 1.00 83.25 588 ALA A C 1
ATOM 4919 O O . ALA A 1 588 ? -18.077 22.669 52.995 1.00 83.25 588 ALA A O 1
ATOM 4920 N N . THR A 1 589 ? -17.096 24.700 53.002 1.00 84.19 589 THR A N 1
ATOM 4921 C CA . THR A 1 589 ? -16.163 24.476 54.109 1.00 84.19 589 THR A CA 1
ATOM 4922 C C . THR A 1 589 ? -16.562 25.350 55.285 1.00 84.19 589 THR A C 1
ATOM 4924 O O . THR A 1 589 ? -16.480 26.570 55.185 1.00 84.19 589 THR A O 1
ATOM 4927 N N . ALA A 1 590 ? -16.990 24.749 56.395 1.00 85.56 590 ALA A N 1
ATOM 4928 C CA . ALA A 1 590 ? -17.241 25.478 57.631 1.00 85.56 590 ALA A CA 1
ATOM 4929 C C . ALA A 1 590 ? -15.981 25.520 58.496 1.00 85.56 590 ALA A C 1
ATOM 4931 O O . ALA A 1 590 ? -15.403 24.479 58.816 1.00 85.56 590 ALA A O 1
ATOM 4932 N N . ILE A 1 591 ? -15.598 26.724 58.902 1.00 86.88 591 ILE A N 1
ATOM 4933 C CA . ILE A 1 591 ? -14.492 27.013 59.807 1.00 86.88 591 ILE A CA 1
ATOM 4934 C C . ILE A 1 591 ? -15.097 27.578 61.099 1.00 86.88 591 ILE A C 1
ATOM 4936 O O . ILE A 1 591 ? -15.855 2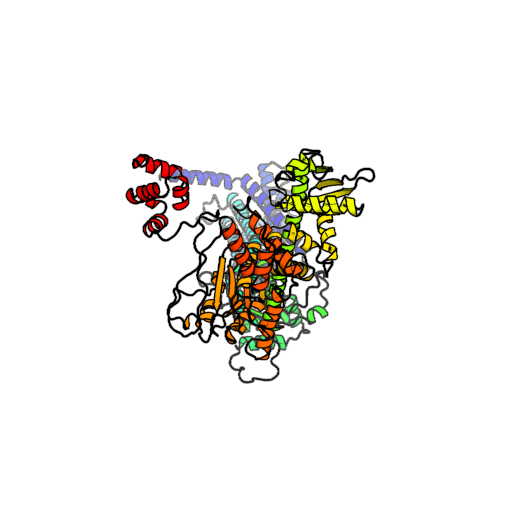8.553 61.039 1.00 86.88 591 ILE A O 1
ATOM 4940 N N . PRO A 1 592 ? -14.821 26.975 62.267 1.00 84.00 592 PRO A N 1
ATOM 4941 C CA . PRO A 1 592 ? -15.288 27.511 63.536 1.00 84.00 592 PRO A CA 1
ATOM 4942 C C . PRO A 1 592 ? -14.500 28.768 63.896 1.00 84.00 592 PRO A C 1
ATOM 4944 O O . PRO A 1 592 ? -13.285 28.823 63.714 1.00 84.00 592 PRO A O 1
ATOM 4947 N N . ASN A 1 593 ? -15.184 29.775 64.429 1.00 80.88 593 ASN A N 1
ATOM 4948 C CA . ASN A 1 593 ? -14.508 30.923 65.014 1.00 80.88 593 ASN A CA 1
ATOM 4949 C C . ASN A 1 593 ? -14.109 30.592 66.464 1.00 80.88 593 ASN A C 1
ATOM 4951 O O . ASN A 1 593 ? -14.953 30.189 67.260 1.00 80.88 593 ASN A O 1
ATOM 4955 N N . SER A 1 594 ? -12.832 30.757 66.811 1.00 63.56 594 SER A N 1
ATOM 4956 C CA . SER A 1 594 ? -12.288 30.388 68.126 1.00 63.56 594 SER A CA 1
ATOM 4957 C C . SER A 1 594 ? -12.855 31.213 69.290 1.00 63.56 594 SER A C 1
ATOM 4959 O O . SER A 1 594 ? -12.835 30.744 70.424 1.00 63.56 594 SER A O 1
ATOM 4961 N N . GLU A 1 595 ? -13.378 32.415 69.023 1.00 61.84 595 GLU A N 1
ATOM 4962 C CA . GLU A 1 595 ? -13.821 33.365 70.060 1.00 61.84 595 GLU A CA 1
ATOM 4963 C C . GLU A 1 595 ? -15.347 33.430 70.257 1.00 61.84 595 GLU A C 1
ATOM 4965 O O . GLU A 1 595 ? -15.825 33.919 71.278 1.00 61.84 595 GLU A O 1
ATOM 4970 N N . LYS A 1 596 ? -16.148 32.959 69.290 1.00 64.31 596 LYS A N 1
ATOM 4971 C CA . LYS A 1 596 ? -17.625 33.025 69.317 1.00 64.31 596 LYS A CA 1
ATOM 4972 C C . LYS A 1 596 ? -18.204 31.706 68.801 1.00 64.31 596 LYS A C 1
ATOM 4974 O O . LYS A 1 596 ? -17.651 31.164 67.854 1.00 64.31 596 LYS A O 1
ATOM 4979 N N . ASN A 1 597 ? -19.347 31.240 69.334 1.00 69.25 597 ASN A N 1
ATOM 4980 C CA . ASN A 1 597 ? -20.104 30.050 68.866 1.00 69.25 597 ASN A CA 1
ATOM 4981 C C . ASN A 1 597 ? -20.721 30.236 67.457 1.00 69.25 597 ASN A C 1
ATOM 4983 O O . ASN A 1 597 ? -21.915 30.033 67.234 1.00 69.25 597 ASN A O 1
ATOM 4987 N N . ASN A 1 598 ? -19.900 30.650 66.500 1.00 83.00 598 ASN A N 1
ATOM 4988 C CA . ASN A 1 598 ? -20.246 31.009 65.140 1.00 83.00 598 ASN A CA 1
ATOM 4989 C C . ASN A 1 598 ? -19.359 30.204 64.186 1.00 83.00 598 ASN A C 1
ATOM 4991 O O . ASN A 1 598 ? -18.185 29.962 64.476 1.00 83.00 598 ASN A O 1
ATOM 4995 N N . ALA A 1 599 ? -19.900 29.837 63.028 1.00 83.75 599 ALA A N 1
ATOM 4996 C CA . ALA A 1 599 ? -19.130 29.205 61.959 1.00 83.75 599 ALA A CA 1
ATOM 4997 C C . ALA A 1 599 ? -19.126 30.103 60.718 1.00 83.75 599 ALA A C 1
ATOM 4999 O O . ALA A 1 599 ? -20.146 30.715 60.392 1.00 83.75 599 ALA A O 1
ATOM 5000 N N . ILE A 1 600 ? -17.993 30.163 60.026 1.00 86.25 600 ILE A N 1
ATOM 5001 C CA . ILE A 1 600 ? -17.861 30.799 58.714 1.00 86.25 600 ILE A CA 1
ATOM 5002 C C . ILE A 1 600 ? -17.893 29.688 57.678 1.00 86.25 600 ILE A C 1
ATOM 5004 O O . ILE A 1 600 ? -17.081 28.772 57.744 1.00 86.25 600 ILE A O 1
ATOM 5008 N N . ILE A 1 601 ? -18.827 29.744 56.737 1.00 85.56 601 ILE A N 1
ATOM 5009 C CA . ILE A 1 601 ? -18.941 28.779 55.650 1.00 85.56 601 ILE A CA 1
ATOM 5010 C C . ILE A 1 601 ? -18.437 29.435 54.371 1.00 85.56 601 ILE A C 1
ATOM 5012 O O . ILE A 1 601 ? -19.005 30.417 53.898 1.00 85.56 601 ILE A O 1
ATOM 5016 N N . ILE A 1 602 ? -17.379 28.865 53.810 1.00 85.62 602 ILE A N 1
ATOM 5017 C CA . ILE A 1 602 ? -16.769 29.276 52.550 1.00 85.62 602 ILE A CA 1
ATOM 5018 C C . ILE A 1 602 ? -17.282 28.349 51.450 1.00 85.62 602 ILE A C 1
ATOM 5020 O O . ILE A 1 602 ? -17.206 27.131 51.594 1.00 85.62 602 ILE A O 1
ATOM 5024 N N . THR A 1 603 ? -17.791 28.912 50.358 1.00 84.62 603 THR A N 1
ATOM 5025 C CA . THR A 1 603 ? -18.378 28.184 49.226 1.00 84.62 603 THR A CA 1
ATOM 5026 C C . THR A 1 603 ? -17.663 28.511 47.918 1.00 84.62 603 THR A C 1
ATOM 5028 O O . THR A 1 603 ? -17.443 29.681 47.612 1.00 84.62 603 THR A O 1
ATOM 5031 N N . TYR A 1 604 ? -17.258 27.498 47.150 1.00 80.44 604 TYR A N 1
ATOM 5032 C CA . TYR A 1 604 ? -16.569 27.682 45.864 1.00 80.44 604 TYR A CA 1
ATOM 5033 C C . TYR A 1 604 ? -16.720 26.459 44.943 1.00 80.44 604 TYR A C 1
ATOM 5035 O O . TYR A 1 604 ? -17.005 25.351 45.401 1.00 80.44 604 TYR A O 1
ATOM 5043 N N . TYR A 1 605 ? -16.514 26.649 43.637 1.00 76.88 605 TYR A N 1
ATOM 5044 C CA . TYR A 1 605 ? -16.516 25.548 42.668 1.00 76.88 605 TYR A CA 1
ATOM 5045 C C . TYR A 1 605 ? -15.246 24.685 42.787 1.00 76.88 605 TYR A C 1
ATOM 5047 O O . TYR A 1 605 ? -14.143 25.238 42.786 1.00 76.88 605 TYR A O 1
ATOM 5055 N N . PRO A 1 606 ? -15.370 23.347 42.855 1.00 73.75 606 PRO A N 1
ATOM 5056 C CA . PRO A 1 606 ? -14.245 22.443 43.047 1.00 73.75 606 PRO A CA 1
ATOM 5057 C C . PRO A 1 606 ? -13.290 22.447 41.850 1.00 73.75 606 PRO A C 1
ATOM 5059 O O . PRO A 1 606 ? -13.714 22.387 40.693 1.00 73.75 606 PRO A O 1
ATOM 5062 N N . GLY A 1 607 ? -11.987 22.442 42.134 1.00 72.06 607 GLY A N 1
ATOM 5063 C CA . GLY A 1 607 ? -10.962 22.113 41.146 1.00 72.06 607 GLY A CA 1
ATOM 5064 C C . GLY A 1 607 ? -10.773 20.599 40.987 1.00 72.06 607 GLY A C 1
ATOM 5065 O O . GLY A 1 607 ? -11.276 19.801 41.778 1.00 72.06 607 GLY A O 1
ATOM 5066 N N . ALA A 1 608 ? -9.979 20.188 39.993 1.00 71.19 608 ALA A N 1
ATOM 5067 C CA . ALA A 1 608 ? -9.643 18.775 39.772 1.00 71.19 608 ALA A CA 1
ATOM 5068 C C . ALA A 1 608 ? -8.999 18.120 41.011 1.00 71.19 608 ALA A C 1
ATOM 5070 O O . ALA A 1 608 ? -9.323 16.985 41.358 1.00 71.19 608 ALA A O 1
ATOM 5071 N N . SER A 1 609 ? -8.130 18.855 41.712 1.00 72.69 609 SER A N 1
ATOM 5072 C CA . SER A 1 609 ? -7.464 18.382 42.931 1.00 72.69 609 SER A CA 1
ATOM 5073 C C . SER A 1 609 ? -8.445 18.117 44.075 1.00 72.69 609 SER A C 1
ATOM 5075 O O . SER A 1 609 ? -8.276 17.140 44.800 1.00 72.69 609 SER A O 1
ATOM 5077 N N . ASP A 1 610 ? -9.491 18.936 44.219 1.00 72.81 610 ASP A N 1
ATOM 5078 C CA . ASP A 1 610 ? -10.481 18.774 45.291 1.00 72.81 610 ASP A CA 1
ATOM 5079 C C . ASP A 1 610 ? -11.345 17.523 45.073 1.00 72.81 610 ASP A C 1
ATOM 5081 O O . ASP A 1 610 ? -11.628 16.775 46.012 1.00 72.81 610 ASP A O 1
ATOM 5085 N N . ILE A 1 611 ? -11.718 17.271 43.814 1.00 72.88 611 ILE A N 1
ATOM 5086 C CA . ILE A 1 611 ? -12.462 16.077 43.392 1.00 72.88 611 ILE A CA 1
ATOM 5087 C C . ILE A 1 611 ? -11.639 14.813 43.658 1.00 72.88 611 ILE A C 1
ATOM 5089 O O . ILE A 1 611 ? -12.139 13.847 44.241 1.00 72.88 611 ILE A O 1
ATOM 5093 N N . LEU A 1 612 ? -10.361 14.832 43.269 1.00 73.38 612 LEU A N 1
ATOM 5094 C CA . LEU A 1 612 ? -9.452 13.714 43.496 1.00 73.38 612 LEU A CA 1
ATOM 5095 C C . LEU A 1 612 ? -9.250 13.464 44.992 1.00 73.38 612 LEU A C 1
ATOM 5097 O O . LEU A 1 612 ? -9.461 12.341 45.436 1.00 73.38 612 LEU A O 1
ATOM 5101 N N . ASN A 1 613 ? -8.933 14.486 45.790 1.00 73.94 613 ASN A N 1
ATOM 5102 C CA . ASN A 1 613 ? -8.666 14.331 47.225 1.00 73.94 613 ASN A CA 1
ATOM 5103 C C . ASN A 1 613 ? -9.828 13.690 48.002 1.00 73.94 613 ASN A C 1
ATOM 5105 O O . ASN A 1 613 ? -9.586 12.944 48.947 1.00 73.94 613 ASN A O 1
ATOM 5109 N N . LYS A 1 614 ? -11.084 13.925 47.596 1.00 72.31 614 LYS A N 1
ATOM 5110 C CA . LYS A 1 614 ? -12.248 13.272 48.216 1.00 72.31 614 LYS A CA 1
ATOM 5111 C C . LYS A 1 614 ? -12.276 11.761 47.961 1.00 72.31 614 LYS A C 1
ATOM 5113 O O . LYS A 1 614 ? -12.699 11.000 48.828 1.00 72.31 614 LYS A O 1
ATOM 5118 N N . LYS A 1 615 ? -11.918 11.331 46.749 1.00 70.12 615 LYS A N 1
ATOM 5119 C CA . LYS A 1 615 ? -12.242 9.988 46.239 1.00 70.12 615 LYS A CA 1
ATOM 5120 C C . LYS A 1 615 ? -11.026 9.089 46.014 1.00 70.12 615 LYS A C 1
ATOM 5122 O O . LYS A 1 615 ? -11.201 7.886 45.844 1.00 70.12 615 LYS A O 1
ATOM 5127 N N . THR A 1 616 ? -9.807 9.623 46.081 1.00 67.12 616 THR A N 1
ATOM 5128 C CA . THR A 1 616 ? -8.553 8.855 45.977 1.00 67.12 616 THR A CA 1
ATOM 5129 C C . THR A 1 616 ? -8.411 7.803 47.074 1.00 67.12 616 THR A C 1
ATOM 5131 O O . THR A 1 616 ? -7.855 6.742 46.813 1.00 67.12 616 THR A O 1
ATOM 5134 N N . GLY A 1 617 ? -8.956 8.050 48.271 1.00 66.56 617 GLY A N 1
ATOM 5135 C CA . GLY A 1 617 ? -8.976 7.074 49.368 1.00 66.56 617 GLY A CA 1
ATOM 5136 C C . GLY A 1 617 ? -9.933 5.889 49.164 1.00 66.56 617 GLY A C 1
ATOM 5137 O O . GLY A 1 617 ? -9.834 4.911 49.894 1.00 66.56 617 GLY A O 1
ATOM 5138 N N . LEU A 1 618 ? -10.843 5.960 48.184 1.00 69.38 618 LEU A N 1
ATOM 5139 C CA . LEU A 1 618 ? -11.860 4.936 47.893 1.00 69.38 618 LEU A CA 1
ATOM 5140 C C . LEU A 1 618 ? -11.510 4.073 46.666 1.00 69.38 618 LEU A C 1
ATOM 5142 O O . LEU A 1 618 ? -12.324 3.257 46.236 1.00 69.38 618 LEU A O 1
ATOM 5146 N N . LEU A 1 619 ? -10.333 4.281 46.067 1.00 72.12 619 LEU A N 1
ATOM 5147 C CA . LEU A 1 619 ? -9.872 3.587 44.864 1.00 72.12 619 LEU A CA 1
ATOM 5148 C C . LEU A 1 619 ? -8.837 2.516 45.202 1.00 72.12 619 LEU A C 1
ATOM 5150 O O . LEU A 1 619 ? -7.826 2.811 45.835 1.00 72.12 619 LEU A O 1
ATOM 5154 N N . LYS A 1 620 ? -9.052 1.292 44.703 1.00 68.19 620 LYS A N 1
ATOM 5155 C CA . LYS A 1 620 ? -8.079 0.192 44.833 1.00 68.19 620 LYS A CA 1
ATOM 5156 C C . LYS A 1 620 ? -6.837 0.432 43.967 1.00 68.19 620 LYS A C 1
ATOM 5158 O O . LYS A 1 620 ? -5.716 0.270 44.438 1.00 68.19 620 LYS A O 1
ATOM 5163 N N . ASP A 1 621 ? -7.046 0.892 42.730 1.00 73.31 621 ASP A N 1
ATOM 5164 C CA . ASP A 1 621 ? -5.986 1.118 41.741 1.00 73.31 621 ASP A CA 1
ATOM 5165 C C . ASP A 1 621 ? -5.735 2.612 41.506 1.00 73.31 621 ASP A C 1
ATOM 5167 O O . ASP A 1 621 ? -6.533 3.305 40.868 1.00 73.31 621 ASP A O 1
ATOM 5171 N N . ARG A 1 622 ? -4.566 3.109 41.932 1.00 70.19 622 ARG A N 1
ATOM 5172 C CA . ARG A 1 622 ? -4.160 4.514 41.711 1.00 70.19 622 ARG A CA 1
ATOM 5173 C C . ARG A 1 622 ? -3.982 4.879 40.231 1.00 70.19 622 ARG A C 1
ATOM 5175 O O . ARG A 1 622 ? -4.075 6.049 39.872 1.00 70.19 622 ARG A O 1
ATOM 5182 N N . THR A 1 623 ? -3.757 3.899 39.355 1.00 70.75 623 THR A N 1
ATOM 5183 C CA . THR A 1 623 ? -3.638 4.106 37.899 1.00 70.75 623 THR A CA 1
ATOM 5184 C C . THR A 1 623 ? -4.954 4.545 37.253 1.00 70.75 623 THR A C 1
ATOM 5186 O O . THR A 1 623 ? -4.935 5.157 36.188 1.00 70.75 623 THR A O 1
ATOM 5189 N N . LYS A 1 624 ? -6.099 4.298 37.908 1.00 76.00 624 LYS A N 1
ATOM 5190 C CA . LYS A 1 624 ? -7.434 4.660 37.410 1.00 76.00 624 LYS A CA 1
ATOM 5191 C C . LYS A 1 624 ? -7.904 6.055 37.854 1.00 76.00 624 LYS A C 1
ATOM 5193 O O . LYS A 1 624 ? -9.047 6.422 37.588 1.00 76.00 624 LYS A O 1
ATOM 5198 N N . ASN A 1 625 ? -7.037 6.866 38.470 1.00 75.00 625 ASN A N 1
ATOM 5199 C CA . ASN A 1 625 ? -7.376 8.219 38.940 1.00 75.00 625 ASN A CA 1
ATOM 5200 C C . ASN A 1 625 ? -7.901 9.142 37.826 1.00 75.00 625 ASN A C 1
ATOM 5202 O O . ASN A 1 625 ? -8.777 9.964 38.077 1.00 75.00 625 ASN A O 1
ATOM 5206 N N . ASN A 1 626 ? -7.431 8.984 36.585 1.00 78.06 626 ASN A N 1
ATOM 5207 C CA . ASN A 1 626 ? -7.928 9.781 35.457 1.00 78.06 626 ASN A CA 1
ATOM 5208 C C . ASN A 1 626 ? -9.421 9.516 35.187 1.00 78.06 626 ASN A C 1
ATOM 5210 O O . ASN A 1 626 ? -10.179 10.446 34.927 1.00 78.06 626 ASN A O 1
ATOM 5214 N N . PHE A 1 627 ? -9.874 8.268 35.341 1.00 81.12 627 PHE A N 1
ATOM 5215 C CA . PHE A 1 627 ? -11.278 7.892 35.142 1.00 81.12 627 PHE A CA 1
ATOM 5216 C C . PHE A 1 627 ? -12.199 8.417 36.244 1.00 81.12 627 PHE A C 1
ATOM 5218 O O . PHE A 1 627 ? -13.393 8.594 36.010 1.00 81.12 627 PHE A O 1
ATOM 5225 N N . LEU A 1 628 ? -11.656 8.715 37.426 1.00 81.00 628 LEU A N 1
ATOM 5226 C CA . LEU A 1 628 ? -12.397 9.384 38.490 1.00 81.00 628 LEU A CA 1
ATOM 5227 C C . LEU A 1 628 ? -12.781 10.811 38.089 1.00 81.00 628 LEU A C 1
ATOM 5229 O O . LEU A 1 628 ? -13.911 11.231 38.324 1.00 81.00 628 LEU A O 1
ATOM 5233 N N . LEU A 1 629 ? -11.853 11.527 37.445 1.00 80.06 629 LEU A N 1
ATOM 5234 C CA . LEU A 1 629 ? -12.142 12.834 36.864 1.00 80.06 629 LEU A CA 1
ATOM 5235 C C . LEU A 1 629 ? -13.177 12.694 35.750 1.00 80.06 629 LEU A C 1
ATOM 5237 O O . LEU A 1 629 ? -14.169 13.415 35.766 1.00 80.06 629 LEU A O 1
ATOM 5241 N N . TYR A 1 630 ? -13.006 11.723 34.844 1.00 85.00 630 TYR A N 1
ATOM 5242 C CA . TYR A 1 630 ? -13.950 11.519 33.741 1.00 85.00 630 TYR A CA 1
ATOM 5243 C C . TYR A 1 630 ? -15.370 11.231 34.241 1.00 85.00 630 TYR A C 1
ATOM 5245 O O . TYR A 1 630 ? -16.323 11.803 33.723 1.00 85.00 630 TYR A O 1
ATOM 5253 N N . LEU A 1 631 ? -15.523 10.423 35.298 1.00 82.88 631 LEU A N 1
ATOM 5254 C CA . LEU A 1 631 ? -16.820 10.135 35.920 1.00 82.88 631 LEU A CA 1
ATOM 5255 C C . LEU A 1 631 ? -17.582 11.387 36.380 1.00 82.88 631 LEU A C 1
ATOM 5257 O O . LEU A 1 631 ? -18.813 11.367 36.406 1.00 82.88 631 LEU A O 1
ATOM 5261 N N . GLU A 1 632 ? -16.886 12.457 36.762 1.00 77.69 632 GLU A N 1
ATOM 5262 C CA . GLU A 1 632 ? -17.521 13.691 37.233 1.00 77.69 632 GLU A CA 1
ATOM 5263 C C . GLU A 1 632 ? -17.648 14.766 36.157 1.00 77.69 632 GLU A C 1
ATOM 5265 O O . GLU A 1 632 ? -18.623 15.521 36.165 1.00 77.69 632 GLU A O 1
ATOM 5270 N N . THR A 1 633 ? -16.685 14.854 35.240 1.00 80.50 633 THR A N 1
ATOM 5271 C CA . THR A 1 633 ? -16.605 15.955 34.276 1.00 80.50 633 THR A CA 1
ATOM 5272 C C . THR A 1 633 ? -17.343 15.654 32.978 1.00 80.50 633 THR A C 1
ATOM 5274 O O . THR A 1 633 ? -18.081 16.515 32.491 1.00 80.50 633 THR A O 1
ATOM 5277 N N . THR A 1 634 ? -17.209 14.440 32.438 1.00 82.44 634 THR A N 1
ATOM 5278 C CA . THR A 1 634 ? -17.702 14.114 31.094 1.00 82.44 634 THR A CA 1
ATOM 5279 C C . THR A 1 634 ? -19.178 13.734 31.099 1.00 82.44 634 THR A C 1
ATOM 5281 O O . THR A 1 634 ? -19.730 13.252 32.093 1.00 82.44 634 THR A O 1
ATOM 5284 N N . LYS A 1 635 ? -19.870 13.956 29.975 1.00 80.00 635 LYS A N 1
ATOM 5285 C CA . LYS A 1 635 ? -21.303 13.629 29.848 1.00 80.00 635 LYS A CA 1
ATOM 5286 C C . LYS A 1 635 ? -21.573 12.137 30.056 1.00 80.00 635 LYS A C 1
ATOM 5288 O O . LYS A 1 635 ? -22.522 11.773 30.749 1.00 80.00 635 LYS A O 1
ATOM 5293 N N . SER A 1 636 ? -20.732 11.284 29.473 1.00 80.94 636 SER A N 1
ATOM 5294 C CA . SER A 1 636 ? -20.769 9.827 29.643 1.00 80.94 636 SER A CA 1
ATOM 5295 C C . SER A 1 636 ? -20.513 9.429 31.098 1.00 80.94 636 SER A C 1
ATOM 5297 O O . SER A 1 636 ? -21.273 8.636 31.656 1.00 80.94 636 SER A O 1
ATOM 5299 N N . GLY A 1 637 ? -19.515 10.043 31.738 1.00 83.62 637 GLY A N 1
ATOM 5300 C CA . GLY A 1 637 ? -19.215 9.867 33.155 1.00 83.62 637 GLY A CA 1
ATOM 5301 C C . GLY A 1 637 ? -20.390 10.201 34.063 1.00 83.62 637 GLY A C 1
ATOM 5302 O O . GLY A 1 637 ? -20.785 9.376 34.886 1.00 83.62 637 GLY A O 1
ATOM 5303 N N . LYS A 1 638 ? -21.031 11.354 33.849 1.00 82.88 638 LYS A N 1
ATOM 5304 C CA . LYS A 1 638 ? -22.220 11.773 34.607 1.00 82.88 638 LYS A CA 1
ATOM 5305 C C . LYS A 1 638 ? -23.378 10.782 34.456 1.00 82.88 638 LYS A C 1
ATOM 5307 O O . LYS A 1 638 ? -24.045 10.488 35.445 1.00 82.88 638 LYS A O 1
ATOM 5312 N N . LEU A 1 639 ? -23.609 10.225 33.261 1.00 81.81 639 LEU A N 1
ATOM 5313 C CA . LEU A 1 639 ? -24.633 9.190 33.046 1.00 81.81 639 LEU A CA 1
ATOM 5314 C C . LEU A 1 639 ? -24.335 7.911 33.840 1.00 81.81 639 LEU A C 1
ATOM 5316 O O . LEU A 1 639 ? -25.229 7.384 34.502 1.00 81.81 639 LEU A O 1
ATOM 5320 N N . VAL A 1 640 ? -23.082 7.451 33.822 1.00 85.31 640 VAL A N 1
ATOM 5321 C CA . VAL A 1 640 ? -22.626 6.288 34.598 1.00 85.31 640 VAL A CA 1
ATOM 5322 C C . VAL A 1 640 ? -22.735 6.549 36.101 1.00 85.31 640 VAL A C 1
ATOM 5324 O O . VAL A 1 640 ? -23.259 5.725 36.849 1.00 85.31 640 VAL A O 1
ATOM 5327 N N . ASN A 1 641 ? -22.288 7.717 36.561 1.00 85.06 641 ASN A N 1
ATOM 5328 C CA . ASN A 1 641 ? -22.321 8.078 37.971 1.00 85.06 641 ASN A CA 1
ATOM 5329 C C . ASN A 1 641 ? -23.762 8.218 38.494 1.00 85.06 641 ASN A C 1
ATOM 5331 O O . ASN A 1 641 ? -24.042 7.848 39.635 1.00 85.06 641 ASN A O 1
ATOM 5335 N N . ASN A 1 642 ? -24.685 8.680 37.643 1.00 82.31 642 ASN A N 1
ATOM 5336 C CA . ASN A 1 642 ? -26.105 8.786 37.961 1.00 82.31 642 ASN A CA 1
ATOM 5337 C C . ASN A 1 642 ? -26.833 7.434 38.001 1.00 82.31 642 ASN A C 1
ATOM 5339 O O . ASN A 1 642 ? -27.900 7.365 38.607 1.00 82.31 642 ASN A O 1
ATOM 5343 N N . PHE A 1 643 ? -26.293 6.376 37.386 1.00 82.44 643 PHE A N 1
ATOM 5344 C CA . PHE A 1 643 ? -26.932 5.058 37.382 1.00 82.44 643 PHE A CA 1
ATOM 5345 C C . PHE A 1 643 ? -27.074 4.484 38.800 1.00 82.44 643 PHE A C 1
ATOM 5347 O O . PHE A 1 643 ? -28.158 4.042 39.153 1.00 82.44 643 PHE A O 1
ATOM 5354 N N . ILE A 1 644 ? -26.023 4.567 39.629 1.00 82.50 644 ILE A N 1
ATOM 5355 C CA . ILE A 1 644 ? -26.055 4.173 41.051 1.00 82.50 644 ILE A CA 1
ATOM 5356 C C . ILE A 1 644 ? -25.564 5.355 41.902 1.00 82.50 644 ILE A C 1
ATOM 5358 O O . ILE A 1 644 ? -24.354 5.570 41.987 1.00 82.50 644 ILE A O 1
ATOM 5362 N N . PRO A 1 645 ? -26.436 6.129 42.569 1.00 76.75 645 PRO A N 1
ATOM 5363 C CA . PRO A 1 645 ? -26.045 7.279 43.388 1.00 76.75 645 PRO A CA 1
ATOM 5364 C C . PRO A 1 645 ? -25.522 6.858 44.774 1.00 76.75 645 PRO A C 1
ATOM 5366 O O . PRO A 1 645 ? -26.039 7.278 45.803 1.00 76.75 645 PRO A O 1
ATOM 5369 N N . LEU A 1 646 ? -24.493 6.007 44.799 1.00 79.31 646 LEU A N 1
ATOM 5370 C CA . LEU A 1 646 ? -23.796 5.561 46.006 1.00 79.31 646 LEU A CA 1
ATOM 5371 C C . LEU A 1 646 ? -22.276 5.723 45.825 1.00 79.31 646 LEU A C 1
ATOM 5373 O O . LEU A 1 646 ? -21.745 5.507 44.728 1.00 79.31 646 LEU A O 1
ATOM 5377 N N . GLU A 1 647 ? -21.585 6.132 46.891 1.00 73.25 647 GLU A N 1
ATOM 5378 C CA . GLU A 1 647 ? -20.139 6.409 46.920 1.00 73.25 647 GLU A CA 1
ATOM 5379 C C . GLU A 1 647 ? -19.411 5.426 47.856 1.00 73.25 647 GLU A C 1
ATOM 5381 O O . GLU A 1 647 ? -18.800 5.828 48.840 1.00 73.25 647 GLU A O 1
ATOM 5386 N N . ASN A 1 648 ? -19.480 4.128 47.543 1.00 79.38 648 ASN A N 1
ATOM 5387 C CA . ASN A 1 648 ? -18.736 3.075 48.250 1.00 79.38 648 ASN A CA 1
ATOM 5388 C C . ASN A 1 648 ? -17.579 2.560 47.389 1.00 79.38 648 ASN A C 1
ATOM 5390 O O . ASN A 1 648 ? -17.673 2.603 46.165 1.00 79.38 648 ASN A O 1
ATOM 5394 N N . GLU A 1 649 ? -16.539 1.995 48.007 1.00 81.50 649 GLU A N 1
ATOM 5395 C CA . GLU A 1 649 ? -15.364 1.445 47.306 1.00 81.50 649 GLU A CA 1
ATOM 5396 C C . GLU A 1 649 ? -15.756 0.461 46.185 1.00 81.50 649 GLU A C 1
ATOM 5398 O O . GLU A 1 649 ? -15.337 0.606 45.036 1.00 81.50 649 GLU A O 1
ATOM 5403 N N . ASN A 1 650 ? -16.630 -0.509 46.474 1.00 82.75 650 ASN A N 1
ATOM 5404 C CA . ASN A 1 650 ? -17.070 -1.500 45.483 1.00 82.75 650 ASN A CA 1
ATOM 5405 C C . ASN A 1 650 ? -17.881 -0.873 44.336 1.00 82.75 650 ASN A C 1
ATOM 5407 O O . ASN A 1 650 ? -17.707 -1.241 43.175 1.00 82.75 650 ASN A O 1
ATOM 5411 N N . VAL A 1 651 ? -18.739 0.104 44.643 1.00 84.88 651 VAL A N 1
ATOM 5412 C CA . VAL A 1 651 ? -19.582 0.782 43.644 1.00 84.88 651 VAL A CA 1
ATOM 5413 C C . VAL A 1 651 ? -18.765 1.746 42.791 1.00 84.88 651 VAL A C 1
ATOM 5415 O O . VAL A 1 651 ? -19.014 1.865 41.595 1.00 84.88 651 VAL A O 1
ATOM 5418 N N . LEU A 1 652 ? -17.775 2.421 43.374 1.00 84.56 652 LEU A N 1
ATOM 5419 C CA . LEU A 1 652 ? -16.883 3.316 42.648 1.00 84.56 652 LEU A CA 1
ATOM 5420 C C . LEU A 1 652 ? -16.011 2.535 41.660 1.00 84.56 652 LEU A C 1
ATOM 5422 O O . LEU A 1 652 ? -15.925 2.924 40.498 1.00 84.56 652 LEU A O 1
ATOM 5426 N N . ASN A 1 653 ? -15.447 1.400 42.087 1.00 86.56 653 ASN A N 1
ATOM 5427 C CA . ASN A 1 653 ? -14.712 0.510 41.187 1.00 86.56 653 ASN A CA 1
ATOM 5428 C C . ASN A 1 653 ? -15.620 -0.018 40.065 1.00 86.56 653 ASN A C 1
ATOM 5430 O O . ASN A 1 653 ? -15.238 0.056 38.901 1.00 86.56 653 ASN A O 1
ATOM 5434 N N . PHE A 1 654 ? -16.856 -0.428 40.382 1.00 87.81 654 PHE A N 1
ATOM 5435 C CA . PHE A 1 654 ? -17.845 -0.807 39.368 1.00 87.81 654 PHE A CA 1
ATOM 5436 C C . PHE A 1 654 ? -18.127 0.325 38.369 1.00 87.81 654 PHE A C 1
ATOM 5438 O O . PHE A 1 654 ? -18.147 0.080 37.169 1.00 87.81 654 PHE A O 1
ATOM 5445 N N . LYS A 1 655 ? -18.318 1.569 38.829 1.00 88.00 655 LYS A N 1
ATOM 5446 C CA . LYS A 1 655 ? -18.557 2.728 37.948 1.00 88.00 655 LYS A CA 1
ATOM 5447 C C . LYS A 1 655 ? -17.388 2.978 37.003 1.00 88.00 655 LYS A C 1
ATOM 5449 O O . LYS A 1 655 ? -17.606 3.285 35.835 1.00 88.00 655 LYS A O 1
ATOM 5454 N N . ILE A 1 656 ? -16.160 2.849 37.497 1.00 87.19 656 ILE A N 1
ATOM 5455 C CA . ILE A 1 656 ? -14.958 3.024 36.680 1.00 87.19 656 ILE A CA 1
ATOM 5456 C C . ILE A 1 656 ? -14.827 1.888 35.672 1.00 87.19 656 ILE A C 1
ATOM 5458 O O . ILE A 1 656 ? -14.629 2.155 34.492 1.00 87.19 656 ILE A O 1
ATOM 5462 N N . ASP A 1 657 ? -14.987 0.638 36.103 1.00 86.94 657 ASP A N 1
ATOM 5463 C CA . ASP A 1 657 ? -14.916 -0.514 35.205 1.00 86.94 657 ASP A CA 1
ATOM 5464 C C . ASP A 1 657 ? -16.044 -0.467 34.161 1.00 86.94 657 ASP A C 1
ATOM 5466 O O . ASP A 1 657 ? -15.817 -0.765 32.988 1.00 86.94 657 ASP A O 1
ATOM 5470 N N . PHE A 1 658 ? -17.237 0.003 34.540 1.00 88.62 658 PHE A N 1
ATOM 5471 C CA . PHE A 1 658 ? -18.337 0.261 33.615 1.00 88.62 658 PHE A CA 1
ATOM 5472 C C . PHE A 1 658 ? -17.977 1.353 32.598 1.00 88.62 658 PHE A C 1
ATOM 5474 O O . PHE A 1 658 ? -18.200 1.179 31.404 1.00 88.62 658 PHE A O 1
ATOM 5481 N N . LEU A 1 659 ? -17.363 2.454 33.031 1.00 86.38 659 LEU A N 1
ATOM 5482 C CA . LEU A 1 659 ? -16.939 3.516 32.123 1.00 86.38 659 LEU A CA 1
ATOM 5483 C C . LEU A 1 659 ? -15.839 3.040 31.158 1.00 86.38 659 LEU A C 1
ATOM 5485 O O . LEU A 1 659 ? -15.955 3.256 29.955 1.00 86.38 659 LEU A O 1
ATOM 5489 N N . ILE A 1 660 ? -14.822 2.330 31.655 1.00 84.56 660 ILE A N 1
ATOM 5490 C CA . ILE A 1 660 ? -13.741 1.760 30.833 1.00 84.56 660 ILE A CA 1
ATOM 5491 C C . ILE A 1 660 ? -14.307 0.779 29.800 1.00 84.56 660 ILE A C 1
ATOM 5493 O O . ILE A 1 660 ? -13.947 0.824 28.626 1.00 84.56 660 ILE A O 1
ATOM 5497 N N . THR A 1 661 ? -15.213 -0.109 30.214 1.00 85.31 661 THR A N 1
ATOM 5498 C CA . THR A 1 661 ? -15.830 -1.086 29.304 1.00 85.31 661 THR A CA 1
ATOM 5499 C C . THR A 1 661 ? -16.779 -0.433 28.301 1.00 85.31 661 THR A C 1
ATOM 5501 O O . THR A 1 661 ? -16.791 -0.839 27.141 1.00 85.31 661 THR A O 1
ATOM 5504 N N . ALA A 1 662 ? -17.520 0.610 28.688 1.00 82.50 662 ALA A N 1
ATOM 5505 C CA . ALA A 1 662 ? -18.414 1.343 27.792 1.00 82.50 662 ALA A CA 1
ATOM 5506 C C . ALA A 1 662 ? -17.669 2.083 26.663 1.00 82.50 662 ALA A C 1
ATOM 5508 O O . ALA A 1 662 ? -18.208 2.148 25.551 1.00 82.50 662 ALA A O 1
ATOM 5509 N N . LEU A 1 663 ? -16.457 2.585 26.948 1.00 78.44 663 LEU A N 1
ATOM 5510 C CA . LEU A 1 663 ? -15.533 3.248 26.007 1.00 78.44 663 LEU A CA 1
ATOM 5511 C C . LEU A 1 663 ? -14.768 2.267 25.101 1.00 78.44 663 LEU A C 1
ATOM 5513 O O . LEU A 1 663 ? -14.151 2.647 24.113 1.00 78.44 663 LEU A O 1
ATOM 5517 N N . ASN A 1 664 ? -14.758 0.975 25.419 1.00 81.12 664 ASN A N 1
ATOM 5518 C CA . ASN A 1 664 ? -14.125 0.004 24.535 1.00 81.12 664 ASN A CA 1
ATOM 5519 C C . ASN A 1 664 ? -15.074 -0.343 23.380 1.00 81.12 664 ASN A C 1
ATOM 5521 O O . ASN A 1 664 ? -16.258 -0.612 23.589 1.00 81.12 664 ASN A O 1
ATOM 5525 N N . LYS A 1 665 ? -14.552 -0.434 22.151 1.00 78.50 665 LYS A N 1
ATOM 5526 C CA . LYS A 1 665 ? -15.307 -0.952 20.990 1.00 78.50 665 LYS A CA 1
ATOM 5527 C C . LYS A 1 665 ? -15.531 -2.466 21.006 1.00 78.50 665 LYS A C 1
ATOM 5529 O O . LYS A 1 665 ? -16.263 -2.982 20.169 1.00 78.50 665 LYS A O 1
ATOM 5534 N N . LYS A 1 666 ? -14.936 -3.167 21.974 1.00 83.75 666 LYS A N 1
ATOM 5535 C CA . LYS A 1 666 ? -15.110 -4.609 22.169 1.00 83.75 666 LYS A CA 1
ATOM 5536 C C . LYS A 1 666 ? -16.569 -4.958 22.446 1.00 83.75 666 LYS A C 1
ATOM 5538 O O . LYS A 1 666 ? -17.340 -4.144 22.956 1.00 83.75 666 LYS A O 1
ATOM 5543 N N . ASN A 1 667 ? -16.916 -6.200 22.139 1.00 87.50 667 ASN A N 1
ATOM 5544 C CA . ASN A 1 667 ? -18.225 -6.754 22.452 1.00 87.50 667 ASN A CA 1
ATOM 5545 C C . ASN A 1 667 ? -18.356 -6.967 23.960 1.00 87.50 667 ASN A C 1
ATOM 5547 O O . ASN A 1 667 ? -17.422 -7.453 24.595 1.00 87.50 667 ASN A O 1
ATOM 5551 N N . ILE A 1 668 ? -19.495 -6.578 24.529 1.00 89.38 668 ILE A N 1
ATOM 5552 C CA . ILE A 1 668 ? -19.673 -6.461 25.982 1.00 89.38 668 ILE A CA 1
ATOM 5553 C C . ILE A 1 668 ? -20.652 -7.522 26.460 1.00 89.38 668 ILE A C 1
ATOM 5555 O O . ILE A 1 668 ? -21.727 -7.670 25.885 1.00 89.38 668 ILE A O 1
ATOM 5559 N N . LEU A 1 669 ? -20.315 -8.210 27.547 1.00 90.94 669 LEU A N 1
ATOM 5560 C CA . LEU A 1 669 ? -21.241 -9.067 28.277 1.00 90.94 669 LEU A CA 1
ATOM 5561 C C . LEU A 1 669 ? -21.731 -8.347 29.536 1.00 90.94 669 LEU A C 1
ATOM 5563 O O . LEU A 1 669 ? -20.930 -7.907 30.355 1.00 90.94 669 LEU A O 1
ATOM 5567 N N . ILE A 1 670 ? -23.045 -8.258 29.707 1.00 89.81 670 ILE A N 1
ATOM 5568 C CA . ILE A 1 670 ? -23.689 -7.724 30.904 1.00 89.81 670 ILE A CA 1
ATOM 5569 C C . ILE A 1 670 ? -24.239 -8.897 31.717 1.00 89.81 670 ILE A C 1
ATOM 5571 O O . ILE A 1 670 ? -25.142 -9.608 31.268 1.00 89.81 670 ILE A O 1
ATOM 5575 N N . ASP A 1 671 ? -23.683 -9.076 32.911 1.00 87.69 671 ASP A N 1
ATOM 5576 C CA . ASP A 1 671 ? -24.109 -10.064 33.900 1.00 87.69 671 ASP A CA 1
ATOM 5577 C C . ASP A 1 671 ? -24.953 -9.350 34.963 1.00 87.69 671 ASP A C 1
ATOM 5579 O O . ASP A 1 671 ? -24.428 -8.697 35.876 1.00 87.69 671 ASP A O 1
ATOM 5583 N N . SER A 1 672 ? -26.274 -9.354 34.758 1.00 84.50 672 SER A N 1
ATOM 5584 C CA . SER A 1 672 ? -27.227 -8.662 35.627 1.00 84.50 672 SER A CA 1
ATOM 5585 C C . SER A 1 672 ? -28.672 -9.121 35.418 1.00 84.50 672 SER A C 1
ATOM 5587 O O . SER A 1 672 ? -29.002 -9.888 34.511 1.00 84.50 672 SER A O 1
ATOM 5589 N N . CYS A 1 673 ? -29.572 -8.613 36.264 1.00 83.12 673 CYS A N 1
ATOM 5590 C CA . CYS A 1 673 ? -31.009 -8.760 36.069 1.00 83.12 673 CYS A CA 1
ATOM 5591 C C . CYS A 1 673 ? -31.432 -8.134 34.718 1.00 83.12 673 CYS A C 1
ATOM 5593 O O . CYS A 1 673 ? -30.957 -7.048 34.369 1.00 83.12 673 CYS A O 1
ATOM 5595 N N . PRO A 1 674 ? -32.354 -8.753 33.950 1.00 81.00 674 PRO A N 1
ATOM 5596 C CA . PRO A 1 674 ? -32.730 -8.292 32.609 1.00 81.00 674 PRO A CA 1
ATOM 5597 C C . PRO A 1 674 ? -33.198 -6.831 32.540 1.00 81.00 674 PRO A C 1
ATOM 5599 O O . PRO A 1 674 ? -33.031 -6.192 31.502 1.00 81.00 674 PRO A O 1
ATOM 5602 N N . GLN A 1 675 ? -33.779 -6.294 33.617 1.00 82.44 675 GLN A N 1
ATOM 5603 C CA . GLN A 1 675 ? -34.218 -4.896 33.679 1.00 82.44 675 GLN A CA 1
ATOM 5604 C C . GLN A 1 675 ? -33.030 -3.925 33.744 1.00 82.44 675 GLN A C 1
ATOM 5606 O O . GLN A 1 675 ? -32.986 -2.954 32.988 1.00 82.44 675 GLN A O 1
ATOM 5611 N N . ASP A 1 676 ? -32.035 -4.221 34.582 1.00 84.00 676 ASP A N 1
ATOM 5612 C CA . ASP A 1 676 ? -30.834 -3.394 34.728 1.00 84.00 676 ASP A CA 1
ATOM 5613 C C . ASP A 1 676 ? -29.937 -3.501 33.483 1.00 84.00 676 ASP A C 1
ATOM 5615 O O . ASP A 1 676 ? -29.344 -2.511 33.054 1.00 84.00 676 ASP A O 1
ATOM 5619 N N . ALA A 1 677 ? -29.897 -4.672 32.834 1.00 86.00 677 ALA A N 1
ATOM 5620 C CA . ALA A 1 677 ? -29.161 -4.873 31.585 1.00 86.00 677 ALA A CA 1
ATOM 5621 C C . ALA A 1 677 ? -29.632 -3.945 30.453 1.00 86.00 677 ALA A C 1
ATOM 5623 O O . ALA A 1 677 ? -28.811 -3.454 29.679 1.00 86.00 677 ALA A O 1
ATOM 5624 N N . ILE A 1 678 ? -30.940 -3.672 30.367 1.00 86.44 678 ILE A N 1
ATOM 5625 C CA . ILE A 1 678 ? -31.499 -2.738 29.377 1.00 86.44 678 ILE A CA 1
ATOM 5626 C C . ILE A 1 678 ? -31.001 -1.316 29.648 1.00 86.44 678 ILE A C 1
ATOM 5628 O O . ILE A 1 678 ? -30.551 -0.648 28.721 1.00 86.44 678 ILE A O 1
ATOM 5632 N N . GLN A 1 679 ? -31.011 -0.872 30.910 1.00 84.56 679 GLN A N 1
ATOM 5633 C CA . GLN A 1 679 ? -30.532 0.467 31.269 1.00 84.56 679 GLN A CA 1
ATOM 5634 C C . GLN A 1 679 ? -29.044 0.646 30.963 1.00 84.56 679 GLN A C 1
ATOM 5636 O O . GLN A 1 679 ? -28.632 1.675 30.432 1.00 84.56 679 GLN A O 1
ATOM 5641 N N . ILE A 1 680 ? -28.237 -0.372 31.260 1.00 87.19 680 ILE A N 1
ATOM 5642 C CA . ILE A 1 680 ? -26.800 -0.366 30.978 1.00 87.19 680 ILE A CA 1
ATOM 5643 C C . ILE A 1 680 ? -26.552 -0.320 29.469 1.00 87.19 680 ILE A C 1
ATOM 5645 O O . ILE A 1 680 ? -25.743 0.488 29.013 1.00 87.19 680 ILE A O 1
ATOM 5649 N N . ALA A 1 681 ? -27.279 -1.118 28.681 1.00 86.12 681 ALA A N 1
ATOM 5650 C CA . ALA A 1 681 ? -27.191 -1.076 27.224 1.00 86.12 681 ALA A CA 1
ATOM 5651 C C . ALA A 1 681 ? -27.566 0.313 26.673 1.00 86.12 681 ALA A C 1
ATOM 5653 O O . ALA A 1 681 ? -26.840 0.865 25.849 1.00 86.12 681 ALA A O 1
ATOM 5654 N N . GLU A 1 682 ? -28.635 0.935 27.178 1.00 83.81 682 GLU A N 1
ATOM 5655 C CA . GLU A 1 682 ? -29.014 2.302 26.803 1.00 83.81 682 GLU A CA 1
ATOM 5656 C C . GLU A 1 682 ? -27.926 3.328 27.148 1.00 83.81 682 GLU A C 1
ATOM 5658 O O . GLU A 1 682 ? -27.631 4.209 26.340 1.00 83.81 682 GLU A O 1
ATOM 5663 N N . ILE A 1 683 ? -27.286 3.215 28.314 1.00 84.50 683 ILE A N 1
ATOM 5664 C CA . ILE A 1 683 ? -26.175 4.098 28.688 1.00 84.50 683 ILE A CA 1
ATOM 5665 C C . ILE A 1 683 ? -25.007 3.912 27.712 1.00 84.50 683 ILE A C 1
ATOM 5667 O O . ILE A 1 683 ? -24.549 4.901 27.145 1.00 84.50 683 ILE A O 1
ATOM 5671 N N . ILE A 1 684 ? -24.587 2.672 27.433 1.00 84.31 684 ILE A N 1
ATOM 5672 C CA . ILE A 1 684 ? -23.487 2.368 26.494 1.00 84.31 684 ILE A CA 1
ATOM 5673 C C . ILE A 1 684 ? -23.777 2.923 25.094 1.00 84.31 684 ILE A C 1
ATOM 5675 O O . ILE A 1 684 ? -22.884 3.391 24.388 1.00 84.31 684 ILE A O 1
ATOM 5679 N N . THR A 1 685 ? -25.031 2.878 24.659 1.00 80.19 685 THR A N 1
ATOM 5680 C CA . THR A 1 685 ? -25.402 3.371 23.327 1.00 80.19 685 THR A CA 1
ATOM 5681 C C . THR A 1 685 ? -25.368 4.897 23.253 1.00 80.19 685 THR A C 1
ATOM 5683 O O . THR A 1 685 ? -24.879 5.449 22.267 1.00 80.19 685 THR A O 1
ATOM 5686 N N . LYS A 1 686 ? -25.780 5.582 24.329 1.00 80.06 686 LYS A N 1
ATOM 5687 C CA . LYS A 1 686 ? -25.657 7.039 24.469 1.00 80.06 686 LYS A CA 1
ATOM 5688 C C . LYS A 1 686 ? -24.198 7.486 24.548 1.00 80.06 686 LYS A C 1
ATOM 5690 O O . LYS A 1 686 ? -23.872 8.524 23.982 1.00 80.06 686 LYS A O 1
ATOM 5695 N N . THR A 1 687 ? -23.317 6.721 25.200 1.00 74.38 687 THR A N 1
ATOM 5696 C CA . THR A 1 687 ? -21.884 7.063 25.255 1.00 74.38 687 THR A CA 1
ATOM 5697 C C . THR A 1 687 ? -21.205 6.917 23.894 1.00 74.38 687 THR A C 1
ATOM 5699 O O . THR A 1 687 ? -20.412 7.774 23.524 1.00 74.38 687 THR A O 1
ATOM 5702 N N . ASN A 1 688 ? -21.554 5.887 23.117 1.00 71.19 688 ASN A N 1
ATOM 5703 C CA . ASN A 1 688 ? -20.931 5.604 21.817 1.00 71.19 688 ASN A CA 1
ATOM 5704 C C . ASN A 1 688 ? -21.489 6.441 20.642 1.00 71.19 688 ASN A C 1
ATOM 5706 O O . ASN A 1 688 ? -21.054 6.260 19.508 1.00 71.19 688 ASN A O 1
ATOM 5710 N N . SER A 1 689 ? -22.431 7.368 20.879 1.00 63.50 689 SER A N 1
ATOM 5711 C CA . SER A 1 689 ? -23.021 8.250 19.846 1.00 63.50 689 SER A CA 1
ATOM 5712 C C . SER A 1 689 ? -23.562 7.511 18.601 1.00 63.50 689 SER A C 1
ATOM 5714 O O . SER A 1 689 ? -23.542 8.045 17.490 1.00 63.50 689 SER A O 1
ATOM 5716 N N . CYS A 1 690 ? -24.041 6.272 18.758 1.00 61.84 690 CYS A N 1
ATOM 5717 C CA . CYS A 1 690 ? -24.545 5.461 17.645 1.00 61.84 690 CYS A CA 1
ATOM 5718 C C . CYS A 1 690 ? -25.977 5.853 17.245 1.00 61.84 690 CYS A C 1
ATOM 5720 O O . CYS A 1 690 ? -26.793 6.234 18.083 1.00 61.84 690 CYS A O 1
ATOM 5722 N N . LYS A 1 691 ? -26.300 5.722 15.948 1.00 57.31 691 LYS A N 1
ATOM 5723 C CA . LYS A 1 691 ? -27.595 6.145 15.377 1.00 57.31 691 LYS A CA 1
ATOM 5724 C C . LYS A 1 691 ? -28.710 5.105 15.527 1.00 57.31 691 LYS A C 1
ATOM 5726 O O . LYS A 1 691 ? -29.877 5.481 15.489 1.00 57.31 691 LYS A O 1
ATOM 5731 N N . SER A 1 692 ? -28.378 3.818 15.663 1.00 66.56 692 SER A N 1
ATOM 5732 C CA . SER A 1 692 ? -29.373 2.739 15.721 1.00 66.56 692 SER A CA 1
ATOM 5733 C C . SER A 1 692 ? -28.961 1.601 16.661 1.00 66.56 692 SER A C 1
ATOM 5735 O O . SER A 1 692 ? -27.802 1.186 16.692 1.00 66.56 692 SER A O 1
ATOM 5737 N N . ILE A 1 693 ? -29.928 1.111 17.442 1.00 78.75 693 ILE A N 1
ATOM 5738 C CA . ILE A 1 693 ? -29.790 -0.053 18.324 1.00 78.75 693 ILE A CA 1
ATOM 5739 C C . ILE A 1 693 ? -30.792 -1.089 17.843 1.00 78.75 693 ILE A C 1
ATOM 5741 O O . ILE A 1 693 ? -31.996 -0.824 17.829 1.00 78.75 693 ILE A O 1
ATOM 5745 N N . TYR A 1 694 ? -30.316 -2.274 17.487 1.00 82.38 694 TYR A N 1
ATOM 5746 C CA . TYR A 1 694 ? -31.189 -3.397 17.175 1.00 82.38 694 TYR A CA 1
ATOM 5747 C C . TYR A 1 694 ? -31.212 -4.363 18.355 1.00 82.38 694 TYR A C 1
ATOM 5749 O O . TYR A 1 694 ? -30.160 -4.798 18.809 1.00 82.38 694 TYR A O 1
ATOM 5757 N N . THR A 1 695 ? -32.395 -4.700 18.873 1.00 82.75 695 THR A N 1
ATOM 5758 C CA . THR A 1 695 ? -32.524 -5.607 20.025 1.00 82.75 695 THR A CA 1
ATOM 5759 C C . THR A 1 695 ? -33.125 -6.943 19.605 1.00 82.75 695 THR A C 1
ATOM 5761 O O . THR A 1 695 ? -34.210 -6.985 19.029 1.00 82.75 695 THR A O 1
ATOM 5764 N N . ILE A 1 696 ? -32.457 -8.039 19.959 1.00 83.25 696 ILE A N 1
ATOM 5765 C CA . ILE A 1 696 ? -32.956 -9.411 19.837 1.00 83.25 696 ILE A CA 1
ATOM 5766 C C . ILE A 1 696 ? -33.250 -9.926 21.243 1.00 83.25 696 ILE A C 1
ATOM 5768 O O . ILE A 1 696 ? -32.395 -9.869 22.123 1.00 83.25 696 ILE A O 1
ATOM 5772 N N . SER A 1 697 ? -34.466 -10.423 21.471 1.00 79.88 697 SER A N 1
ATOM 5773 C CA . SER A 1 697 ? -34.868 -10.981 22.763 1.00 79.88 697 SER A CA 1
ATOM 5774 C C . SER A 1 697 ? -35.168 -12.468 22.666 1.00 79.88 697 SER A C 1
ATOM 5776 O O . SER A 1 697 ? -36.154 -12.849 22.034 1.00 79.88 697 SER A O 1
ATOM 5778 N N . LEU A 1 698 ? -34.360 -13.285 23.341 1.00 78.75 698 LEU A N 1
ATOM 5779 C CA . LEU A 1 698 ? -34.513 -14.735 23.390 1.00 78.75 698 LEU A CA 1
ATOM 5780 C C . LEU A 1 698 ? -35.286 -15.116 24.664 1.00 78.75 698 LEU A C 1
ATOM 5782 O O . LEU A 1 698 ? -34.889 -14.763 25.777 1.00 78.75 698 LEU A O 1
ATOM 5786 N N . LYS A 1 699 ? -36.442 -15.774 24.501 1.00 69.94 699 LYS A N 1
ATOM 5787 C CA . LYS A 1 699 ? -37.322 -16.194 25.615 1.00 69.94 699 LYS A CA 1
ATOM 5788 C C . LYS A 1 699 ? -37.324 -17.709 25.856 1.00 69.94 699 LYS A C 1
ATOM 5790 O O . LYS A 1 699 ? -37.791 -18.145 26.900 1.00 69.94 699 LYS A O 1
ATOM 5795 N N . LYS A 1 700 ? -36.872 -18.497 24.879 1.00 70.06 700 LYS A N 1
ATOM 5796 C CA . LYS A 1 700 ? -36.810 -19.965 24.895 1.00 70.06 700 LYS A CA 1
ATOM 5797 C C . LYS A 1 700 ? -35.507 -20.398 24.216 1.00 70.06 700 LYS A C 1
ATOM 5799 O O . LYS A 1 700 ? -35.061 -19.646 23.347 1.00 70.06 700 LYS A O 1
ATOM 5804 N N . PRO A 1 701 ? -34.935 -21.566 24.568 1.00 62.94 701 PRO A N 1
ATOM 5805 C CA . PRO A 1 701 ? -33.794 -22.114 23.846 1.00 62.94 701 PRO A CA 1
ATOM 5806 C C . PRO A 1 701 ? -34.188 -22.273 22.380 1.00 62.94 701 PRO A C 1
ATOM 5808 O O . PRO A 1 701 ? -35.196 -22.917 22.061 1.00 62.94 701 PRO A O 1
ATOM 5811 N N . CYS A 1 702 ? -33.451 -21.604 21.506 1.00 61.06 702 CYS A N 1
ATOM 5812 C CA . CYS A 1 702 ? -33.703 -21.656 20.083 1.00 61.06 702 CYS A CA 1
ATOM 5813 C C . CYS A 1 702 ? -33.369 -23.074 19.584 1.00 61.06 702 CYS A C 1
ATOM 5815 O O . CYS A 1 702 ? -32.317 -23.633 19.869 1.00 61.06 702 CYS A O 1
ATOM 5817 N N . LYS A 1 703 ? -34.345 -23.706 18.926 1.00 56.78 703 LYS A N 1
ATOM 5818 C CA . LYS A 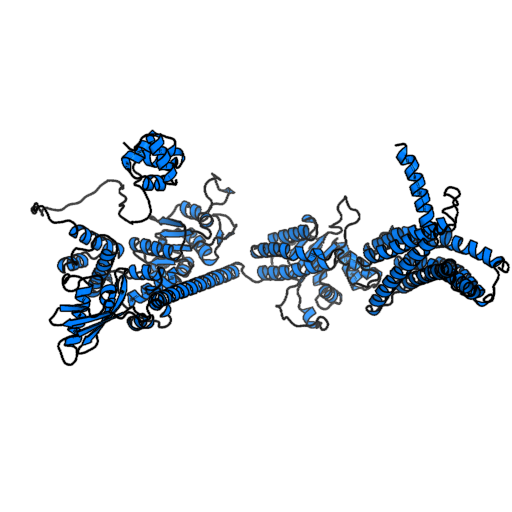1 703 ? -34.138 -24.880 18.059 1.00 56.78 703 LYS A CA 1
ATOM 5819 C C . LYS A 1 703 ? -34.343 -24.517 16.583 1.00 56.78 703 LYS A C 1
ATOM 5821 O O . LYS A 1 703 ? -34.222 -25.370 15.712 1.00 56.78 703 LYS A O 1
ATOM 5826 N N . ASN A 1 704 ? -34.732 -23.267 16.318 1.00 58.22 704 ASN A N 1
ATOM 5827 C CA . ASN A 1 704 ? -35.145 -22.791 15.007 1.00 58.22 704 ASN A CA 1
ATOM 5828 C C . ASN A 1 704 ? -33.998 -22.017 14.355 1.00 58.22 704 ASN A C 1
ATOM 5830 O O . ASN A 1 704 ? -33.500 -21.044 14.924 1.00 58.22 704 ASN A O 1
ATOM 5834 N N . LEU A 1 705 ? -33.681 -22.391 13.115 1.00 67.19 705 LEU A N 1
ATOM 5835 C CA . LEU A 1 705 ? -32.674 -21.771 12.243 1.00 67.19 705 LEU A CA 1
ATOM 5836 C C . LEU A 1 705 ? -32.947 -20.280 11.926 1.00 67.19 705 LEU A C 1
ATOM 5838 O O . LEU A 1 705 ? -32.114 -19.611 11.322 1.00 67.19 705 LEU A O 1
ATOM 5842 N N . ASP A 1 706 ? -34.082 -19.726 12.356 1.00 72.00 706 ASP A N 1
ATOM 5843 C CA . ASP A 1 706 ? -34.507 -18.350 12.071 1.00 72.00 706 ASP A CA 1
ATOM 5844 C C . ASP A 1 706 ? -33.543 -17.288 12.629 1.00 72.00 706 ASP A C 1
ATOM 5846 O O . ASP A 1 706 ? -33.312 -16.253 12.002 1.00 72.00 706 ASP A O 1
ATOM 5850 N N . VAL A 1 707 ? -32.967 -17.523 13.815 1.00 76.69 707 VAL A N 1
ATOM 5851 C CA . VAL A 1 707 ? -32.028 -16.585 14.457 1.00 76.69 707 VAL A CA 1
ATOM 5852 C C . VAL A 1 707 ? -30.687 -16.515 13.715 1.00 76.69 707 VAL A C 1
ATOM 5854 O O . VAL A 1 707 ? -30.286 -15.397 13.372 1.00 76.69 707 VAL A O 1
ATOM 5857 N N . PRO A 1 708 ? -29.998 -17.638 13.417 1.00 76.00 708 PRO A N 1
ATOM 5858 C CA . PRO A 1 708 ? -28.767 -17.589 12.633 1.00 76.00 708 PRO A CA 1
ATOM 5859 C C . PRO A 1 708 ? -28.999 -17.062 11.213 1.00 76.00 708 PRO A C 1
ATOM 5861 O O . PRO A 1 708 ? -28.209 -16.239 10.757 1.00 76.00 708 PRO A O 1
ATOM 5864 N N . ILE A 1 709 ? -30.107 -17.424 10.550 1.00 78.19 709 ILE A N 1
ATOM 5865 C CA . ILE A 1 709 ? -30.448 -16.891 9.216 1.00 78.19 709 ILE A CA 1
ATOM 5866 C C . ILE A 1 709 ? -30.620 -15.368 9.264 1.00 78.19 709 ILE A C 1
ATOM 5868 O O . ILE A 1 709 ? -30.112 -14.656 8.404 1.00 78.19 709 ILE A O 1
ATOM 5872 N N . LYS A 1 710 ? -31.280 -14.830 10.292 1.00 80.25 710 LYS A N 1
ATOM 5873 C CA . LYS A 1 710 ? -31.468 -13.380 10.429 1.00 80.25 710 LYS A CA 1
ATOM 5874 C C . LYS A 1 710 ? -30.166 -12.627 10.731 1.00 80.25 710 LYS A C 1
ATOM 5876 O O . LYS A 1 710 ? -29.999 -11.492 10.285 1.00 80.25 710 LYS A O 1
ATOM 5881 N N . LEU A 1 711 ? -29.261 -13.228 11.507 1.00 81.69 711 LEU A N 1
ATOM 5882 C CA . LEU A 1 711 ? -27.976 -12.624 11.876 1.00 81.69 711 LEU A CA 1
ATOM 5883 C C . LEU A 1 711 ? -26.966 -12.653 10.725 1.00 81.69 711 LEU A C 1
ATOM 5885 O O . LEU A 1 711 ? -26.362 -11.623 10.420 1.00 81.69 711 LEU A O 1
ATOM 5889 N N . PHE A 1 712 ? -26.806 -13.820 10.101 1.00 81.62 712 PHE A N 1
ATOM 5890 C CA . PHE A 1 712 ? -25.717 -14.126 9.172 1.00 81.62 712 PHE A CA 1
ATOM 5891 C C . PHE A 1 712 ? -26.163 -14.273 7.714 1.00 81.62 712 PHE A C 1
ATOM 5893 O O . PHE A 1 712 ? -25.316 -14.289 6.827 1.00 81.62 712 PHE A O 1
ATOM 5900 N N . GLY A 1 713 ? -27.468 -14.325 7.443 1.00 80.00 713 GLY A N 1
ATOM 5901 C CA . GLY A 1 713 ? -28.006 -14.561 6.104 1.00 80.00 713 GLY A CA 1
ATOM 5902 C C . GLY A 1 713 ? -27.945 -16.037 5.711 1.00 80.00 713 GLY A C 1
ATOM 5903 O O . GLY A 1 713 ? -27.324 -16.863 6.389 1.00 80.00 713 GLY A O 1
ATOM 5904 N N . ILE A 1 714 ? -28.598 -16.373 4.602 1.00 79.12 714 ILE A N 1
ATOM 5905 C CA . ILE A 1 714 ? -28.532 -17.702 3.992 1.00 79.12 714 ILE A CA 1
ATOM 5906 C C . ILE A 1 714 ? -27.869 -17.603 2.620 1.00 79.12 714 ILE A C 1
ATOM 5908 O O . ILE A 1 714 ? -27.885 -16.558 1.977 1.00 79.12 714 ILE A O 1
ATOM 5912 N N . ASN A 1 715 ? -27.265 -18.698 2.173 1.00 71.31 715 ASN A N 1
ATOM 5913 C CA . ASN A 1 715 ? -26.711 -18.782 0.831 1.00 71.31 715 ASN A CA 1
ATOM 5914 C C . ASN A 1 715 ? -27.815 -18.570 -0.232 1.00 71.31 715 ASN A C 1
ATOM 5916 O O . ASN A 1 715 ? -28.831 -19.264 -0.197 1.00 71.31 715 ASN A O 1
ATOM 5920 N N . HIS A 1 716 ? -27.570 -17.682 -1.202 1.00 65.00 716 HIS A N 1
ATOM 5921 C CA . HIS A 1 716 ? -28.456 -17.345 -2.332 1.00 65.00 716 HIS A CA 1
ATOM 5922 C C . HIS A 1 716 ? -29.053 -18.550 -3.089 1.00 65.00 716 HIS A C 1
ATOM 5924 O O . HIS A 1 716 ? -30.122 -18.442 -3.678 1.00 65.00 716 HIS A O 1
ATOM 5930 N N . ILE A 1 717 ? -28.387 -19.711 -3.074 1.00 61.81 717 ILE A N 1
ATOM 5931 C CA . ILE A 1 717 ? -28.857 -20.947 -3.733 1.00 61.81 717 ILE A CA 1
ATOM 5932 C C . ILE A 1 717 ? -30.000 -21.627 -2.955 1.00 61.81 717 ILE A C 1
ATOM 5934 O O . ILE A 1 717 ? -30.811 -22.344 -3.535 1.00 61.81 717 ILE A O 1
ATOM 5938 N N . LEU A 1 718 ? -30.069 -21.420 -1.638 1.00 63.22 718 LEU A N 1
ATOM 5939 C CA . LEU A 1 718 ? -31.069 -22.016 -0.742 1.00 63.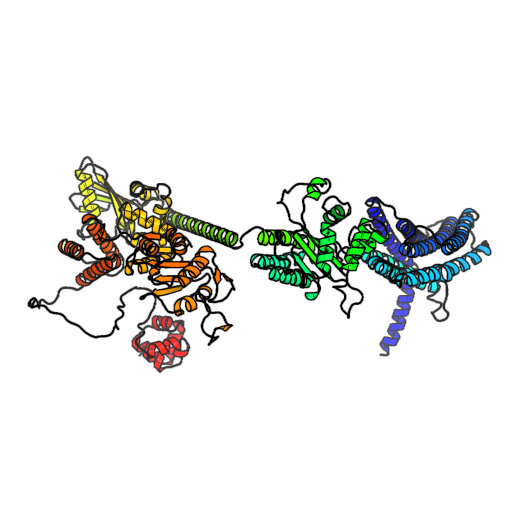22 718 LEU A CA 1
ATOM 5940 C C . LEU A 1 718 ? -32.250 -21.069 -0.469 1.00 63.22 718 LEU A C 1
ATOM 5942 O O . LEU A 1 718 ? -33.125 -21.387 0.336 1.00 63.22 718 LEU A O 1
ATOM 5946 N N . GLU A 1 719 ? -32.256 -19.896 -1.099 1.00 58.22 719 GLU A N 1
ATOM 5947 C CA . GLU A 1 719 ? -33.154 -18.793 -0.784 1.00 58.22 719 GLU A CA 1
ATOM 5948 C C . GLU A 1 719 ? -34.430 -18.872 -1.640 1.00 58.22 719 GLU A C 1
ATOM 5950 O O . GLU A 1 719 ? -34.386 -18.813 -2.866 1.00 58.22 719 GLU A O 1
ATOM 5955 N N . THR A 1 720 ? -35.593 -19.022 -0.999 1.00 55.09 720 THR A N 1
ATOM 5956 C CA . THR A 1 720 ? -36.886 -19.131 -1.701 1.00 55.09 720 THR A CA 1
ATOM 5957 C C . THR A 1 720 ? -37.490 -17.773 -2.083 1.00 55.09 720 THR A C 1
ATOM 5959 O O . THR A 1 720 ? -38.423 -17.753 -2.874 1.00 55.09 720 THR A O 1
ATOM 5962 N N . ASN A 1 721 ? -36.985 -16.651 -1.541 1.00 53.09 721 ASN A N 1
ATOM 5963 C CA . ASN A 1 721 ? -37.440 -15.281 -1.837 1.00 53.09 721 ASN A CA 1
ATOM 5964 C C . ASN A 1 721 ? -36.267 -14.267 -1.778 1.00 53.09 721 ASN A C 1
ATOM 5966 O O . ASN A 1 721 ? -35.804 -13.965 -0.678 1.00 53.09 721 ASN A O 1
ATOM 5970 N N . PRO A 1 722 ? -35.825 -13.683 -2.909 1.00 51.47 722 PRO A N 1
ATOM 5971 C CA . PRO A 1 722 ? -34.587 -12.889 -2.991 1.00 51.47 722 PRO A CA 1
ATOM 5972 C C . PRO A 1 722 ? -34.683 -11.436 -2.483 1.00 51.47 722 PRO A C 1
ATOM 5974 O O . PRO A 1 722 ? -33.663 -10.762 -2.360 1.00 51.47 722 PRO A O 1
ATOM 5977 N N . GLU A 1 723 ? -35.877 -10.909 -2.190 1.00 48.62 723 GLU A N 1
ATOM 5978 C CA . GLU A 1 723 ? -36.039 -9.472 -1.899 1.00 48.62 723 GLU A CA 1
ATOM 5979 C C . GLU A 1 723 ? -35.868 -9.078 -0.419 1.00 48.62 723 GLU A C 1
ATOM 5981 O O . GLU A 1 723 ? -35.841 -7.882 -0.132 1.00 48.62 723 GLU A O 1
ATOM 5986 N N . ASN A 1 724 ? -35.733 -10.019 0.534 1.00 49.41 724 ASN A N 1
ATOM 5987 C CA . ASN A 1 724 ? -36.014 -9.689 1.943 1.00 49.41 724 ASN A CA 1
ATOM 5988 C C . ASN A 1 724 ? -34.962 -9.948 3.033 1.00 49.41 724 ASN A C 1
ATOM 5990 O O . ASN A 1 724 ? -35.257 -9.607 4.178 1.00 49.41 724 ASN A O 1
ATOM 5994 N N . THR A 1 725 ? -33.751 -10.453 2.785 1.00 57.59 725 THR A N 1
ATOM 5995 C CA . THR A 1 725 ? -32.828 -10.703 3.918 1.00 57.59 725 THR A CA 1
ATOM 5996 C C . THR A 1 725 ? -31.354 -10.473 3.613 1.00 57.59 725 THR A C 1
ATOM 5998 O O . THR A 1 725 ? -30.547 -11.396 3.651 1.00 57.59 725 THR A O 1
ATOM 6001 N N . LYS A 1 726 ? -30.952 -9.206 3.440 1.00 70.19 726 LYS A N 1
ATOM 6002 C CA . LYS A 1 726 ? -29.557 -8.853 3.752 1.00 70.19 726 LYS A CA 1
ATOM 6003 C C . LYS A 1 726 ? -29.272 -9.195 5.223 1.00 70.19 726 LYS A C 1
ATOM 6005 O O . LYS A 1 726 ? -30.123 -8.895 6.070 1.00 70.19 726 LYS A O 1
ATOM 6010 N N . PRO A 1 727 ? -28.118 -9.799 5.547 1.00 81.62 727 PRO A N 1
ATOM 6011 C CA . PRO A 1 727 ? -27.786 -10.163 6.916 1.00 81.62 727 PRO A CA 1
ATOM 6012 C C . PRO A 1 727 ? -27.784 -8.934 7.821 1.00 81.62 727 PRO A C 1
ATOM 6014 O O . PRO A 1 727 ? -27.299 -7.863 7.449 1.00 81.62 727 PRO A O 1
ATOM 6017 N N . LEU A 1 728 ? -28.311 -9.082 9.038 1.00 81.38 728 LEU A N 1
ATOM 6018 C CA . LEU A 1 728 ? -28.419 -7.969 9.981 1.00 81.38 728 LEU A CA 1
ATOM 6019 C C . LEU A 1 728 ? -27.052 -7.338 10.288 1.00 81.38 728 LEU A C 1
ATOM 6021 O O . LEU A 1 728 ? -26.959 -6.122 10.447 1.00 81.38 728 LEU A O 1
ATOM 6025 N N . LEU A 1 729 ? -25.993 -8.150 10.332 1.00 84.25 729 LEU A N 1
ATOM 6026 C CA . LEU A 1 729 ? -24.628 -7.663 10.527 1.00 84.25 729 LEU A CA 1
ATOM 6027 C C . LEU A 1 729 ? -24.139 -6.787 9.363 1.00 84.25 729 LEU A C 1
ATOM 6029 O O . LEU A 1 729 ? -23.357 -5.873 9.593 1.00 84.25 729 LEU A O 1
ATOM 6033 N N . GLU A 1 730 ? -24.612 -6.999 8.136 1.00 84.00 730 GLU A N 1
ATOM 6034 C CA . GLU A 1 730 ? -24.282 -6.128 7.000 1.00 84.00 730 GLU A CA 1
ATOM 6035 C C . GLU A 1 730 ? -25.091 -4.825 7.038 1.00 84.00 730 GLU A C 1
ATOM 6037 O O . GLU A 1 730 ? -24.550 -3.754 6.781 1.00 84.00 730 GLU A O 1
ATOM 6042 N N . ILE A 1 731 ? -26.369 -4.885 7.432 1.00 80.25 731 ILE A N 1
ATOM 6043 C CA . ILE A 1 731 ? -27.220 -3.689 7.575 1.00 80.25 731 ILE A CA 1
ATOM 6044 C C . ILE A 1 731 ? -26.661 -2.735 8.640 1.00 80.25 731 ILE A C 1
ATOM 6046 O O . ILE A 1 731 ? -26.742 -1.516 8.490 1.00 80.25 731 ILE A O 1
ATOM 6050 N N . LEU A 1 732 ? -26.119 -3.289 9.725 1.00 77.94 732 LEU A N 1
ATOM 6051 C CA . LEU A 1 732 ? -25.616 -2.525 10.864 1.00 77.94 732 LEU A CA 1
ATOM 6052 C C . LEU A 1 732 ? -24.145 -2.096 10.719 1.00 77.94 732 LEU A C 1
ATOM 6054 O O . LEU A 1 732 ? -23.641 -1.430 11.628 1.00 77.94 732 LEU A O 1
ATOM 6058 N N . ASP A 1 733 ? -23.470 -2.427 9.610 1.00 79.12 733 ASP A N 1
ATOM 6059 C CA . ASP A 1 733 ? -22.042 -2.138 9.420 1.00 79.12 733 ASP A CA 1
ATOM 6060 C C . ASP A 1 733 ? -21.726 -0.653 9.686 1.00 79.12 733 ASP A C 1
ATOM 6062 O O . ASP A 1 733 ? -22.409 0.258 9.196 1.00 79.12 733 ASP A O 1
ATOM 6066 N N . LYS A 1 734 ? -20.712 -0.409 10.529 1.00 70.62 734 LYS A N 1
ATOM 6067 C CA . LYS A 1 734 ? -20.198 0.907 10.972 1.00 70.62 734 LYS A CA 1
ATOM 6068 C C . LYS A 1 734 ? -21.172 1.808 11.740 1.00 70.62 734 LYS A C 1
ATOM 6070 O O . LYS A 1 734 ? -20.742 2.821 12.291 1.00 70.62 734 LYS A O 1
ATOM 6075 N N . THR A 1 735 ? -22.470 1.508 11.765 1.00 66.31 735 THR A N 1
ATOM 6076 C CA . THR A 1 735 ? -23.509 2.441 12.243 1.00 66.31 735 THR A CA 1
ATOM 6077 C C . THR A 1 735 ? -24.383 1.896 13.372 1.00 66.31 735 THR A C 1
ATOM 6079 O O . THR A 1 735 ? -25.067 2.689 14.034 1.00 66.31 735 THR A O 1
ATOM 6082 N N . GLY A 1 736 ? -24.361 0.582 13.617 1.00 73.75 736 GLY A N 1
ATOM 6083 C CA . GLY A 1 736 ? -25.291 -0.094 14.516 1.00 73.75 736 GLY A CA 1
ATOM 6084 C C . GLY A 1 736 ? -24.653 -0.789 15.719 1.00 73.75 736 GLY A C 1
ATOM 6085 O O . GLY A 1 736 ? -23.559 -1.344 15.645 1.00 73.75 736 GLY A O 1
ATOM 6086 N N . ILE A 1 737 ? -25.391 -0.790 16.833 1.00 83.69 737 ILE A N 1
ATOM 6087 C CA . ILE A 1 737 ? -25.145 -1.660 17.990 1.00 83.69 737 ILE A CA 1
ATOM 6088 C C . ILE A 1 737 ? -26.205 -2.761 17.990 1.00 83.69 737 ILE A C 1
ATOM 6090 O O . ILE A 1 737 ? -27.403 -2.483 17.888 1.00 83.69 737 ILE A O 1
ATOM 6094 N N . LEU A 1 738 ? -25.774 -4.009 18.151 1.00 87.94 738 LEU A N 1
ATOM 6095 C CA . LEU A 1 738 ? -26.661 -5.157 18.294 1.00 87.94 738 LEU A CA 1
ATOM 6096 C C . LEU A 1 738 ? -26.756 -5.558 19.768 1.00 87.94 738 LEU A C 1
ATOM 6098 O O . LEU A 1 738 ? -25.752 -5.892 20.384 1.00 87.94 738 LEU A O 1
ATOM 6102 N N . PHE A 1 739 ? -27.957 -5.558 20.339 1.00 89.38 739 PHE A N 1
ATOM 6103 C CA . PHE A 1 739 ? -28.202 -6.001 21.709 1.00 89.38 739 PHE A CA 1
ATOM 6104 C C . PHE A 1 739 ? -28.911 -7.358 21.723 1.00 89.38 739 PHE A C 1
ATOM 6106 O O . PHE A 1 739 ? -30.078 -7.459 21.343 1.00 89.38 739 PHE A O 1
ATOM 6113 N N . ILE A 1 740 ? -28.219 -8.406 22.171 1.00 89.25 740 ILE A N 1
ATOM 6114 C CA . ILE A 1 740 ? -28.744 -9.771 22.279 1.00 89.25 740 ILE A CA 1
ATOM 6115 C C . ILE A 1 740 ? -29.059 -10.065 23.744 1.00 89.25 740 ILE A C 1
ATOM 6117 O O . ILE A 1 740 ? -28.162 -10.227 24.574 1.00 89.25 740 ILE A O 1
ATOM 6121 N N . LYS A 1 741 ? -30.351 -10.158 24.062 1.00 87.88 741 LYS A N 1
ATOM 6122 C CA . LYS A 1 741 ? -30.813 -10.520 25.402 1.00 87.88 741 LYS A CA 1
ATOM 6123 C C . LYS A 1 741 ? -30.827 -12.031 25.576 1.00 87.88 741 LYS A C 1
ATOM 6125 O O . LYS A 1 741 ? -31.361 -12.734 24.719 1.00 87.88 741 LYS A O 1
ATOM 6130 N N . ASN A 1 742 ? -30.359 -12.486 26.737 1.00 87.00 742 ASN A N 1
ATOM 6131 C CA . ASN A 1 742 ? -30.356 -13.887 27.164 1.00 87.00 742 ASN A CA 1
ATOM 6132 C C . ASN A 1 742 ? -29.540 -14.791 26.229 1.00 87.00 742 ASN A C 1
ATOM 6134 O O . ASN A 1 742 ? -30.058 -15.743 25.651 1.00 87.00 742 ASN A O 1
ATOM 6138 N N . VAL A 1 743 ? -28.246 -14.491 26.099 1.00 86.62 743 VAL A N 1
ATOM 6139 C CA . VAL A 1 743 ? -27.318 -15.196 25.192 1.00 86.62 743 VAL A CA 1
ATOM 6140 C C . VAL A 1 743 ? -27.243 -16.713 25.433 1.00 86.62 743 VAL A C 1
ATOM 6142 O O . VAL A 1 743 ? -26.979 -17.464 24.502 1.00 86.62 743 VAL A O 1
ATOM 6145 N N . HIS A 1 744 ? -27.536 -17.179 26.650 1.00 84.62 744 HIS A N 1
ATOM 6146 C CA . HIS A 1 744 ? -27.553 -18.603 27.013 1.00 84.62 744 HIS A CA 1
ATOM 6147 C C . HIS A 1 744 ? -28.644 -19.419 26.295 1.00 84.62 744 HIS A C 1
ATOM 6149 O O . HIS A 1 744 ? -28.590 -20.641 26.322 1.00 84.62 744 HIS A O 1
ATOM 6155 N N . PHE A 1 745 ? -29.633 -18.779 25.660 1.00 85.88 745 PHE A N 1
ATOM 6156 C CA . PHE A 1 745 ? -30.648 -19.475 24.860 1.00 85.88 745 PHE A CA 1
ATOM 6157 C C . PHE A 1 745 ? -30.236 -19.727 23.403 1.00 85.88 745 PHE A C 1
ATOM 6159 O O . PHE A 1 745 ? -31.031 -20.297 22.654 1.00 85.88 745 PHE A O 1
ATOM 6166 N N . LEU A 1 746 ? -29.045 -19.287 22.988 1.00 86.62 746 LEU A N 1
ATOM 6167 C CA . LEU A 1 746 ? -28.534 -19.537 21.642 1.00 86.62 746 LEU A CA 1
ATOM 6168 C C . LEU A 1 746 ? -28.065 -20.981 21.470 1.00 86.62 746 LEU A C 1
ATOM 6170 O O . LEU A 1 746 ? -27.442 -21.557 22.355 1.00 86.62 746 LEU A O 1
ATOM 6174 N N . ASP A 1 747 ? -28.290 -21.510 20.279 1.00 86.62 747 ASP A N 1
ATOM 6175 C CA . ASP A 1 747 ? -27.832 -22.805 19.792 1.00 86.62 747 ASP A CA 1
ATOM 6176 C C . ASP A 1 747 ? -26.293 -22.823 19.716 1.00 86.62 747 ASP A C 1
ATOM 6178 O O . ASP A 1 747 ? -25.683 -21.811 19.359 1.00 86.62 747 ASP A O 1
ATOM 6182 N N . ILE A 1 748 ? -25.657 -23.971 19.977 1.00 85.31 748 ILE A N 1
ATOM 6183 C CA . ILE A 1 748 ? -24.184 -24.104 19.971 1.00 85.31 748 ILE A CA 1
ATOM 6184 C C . ILE A 1 748 ? -23.581 -23.697 18.617 1.00 85.31 748 ILE A C 1
ATOM 6186 O O . ILE A 1 748 ? -22.620 -22.934 18.588 1.00 85.31 748 ILE A O 1
ATOM 6190 N N . GLU A 1 749 ? -24.196 -24.092 17.497 1.00 84.62 749 GLU A N 1
ATOM 6191 C CA . GLU A 1 749 ? -23.743 -23.684 16.157 1.00 84.62 749 GLU A CA 1
ATOM 6192 C C . GLU A 1 749 ? -23.753 -22.156 15.993 1.00 84.62 749 GLU A C 1
ATOM 6194 O O . GLU A 1 749 ? -22.788 -21.557 15.522 1.00 84.62 749 GLU A O 1
ATOM 6199 N N . THR A 1 750 ? -24.819 -21.487 16.444 1.00 86.81 750 THR A N 1
ATOM 6200 C CA . THR A 1 750 ? -24.921 -20.019 16.380 1.00 86.81 750 THR A CA 1
ATOM 6201 C C . THR A 1 750 ? -23.864 -19.354 17.265 1.00 86.81 750 THR A C 1
ATOM 6203 O O . THR A 1 750 ? -23.324 -18.305 16.904 1.00 86.81 750 THR A O 1
ATOM 6206 N N . GLN A 1 751 ? -23.538 -19.961 18.410 1.00 89.38 751 GLN A N 1
ATOM 6207 C CA . GLN A 1 751 ? -22.472 -19.489 19.292 1.00 89.38 751 GLN A CA 1
ATOM 6208 C C . GLN A 1 751 ? -21.089 -19.585 18.624 1.00 89.38 751 GLN A C 1
ATOM 6210 O O . GLN A 1 751 ? -20.293 -18.660 18.780 1.00 89.38 751 GLN A O 1
ATOM 6215 N N . GLU A 1 752 ? -20.814 -20.635 17.843 1.00 87.38 752 GLU A N 1
ATOM 6216 C CA . GLU A 1 752 ? -19.564 -20.777 17.079 1.00 87.38 752 GLU A CA 1
ATOM 6217 C C . GLU A 1 752 ? -19.434 -19.717 15.974 1.00 87.38 752 GLU A C 1
ATOM 6219 O O . GLU A 1 752 ? -18.392 -19.067 15.862 1.00 87.38 752 GLU A O 1
ATOM 6224 N N . TYR A 1 753 ? -20.502 -19.455 15.209 1.00 87.19 753 TYR A N 1
ATOM 6225 C CA . TYR A 1 753 ? -20.502 -18.376 14.209 1.00 87.19 753 TYR A CA 1
ATOM 6226 C C . TYR A 1 753 ? -20.311 -16.994 14.848 1.00 87.19 753 TYR A C 1
ATOM 6228 O O . TYR A 1 753 ? -19.550 -16.165 14.339 1.00 87.19 753 TYR A O 1
ATOM 6236 N N . LEU A 1 754 ? -20.959 -16.738 15.991 1.00 89.12 754 LEU A N 1
ATOM 6237 C CA . LEU A 1 754 ? -20.737 -15.509 16.757 1.00 89.12 754 LEU A CA 1
ATOM 6238 C C . LEU A 1 754 ? -19.300 -15.423 17.267 1.00 89.12 754 LEU A C 1
ATOM 6240 O O . LEU A 1 754 ? -18.707 -14.349 17.221 1.00 89.12 754 LEU A O 1
ATOM 6244 N N . TYR A 1 755 ? -18.722 -16.531 17.724 1.00 89.56 755 TYR A N 1
ATOM 6245 C CA . TYR A 1 755 ? -17.333 -16.573 18.155 1.00 89.56 755 TYR A CA 1
ATOM 6246 C C . TYR A 1 755 ? -16.367 -16.212 17.016 1.00 89.56 755 TYR A C 1
ATOM 6248 O O . TYR A 1 755 ? -15.498 -15.358 17.214 1.00 89.56 755 TYR A O 1
ATOM 6256 N N . GLU A 1 756 ? -16.540 -16.785 15.819 1.00 86.94 756 GLU A N 1
ATOM 6257 C CA . GLU A 1 756 ? -15.730 -16.426 14.646 1.00 86.94 756 GLU A CA 1
ATOM 6258 C C . GLU A 1 756 ? -15.842 -14.927 14.324 1.00 86.94 756 GLU A C 1
ATOM 6260 O O . GLU A 1 756 ? -14.822 -14.261 14.118 1.00 86.94 756 GLU A O 1
ATOM 6265 N N . PHE A 1 757 ? -17.054 -14.366 14.373 1.00 89.81 757 PHE A N 1
ATOM 6266 C CA . PHE A 1 757 ? -17.285 -12.938 14.155 1.00 89.81 757 PHE A CA 1
ATOM 6267 C C . PHE A 1 757 ? -16.617 -12.059 15.224 1.00 89.81 757 PHE A C 1
ATOM 6269 O O . PHE A 1 757 ? -15.924 -11.085 14.907 1.00 89.81 757 PHE A O 1
ATOM 6276 N N . ILE A 1 758 ? -16.755 -12.412 16.504 1.00 88.12 758 ILE A N 1
ATOM 6277 C CA . ILE A 1 758 ? -16.142 -11.672 17.614 1.00 88.12 758 ILE A CA 1
ATOM 6278 C C . ILE A 1 758 ? -14.615 -11.726 17.518 1.00 88.12 758 ILE A C 1
ATOM 6280 O O . ILE A 1 758 ? -13.966 -10.708 17.754 1.00 88.12 758 ILE A O 1
ATOM 6284 N N . ARG A 1 759 ? -14.029 -12.857 17.114 1.00 84.75 759 ARG A N 1
ATOM 6285 C CA . ARG A 1 759 ? -12.573 -13.018 17.038 1.00 84.75 759 ARG A CA 1
ATOM 6286 C C . ARG A 1 759 ? -11.958 -12.394 15.787 1.00 84.75 759 ARG A C 1
ATOM 6288 O O . ARG A 1 759 ? -10.937 -11.722 15.884 1.00 84.75 759 ARG A O 1
ATOM 6295 N N . TYR A 1 760 ? -12.568 -12.590 14.620 1.00 82.75 760 TYR A N 1
ATOM 6296 C CA . TYR A 1 760 ? -11.971 -12.200 13.338 1.00 82.75 760 TYR A CA 1
ATOM 6297 C C . TYR A 1 760 ? -12.638 -10.991 12.671 1.00 82.75 760 TYR A C 1
ATOM 6299 O O . TYR A 1 760 ? -12.011 -10.340 11.845 1.00 82.75 760 TYR A O 1
ATOM 6307 N N . GLY A 1 761 ? -13.876 -10.640 13.031 1.00 82.88 761 GLY A N 1
ATOM 6308 C CA . GLY A 1 761 ? -14.603 -9.514 12.421 1.00 82.88 761 GLY A CA 1
ATOM 6309 C C . GLY A 1 761 ? -15.205 -9.813 11.044 1.00 82.88 761 GLY A C 1
ATOM 6310 O O . GLY A 1 761 ? -15.653 -8.898 10.357 1.00 82.88 761 GLY A O 1
ATOM 6311 N N . PHE A 1 762 ? -15.228 -11.083 10.638 1.00 85.81 762 PHE A N 1
ATOM 6312 C CA . PHE A 1 762 ? -16.017 -11.549 9.503 1.00 85.81 762 PHE A CA 1
ATOM 6313 C C . PHE A 1 762 ? -17.018 -12.601 9.965 1.00 85.81 762 PHE A C 1
ATOM 6315 O O . PHE A 1 762 ? -16.759 -13.331 10.920 1.00 85.81 762 PHE A O 1
ATOM 6322 N N . PHE A 1 763 ? -18.141 -12.700 9.268 1.00 87.31 763 PHE A N 1
ATOM 6323 C CA . PHE A 1 763 ? -19.064 -13.817 9.398 1.00 87.31 763 PHE A CA 1
ATOM 6324 C C . PHE A 1 763 ? -19.121 -14.598 8.083 1.00 87.31 763 PHE A C 1
ATOM 6326 O O . PHE A 1 763 ? -18.621 -14.149 7.049 1.00 87.31 763 PHE A O 1
ATOM 6333 N N . LYS A 1 764 ? -19.676 -15.806 8.143 1.00 82.69 764 LYS A N 1
ATOM 6334 C CA . LYS A 1 764 ? -19.986 -16.618 6.968 1.00 82.69 764 LYS A CA 1
ATOM 6335 C C . LYS A 1 764 ? -21.500 -16.702 6.859 1.00 82.69 764 LYS A C 1
ATOM 6337 O O . LYS A 1 764 ? -22.165 -16.909 7.873 1.00 82.69 764 LYS A O 1
ATOM 6342 N N . GLU A 1 765 ? -22.032 -16.546 5.652 1.00 81.31 765 GLU A N 1
ATOM 6343 C CA . GLU A 1 765 ? -23.450 -16.828 5.404 1.00 81.31 765 GLU A CA 1
ATOM 6344 C C . GLU A 1 765 ? -23.731 -18.306 5.723 1.00 81.31 765 GLU A C 1
ATOM 6346 O O . GLU A 1 765 ? -22.869 -19.174 5.527 1.00 81.31 765 GLU A O 1
ATOM 6351 N N . PHE A 1 766 ? -24.930 -18.614 6.221 1.00 72.50 766 PHE A N 1
ATOM 6352 C CA . PHE A 1 766 ? -25.266 -19.978 6.617 1.00 72.50 766 PHE A CA 1
ATOM 6353 C C . PHE A 1 766 ? -25.134 -20.931 5.415 1.00 72.50 766 PHE A C 1
ATOM 6355 O O . PHE A 1 766 ? -25.749 -20.717 4.367 1.00 72.50 766 PHE A O 1
ATOM 6362 N N . ARG A 1 767 ? -24.315 -21.986 5.567 1.00 73.25 767 ARG A N 1
ATOM 6363 C CA . ARG A 1 767 ? -23.943 -22.942 4.499 1.00 73.25 767 ARG A CA 1
ATOM 6364 C C . ARG A 1 767 ? -23.241 -22.298 3.288 1.00 73.25 767 ARG A C 1
ATOM 6366 O O . ARG A 1 767 ? -23.427 -22.721 2.146 1.00 73.25 767 ARG A O 1
ATOM 6373 N N . SER A 1 768 ? -22.413 -21.286 3.533 1.00 71.19 768 SER A N 1
ATOM 6374 C CA . SER A 1 768 ? -21.522 -20.668 2.548 1.00 71.19 768 SER A CA 1
ATOM 6375 C C . SER A 1 768 ? -20.089 -20.616 3.075 1.00 71.19 768 SER A C 1
ATOM 6377 O O . SER A 1 768 ? -19.852 -20.490 4.275 1.00 71.19 768 SER A O 1
ATOM 6379 N N . MET A 1 769 ? -19.113 -20.678 2.167 1.00 69.69 769 MET A N 1
ATOM 6380 C CA . MET A 1 769 ? -17.695 -20.460 2.496 1.00 69.69 769 MET A CA 1
ATOM 6381 C C . MET A 1 769 ? -17.278 -18.992 2.324 1.00 69.69 769 MET A C 1
ATOM 6383 O O . MET A 1 769 ? -16.144 -18.627 2.640 1.00 69.69 769 MET A O 1
ATOM 6387 N N . LYS A 1 770 ? -18.186 -18.144 1.824 1.00 75.12 770 LYS A N 1
ATOM 6388 C CA . LYS A 1 770 ? -17.940 -16.721 1.598 1.00 75.12 770 LYS A CA 1
ATOM 6389 C C . LYS A 1 770 ? -17.832 -15.991 2.938 1.00 75.12 770 LYS A C 1
ATOM 6391 O O . LYS A 1 770 ? -18.743 -16.057 3.758 1.00 75.12 770 LYS A O 1
ATOM 6396 N N . LYS A 1 771 ? -16.715 -15.289 3.140 1.00 80.94 771 LYS A N 1
ATOM 6397 C CA . LYS A 1 771 ? -16.466 -14.450 4.319 1.00 80.94 771 LYS A CA 1
ATOM 6398 C C . LYS A 1 771 ? -16.877 -13.011 4.020 1.00 80.94 771 LYS A C 1
ATOM 6400 O O . LYS A 1 771 ? -16.407 -12.433 3.042 1.00 80.94 771 LYS A O 1
ATOM 6405 N N . THR A 1 772 ? -17.709 -12.429 4.871 1.00 81.31 772 THR A N 1
ATOM 6406 C CA . THR A 1 772 ? -18.147 -11.030 4.792 1.00 81.31 772 THR A CA 1
ATOM 6407 C C . THR A 1 772 ? -17.697 -10.280 6.042 1.00 81.31 772 THR A C 1
ATOM 6409 O O . THR A 1 772 ? -17.947 -10.706 7.169 1.00 81.31 772 THR A O 1
ATOM 6412 N N . PHE A 1 773 ? -16.981 -9.170 5.856 1.00 83.44 773 PHE A N 1
ATOM 6413 C CA . PHE A 1 773 ? -16.492 -8.342 6.959 1.00 83.44 773 PHE A CA 1
ATOM 6414 C C . PHE A 1 773 ? -17.560 -7.341 7.393 1.00 83.44 773 PHE A C 1
ATOM 6416 O O . PHE A 1 773 ? -18.220 -6.741 6.549 1.00 83.44 773 PHE A O 1
ATOM 6423 N N . SER A 1 774 ? -17.709 -7.158 8.703 1.00 84.62 774 SER A N 1
ATOM 6424 C CA . SER A 1 774 ? -18.623 -6.171 9.279 1.00 84.62 774 SER A CA 1
ATOM 6425 C C . SER A 1 774 ? -18.102 -5.687 10.633 1.00 84.62 774 SER A C 1
ATOM 6427 O O . SER A 1 774 ? -17.614 -6.479 11.443 1.00 84.62 774 SER A O 1
ATOM 6429 N N . ASP A 1 775 ? -18.192 -4.378 10.867 1.00 84.50 775 ASP A N 1
ATOM 6430 C CA . ASP A 1 775 ? -17.798 -3.718 12.112 1.00 84.50 775 ASP A CA 1
ATOM 6431 C C . ASP A 1 775 ? -19.049 -3.322 12.910 1.00 84.50 775 ASP A C 1
ATOM 6433 O O . ASP A 1 775 ? -19.567 -2.207 12.801 1.00 84.50 775 ASP A O 1
ATOM 6437 N N . VAL A 1 776 ? -19.568 -4.282 13.684 1.00 86.75 776 VAL A N 1
ATOM 6438 C CA . VAL A 1 776 ? -20.758 -4.126 14.536 1.00 86.75 776 VAL A CA 1
ATOM 6439 C C . VAL A 1 776 ? -20.402 -4.451 15.979 1.00 86.75 776 VAL A C 1
ATOM 6441 O O . VAL A 1 776 ? -19.920 -5.544 16.285 1.00 86.75 776 VAL A O 1
ATOM 6444 N N . LYS A 1 777 ? -20.714 -3.521 16.888 1.00 86.12 777 LYS A N 1
ATOM 6445 C CA . LYS A 1 777 ? -20.577 -3.734 18.333 1.00 86.12 777 LYS A CA 1
ATOM 6446 C C . LYS A 1 777 ? -21.777 -4.519 18.850 1.00 86.12 777 LYS A C 1
ATOM 6448 O O . LYS A 1 777 ? -22.920 -4.080 18.718 1.00 86.12 777 LYS A O 1
ATOM 6453 N N . ILE A 1 778 ? -21.514 -5.662 19.472 1.00 88.81 778 ILE A N 1
ATOM 6454 C CA . ILE A 1 778 ? -22.534 -6.531 20.056 1.00 88.81 778 ILE A CA 1
ATOM 6455 C C . ILE A 1 778 ? -22.487 -6.434 21.583 1.00 88.81 778 ILE A C 1
ATOM 6457 O O . ILE A 1 778 ? -21.437 -6.585 22.211 1.00 88.81 778 ILE A O 1
ATOM 6461 N N . ILE A 1 779 ? -23.646 -6.186 22.183 1.00 89.88 779 ILE A N 1
ATOM 6462 C CA . ILE A 1 779 ? -23.876 -6.216 23.624 1.00 89.88 779 ILE A CA 1
ATOM 6463 C C . ILE A 1 779 ? -24.703 -7.464 23.928 1.00 89.88 779 ILE A C 1
ATOM 6465 O O . ILE A 1 779 ? -25.767 -7.674 23.348 1.00 89.88 779 ILE A O 1
ATOM 6469 N N . PHE A 1 780 ? -24.231 -8.282 24.854 1.00 90.62 780 PHE A N 1
ATOM 6470 C CA . PHE A 1 780 ? -24.882 -9.506 25.299 1.00 90.62 780 PHE A CA 1
ATOM 6471 C C . PHE A 1 780 ? -25.408 -9.322 26.718 1.00 90.62 780 PHE A C 1
ATOM 6473 O O . PHE A 1 780 ? -24.737 -8.705 27.542 1.00 90.62 780 PHE A O 1
ATOM 6480 N N . SER A 1 781 ? -26.571 -9.889 27.034 1.00 90.50 781 SER A N 1
ATOM 6481 C CA . SER A 1 781 ? -27.028 -10.017 28.422 1.00 90.50 781 SER A CA 1
ATOM 6482 C C . SER A 1 781 ? -27.212 -11.478 28.820 1.00 90.50 781 SER A C 1
ATOM 6484 O O . SER A 1 781 ? -27.689 -12.295 28.026 1.00 90.50 781 SER A O 1
ATOM 6486 N N . SER A 1 782 ? -26.885 -11.798 30.070 1.00 86.69 782 SER A N 1
ATOM 6487 C CA . SER A 1 782 ? -27.221 -13.077 30.697 1.00 86.69 782 SER A CA 1
ATOM 6488 C C . SER A 1 782 ? -27.820 -12.848 32.080 1.00 86.69 782 SER A C 1
ATOM 6490 O O . SER A 1 782 ? -27.378 -11.964 32.804 1.00 86.69 782 SER A O 1
ATOM 6492 N N . ASN A 1 783 ? -28.825 -13.650 32.426 1.00 82.44 783 ASN A N 1
ATOM 6493 C CA . ASN A 1 783 ? -29.440 -13.715 33.756 1.00 82.44 783 ASN A CA 1
ATOM 6494 C C . ASN A 1 783 ? -28.949 -14.929 34.575 1.00 82.44 783 ASN A C 1
ATOM 6496 O O . ASN A 1 783 ? -29.289 -15.043 35.748 1.00 82.44 783 ASN A O 1
ATOM 6500 N N . ILE A 1 784 ? -28.201 -15.846 33.952 1.00 83.19 784 ILE A N 1
ATOM 6501 C CA . ILE A 1 784 ? -27.612 -17.039 34.571 1.00 83.19 784 ILE A CA 1
ATOM 6502 C C . ILE A 1 784 ? -26.092 -16.903 34.517 1.00 83.19 784 ILE A C 1
ATOM 6504 O O . ILE A 1 784 ? -25.536 -16.338 33.567 1.00 83.19 784 ILE A O 1
ATOM 6508 N N . ASN A 1 785 ? -25.424 -17.480 35.512 1.00 84.00 785 ASN A N 1
ATOM 6509 C CA . ASN A 1 785 ? -23.979 -17.615 35.540 1.00 84.00 785 ASN A CA 1
ATOM 6510 C C . ASN A 1 785 ? -23.490 -18.491 34.370 1.00 84.00 785 ASN A C 1
ATOM 6512 O O . ASN A 1 785 ? -23.557 -19.721 34.414 1.00 84.00 785 ASN A O 1
ATOM 6516 N N . LEU A 1 786 ? -22.965 -17.853 33.321 1.00 84.00 786 LEU A N 1
ATOM 6517 C CA . LEU A 1 786 ? -22.485 -18.545 32.119 1.00 84.00 786 LEU A CA 1
ATOM 6518 C C . LEU A 1 786 ? -21.356 -19.542 32.418 1.00 84.00 786 LEU A C 1
ATOM 6520 O O . LEU A 1 786 ? -21.214 -20.522 31.697 1.00 84.00 786 LEU A O 1
ATOM 6524 N N . GLN A 1 787 ? -20.587 -19.348 33.495 1.00 86.00 787 GLN A N 1
ATOM 6525 C CA . GLN A 1 787 ? -19.536 -20.290 33.892 1.00 86.00 787 GLN A CA 1
ATOM 6526 C C . GLN A 1 787 ? -20.111 -21.680 34.219 1.00 86.00 787 GLN A C 1
ATOM 6528 O O . GLN A 1 787 ? -19.502 -22.692 33.882 1.00 86.00 787 GLN A O 1
ATOM 6533 N N . GLU A 1 788 ? -21.288 -21.741 34.845 1.00 87.50 788 GLU A N 1
ATOM 6534 C CA . GLU A 1 788 ? -21.965 -23.005 35.157 1.00 87.50 788 GLU A CA 1
ATOM 6535 C C . GLU A 1 788 ? -22.564 -23.647 33.904 1.00 87.50 788 GLU A C 1
ATOM 6537 O O . GLU A 1 788 ? -22.474 -24.863 33.741 1.00 87.50 788 GLU A O 1
ATOM 6542 N N . ALA A 1 789 ? -23.113 -22.839 32.993 1.00 84.50 789 ALA A N 1
ATOM 6543 C CA . ALA A 1 789 ? -23.634 -23.312 31.709 1.00 84.50 789 ALA A CA 1
ATOM 6544 C C . ALA A 1 789 ? -22.527 -23.921 30.827 1.00 84.50 789 ALA A C 1
ATOM 6546 O O . ALA A 1 789 ? -22.730 -24.957 30.195 1.00 84.50 789 ALA A O 1
ATOM 6547 N N . VAL A 1 790 ? -21.324 -23.334 30.849 1.00 88.38 790 VAL A N 1
ATOM 6548 C CA . VAL A 1 790 ? -20.135 -23.888 30.182 1.00 88.38 790 VAL A CA 1
ATOM 6549 C C . VAL A 1 790 ? -19.736 -25.235 30.790 1.00 88.38 790 VAL A C 1
ATOM 6551 O O . VAL A 1 790 ? -19.425 -26.171 30.057 1.00 88.38 790 VAL A O 1
ATOM 6554 N N . ASN A 1 791 ? -19.779 -25.369 32.120 1.00 88.00 791 ASN A N 1
ATOM 6555 C CA . ASN A 1 791 ? -19.466 -26.637 32.791 1.00 88.00 791 ASN A CA 1
ATOM 6556 C C . ASN A 1 791 ? -20.483 -27.743 32.454 1.00 88.00 791 ASN A C 1
ATOM 6558 O O . ASN A 1 791 ? -20.119 -28.915 32.415 1.00 88.00 791 ASN A O 1
ATOM 6562 N N . LYS A 1 792 ? -21.740 -27.370 32.185 1.00 86.31 792 LYS A N 1
ATOM 6563 C CA . LYS A 1 792 ? -22.812 -28.274 31.738 1.00 86.31 792 LYS A CA 1
ATOM 6564 C C . LYS A 1 792 ? -22.802 -28.551 30.225 1.00 86.31 792 LYS A C 1
ATOM 6566 O O . LYS A 1 792 ? -23.672 -29.273 29.754 1.00 86.31 792 LYS A O 1
ATOM 6571 N N . ASN A 1 793 ? -21.835 -28.014 29.469 1.00 82.94 793 ASN A N 1
ATOM 6572 C CA . ASN A 1 793 ? -21.765 -28.059 27.998 1.00 82.94 793 ASN A CA 1
ATOM 6573 C C . ASN A 1 793 ? -22.992 -27.456 27.277 1.00 82.94 793 ASN A C 1
ATOM 6575 O O . ASN A 1 793 ? -23.227 -27.742 26.107 1.00 82.94 793 ASN A O 1
ATOM 6579 N N . GLU A 1 794 ? -23.760 -26.596 27.946 1.00 83.69 794 GLU A N 1
ATOM 6580 C CA . GLU A 1 794 ? -24.886 -25.865 27.343 1.00 83.69 794 GLU A CA 1
ATOM 6581 C C . GLU A 1 794 ? -24.413 -24.584 26.624 1.00 83.69 794 GLU A C 1
ATOM 6583 O O . GLU A 1 794 ? -25.171 -23.953 25.888 1.00 83.69 794 GLU A O 1
ATOM 6588 N N . PHE A 1 795 ? -23.149 -24.189 26.824 1.00 87.88 795 PHE A N 1
ATOM 6589 C CA . PHE A 1 795 ? -22.551 -22.983 26.253 1.00 87.88 795 PHE A CA 1
ATOM 6590 C C . PHE A 1 795 ? -21.092 -23.214 25.820 1.00 87.88 795 PHE A C 1
ATOM 6592 O O . PHE A 1 795 ? -20.329 -23.883 26.521 1.00 87.88 795 PHE A O 1
ATOM 6599 N N . SER A 1 796 ? -20.691 -22.634 24.686 1.00 88.06 796 SER A N 1
ATOM 6600 C CA . SER A 1 796 ? -19.347 -22.750 24.104 1.00 88.06 796 SER A CA 1
ATOM 6601 C C . SER A 1 796 ? -18.277 -22.128 25.007 1.00 88.06 796 SER A C 1
ATOM 6603 O O . SER A 1 796 ? -18.385 -20.988 25.479 1.00 88.06 796 SER A O 1
ATOM 6605 N N . LYS A 1 797 ? -17.187 -22.880 25.204 1.00 88.12 797 LYS A N 1
ATOM 6606 C CA . LYS A 1 797 ? -16.005 -22.448 25.967 1.00 88.12 797 LYS A CA 1
ATOM 6607 C C . LYS A 1 797 ? -15.293 -21.295 25.265 1.00 88.12 797 LYS A C 1
ATOM 6609 O O . LYS A 1 797 ? -14.823 -20.358 25.913 1.00 88.12 797 LYS A O 1
ATOM 6614 N N . GLU A 1 798 ? -15.237 -21.360 23.941 1.00 87.94 798 GLU A N 1
ATOM 6615 C CA . GLU A 1 798 ? -14.569 -20.413 23.060 1.00 87.94 798 GLU A CA 1
ATOM 6616 C C . GLU A 1 798 ? -15.248 -19.045 23.133 1.00 87.94 798 GLU A C 1
ATOM 6618 O O . GLU A 1 798 ? -14.590 -18.048 23.448 1.00 87.94 798 GLU A O 1
ATOM 6623 N N . LEU A 1 799 ? -16.571 -19.006 22.943 1.00 88.94 799 LEU A N 1
ATOM 6624 C CA . LEU A 1 799 ? -17.357 -17.776 23.029 1.00 88.94 799 LEU A CA 1
ATOM 6625 C C . LEU A 1 799 ? -17.263 -17.150 24.424 1.00 88.94 799 LEU A C 1
ATOM 6627 O O . LEU A 1 799 ? -17.014 -15.949 24.554 1.00 88.94 799 LEU A O 1
ATOM 6631 N N . PHE A 1 800 ? -17.397 -17.961 25.476 1.00 89.19 800 PHE A N 1
ATOM 6632 C CA . PHE A 1 800 ? -17.299 -17.474 26.850 1.00 89.19 800 PHE A CA 1
ATOM 6633 C C . PHE A 1 800 ? -15.932 -16.843 27.150 1.00 89.19 800 PHE A C 1
ATOM 6635 O O . PHE A 1 800 ? -15.867 -15.812 27.821 1.00 89.19 800 PHE A O 1
ATOM 6642 N N . SER A 1 801 ? -14.840 -17.416 26.629 1.00 87.44 801 SER A N 1
ATOM 6643 C CA . SER A 1 801 ? -13.487 -16.890 26.847 1.00 87.44 801 SER A CA 1
ATOM 6644 C C . SER A 1 801 ? -13.289 -15.476 26.285 1.00 87.44 801 SER A C 1
ATOM 6646 O O . SER A 1 801 ? -12.614 -14.659 26.914 1.00 87.44 801 SER A O 1
ATOM 6648 N N . GLU A 1 802 ? -13.915 -15.160 25.147 1.00 85.00 802 GLU A N 1
ATOM 6649 C CA . GLU A 1 802 ? -13.887 -13.822 24.550 1.00 85.00 802 GLU A CA 1
ATOM 6650 C C . GLU A 1 802 ? -14.821 -12.860 25.291 1.00 85.00 802 GLU A C 1
ATOM 6652 O O . GLU A 1 802 ? -14.409 -11.754 25.641 1.00 85.00 802 GLU A O 1
ATOM 6657 N N . LEU A 1 803 ? -16.041 -13.297 25.628 1.00 86.75 803 LEU A N 1
ATOM 6658 C CA . LEU A 1 803 ? -17.013 -12.478 26.365 1.00 86.75 803 LEU A CA 1
ATOM 6659 C C . LEU A 1 803 ? -16.536 -12.110 27.778 1.00 86.75 803 LEU A C 1
ATOM 6661 O O . LEU A 1 803 ? -16.801 -11.009 28.263 1.00 86.75 803 LEU A O 1
ATOM 6665 N N . LYS A 1 804 ? -15.782 -12.996 28.439 1.00 86.44 804 LYS A N 1
ATOM 6666 C CA . LYS A 1 804 ? -15.226 -12.747 29.776 1.00 86.44 804 LYS A CA 1
ATOM 6667 C C . LYS A 1 804 ? -14.246 -11.570 29.803 1.00 86.44 804 LYS A C 1
ATOM 6669 O O . LYS A 1 804 ? -14.131 -10.920 30.840 1.00 86.44 804 LYS A O 1
ATOM 6674 N N . LYS A 1 805 ? -13.563 -11.268 28.690 1.00 83.81 805 LYS A N 1
ATOM 6675 C CA . LYS A 1 805 ? -12.591 -10.160 28.608 1.00 83.81 805 LYS A CA 1
ATOM 6676 C C . LYS A 1 805 ? -13.240 -8.785 28.793 1.00 83.81 805 LYS A C 1
ATOM 6678 O O . LYS A 1 805 ? -12.559 -7.859 29.222 1.00 83.81 805 LYS A O 1
ATOM 6683 N N . ALA A 1 806 ? -14.526 -8.650 28.472 1.00 83.06 806 ALA A N 1
ATOM 6684 C CA . ALA A 1 806 ? -15.285 -7.404 28.559 1.00 83.06 806 ALA A CA 1
ATOM 6685 C C . ALA A 1 806 ? -16.644 -7.647 29.240 1.00 83.06 806 ALA A C 1
ATOM 6687 O O . ALA A 1 806 ? -17.706 -7.399 28.668 1.00 83.06 806 ALA A O 1
ATOM 6688 N N . CYS A 1 807 ? -16.598 -8.165 30.471 1.00 86.19 807 CYS A N 1
ATOM 6689 C CA . CYS A 1 807 ? -17.782 -8.460 31.276 1.00 86.19 807 CYS A CA 1
ATOM 6690 C C . CYS A 1 807 ? -18.036 -7.377 32.336 1.00 86.19 807 CYS A C 1
ATOM 6692 O O . CYS A 1 807 ? -17.139 -7.026 33.102 1.00 86.19 807 CYS A O 1
ATOM 6694 N N . ILE A 1 808 ? -19.274 -6.886 32.399 1.00 86.25 808 ILE A N 1
ATOM 6695 C CA . ILE A 1 808 ? -19.767 -5.964 33.424 1.00 86.25 808 ILE A CA 1
ATOM 6696 C C . ILE A 1 808 ? -20.625 -6.766 34.400 1.00 86.25 808 ILE A C 1
ATOM 6698 O O . ILE A 1 808 ? -21.721 -7.207 34.049 1.00 86.25 808 ILE A O 1
ATOM 6702 N N . LYS A 1 809 ? -20.137 -6.920 35.634 1.00 85.81 809 LYS A N 1
ATOM 6703 C CA . LYS A 1 809 ? -20.879 -7.551 36.730 1.00 85.81 809 LYS A CA 1
ATOM 6704 C C . LYS A 1 809 ? -21.541 -6.489 37.586 1.00 85.81 809 LYS A C 1
ATOM 6706 O O . LYS A 1 809 ? -20.857 -5.723 38.262 1.00 85.81 809 LYS A O 1
ATOM 6711 N N . VAL A 1 810 ? -22.865 -6.442 37.551 1.00 84.25 810 VAL A N 1
ATOM 6712 C CA . VAL A 1 810 ? -23.631 -5.483 38.351 1.00 84.25 810 VAL A CA 1
ATOM 6713 C C . VAL A 1 810 ? -23.750 -6.007 39.787 1.00 84.25 810 VAL A C 1
ATOM 6715 O O . VAL A 1 810 ? -24.135 -7.163 39.970 1.00 84.25 810 VAL A O 1
ATOM 6718 N N . PRO A 1 811 ? -23.436 -5.201 40.820 1.00 82.56 811 PRO A N 1
ATOM 6719 C CA . PRO A 1 811 ? -23.605 -5.630 42.205 1.00 82.56 811 PRO A CA 1
ATOM 6720 C C . PRO A 1 811 ? -25.090 -5.858 42.514 1.00 82.56 811 PRO A C 1
ATOM 6722 O O . PRO A 1 811 ? -25.932 -5.030 42.180 1.00 82.56 811 PRO A O 1
ATOM 6725 N N . SER A 1 812 ? -25.423 -6.969 43.169 1.00 81.44 812 SER A N 1
ATOM 6726 C CA . SER A 1 812 ? -26.809 -7.253 43.560 1.00 81.44 812 SER A CA 1
ATOM 6727 C C . SER A 1 812 ? -27.233 -6.375 44.737 1.00 81.44 812 SER A C 1
ATOM 6729 O O . SER A 1 812 ? -26.482 -6.227 45.701 1.00 81.44 812 SER A O 1
ATOM 6731 N N . ILE A 1 813 ? -28.467 -5.861 44.713 1.00 78.81 813 ILE A N 1
ATOM 6732 C CA . ILE A 1 813 ? -29.019 -5.025 45.795 1.00 78.81 813 ILE A CA 1
ATOM 6733 C C . ILE A 1 813 ? -28.981 -5.739 47.151 1.00 78.81 813 ILE A C 1
ATOM 6735 O O . ILE A 1 813 ? -28.746 -5.108 48.177 1.00 78.81 813 ILE A O 1
ATOM 6739 N N . LYS A 1 814 ? -29.133 -7.068 47.150 1.00 76.44 814 LYS A N 1
ATOM 6740 C CA . LYS A 1 814 ? -29.121 -7.907 48.358 1.00 76.44 814 LYS A CA 1
ATOM 6741 C C . LYS A 1 814 ? -27.771 -7.913 49.083 1.00 76.44 814 LYS A C 1
ATOM 6743 O O . LYS A 1 814 ? -27.715 -8.310 50.238 1.00 76.44 814 LYS A O 1
ATOM 6748 N N . THR A 1 815 ? -26.692 -7.508 48.409 1.00 77.06 815 THR A N 1
ATOM 6749 C CA . THR A 1 815 ? -25.344 -7.470 48.997 1.00 77.06 815 THR A CA 1
ATOM 6750 C C . THR A 1 815 ? -25.054 -6.185 49.774 1.00 77.06 815 THR A C 1
ATOM 6752 O O . THR A 1 815 ? -24.043 -6.133 50.468 1.00 77.06 815 THR A O 1
ATOM 6755 N N . PHE A 1 816 ? -25.916 -5.164 49.678 1.00 78.12 816 PHE A N 1
ATOM 6756 C CA . PHE A 1 816 ? -25.729 -3.900 50.392 1.00 78.12 816 PHE A CA 1
ATOM 6757 C C . PHE A 1 816 ? -26.263 -3.949 51.821 1.00 78.12 816 PHE A C 1
ATOM 6759 O O . PHE A 1 816 ? -27.307 -4.539 52.100 1.00 78.12 816 PHE A O 1
ATOM 6766 N N . ASN A 1 817 ? -25.578 -3.241 52.716 1.00 79.06 817 ASN A N 1
ATOM 6767 C CA . ASN A 1 817 ? -26.015 -3.072 54.099 1.00 79.06 817 ASN A CA 1
ATOM 6768 C C . ASN A 1 817 ? -27.224 -2.125 54.196 1.00 79.06 817 ASN A C 1
ATOM 6770 O O . ASN A 1 817 ? -27.411 -1.244 53.357 1.00 79.06 817 ASN A O 1
ATOM 6774 N N . ASN A 1 818 ? -27.998 -2.217 55.284 1.00 75.19 818 ASN A N 1
ATOM 6775 C CA . ASN A 1 818 ? -29.173 -1.357 55.500 1.00 75.19 818 ASN A CA 1
ATOM 6776 C C . ASN A 1 818 ? -28.847 0.149 55.418 1.00 75.19 818 ASN A C 1
ATOM 6778 O O . ASN A 1 818 ? -29.579 0.898 54.778 1.00 75.19 818 ASN A O 1
ATOM 6782 N N . ASN A 1 819 ? -27.709 0.586 55.967 1.00 75.44 819 ASN A N 1
ATOM 6783 C CA . ASN A 1 819 ? -27.269 1.986 55.882 1.00 75.44 819 ASN A CA 1
ATOM 6784 C C . ASN A 1 819 ? -26.916 2.408 54.442 1.00 75.44 819 ASN A C 1
ATOM 6786 O O . ASN A 1 819 ? -27.109 3.558 54.052 1.00 75.44 819 ASN A O 1
ATOM 6790 N N . GLU A 1 820 ? -26.388 1.486 53.636 1.00 76.56 820 GLU A N 1
ATOM 6791 C CA . GLU A 1 820 ? -26.056 1.737 52.230 1.00 76.56 820 GLU A CA 1
ATOM 6792 C C . GLU A 1 820 ? -27.322 1.820 51.376 1.00 76.56 820 GLU A C 1
ATOM 6794 O O . GLU A 1 820 ? -27.412 2.676 50.498 1.00 76.56 820 GLU A O 1
ATOM 6799 N N . LEU A 1 821 ? -28.322 0.986 51.677 1.00 78.25 821 LEU A N 1
ATOM 6800 C CA . LEU A 1 821 ? -29.647 1.039 51.063 1.00 78.25 821 LEU A CA 1
ATOM 6801 C C . LEU A 1 821 ? -30.371 2.345 51.397 1.00 78.25 821 LEU A C 1
ATOM 6803 O O . LEU A 1 821 ? -30.944 2.964 50.503 1.00 78.25 821 LEU A O 1
ATOM 6807 N N . GLU A 1 822 ? -30.304 2.813 52.645 1.00 77.94 822 GLU A N 1
ATOM 6808 C CA . GLU A 1 822 ? -30.833 4.129 53.020 1.00 77.94 822 GLU A CA 1
ATOM 6809 C C . GLU A 1 822 ? -30.151 5.253 52.231 1.00 77.94 822 GLU A C 1
ATOM 6811 O O . GLU A 1 822 ? -30.837 6.100 51.653 1.00 77.94 822 GLU A O 1
ATOM 6816 N N . ASN A 1 823 ? -28.819 5.221 52.120 1.00 78.88 823 ASN A N 1
ATOM 6817 C CA . ASN A 1 823 ? -28.067 6.190 51.323 1.00 78.88 823 ASN A CA 1
ATOM 6818 C C . ASN A 1 823 ? -28.454 6.136 49.836 1.00 78.88 823 ASN A C 1
ATOM 6820 O O . ASN A 1 823 ? -28.674 7.177 49.220 1.00 78.88 823 ASN A O 1
ATOM 6824 N N . LEU A 1 824 ? -28.612 4.940 49.268 1.00 81.44 824 LEU A N 1
ATOM 6825 C CA . LEU A 1 824 ? -29.045 4.735 47.887 1.00 81.44 824 LEU A CA 1
ATOM 6826 C C . LEU A 1 824 ? -30.454 5.304 47.645 1.00 81.44 824 LEU A C 1
ATOM 6828 O O . LEU A 1 824 ? -30.680 5.999 46.653 1.00 81.44 824 LEU A O 1
ATOM 6832 N N . ILE A 1 825 ? -31.390 5.065 48.572 1.00 79.00 825 ILE A N 1
ATOM 6833 C CA . ILE A 1 825 ? -32.742 5.636 48.534 1.00 79.00 825 ILE A CA 1
ATOM 6834 C C . ILE A 1 825 ? -32.658 7.163 48.574 1.00 79.00 825 ILE A C 1
ATOM 6836 O O . ILE A 1 825 ? -33.283 7.825 47.745 1.00 79.00 825 ILE A O 1
ATOM 6840 N N . THR A 1 826 ? -31.850 7.735 49.476 1.00 77.06 826 THR A N 1
ATOM 6841 C CA . THR A 1 826 ? -31.668 9.194 49.530 1.00 77.06 826 THR A CA 1
ATOM 6842 C C . THR A 1 826 ? -31.069 9.745 48.233 1.00 77.06 826 THR A C 1
ATOM 6844 O O . THR A 1 826 ? -31.587 10.723 47.696 1.00 77.06 826 THR A O 1
ATOM 6847 N N . GLY A 1 827 ? -30.074 9.076 47.648 1.00 76.62 827 GLY A N 1
ATOM 6848 C CA . GLY A 1 827 ? -29.470 9.465 46.375 1.00 76.62 827 GLY A CA 1
ATOM 6849 C C . GLY A 1 827 ? -30.472 9.462 45.216 1.00 76.62 827 GLY A C 1
ATOM 6850 O O . GLY A 1 827 ? -30.553 10.435 44.465 1.00 76.62 827 GLY A O 1
ATOM 6851 N N . TYR A 1 828 ? -31.302 8.421 45.100 1.00 77.75 828 TYR A N 1
ATOM 6852 C CA . TYR A 1 828 ? -32.359 8.375 44.084 1.00 77.75 828 TYR A CA 1
ATOM 6853 C C . TYR A 1 828 ? -33.457 9.415 44.321 1.00 77.75 828 TYR A C 1
ATOM 6855 O O . TYR A 1 828 ? -33.981 9.964 43.350 1.00 77.75 828 TYR A O 1
ATOM 6863 N N . THR A 1 829 ? -33.792 9.737 45.576 1.00 75.31 829 THR A N 1
ATOM 6864 C CA . THR A 1 829 ? -34.724 10.841 45.857 1.00 75.31 829 THR A CA 1
ATOM 6865 C C . THR A 1 829 ? -34.149 12.193 45.449 1.00 75.31 829 THR A C 1
ATOM 6867 O O . THR A 1 829 ? -34.847 12.962 44.795 1.00 75.31 829 THR A O 1
ATOM 6870 N N . GLU A 1 830 ? -32.873 12.466 45.746 1.00 72.69 830 GLU A N 1
ATOM 6871 C CA . GLU A 1 830 ? -32.198 13.703 45.333 1.00 72.69 830 GLU A CA 1
ATOM 6872 C C . GLU A 1 830 ? -32.163 13.829 43.799 1.00 72.69 830 GLU A C 1
ATOM 6874 O O . GLU A 1 830 ? -32.398 14.911 43.263 1.00 72.69 830 GLU A O 1
ATOM 6879 N N . GLN A 1 831 ? -31.930 12.730 43.072 1.00 72.12 831 GLN A N 1
ATOM 6880 C CA . GLN A 1 831 ? -32.003 12.714 41.607 1.00 72.12 831 GLN A CA 1
ATOM 6881 C C . GLN A 1 831 ? -33.420 12.971 41.081 1.00 72.12 831 GLN A C 1
ATOM 6883 O O . GLN A 1 831 ? -33.596 13.756 40.151 1.00 72.12 831 GLN A O 1
ATOM 6888 N N . ALA A 1 832 ? -34.436 12.332 41.665 1.00 67.38 832 ALA A N 1
ATOM 6889 C CA . ALA A 1 832 ? -35.823 12.505 41.239 1.00 67.38 832 ALA A CA 1
ATOM 6890 C C . ALA A 1 832 ? -36.294 13.959 41.409 1.00 67.38 832 ALA A C 1
ATOM 6892 O O . ALA A 1 832 ? -36.958 14.487 40.522 1.00 67.38 832 ALA A O 1
ATOM 6893 N N . ILE A 1 833 ? -35.872 14.633 42.485 1.00 67.12 833 ILE A N 1
ATOM 6894 C CA . ILE A 1 833 ? -36.185 16.048 42.741 1.00 67.12 833 ILE A CA 1
ATOM 6895 C C . ILE A 1 833 ? -35.570 16.973 41.672 1.00 67.12 833 ILE A C 1
ATOM 6897 O O . ILE A 1 833 ? -36.166 17.994 41.336 1.00 67.12 833 ILE A O 1
ATOM 6901 N N . LYS A 1 834 ? -34.413 16.614 41.093 1.00 61.09 834 LYS A N 1
ATOM 6902 C CA . LYS A 1 834 ? -33.750 17.401 40.035 1.00 61.09 834 LYS A CA 1
ATOM 6903 C C . LYS A 1 834 ? -34.454 17.346 38.675 1.00 61.09 834 LYS A C 1
ATOM 6905 O O . LYS A 1 834 ? -34.228 18.241 37.868 1.00 61.09 834 LYS A O 1
ATOM 6910 N N . THR A 1 835 ? -35.205 16.281 38.378 1.00 55.34 835 THR A N 1
ATOM 6911 C CA . THR A 1 835 ? -35.460 15.902 36.975 1.00 55.34 835 THR A CA 1
ATOM 6912 C C . THR A 1 835 ? -36.690 16.560 36.351 1.00 55.34 835 THR A C 1
ATOM 6914 O O . THR A 1 835 ? -36.653 16.716 35.147 1.00 55.34 835 THR A O 1
ATOM 6917 N N . GLU A 1 836 ? -37.721 16.962 37.108 1.00 52.59 836 GLU A N 1
ATOM 6918 C CA . GLU A 1 836 ? -38.830 17.852 36.681 1.00 52.59 836 GLU A CA 1
ATOM 6919 C C . GLU A 1 836 ? -39.953 17.822 37.760 1.00 52.59 836 GLU A C 1
ATOM 6921 O O . GLU A 1 836 ? -40.253 16.776 38.331 1.00 52.59 836 GLU A O 1
ATOM 6926 N N . GLU A 1 837 ? -40.555 18.983 38.060 1.00 49.75 837 GLU A N 1
ATOM 6927 C CA . GLU A 1 837 ? -41.864 19.190 38.738 1.00 49.75 837 GLU A CA 1
ATOM 6928 C C . GLU A 1 837 ? -42.034 18.968 40.263 1.00 49.75 837 GLU A C 1
ATOM 6930 O O . GLU A 1 837 ? -43.027 19.429 40.826 1.00 49.75 837 GLU A O 1
ATOM 6935 N N . LEU A 1 838 ? -41.083 18.374 40.991 1.00 49.28 838 LEU A N 1
ATOM 6936 C CA . LEU A 1 838 ? -41.232 18.095 42.441 1.00 49.28 838 LEU A CA 1
ATOM 6937 C C . LEU A 1 838 ? -40.512 19.092 43.373 1.00 49.28 838 LEU A C 1
ATOM 6939 O O . LEU A 1 838 ? -40.147 18.743 44.495 1.00 49.28 838 LEU A O 1
ATOM 6943 N N . GLN A 1 839 ? -40.307 20.339 42.937 1.00 49.47 839 GLN A N 1
ATOM 6944 C CA . GLN A 1 839 ? -39.486 21.332 43.655 1.00 49.47 839 GLN A CA 1
ATOM 6945 C C . GLN A 1 839 ? -39.983 21.689 45.070 1.00 49.47 839 GLN A C 1
ATOM 6947 O O . GLN A 1 839 ? -39.213 22.241 45.853 1.00 49.47 839 GLN A O 1
ATOM 6952 N N . TYR A 1 840 ? -41.230 21.354 45.428 1.00 49.88 840 TYR A N 1
ATOM 6953 C CA . TYR A 1 840 ? -41.869 21.901 46.630 1.00 49.88 840 TYR A CA 1
ATOM 6954 C C . TYR A 1 840 ? -42.400 20.900 47.669 1.00 49.88 840 TYR A C 1
ATOM 6956 O O . TYR A 1 840 ? -43.032 21.352 48.621 1.00 49.88 840 TYR A O 1
ATOM 6964 N N . ILE A 1 841 ? -42.168 19.576 47.582 1.00 47.38 841 ILE A N 1
ATOM 6965 C CA . ILE A 1 841 ? -42.762 18.640 48.571 1.00 47.38 841 ILE A CA 1
ATOM 6966 C C . ILE A 1 841 ? -41.819 17.512 49.049 1.00 47.38 841 ILE A C 1
ATOM 6968 O O . ILE A 1 841 ? -41.503 16.581 48.319 1.00 47.38 841 ILE A O 1
ATOM 6972 N N . LEU A 1 842 ? -41.466 17.628 50.340 1.00 58.69 842 LEU A N 1
ATOM 6973 C CA . LEU A 1 842 ? -41.142 16.639 51.391 1.00 58.69 842 LEU A CA 1
ATOM 6974 C C . LEU A 1 842 ? -40.327 15.370 51.048 1.00 58.69 842 LEU A C 1
ATOM 6976 O O . LEU A 1 842 ? -40.788 14.454 50.368 1.00 58.69 842 LEU A O 1
ATOM 6980 N N . GLU A 1 843 ? -39.173 15.267 51.726 1.00 57.19 843 GLU A N 1
ATOM 6981 C CA . GLU A 1 843 ? -38.333 14.068 51.894 1.00 57.19 843 GLU A CA 1
ATOM 6982 C C . GLU A 1 843 ? -39.173 12.812 52.239 1.00 57.19 843 GLU A C 1
ATOM 6984 O O . GLU A 1 843 ? -40.253 12.888 52.842 1.00 57.19 843 GLU A O 1
ATOM 6989 N N . LEU A 1 844 ? -38.688 11.623 51.860 1.00 64.44 844 LEU A N 1
ATOM 6990 C CA . LEU A 1 844 ? -39.257 10.360 52.342 1.00 64.44 844 LEU A CA 1
ATOM 6991 C C . LEU A 1 844 ? -39.177 10.313 53.874 1.00 64.44 844 LEU A C 1
ATOM 6993 O O . LEU A 1 844 ? -38.119 10.550 54.455 1.00 64.44 844 LEU A O 1
ATOM 6997 N N . THR A 1 845 ? -40.291 9.986 54.527 1.00 66.06 845 THR A N 1
ATOM 6998 C CA . THR A 1 845 ? -40.322 9.762 55.976 1.00 66.06 845 THR A CA 1
ATOM 6999 C C . THR A 1 845 ? -39.551 8.490 56.321 1.00 66.06 845 THR A C 1
ATOM 7001 O O . THR A 1 845 ? -39.476 7.559 55.518 1.00 66.06 845 THR A O 1
ATOM 7004 N N . GLU A 1 846 ? -39.021 8.406 57.541 1.00 66.62 846 GLU A N 1
ATOM 7005 C CA . GLU A 1 846 ? -38.300 7.214 58.017 1.00 66.62 846 GLU A CA 1
ATOM 7006 C C . GLU A 1 846 ? -39.157 5.932 57.940 1.00 66.62 846 GLU A C 1
ATOM 7008 O O . GLU A 1 846 ? -38.648 4.844 57.679 1.00 66.62 846 GLU A O 1
ATOM 7013 N N . LEU A 1 847 ? -40.485 6.050 58.056 1.00 65.50 847 LEU A N 1
ATOM 7014 C CA . LEU A 1 847 ? -41.417 4.933 57.865 1.00 65.50 847 LEU A CA 1
ATOM 7015 C C . LEU A 1 847 ? -41.503 4.466 56.404 1.00 65.50 847 LEU A C 1
ATOM 7017 O O . LEU A 1 847 ? -41.656 3.275 56.145 1.00 65.50 847 LEU A O 1
ATOM 7021 N N . GLU A 1 848 ? -41.410 5.379 55.439 1.00 69.25 848 GLU A N 1
ATOM 7022 C CA . GLU A 1 848 ? -41.421 5.049 54.009 1.00 69.25 848 GLU A CA 1
ATOM 7023 C C . GLU A 1 848 ? -40.094 4.431 53.568 1.00 69.25 848 GLU A C 1
ATOM 7025 O O . GLU A 1 848 ? -40.110 3.452 52.825 1.00 69.25 848 GLU A O 1
ATOM 7030 N N . LYS A 1 849 ? -38.962 4.932 54.083 1.00 72.00 849 LYS A N 1
ATOM 7031 C CA . LYS A 1 849 ? -37.641 4.319 53.868 1.00 72.00 849 LYS A CA 1
ATOM 7032 C C . LYS A 1 849 ? -37.632 2.870 54.362 1.00 72.00 849 LYS A C 1
ATOM 7034 O O . LYS A 1 849 ? -37.290 1.967 53.602 1.00 72.00 849 LYS A O 1
ATOM 7039 N N . ARG A 1 850 ? -38.141 2.627 55.576 1.00 69.88 850 ARG A N 1
ATOM 7040 C CA . ARG A 1 850 ? -38.294 1.271 56.133 1.00 69.88 850 ARG A CA 1
ATOM 7041 C C . ARG A 1 850 ? -39.230 0.385 55.305 1.00 69.88 850 ARG A C 1
ATOM 7043 O O . ARG A 1 850 ? -38.921 -0.782 55.099 1.00 69.88 850 ARG A O 1
ATOM 7050 N N . LYS A 1 851 ? -40.337 0.917 54.770 1.00 73.50 851 LYS A N 1
ATOM 7051 C CA . LYS A 1 851 ? -41.234 0.162 53.868 1.00 73.50 851 LYS A CA 1
ATOM 7052 C C . LYS A 1 851 ? -40.545 -0.268 52.569 1.00 73.50 851 LYS A C 1
ATOM 7054 O O . LYS A 1 851 ? -40.785 -1.379 52.113 1.00 73.50 851 LYS A O 1
ATOM 7059 N N . ILE A 1 852 ? -39.701 0.586 51.989 1.00 72.31 852 ILE A N 1
ATOM 7060 C CA . ILE A 1 852 ? -38.947 0.269 50.767 1.00 72.31 852 ILE A CA 1
ATOM 7061 C C . ILE A 1 852 ? -37.893 -0.807 51.054 1.00 72.31 852 ILE A C 1
ATOM 7063 O O . ILE A 1 852 ? -37.791 -1.772 50.300 1.00 72.31 852 ILE A O 1
ATOM 7067 N N . ILE A 1 853 ? -37.169 -0.691 52.170 1.00 75.25 853 ILE A N 1
ATOM 7068 C CA . ILE A 1 853 ? -36.177 -1.693 52.593 1.00 75.25 853 ILE A CA 1
ATOM 7069 C C . ILE A 1 853 ? -36.853 -3.052 52.822 1.00 75.25 853 ILE A C 1
ATOM 7071 O O . ILE A 1 853 ? -36.395 -4.064 52.298 1.00 75.25 853 ILE A O 1
ATOM 7075 N N . ASN A 1 854 ? -38.008 -3.065 53.494 1.00 71.44 854 ASN A N 1
ATOM 7076 C CA . ASN A 1 854 ? -38.777 -4.287 53.741 1.00 71.44 854 ASN A CA 1
ATOM 7077 C C . ASN A 1 854 ? -39.376 -4.909 52.466 1.00 71.44 854 ASN A C 1
ATOM 7079 O O . ASN A 1 854 ? -39.714 -6.087 52.481 1.00 71.44 854 ASN A O 1
ATOM 7083 N N . SER A 1 855 ? -39.521 -4.145 51.375 1.00 66.12 855 SER A N 1
ATOM 7084 C CA . SER A 1 855 ? -40.006 -4.662 50.084 1.00 66.12 855 SER A CA 1
ATOM 7085 C C . SER A 1 855 ? -38.936 -5.380 49.249 1.00 66.12 855 SER A C 1
ATOM 7087 O O . SER A 1 855 ? -39.285 -5.973 48.235 1.00 66.12 855 SER A O 1
ATOM 7089 N N . SER A 1 856 ? -37.662 -5.330 49.670 1.00 66.75 856 SER A N 1
ATOM 7090 C CA . SER A 1 856 ? -36.511 -6.029 49.068 1.00 66.75 856 SER A CA 1
ATOM 7091 C C . SER A 1 856 ? -36.515 -6.068 47.523 1.00 66.75 856 SER A C 1
ATOM 7093 O O . SER A 1 856 ? -36.697 -7.143 46.949 1.00 66.75 856 SER A O 1
ATOM 7095 N N . PRO A 1 857 ? -36.329 -4.926 46.832 1.00 72.38 857 PRO A N 1
ATOM 7096 C CA . PRO A 1 857 ? -36.349 -4.880 45.368 1.00 72.38 857 PRO A CA 1
ATOM 7097 C C . PRO A 1 857 ? -35.233 -5.735 44.756 1.00 72.38 857 PRO A C 1
ATOM 7099 O O . PRO A 1 857 ? -34.123 -5.801 45.292 1.00 72.38 857 PRO A O 1
ATOM 7102 N N . GLU A 1 858 ? -35.516 -6.367 43.615 1.00 72.06 858 GLU A N 1
ATOM 7103 C CA . GLU A 1 858 ? -34.549 -7.249 42.948 1.00 72.06 858 GLU A CA 1
ATOM 7104 C C . GLU A 1 858 ? -33.594 -6.493 42.014 1.00 72.06 858 GLU A C 1
ATOM 7106 O O . GLU A 1 858 ? -32.449 -6.916 41.848 1.00 72.06 858 GLU A O 1
ATOM 7111 N N . SER A 1 859 ? -34.042 -5.377 41.424 1.00 81.56 859 SER A N 1
ATOM 7112 C CA . SER A 1 859 ? -33.279 -4.569 40.461 1.00 81.56 859 SER A CA 1
ATOM 7113 C C . SER A 1 859 ? -33.186 -3.096 40.871 1.00 81.56 859 SER A C 1
ATOM 7115 O O . SER A 1 859 ? -34.047 -2.562 41.585 1.00 81.56 859 SER A O 1
ATOM 7117 N N . PHE A 1 860 ? -32.141 -2.400 40.412 1.00 82.19 860 PHE A N 1
ATOM 7118 C CA . PHE A 1 860 ? -31.999 -0.961 40.681 1.00 82.19 860 PHE A CA 1
ATOM 7119 C C . PHE A 1 860 ? -33.085 -0.160 39.969 1.00 82.19 860 PHE A C 1
ATOM 7121 O O . PHE A 1 860 ? -33.575 0.841 40.502 1.00 82.19 860 PHE A O 1
ATOM 7128 N N . TYR A 1 861 ? -33.503 -0.637 38.797 1.00 81.94 861 TYR A N 1
ATOM 7129 C CA . TYR A 1 861 ? -34.636 -0.094 38.067 1.00 81.94 861 TYR A CA 1
ATOM 7130 C C . TYR A 1 861 ? -35.941 -0.137 38.875 1.00 81.94 861 TYR A C 1
ATOM 7132 O O . TYR A 1 861 ? -36.656 0.866 38.966 1.00 81.94 861 TYR A O 1
ATOM 7140 N N . GLU A 1 862 ? -36.245 -1.278 39.496 1.00 82.38 862 GLU A N 1
ATOM 7141 C CA . GLU A 1 862 ? -37.441 -1.452 40.317 1.00 82.38 862 GLU A CA 1
ATOM 7142 C C . GLU A 1 862 ? -37.427 -0.511 41.526 1.00 82.38 862 GLU A C 1
ATOM 7144 O O . GLU A 1 862 ? -38.415 0.185 41.781 1.00 82.38 862 GLU A O 1
ATOM 7149 N N . LEU A 1 863 ? -36.288 -0.416 42.220 1.00 83.00 863 LEU A N 1
ATOM 7150 C CA . LEU A 1 863 ? -36.114 0.500 43.346 1.00 83.00 863 LEU A CA 1
ATOM 7151 C C . LEU A 1 863 ? -36.360 1.959 42.934 1.00 83.00 863 LEU A C 1
ATOM 7153 O O . LEU A 1 863 ? -37.133 2.668 43.587 1.00 83.00 863 LEU A O 1
ATOM 7157 N N . LYS A 1 864 ? -35.750 2.404 41.829 1.00 81.62 864 LYS A N 1
ATOM 7158 C CA . LYS A 1 864 ? -35.924 3.764 41.302 1.00 81.62 864 LYS A CA 1
ATOM 7159 C C . LYS A 1 864 ? -37.389 4.057 40.972 1.00 81.62 864 LYS A C 1
ATOM 7161 O O . LYS A 1 864 ? -37.911 5.100 41.370 1.00 81.62 864 LYS A O 1
ATOM 7166 N N . ASN A 1 865 ? -38.074 3.124 40.314 1.00 81.25 865 ASN A N 1
ATOM 7167 C CA . ASN A 1 865 ? -39.492 3.257 39.982 1.00 81.25 865 ASN A CA 1
ATOM 7168 C C . ASN A 1 865 ? -40.385 3.293 41.229 1.00 81.25 865 ASN A C 1
ATOM 7170 O O . ASN A 1 865 ? -41.344 4.064 41.274 1.00 81.25 865 ASN A O 1
ATOM 7174 N N . ASN A 1 866 ? -40.090 2.488 42.251 1.00 80.19 866 ASN A N 1
ATOM 7175 C CA . ASN A 1 866 ? -40.848 2.482 43.502 1.00 80.19 866 ASN A CA 1
ATOM 7176 C C . ASN A 1 866 ? -40.716 3.819 44.242 1.00 80.19 866 ASN A C 1
ATOM 7178 O O . ASN A 1 866 ? -41.724 4.371 44.688 1.00 80.19 866 ASN A O 1
ATOM 7182 N N . ILE A 1 867 ? -39.509 4.390 44.289 1.00 79.31 867 ILE A N 1
ATOM 7183 C CA . ILE A 1 867 ? -39.260 5.721 44.859 1.00 79.31 867 ILE A CA 1
ATOM 7184 C C . ILE A 1 867 ? -40.022 6.797 44.076 1.00 79.31 867 ILE A C 1
ATOM 7186 O O . ILE A 1 867 ? -40.748 7.590 44.676 1.00 79.31 867 ILE A O 1
ATOM 7190 N N . GLN A 1 868 ? -39.931 6.793 42.742 1.00 76.69 868 GLN A N 1
ATOM 7191 C CA . GLN A 1 868 ? -40.657 7.747 41.897 1.00 76.69 868 GLN A CA 1
ATOM 7192 C C . GLN A 1 868 ? -42.176 7.650 42.093 1.00 76.69 868 GLN A C 1
ATOM 7194 O O . GLN A 1 868 ? -42.837 8.672 42.266 1.00 76.69 868 GLN A O 1
ATOM 7199 N N . LYS A 1 869 ? -42.742 6.438 42.162 1.00 77.94 869 LYS A N 1
ATOM 7200 C CA . LYS A 1 869 ? -44.173 6.229 42.448 1.00 77.94 869 LYS A CA 1
ATOM 7201 C C . LYS A 1 869 ? -44.587 6.815 43.800 1.00 77.94 869 LYS A C 1
ATOM 7203 O O . LYS A 1 869 ? -45.675 7.379 43.900 1.00 77.94 869 LYS A O 1
ATOM 7208 N N . ILE A 1 870 ? -43.760 6.678 44.839 1.00 75.31 870 ILE A N 1
ATOM 7209 C CA . ILE A 1 870 ? -44.048 7.240 46.169 1.00 75.31 870 ILE A CA 1
ATOM 7210 C C . ILE A 1 870 ? -44.012 8.771 46.126 1.00 75.31 870 ILE A C 1
ATOM 7212 O O . ILE A 1 870 ? -44.919 9.413 46.653 1.00 75.31 870 ILE A O 1
ATOM 7216 N N . LEU A 1 871 ? -43.023 9.358 45.449 1.00 72.25 871 LEU A N 1
ATOM 7217 C CA . LEU A 1 871 ? -42.918 10.811 45.288 1.00 72.25 871 LEU A CA 1
ATOM 7218 C C . LEU A 1 871 ? -44.104 11.390 44.494 1.00 72.25 871 LEU A C 1
ATOM 7220 O O . LEU A 1 871 ? -44.699 12.376 44.921 1.00 72.25 871 LEU A O 1
ATOM 7224 N N . ILE A 1 872 ? -44.530 10.725 43.415 1.00 72.19 872 ILE A N 1
ATOM 7225 C CA . ILE A 1 872 ? -45.723 11.105 42.635 1.00 72.19 872 ILE A CA 1
ATOM 7226 C C . ILE A 1 872 ? -47.012 10.964 43.465 1.00 72.19 872 ILE A C 1
ATOM 7228 O O . ILE A 1 872 ? -47.945 11.749 43.319 1.00 72.19 872 ILE A O 1
ATOM 7232 N N . LYS A 1 873 ? -47.103 9.972 44.361 1.00 71.06 873 LYS A N 1
ATOM 7233 C CA . LYS A 1 873 ? -48.244 9.861 45.288 1.00 71.06 873 LYS A CA 1
ATOM 7234 C C . LYS A 1 873 ? -48.284 11.015 46.292 1.00 71.06 873 LYS A C 1
ATOM 7236 O O . LYS A 1 873 ? -49.376 11.445 46.646 1.00 71.06 873 LYS A O 1
ATOM 7241 N N . LYS A 1 874 ? -47.126 11.521 46.731 1.00 64.19 874 LYS A N 1
ATOM 7242 C CA . LYS A 1 874 ? -47.028 12.668 47.649 1.00 64.19 874 LYS A CA 1
ATOM 7243 C C . LYS A 1 874 ? -47.338 14.013 46.998 1.00 64.19 874 LYS A C 1
ATOM 7245 O O . LYS A 1 874 ? -47.776 14.915 47.703 1.00 64.19 874 LYS A O 1
ATOM 7250 N N . SER A 1 875 ? -47.119 14.161 45.693 1.00 59.91 875 SER A N 1
ATOM 7251 C CA . SER A 1 875 ? -47.415 15.415 44.991 1.00 59.91 875 SER A CA 1
ATOM 7252 C C . SER A 1 875 ? -48.911 15.660 44.764 1.00 59.91 875 SER A C 1
ATOM 7254 O O . SER A 1 875 ? -49.294 16.774 44.417 1.00 59.91 875 SER A O 1
ATOM 7256 N N . LYS A 1 876 ? -49.777 14.662 44.999 1.00 54.84 876 LYS A N 1
ATOM 7257 C CA . LYS A 1 876 ? -51.236 14.835 44.964 1.00 54.84 876 LYS A CA 1
ATOM 7258 C C . LYS A 1 876 ? -51.738 15.381 46.315 1.00 54.84 876 LYS A C 1
ATOM 7260 O O . LYS A 1 876 ? -51.517 14.721 47.333 1.00 54.84 876 LYS A O 1
ATOM 7265 N N . PRO A 1 877 ? -52.418 16.544 46.369 1.00 39.03 877 PRO A N 1
ATOM 7266 C CA . PRO A 1 877 ? -52.931 17.087 47.625 1.00 39.03 877 PRO A CA 1
ATOM 7267 C C . PRO A 1 877 ? -54.001 16.162 48.223 1.00 39.03 877 PRO A C 1
ATOM 7269 O O . PRO A 1 877 ? -54.904 15.702 47.524 1.00 39.03 877 PRO A O 1
ATOM 7272 N N . LYS A 1 878 ? -53.899 15.897 49.533 1.00 39.28 878 LYS A N 1
ATOM 7273 C CA . LYS A 1 878 ? -54.939 15.230 50.328 1.00 39.28 878 LYS A CA 1
ATOM 7274 C C . LYS A 1 878 ? -56.184 16.119 50.368 1.00 39.28 878 LYS A C 1
ATOM 7276 O O . LYS A 1 878 ? -56.269 16.996 51.217 1.00 39.28 878 LYS A O 1
ATOM 7281 N N . ASN A 1 879 ? -57.150 15.840 49.503 1.00 29.83 879 ASN A N 1
ATOM 7282 C CA . ASN A 1 879 ? -58.557 16.039 49.812 1.00 29.83 879 ASN A CA 1
ATOM 7283 C C . ASN A 1 879 ? -59.293 14.712 49.617 1.00 29.83 879 ASN A C 1
ATOM 7285 O O . ASN A 1 879 ? -59.008 13.956 48.691 1.00 29.83 879 ASN A O 1
ATOM 7289 N N . THR A 1 880 ? -60.222 14.492 50.542 1.00 25.58 880 THR A N 1
ATOM 7290 C CA . THR A 1 880 ? -61.175 13.384 50.672 1.00 25.58 880 THR A CA 1
ATOM 7291 C C . THR A 1 880 ? -60.686 12.167 51.464 1.00 25.58 880 THR A C 1
ATOM 7293 O O . THR A 1 880 ? -60.058 11.230 50.979 1.00 25.58 880 THR A O 1
ATOM 7296 N N . ILE A 1 881 ? -61.021 12.238 52.752 1.00 37.44 881 ILE A N 1
ATOM 7297 C CA . ILE A 1 881 ? -61.201 11.132 53.688 1.00 37.44 881 ILE A CA 1
ATOM 7298 C C . ILE A 1 881 ? -62.425 10.330 53.228 1.00 37.44 881 ILE A C 1
ATOM 7300 O O . ILE A 1 881 ? -63.505 10.903 53.165 1.00 37.44 881 ILE A O 1
ATOM 7304 N N . GLN A 1 882 ? -62.215 9.049 52.917 1.00 30.23 882 GLN A N 1
ATOM 7305 C CA . GLN A 1 882 ? -63.140 7.907 52.749 1.00 30.23 882 GLN A CA 1
ATOM 7306 C C . GLN A 1 882 ? -62.408 7.010 51.732 1.00 30.23 882 GLN A C 1
ATOM 7308 O O . GLN A 1 882 ? -62.151 7.438 50.620 1.00 30.23 882 GLN A O 1
ATOM 7313 N N . GLU A 1 883 ? -61.871 5.834 52.036 1.00 29.58 883 GLU A N 1
ATOM 7314 C CA . GLU A 1 883 ? -62.402 4.741 52.840 1.00 29.58 883 GLU A CA 1
ATOM 7315 C C . GLU A 1 883 ? -61.231 3.974 53.483 1.00 29.58 883 GLU A C 1
ATOM 7317 O O . GLU A 1 883 ? -60.381 3.379 52.822 1.00 29.58 883 GLU A O 1
ATOM 7322 N N . THR A 1 884 ? -61.178 3.986 54.809 1.00 30.52 884 THR A N 1
ATOM 7323 C CA . THR A 1 884 ? -60.731 2.820 55.579 1.00 30.52 884 THR A CA 1
ATOM 7324 C C . THR A 1 884 ? -61.967 1.973 55.861 1.00 30.52 884 THR A C 1
ATOM 7326 O O . THR A 1 884 ? -63.019 2.567 56.070 1.00 30.52 884 THR A O 1
ATOM 7329 N N . ILE A 1 885 ? -61.800 0.643 55.956 1.00 29.91 885 ILE A N 1
ATOM 7330 C CA . ILE A 1 885 ? -62.808 -0.448 55.908 1.00 29.91 885 ILE A CA 1
ATOM 7331 C C . ILE A 1 885 ? -62.823 -0.967 54.454 1.00 29.91 885 ILE A C 1
ATOM 7333 O O . ILE A 1 885 ? -63.365 -0.318 53.582 1.00 29.91 885 ILE A O 1
ATOM 7337 N N . ILE A 1 886 ? -62.151 -2.050 54.042 1.00 29.47 886 ILE A N 1
ATOM 7338 C CA . ILE A 1 886 ? -62.084 -3.404 54.608 1.00 29.47 886 ILE A CA 1
ATOM 7339 C C . ILE A 1 886 ? -60.760 -4.063 54.167 1.00 29.47 886 ILE A C 1
ATOM 7341 O O . ILE A 1 886 ? -60.526 -4.285 52.982 1.00 29.47 886 ILE A O 1
ATOM 7345 N N . GLN A 1 887 ? -59.914 -4.456 55.121 1.00 30.83 887 GLN A N 1
ATOM 7346 C CA . GLN A 1 887 ? -59.073 -5.644 54.963 1.00 30.83 887 GLN A CA 1
ATOM 7347 C C . GLN A 1 887 ? -59.692 -6.743 55.815 1.00 30.83 887 GLN A C 1
ATOM 7349 O O . GLN A 1 887 ? -59.742 -6.591 57.034 1.00 30.83 887 GLN A O 1
ATOM 7354 N N . LYS A 1 888 ? -60.127 -7.822 55.159 1.00 29.31 888 LYS A N 1
ATOM 7355 C CA . LYS A 1 888 ? -60.017 -9.237 55.561 1.00 29.31 888 LYS A CA 1
ATOM 7356 C C . LYS A 1 888 ? -61.079 -10.037 54.808 1.00 29.31 888 LYS A C 1
ATOM 7358 O O . LYS A 1 888 ? -62.264 -9.821 55.019 1.00 29.31 888 LYS A O 1
ATOM 7363 N N . ASN A 1 889 ? -60.643 -10.940 53.929 1.00 24.20 889 ASN A N 1
ATOM 7364 C CA . ASN A 1 889 ? -60.900 -12.377 54.065 1.00 24.20 889 ASN A CA 1
ATOM 7365 C C . ASN A 1 889 ? -60.260 -13.168 52.908 1.00 24.20 889 ASN A C 1
ATOM 7367 O O . ASN A 1 889 ? -60.507 -12.905 51.740 1.00 24.20 889 ASN A O 1
ATOM 7371 N N . HIS A 1 890 ? -59.408 -14.111 53.315 1.00 25.86 890 HIS A N 1
ATOM 7372 C CA . HIS A 1 890 ? -59.198 -15.459 52.778 1.00 25.86 890 HIS A CA 1
ATOM 7373 C C . HIS A 1 890 ? -59.008 -15.703 51.265 1.00 25.86 890 HIS A C 1
ATOM 7375 O O . HIS A 1 890 ? -59.937 -15.673 50.475 1.00 25.86 890 HIS A O 1
ATOM 7381 N N . ALA A 1 891 ? -57.756 -16.050 50.936 1.00 24.89 891 ALA A N 1
ATOM 7382 C CA . ALA A 1 891 ? -57.297 -17.367 50.465 1.00 24.89 891 ALA A CA 1
ATOM 7383 C C . ALA A 1 891 ? -58.030 -18.117 49.322 1.00 24.89 891 ALA A C 1
ATOM 7385 O O . ALA A 1 891 ? -59.224 -18.365 49.381 1.00 24.89 891 ALA A O 1
ATOM 7386 N N . GLN A 1 892 ? -57.175 -18.666 48.439 1.00 22.28 892 GLN A N 1
ATOM 7387 C CA . GLN A 1 892 ? -57.317 -19.813 47.516 1.00 22.28 892 GLN A CA 1
ATOM 7388 C C . GLN A 1 892 ? -57.447 -19.529 45.998 1.00 22.28 892 GLN A C 1
ATOM 7390 O O . GLN A 1 892 ? -58.469 -19.128 45.460 1.00 22.28 892 GLN A O 1
ATOM 7395 N N . ILE A 1 893 ? -56.312 -19.807 45.344 1.00 25.47 893 ILE A N 1
ATOM 7396 C CA . ILE A 1 893 ? -55.982 -20.108 43.930 1.00 25.47 893 ILE A CA 1
ATOM 7397 C C . ILE A 1 893 ? -56.834 -21.328 43.460 1.00 25.47 893 ILE A C 1
ATOM 7399 O O . ILE A 1 893 ? -57.103 -22.149 44.341 1.00 25.47 893 ILE A O 1
ATOM 7403 N N . PRO A 1 894 ? -57.232 -21.545 42.167 1.00 27.88 894 PRO A N 1
ATOM 7404 C CA . PRO A 1 894 ? -56.371 -21.513 40.964 1.00 27.88 894 PRO A CA 1
ATOM 7405 C C . PRO A 1 894 ? -56.939 -20.991 39.619 1.00 27.88 894 PRO A C 1
ATOM 7407 O O . PRO A 1 894 ? -58.136 -20.963 39.387 1.00 27.88 894 PRO A O 1
ATOM 7410 N N . ASN A 1 895 ? -55.987 -20.651 38.726 1.00 22.23 895 ASN A N 1
ATOM 7411 C CA . ASN A 1 895 ? -55.924 -20.815 37.254 1.00 22.23 895 ASN A CA 1
ATOM 7412 C C . ASN A 1 895 ? -57.254 -20.853 36.462 1.00 22.23 895 ASN A C 1
ATOM 7414 O O . ASN A 1 895 ? -58.094 -21.707 36.697 1.00 22.23 895 ASN A O 1
ATOM 7418 N N . LYS A 1 896 ? -57.439 -20.117 35.358 1.00 22.61 896 LYS A N 1
ATOM 7419 C CA . LYS A 1 896 ? -56.580 -20.076 34.159 1.00 22.61 896 LYS A CA 1
ATOM 7420 C C . LYS A 1 896 ? -57.147 -19.036 33.168 1.00 22.61 896 LYS A C 1
ATOM 7422 O O . LYS A 1 896 ? -58.352 -18.821 33.137 1.00 22.61 896 LYS A O 1
ATOM 7427 N N . ASN A 1 897 ? -56.266 -18.547 32.291 1.00 22.53 897 ASN A N 1
ATOM 7428 C CA . ASN A 1 897 ? -56.520 -17.825 31.034 1.00 22.53 897 ASN A CA 1
ATOM 7429 C C . ASN A 1 897 ? -56.905 -16.347 31.172 1.00 22.53 897 ASN A C 1
ATOM 7431 O O . ASN A 1 897 ? -58.058 -16.046 31.416 1.00 22.53 897 ASN A O 1
ATOM 7435 N N . PHE A 1 898 ? -55.973 -15.434 30.889 1.00 23.30 898 PHE A N 1
ATOM 7436 C CA . PHE A 1 898 ? -56.236 -14.362 29.924 1.00 23.30 898 PHE A CA 1
ATOM 7437 C C . PHE A 1 898 ? -54.920 -13.844 29.345 1.00 23.30 898 PHE A C 1
ATOM 7439 O O . PHE A 1 898 ? -53.937 -13.601 30.045 1.00 23.30 898 PHE A O 1
ATOM 7446 N N . GLU A 1 899 ? -54.915 -13.777 28.022 1.00 23.70 899 GLU A N 1
ATOM 7447 C CA . GLU A 1 899 ? -53.785 -13.463 27.174 1.00 23.70 899 GLU A CA 1
ATOM 7448 C C . GLU A 1 899 ? -53.316 -12.015 27.331 1.00 23.70 899 GLU A C 1
ATOM 7450 O O . GLU A 1 899 ? -54.064 -11.067 27.564 1.00 23.70 899 GLU A O 1
ATOM 7455 N N . THR A 1 900 ? -52.009 -11.883 27.176 1.00 22.28 900 THR A N 1
ATOM 7456 C CA . THR A 1 900 ? -51.190 -10.693 27.337 1.00 22.28 900 THR A CA 1
ATOM 7457 C C . THR A 1 900 ? -51.448 -9.639 26.261 1.00 22.28 900 THR A C 1
ATOM 7459 O O . THR A 1 900 ? -51.023 -9.807 25.120 1.00 22.28 900 THR A O 1
ATOM 7462 N N . LYS A 1 901 ? -52.017 -8.494 26.651 1.00 25.02 901 LYS A N 1
ATOM 7463 C CA . LYS A 1 901 ? -51.822 -7.190 25.993 1.00 25.02 901 LYS A CA 1
ATOM 7464 C C . LYS A 1 901 ? -51.917 -6.079 27.033 1.00 25.02 901 LYS A C 1
ATOM 7466 O O . LYS A 1 901 ? -53.012 -5.638 27.360 1.00 25.02 901 LYS A O 1
ATOM 7471 N N . THR A 1 902 ? -50.783 -5.595 27.538 1.00 22.81 902 THR A N 1
ATOM 7472 C CA . THR A 1 902 ? -50.666 -4.212 28.038 1.00 22.81 902 THR A CA 1
ATOM 7473 C C . THR A 1 902 ? -49.194 -3.842 28.190 1.00 22.81 902 THR A C 1
ATOM 7475 O O . THR A 1 902 ? -48.530 -4.176 29.166 1.00 22.81 902 THR A O 1
ATOM 7478 N N . GLU A 1 903 ? -48.672 -3.164 27.171 1.00 24.25 903 GLU A N 1
ATOM 7479 C CA . GLU A 1 903 ? -47.432 -2.400 27.250 1.00 24.25 903 GLU A CA 1
ATOM 7480 C C . GLU A 1 903 ? -47.662 -1.193 28.171 1.00 24.25 903 GLU A C 1
ATOM 7482 O O . GLU A 1 903 ? -48.525 -0.351 27.909 1.00 24.25 903 GLU A O 1
ATOM 7487 N N . LEU A 1 904 ? -46.890 -1.110 29.257 1.00 24.62 904 LEU A N 1
ATOM 7488 C CA . LEU A 1 904 ? -46.790 0.083 30.090 1.00 24.62 904 LEU A CA 1
ATOM 7489 C C . LEU A 1 904 ? -45.847 1.092 29.421 1.00 24.62 904 LEU A C 1
ATOM 7491 O O . LEU A 1 904 ? -44.628 0.940 29.453 1.00 24.62 904 LEU A O 1
ATOM 7495 N N . LYS A 1 905 ? -46.432 2.147 28.848 1.00 25.06 905 LYS A N 1
ATOM 7496 C CA . LYS A 1 905 ? -45.776 3.445 28.634 1.00 25.06 905 LYS A CA 1
ATOM 7497 C C . LYS A 1 905 ? -45.763 4.221 29.954 1.00 25.06 905 LYS A C 1
ATOM 7499 O O . LYS A 1 905 ? -46.797 4.246 30.609 1.00 25.06 905 LYS A O 1
ATOM 7504 N N . LEU A 1 906 ? -44.630 4.851 30.286 1.00 23.12 906 LEU A N 1
ATOM 7505 C CA . LEU A 1 906 ? -44.402 6.066 31.108 1.00 23.12 906 LEU A CA 1
ATOM 7506 C C . LEU A 1 906 ? -42.874 6.130 31.358 1.00 23.12 906 LEU A C 1
ATOM 7508 O O . LEU A 1 906 ? -42.310 5.135 31.792 1.00 23.12 906 LEU A O 1
ATOM 7512 N N . ALA A 1 907 ? -42.102 7.197 31.169 1.00 22.94 907 ALA A N 1
ATOM 7513 C CA . ALA A 1 907 ? -42.239 8.486 30.507 1.00 22.94 907 ALA A CA 1
ATOM 7514 C C . ALA A 1 907 ? -40.797 9.016 30.325 1.00 22.94 907 ALA A C 1
ATOM 7516 O O . ALA A 1 907 ? -39.999 8.960 31.261 1.00 22.94 907 ALA A O 1
ATOM 7517 N N . THR A 1 908 ? -40.459 9.521 29.141 1.00 22.89 908 THR A N 1
ATOM 7518 C CA . THR A 1 908 ? -39.252 10.324 28.891 1.00 22.89 908 THR A CA 1
ATOM 7519 C C . THR A 1 908 ? -39.679 11.562 28.112 1.00 22.89 908 THR A C 1
ATOM 7521 O O . THR A 1 908 ? -39.974 11.466 26.922 1.00 22.89 908 THR A O 1
ATOM 7524 N N . ASN A 1 909 ? -39.707 12.718 28.769 1.00 22.64 909 ASN A N 1
ATOM 7525 C CA . ASN A 1 909 ? -39.590 14.015 28.101 1.00 22.64 909 ASN A CA 1
ATOM 7526 C C . ASN A 1 909 ? -38.093 14.153 27.736 1.00 22.64 909 ASN A C 1
ATOM 7528 O O . ASN A 1 909 ? -37.245 13.821 28.553 1.00 22.64 909 ASN A O 1
ATOM 7532 N N . PHE A 1 910 ? -37.603 14.521 26.557 1.00 24.95 910 PHE A N 1
ATOM 7533 C CA . PHE A 1 910 ? -38.135 15.214 25.400 1.00 24.95 910 PHE A CA 1
ATOM 7534 C C . PHE A 1 910 ? -37.580 14.548 24.128 1.00 24.95 910 PHE A C 1
ATOM 7536 O O . PHE A 1 910 ? -36.379 14.581 23.874 1.00 24.95 910 PHE A O 1
ATOM 7543 N N . SER A 1 911 ? -38.447 14.011 23.277 1.00 24.19 911 SER A N 1
ATOM 7544 C CA . SER A 1 911 ? -38.341 14.195 21.825 1.00 24.19 911 SER A CA 1
ATOM 7545 C C . SER A 1 911 ? -39.725 13.952 21.232 1.00 24.19 911 SER A C 1
ATOM 7547 O O . SER A 1 911 ? -40.437 13.025 21.614 1.00 24.19 911 SER A O 1
ATOM 7549 N N . THR A 1 912 ? -40.150 14.882 20.387 1.00 32.84 912 THR A N 1
ATOM 7550 C CA . THR A 1 912 ? -41.488 15.007 19.805 1.00 32.84 912 THR A CA 1
ATOM 7551 C C . THR A 1 912 ? -42.022 13.683 19.258 1.00 32.84 912 THR A C 1
ATOM 7553 O O . THR A 1 912 ? -41.692 13.286 18.144 1.00 32.84 912 THR A O 1
ATOM 7556 N N . THR A 1 913 ? -42.891 13.024 20.015 1.00 28.19 913 THR A N 1
ATOM 7557 C CA . THR A 1 913 ? -43.730 11.928 19.529 1.00 28.19 913 THR A CA 1
ATOM 7558 C C . THR A 1 913 ? -45.155 12.223 19.966 1.00 28.19 913 THR A C 1
ATOM 7560 O O . THR A 1 913 ? -45.518 12.108 21.131 1.00 28.19 913 THR A O 1
ATOM 7563 N N . TYR A 1 914 ? -45.944 12.715 19.015 1.00 39.50 914 TYR A N 1
ATOM 7564 C CA . TYR A 1 914 ? -47.375 12.924 19.188 1.00 39.50 914 TYR A CA 1
ATOM 7565 C C . TYR A 1 914 ? -48.066 11.575 19.435 1.00 39.50 914 TYR A C 1
ATOM 7567 O O . TYR A 1 914 ? -47.634 10.546 18.915 1.00 39.50 914 TYR A O 1
ATOM 7575 N N . ASP A 1 915 ? -49.124 11.576 20.245 1.00 36.09 915 ASP A N 1
ATOM 7576 C CA . ASP A 1 915 ? -49.879 10.382 20.626 1.00 36.09 915 ASP A CA 1
ATOM 7577 C C . ASP A 1 915 ? -50.513 9.711 19.386 1.00 36.09 915 ASP A C 1
ATOM 7579 O O . ASP A 1 915 ? -51.510 10.169 18.830 1.00 36.09 915 ASP A O 1
ATOM 7583 N N . LEU A 1 916 ? -49.909 8.614 18.919 1.00 44.69 916 LEU A N 1
ATOM 7584 C CA . LEU A 1 916 ? -50.317 7.847 17.731 1.00 44.69 916 LEU A CA 1
ATOM 7585 C C . LEU A 1 916 ? -51.527 6.936 18.018 1.00 44.69 916 LEU A C 1
ATOM 7587 O O . LEU A 1 916 ? -51.446 5.718 17.861 1.00 44.69 916 LEU A O 1
ATOM 7591 N N . LYS A 1 917 ? -52.647 7.508 18.467 1.00 46.97 917 LYS A N 1
ATOM 7592 C CA . LYS A 1 917 ? -53.944 6.802 18.521 1.00 46.97 917 LYS A CA 1
ATOM 7593 C C . LYS A 1 917 ? -54.962 7.322 17.502 1.00 46.97 917 LYS A C 1
ATOM 7595 O O . LYS A 1 917 ? -55.851 6.570 17.113 1.00 46.97 917 LYS A O 1
ATOM 7600 N N . ASP A 1 918 ? -54.782 8.538 16.989 1.00 57.47 918 ASP A N 1
ATOM 7601 C CA . ASP A 1 918 ? -55.681 9.131 15.996 1.00 57.47 918 ASP A CA 1
ATOM 7602 C C . ASP A 1 918 ? -55.265 8.754 14.564 1.00 57.47 918 ASP A C 1
ATOM 7604 O O . ASP A 1 918 ? -54.274 9.270 14.041 1.00 57.47 918 ASP A O 1
ATOM 7608 N N . LYS A 1 919 ? -56.038 7.873 13.904 1.00 66.50 919 LYS A N 1
ATOM 7609 C CA . LYS A 1 919 ? -55.806 7.455 12.501 1.00 66.50 919 LYS A CA 1
ATOM 7610 C C . LYS A 1 919 ? -55.671 8.649 11.543 1.00 66.50 919 LYS A C 1
ATOM 7612 O O . LYS A 1 919 ? -54.791 8.642 10.688 1.00 66.50 919 LYS A O 1
ATOM 7617 N N . GLU A 1 920 ? -56.478 9.685 11.741 1.00 64.12 920 GLU A N 1
ATOM 7618 C CA . GLU A 1 920 ? -56.497 10.902 10.916 1.00 64.12 920 GLU A CA 1
ATOM 7619 C C . GLU A 1 920 ? -55.233 11.762 11.101 1.00 64.12 920 GLU A C 1
ATOM 7621 O O . GLU A 1 920 ? -54.753 12.397 10.163 1.00 64.12 920 GLU A O 1
ATOM 7626 N N . LEU A 1 921 ? -54.630 11.752 12.298 1.00 70.56 921 LEU A N 1
ATOM 7627 C CA . LEU A 1 921 ? -53.378 12.470 12.560 1.00 70.56 921 LEU A CA 1
ATOM 7628 C C . LEU A 1 921 ? -52.192 11.777 11.876 1.00 70.56 921 LEU A C 1
ATOM 7630 O O . LEU A 1 921 ? -51.296 12.436 11.356 1.00 70.56 921 LEU A O 1
ATOM 7634 N N . ILE A 1 922 ? -52.205 10.441 11.847 1.00 69.94 922 ILE A N 1
ATOM 7635 C CA . ILE A 1 922 ? -51.202 9.632 11.143 1.00 69.94 922 ILE A CA 1
ATOM 7636 C C . ILE A 1 922 ? -51.277 9.891 9.640 1.00 69.94 922 ILE A C 1
ATOM 7638 O O . ILE A 1 922 ? -50.243 10.006 8.985 1.00 69.94 922 ILE A O 1
ATOM 7642 N N . GLU A 1 923 ? -52.486 9.999 9.096 1.00 70.69 923 GLU A N 1
ATOM 7643 C CA . GLU A 1 923 ? -52.697 10.335 7.692 1.00 70.69 923 GLU A CA 1
ATOM 7644 C C . GLU A 1 923 ? -52.164 11.737 7.366 1.00 70.69 923 GLU A C 1
ATOM 7646 O O . GLU A 1 923 ? -51.403 11.896 6.413 1.00 70.69 923 GLU A O 1
ATOM 7651 N N . ALA A 1 924 ? -52.423 12.723 8.231 1.00 72.50 924 ALA A N 1
ATOM 7652 C CA . ALA A 1 924 ? -51.853 14.062 8.097 1.00 72.50 924 ALA A CA 1
ATOM 7653 C C . ALA A 1 924 ? -50.310 14.061 8.135 1.00 72.50 924 ALA A C 1
ATOM 7655 O O . ALA A 1 924 ? -49.673 14.717 7.312 1.00 72.50 924 ALA A O 1
ATOM 7656 N N . ILE A 1 925 ? -49.697 13.290 9.042 1.00 71.12 925 ILE A N 1
ATOM 7657 C CA . ILE A 1 925 ? -48.232 13.165 9.145 1.00 71.12 925 ILE A CA 1
ATOM 7658 C C . ILE A 1 925 ? -47.650 12.464 7.908 1.00 71.12 925 ILE A C 1
ATOM 7660 O O . ILE A 1 925 ? -46.637 12.916 7.378 1.00 71.12 925 ILE A O 1
ATOM 7664 N N . LYS A 1 926 ? -48.296 11.399 7.407 1.00 73.75 926 LYS A N 1
ATOM 7665 C CA . LYS A 1 926 ? -47.884 10.703 6.173 1.00 73.75 926 LYS A CA 1
ATOM 7666 C C . LYS A 1 926 ? -47.940 11.620 4.953 1.00 73.75 926 LYS A C 1
ATOM 7668 O O . LYS A 1 926 ? -47.059 11.559 4.101 1.00 73.75 926 LYS A O 1
ATOM 7673 N N . LEU A 1 927 ? -48.967 12.464 4.872 1.00 73.12 927 LEU A N 1
ATOM 7674 C CA . LEU A 1 927 ? -49.132 13.432 3.789 1.00 73.12 927 LEU A CA 1
ATOM 7675 C C . LEU A 1 927 ? -48.157 14.618 3.911 1.00 73.12 927 LEU A C 1
ATOM 7677 O O . LEU A 1 927 ? -47.849 15.262 2.903 1.00 73.12 927 LEU A O 1
ATOM 7681 N N . GLY A 1 928 ? -47.646 14.914 5.112 1.00 76.50 928 GLY A N 1
ATOM 7682 C CA . GLY A 1 928 ? -46.621 15.933 5.359 1.00 76.50 928 GLY A CA 1
ATOM 7683 C C . GLY A 1 928 ? -47.008 17.300 4.784 1.00 76.50 928 GLY A C 1
ATOM 7684 O O . GLY A 1 928 ? -48.053 17.860 5.106 1.00 76.50 928 GLY A O 1
ATOM 7685 N N . LYS A 1 929 ? -46.201 17.845 3.864 1.00 75.38 929 LYS A N 1
ATOM 7686 C CA . LYS A 1 929 ? -46.495 19.131 3.198 1.00 75.38 929 LYS A CA 1
ATOM 7687 C C . LYS A 1 929 ? -47.782 19.104 2.358 1.00 75.38 929 LYS A C 1
ATOM 7689 O O . LYS A 1 929 ? -48.406 20.152 2.189 1.00 75.38 929 LYS A O 1
ATOM 7694 N N . ASN A 1 930 ? -48.195 17.945 1.841 1.00 76.75 930 ASN A N 1
ATOM 7695 C CA . ASN A 1 930 ? -49.424 17.825 1.050 1.00 76.75 930 ASN A CA 1
ATOM 7696 C C . ASN A 1 930 ? -50.683 17.941 1.916 1.00 76.75 930 ASN A C 1
ATOM 7698 O O . ASN A 1 930 ? -51.692 18.429 1.414 1.00 76.75 930 ASN A O 1
ATOM 7702 N N . ALA A 1 931 ? -50.593 17.643 3.218 1.00 76.69 931 ALA A N 1
ATOM 7703 C CA . ALA A 1 931 ? -51.686 17.853 4.169 1.00 76.69 931 ALA A CA 1
ATOM 7704 C C . ALA A 1 931 ? -52.123 19.328 4.251 1.00 76.69 931 ALA A C 1
ATOM 7706 O O . ALA A 1 931 ? -53.263 19.622 4.590 1.00 76.69 931 ALA A O 1
ATOM 7707 N N . LEU A 1 932 ? -51.241 20.273 3.890 1.00 77.94 932 LEU A N 1
ATOM 7708 C CA . LEU A 1 932 ? -51.556 21.705 3.844 1.00 77.94 932 LEU A CA 1
ATOM 7709 C C . LEU A 1 932 ? -52.527 22.090 2.713 1.00 77.94 932 LEU A C 1
ATOM 7711 O O . LEU A 1 932 ? -53.018 23.220 2.700 1.00 77.94 932 LEU A O 1
ATOM 7715 N N . LYS A 1 933 ? -52.727 21.218 1.715 1.00 79.06 933 LYS A N 1
ATOM 7716 C CA . LYS A 1 933 ? -53.649 21.465 0.597 1.00 79.06 933 LYS A CA 1
ATOM 7717 C C . LYS A 1 933 ? -55.086 21.097 0.963 1.00 79.06 933 LYS A C 1
ATOM 7719 O O . LYS A 1 933 ? -55.994 21.759 0.479 1.00 79.06 933 LYS A O 1
ATOM 7724 N N . ASP A 1 934 ? -55.278 20.127 1.852 1.00 79.75 934 ASP A N 1
ATOM 7725 C CA . ASP A 1 934 ? -56.606 19.691 2.274 1.00 79.75 934 ASP A CA 1
ATOM 7726 C C . ASP A 1 934 ? -57.164 20.559 3.399 1.00 79.75 934 ASP A C 1
ATOM 7728 O O . ASP A 1 934 ? -56.664 20.574 4.527 1.00 79.75 934 ASP A O 1
ATOM 7732 N N . ILE A 1 935 ? -58.263 21.252 3.098 1.00 81.75 935 ILE A N 1
ATOM 7733 C CA . ILE A 1 935 ? -58.909 22.179 4.032 1.00 81.75 935 ILE A CA 1
ATOM 7734 C C . ILE A 1 935 ? -59.420 21.463 5.291 1.00 81.75 935 ILE A C 1
ATOM 7736 O O . ILE A 1 935 ? -59.300 21.995 6.392 1.00 81.75 935 ILE A O 1
ATOM 7740 N N . LYS A 1 936 ? -59.911 20.223 5.142 1.00 79.69 936 LYS A N 1
ATOM 7741 C CA . LYS A 1 936 ? -60.446 19.397 6.238 1.00 79.69 936 LYS A CA 1
ATOM 7742 C C . LYS A 1 936 ? -59.356 18.944 7.211 1.00 79.69 936 LYS A C 1
ATOM 7744 O O . LYS A 1 936 ? -59.563 18.961 8.419 1.00 79.69 936 LYS A O 1
ATOM 7749 N N . ILE A 1 937 ? -58.183 18.567 6.696 1.00 82.56 937 ILE A N 1
ATOM 7750 C CA . ILE A 1 937 ? -57.051 18.169 7.542 1.00 82.56 937 ILE A CA 1
ATOM 7751 C C . ILE A 1 937 ? -56.497 19.401 8.258 1.00 82.56 937 ILE A C 1
ATOM 7753 O O . ILE A 1 937 ? -56.211 19.348 9.453 1.00 82.56 937 ILE A O 1
ATOM 7757 N N . MET A 1 938 ? -56.398 20.535 7.559 1.00 84.25 938 MET A N 1
ATOM 7758 C CA . MET A 1 938 ? -55.925 21.774 8.167 1.00 84.25 938 MET A CA 1
ATOM 7759 C C . MET A 1 938 ? -56.874 22.294 9.258 1.00 84.25 938 MET A C 1
ATOM 7761 O O . MET A 1 938 ? -56.399 22.695 10.322 1.00 84.25 938 MET A O 1
ATOM 7765 N N . SER A 1 939 ? -58.194 22.250 9.051 1.00 80.38 939 SER A N 1
ATOM 7766 C CA . SER A 1 939 ? -59.166 22.634 10.083 1.00 80.38 939 SER A CA 1
ATOM 7767 C C . SER A 1 939 ? -59.120 21.678 11.282 1.00 80.38 939 SER A C 1
ATOM 7769 O O . SER A 1 939 ? -59.080 22.131 12.426 1.00 80.38 939 SER A O 1
ATOM 7771 N N . MET A 1 940 ? -59.001 20.365 11.052 1.00 81.81 940 MET A N 1
ATOM 7772 C CA . MET A 1 940 ? -58.804 19.378 12.120 1.00 81.81 940 MET A CA 1
ATOM 7773 C C . MET A 1 940 ? -57.536 19.663 12.942 1.00 81.81 940 MET A C 1
ATOM 7775 O O . MET A 1 940 ? -57.581 19.702 14.171 1.00 81.81 940 MET A O 1
ATOM 7779 N N . LEU A 1 941 ? -56.396 19.895 12.286 1.00 81.62 941 LEU A N 1
ATOM 7780 C CA . LEU A 1 941 ? -55.136 20.209 12.966 1.00 81.62 941 LEU A CA 1
ATOM 7781 C C . LEU A 1 941 ? -55.230 21.526 13.746 1.00 81.62 941 LEU A C 1
ATOM 7783 O O . LEU A 1 941 ? -54.703 21.625 14.857 1.00 81.62 941 LEU A O 1
ATOM 7787 N N . TRP A 1 942 ? -55.925 22.523 13.195 1.00 83.44 942 TRP A N 1
ATOM 7788 C CA . TRP A 1 942 ? -56.133 23.799 13.866 1.00 83.44 942 TRP A CA 1
ATOM 7789 C C . TRP A 1 942 ? -57.022 23.667 15.102 1.00 83.44 942 TRP A C 1
ATOM 7791 O O . TRP A 1 942 ? -56.627 24.121 16.172 1.00 83.44 942 TRP A O 1
ATOM 7801 N N . THR A 1 943 ? -58.161 22.978 15.002 1.00 80.94 943 THR A N 1
ATOM 7802 C CA . THR A 1 943 ? -59.056 22.746 16.150 1.00 80.94 943 THR A CA 1
ATOM 7803 C C . THR A 1 943 ? -58.365 21.971 17.274 1.00 80.94 943 THR A C 1
ATOM 7805 O O . THR A 1 943 ? -58.527 22.336 18.439 1.00 80.94 943 THR A O 1
ATOM 7808 N N . LYS A 1 944 ? -57.544 20.962 16.942 1.00 76.50 944 LYS A N 1
ATOM 7809 C CA . LYS A 1 944 ? -56.832 20.135 17.931 1.00 76.50 944 LYS A CA 1
ATOM 7810 C C . LYS A 1 944 ? -55.665 20.850 18.610 1.00 76.50 944 LYS A C 1
ATOM 7812 O O . LYS A 1 944 ? -55.507 20.725 19.821 1.00 76.50 944 LYS A O 1
ATOM 7817 N N . PHE A 1 945 ? -54.822 21.569 17.865 1.00 80.06 945 PHE A N 1
ATOM 7818 C CA . PHE A 1 945 ? -53.588 22.132 18.431 1.00 80.06 945 PHE A CA 1
ATOM 7819 C C . PHE A 1 945 ? -53.644 23.634 18.705 1.00 80.06 945 PHE A C 1
ATOM 7821 O O . PHE A 1 945 ? -52.875 24.100 19.548 1.00 80.06 945 PHE A O 1
ATOM 7828 N N . LYS A 1 946 ? -54.475 24.388 17.967 1.00 79.50 946 LYS A N 1
ATOM 7829 C CA . LYS A 1 946 ? -54.60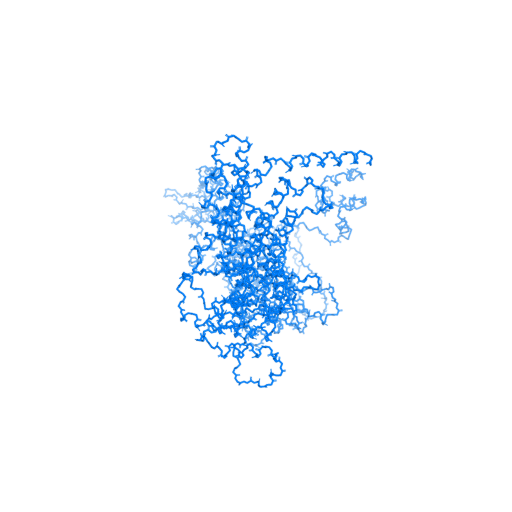5 25.862 17.998 1.00 79.50 946 LYS A CA 1
ATOM 7830 C C . LYS A 1 946 ? -53.266 26.620 18.040 1.00 79.50 946 LYS A C 1
ATOM 7832 O O . LYS A 1 946 ? -53.168 27.731 18.553 1.00 79.50 946 LYS A O 1
ATOM 7837 N N . ASN A 1 947 ? -52.194 26.007 17.532 1.00 80.75 947 ASN A N 1
ATOM 7838 C CA . ASN A 1 947 ? -50.837 26.535 17.602 1.00 80.75 947 ASN A CA 1
ATOM 7839 C C . ASN A 1 947 ? -50.063 26.183 16.328 1.00 80.75 947 ASN A C 1
ATOM 7841 O O . ASN A 1 947 ? -49.715 25.027 16.079 1.00 80.75 947 ASN A O 1
ATOM 7845 N N . GLN A 1 948 ? -49.741 27.215 15.547 1.00 81.38 948 GLN A N 1
ATOM 7846 C CA . GLN A 1 948 ? -49.066 27.087 14.253 1.00 81.38 948 GLN A CA 1
ATOM 7847 C C . GLN A 1 948 ? -47.693 26.419 14.358 1.00 81.38 948 GLN A C 1
ATOM 7849 O O . GLN A 1 948 ? -47.327 25.659 13.469 1.00 81.38 948 GLN A O 1
ATOM 7854 N N . ASN A 1 949 ? -46.935 26.677 15.431 1.00 78.38 949 ASN A N 1
ATOM 7855 C CA . ASN A 1 949 ? -45.587 26.124 15.595 1.00 78.38 949 ASN A CA 1
ATOM 7856 C C . ASN A 1 949 ? -45.622 24.610 15.821 1.00 78.38 949 ASN A C 1
ATOM 7858 O O . ASN A 1 949 ? -44.737 23.901 15.349 1.00 78.38 949 ASN A O 1
ATOM 7862 N N . LYS A 1 950 ? -46.658 24.112 16.506 1.00 75.44 950 LYS A N 1
ATOM 7863 C CA . LYS A 1 950 ? -46.853 22.672 16.717 1.00 75.44 950 LYS A CA 1
ATOM 7864 C C . LYS A 1 950 ? -47.272 21.973 15.426 1.00 75.44 950 LYS A C 1
ATOM 7866 O O . LYS A 1 950 ? -46.730 20.929 15.097 1.00 75.44 950 LYS A O 1
ATOM 7871 N N . ILE A 1 951 ? -48.164 22.582 14.645 1.00 80.31 951 ILE A N 1
ATOM 7872 C CA . ILE A 1 951 ? -48.568 22.039 13.336 1.00 80.31 951 ILE A CA 1
ATOM 7873 C C . ILE A 1 951 ? -47.378 22.057 12.354 1.00 80.31 951 ILE A C 1
ATOM 7875 O O . ILE A 1 951 ? -47.192 21.123 11.578 1.00 80.31 951 ILE A O 1
ATOM 7879 N N . ALA A 1 952 ? -46.530 23.088 12.435 1.00 80.56 952 ALA A N 1
ATOM 7880 C CA . ALA A 1 952 ? -45.315 23.242 11.635 1.00 80.56 952 ALA A CA 1
ATOM 7881 C C . ALA A 1 952 ? -44.304 22.134 11.912 1.00 80.56 952 ALA A C 1
ATOM 7883 O O . ALA A 1 952 ? -43.824 21.488 10.980 1.00 80.56 952 ALA A O 1
ATOM 7884 N N . SER A 1 953 ? -44.035 21.876 13.194 1.00 76.75 953 SER A N 1
ATOM 7885 C CA . SER A 1 953 ? -43.141 20.795 13.597 1.00 76.75 953 SER A CA 1
ATOM 7886 C C . SER A 1 953 ? -43.726 19.414 13.299 1.00 76.75 953 SER A C 1
ATOM 7888 O O . SER A 1 953 ? -42.979 18.532 12.894 1.00 76.75 953 SER A O 1
ATOM 7890 N N . LEU A 1 954 ? -45.048 19.238 13.430 1.00 77.06 954 LEU A N 1
ATOM 7891 C CA . LEU A 1 954 ? -45.746 17.984 13.127 1.00 77.06 954 LEU A CA 1
ATOM 7892 C C . LEU A 1 954 ? -45.627 17.598 11.644 1.00 77.06 954 LEU A C 1
ATOM 7894 O O . LEU A 1 954 ? -45.343 16.447 11.332 1.00 77.06 954 LEU A O 1
ATOM 7898 N N . LEU A 1 955 ? -45.857 18.550 10.734 1.00 78.31 955 LEU A N 1
ATOM 7899 C CA . LEU A 1 955 ? -45.867 18.300 9.287 1.00 78.31 955 LEU A CA 1
ATOM 7900 C C . LEU A 1 955 ? -44.493 18.491 8.618 1.00 78.31 955 LEU A C 1
ATOM 7902 O O . LEU A 1 955 ? -44.367 18.259 7.416 1.00 78.31 955 LEU A O 1
ATOM 7906 N N . GLY A 1 956 ? -43.478 18.941 9.365 1.00 74.56 956 GLY A N 1
ATOM 7907 C CA . GLY A 1 956 ? -42.132 19.206 8.845 1.00 74.56 956 GLY A CA 1
ATOM 7908 C C . GLY A 1 956 ? -42.059 20.415 7.902 1.00 74.56 956 GLY A C 1
ATOM 7909 O O . GLY A 1 956 ? -41.340 20.384 6.905 1.00 74.56 956 GLY A O 1
ATOM 7910 N N . VAL A 1 957 ? -42.826 21.475 8.175 1.00 82.50 957 VAL A N 1
ATOM 7911 C CA . VAL A 1 957 ? -42.940 22.673 7.319 1.00 82.50 957 VAL A CA 1
ATOM 7912 C C . VAL A 1 957 ? -42.720 23.959 8.114 1.00 82.50 957 VAL A C 1
ATOM 7914 O O . VAL A 1 957 ? -42.924 23.999 9.321 1.00 82.50 957 VAL A O 1
ATOM 7917 N N . ASN A 1 958 ? -42.345 25.053 7.445 1.00 82.50 958 ASN A N 1
ATOM 7918 C CA . ASN A 1 958 ? -42.157 26.342 8.118 1.00 82.50 958 ASN A CA 1
ATOM 7919 C C . ASN A 1 958 ? -43.489 26.920 8.626 1.00 82.50 958 ASN A C 1
ATOM 7921 O O . ASN A 1 958 ? -44.494 26.911 7.909 1.00 82.50 958 ASN A O 1
ATOM 7925 N N . ARG A 1 959 ? -43.470 27.540 9.817 1.00 83.81 959 ARG A N 1
ATOM 7926 C CA . ARG A 1 959 ? -44.624 28.231 10.433 1.00 83.81 959 ARG A CA 1
ATOM 7927 C C . ARG A 1 959 ? -45.336 29.184 9.465 1.00 83.81 959 ARG A C 1
ATOM 7929 O O . ARG A 1 959 ? -46.562 29.235 9.438 1.00 83.81 959 ARG A O 1
ATOM 7936 N N . SER A 1 960 ? -44.578 29.916 8.647 1.00 83.06 960 SER A N 1
ATOM 7937 C CA . SER A 1 960 ? -45.115 30.860 7.658 1.00 83.06 960 SER A CA 1
ATOM 7938 C C . SER A 1 960 ? -46.028 30.197 6.620 1.00 83.06 960 SER A C 1
ATOM 7940 O O . SER A 1 960 ? -47.019 30.798 6.211 1.00 83.06 960 SER A O 1
ATOM 7942 N N . SER A 1 961 ? -45.748 28.945 6.239 1.00 81.62 961 SER A N 1
ATOM 7943 C CA . SER A 1 961 ? -46.563 28.188 5.278 1.00 81.62 961 SER A CA 1
ATOM 7944 C C . SER A 1 961 ? -47.928 27.820 5.856 1.00 81.62 961 SER A C 1
ATOM 7946 O O . SER A 1 961 ? -48.933 27.904 5.153 1.00 81.62 961 SER A O 1
ATOM 7948 N N . ILE A 1 962 ? -47.976 27.477 7.146 1.00 83.56 962 ILE A N 1
ATOM 7949 C CA . ILE A 1 962 ? -49.231 27.206 7.857 1.00 83.56 962 ILE A CA 1
ATOM 7950 C C . ILE A 1 962 ? -50.002 28.497 8.083 1.00 83.56 962 ILE A C 1
ATOM 7952 O O . ILE A 1 962 ? -51.187 28.535 7.788 1.00 83.56 962 ILE A O 1
ATOM 7956 N N . ASN A 1 963 ? -49.336 29.577 8.503 1.00 84.56 963 ASN A N 1
ATOM 7957 C CA . ASN A 1 963 ? -49.989 30.874 8.683 1.00 84.56 963 ASN A CA 1
ATOM 7958 C C . ASN A 1 963 ? -50.683 31.345 7.391 1.00 84.56 963 ASN A C 1
ATOM 7960 O O . ASN A 1 963 ? -51.829 31.779 7.430 1.00 84.56 963 ASN A O 1
ATOM 7964 N N . ARG A 1 964 ? -50.024 31.191 6.232 1.00 85.56 964 ARG A N 1
ATOM 7965 C CA . ARG A 1 964 ? -50.616 31.526 4.927 1.00 85.56 964 ARG A CA 1
ATOM 7966 C C . ARG A 1 964 ? -51.875 30.704 4.635 1.00 85.56 964 ARG A C 1
ATOM 7968 O O . ARG A 1 964 ? -52.879 31.276 4.236 1.00 85.56 964 ARG A O 1
ATOM 7975 N N . ARG A 1 965 ? -51.833 29.389 4.871 1.00 84.12 965 ARG A N 1
ATOM 7976 C CA . ARG A 1 965 ? -52.972 28.487 4.630 1.00 84.12 965 ARG A CA 1
ATOM 7977 C C . ARG A 1 965 ? -54.115 28.684 5.625 1.00 84.12 965 ARG A C 1
ATOM 7979 O O . ARG A 1 965 ? -55.265 28.658 5.221 1.00 84.12 965 ARG A O 1
ATOM 7986 N N . CYS A 1 966 ? -53.823 28.953 6.897 1.00 82.44 966 CYS A N 1
ATOM 7987 C CA . CYS A 1 966 ? -54.851 29.302 7.878 1.00 82.44 966 CYS A CA 1
ATOM 7988 C C . CYS A 1 966 ? -55.574 30.607 7.513 1.00 82.44 966 CYS A C 1
ATOM 7990 O O . CYS A 1 966 ? -56.766 30.712 7.778 1.00 82.44 966 CYS A O 1
ATOM 7992 N N . LYS A 1 967 ? -54.885 31.574 6.879 1.00 84.38 967 LYS A N 1
ATOM 7993 C CA . LYS A 1 967 ? -55.516 32.801 6.357 1.00 84.38 967 LYS A CA 1
ATOM 7994 C C . LYS A 1 967 ? -56.359 32.523 5.116 1.00 84.38 967 LYS A C 1
ATOM 7996 O O . LYS A 1 967 ? -57.465 33.019 5.021 1.00 84.38 967 LYS A O 1
ATOM 8001 N N . GLU A 1 968 ? -55.843 31.722 4.187 1.00 85.00 968 GLU A N 1
ATOM 8002 C CA . GLU A 1 968 ? -56.545 31.344 2.951 1.00 85.00 968 GLU A CA 1
ATOM 8003 C C . GLU A 1 968 ? -57.834 30.550 3.225 1.00 85.00 968 GLU A C 1
ATOM 8005 O O . GLU A 1 968 ? -58.793 30.650 2.470 1.00 85.00 968 GLU A O 1
ATOM 8010 N N . TYR A 1 969 ? -57.864 29.787 4.321 1.00 83.88 969 TYR A N 1
ATOM 8011 C CA . TYR A 1 969 ? -59.002 28.960 4.730 1.00 83.88 969 TYR A CA 1
ATOM 8012 C C . TYR A 1 969 ? -59.842 29.565 5.867 1.00 83.88 969 TYR A C 1
ATOM 8014 O O . TYR A 1 969 ? -60.667 28.854 6.433 1.00 83.88 969 TYR A O 1
ATOM 8022 N N . ASN A 1 970 ? -59.626 30.838 6.224 1.00 79.56 970 ASN A N 1
ATOM 8023 C CA . ASN A 1 970 ? -60.349 31.555 7.287 1.00 79.56 970 ASN A CA 1
ATOM 8024 C C . ASN A 1 970 ? -60.434 30.799 8.630 1.00 79.56 970 ASN A C 1
ATOM 8026 O O . ASN A 1 970 ? -61.455 30.804 9.302 1.00 79.56 970 ASN A O 1
ATOM 8030 N N . LEU A 1 971 ? -59.345 30.154 9.056 1.00 78.00 971 LEU A N 1
ATOM 8031 C CA . LEU A 1 971 ? -59.331 29.343 10.285 1.00 78.00 971 LEU A CA 1
ATOM 8032 C C . LEU A 1 971 ? -59.065 30.158 11.566 1.00 78.00 971 LEU A C 1
ATOM 8034 O O . LEU A 1 971 ? -58.925 29.572 12.632 1.00 78.00 971 LEU A O 1
ATOM 8038 N N . PHE A 1 972 ? -58.936 31.485 11.482 1.00 74.19 972 PHE A N 1
ATOM 8039 C CA . PHE A 1 972 ? -58.632 32.352 12.634 1.00 74.19 972 PHE A CA 1
ATOM 8040 C C . PHE A 1 972 ? -59.862 32.856 13.404 1.00 74.19 972 PHE A C 1
ATOM 8042 O O . PHE A 1 972 ? -59.676 33.677 14.301 1.00 74.19 972 PHE A O 1
ATOM 8049 N N . GLU A 1 973 ? -61.066 32.391 13.064 1.00 54.88 973 GLU A N 1
ATOM 8050 C CA . GLU A 1 973 ? -62.295 32.701 13.812 1.00 54.88 973 GLU A CA 1
ATOM 8051 C C . GLU A 1 973 ? -62.360 32.004 15.178 1.00 54.88 973 GLU A C 1
ATOM 8053 O O . GLU A 1 973 ? -62.027 30.794 15.272 1.00 54.88 973 GLU A O 1
#

pLDDT: mean 73.2, std 15.41, range [22.23, 93.0]